Protein 3GUE (pdb70)

Organism: Trypanosoma brucei brucei (strain 927/4 GUTat10.1) (NCBI:txid185431)

Nearest PDB structures (foldseek):
  3gue-assembly1_A  TM=1.002E+00  e=0.000E+00  Trypanosoma brucei
  3gue-assembly2_B  TM=9.915E-01  e=2.528E-92  Trypanosoma brucei
  5nzg-assembly1_A  TM=9.532E-01  e=4.104E-73  Leishmania major
  5nzi-assembly1_A  TM=9.532E-01  e=2.853E-72  Leishmania major
  5nzj-assembly1_A  TM=9.425E-01  e=1.757E-71  Leishmania major

Secondary structur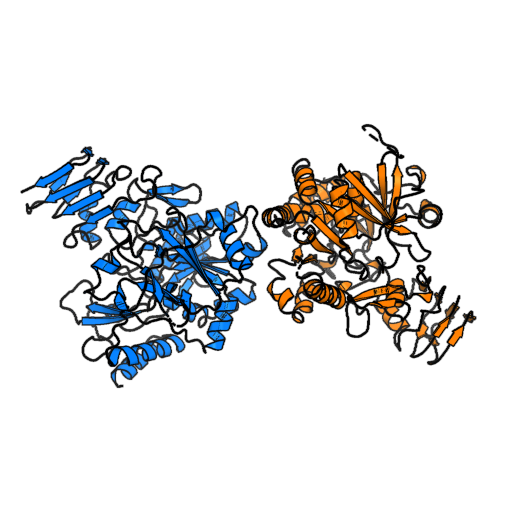e (DSSP, 8-state):
-HHHHHHHHHHHHTT--HHHHHHHHHHHHHHHTT------GGG-EE-----BHHHH--SS--HHHHTTEEEEEEE----GGGT-SS-GGGSEEETTEEHHHHHHHHHHHHHHHHT----EEEEE-TTTHHHHHHHGGG-HHHHTTIIIIIEEE---EE-EETTT-PBP--TT-GGGGEE---GGGHHHHHHHHSHHHHHHHTT--EEEEEETT-TT----HHHHHHHHHTT-SEEEEEEE--TT--SSEEEEEE----EEEEEEGGGS-GGGHHHHT-TTTS-EEEEEEEEEEHHHHHHHHHHTTT---PPPEEEEEESSTT-TTS-EEEEEE--GGGGGTTSSSEEEEE--GGG----SSHHHHHHHHSTTEEE-TTS-EEE-GGGTT---EEEE-TTTSSSHHHHHHHHTT-PPB-TTEEEEEEESSEEE-TT-EEEEEEEEEE-SSS-EEE-TT-EEES-EEEE-/-HHHHHHHHHHHHHT--HHHHHHHHHHHHHHHHT------GGG-EE-----B---GGGEEEEEE-----GGGT-SS-GGGSEEETTEEHHHHHHHHHHHHHHHT---EEEEE-TTTHHHHHHHGGGSHHHHTTIIIIIEEE---EE-EETTT-PBP--TT-GGGGEE---GGGHHHHHHHTSHHHHHHHTT--EEEEEETT-TT----HHHHHHHHHHT-SEEEEEEE--TT--SSEEEEEE------EEEEEEGGGS-GGGHHHHT-TTTS-EEEEEEEEEEHHHHHHHHHHTTT---PPPEEEEEESSTT-TTSPEEEEEE--GGGGGGTSSSEEEEE--GGG----SSHHHHHHHHTTTEEE-TTS-EEE-GGGTT---EEEE-HHHHSSHHHHHHHTTT---B-TTEEEEEEESSEEE-SS-EEEEEEEEE--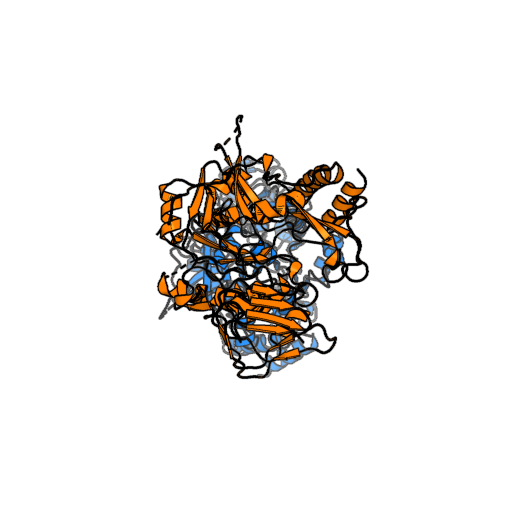SSS-EEE-TT-EEES-EEE-

CATH classification: 3.90.550.10 (+1 more: 2.160.10.10)

GO terms:
  GO:0031981 nuclear lumen (C, HTP)
  GO:0005737 cytoplasm (C, HTP)
  GO:0031981 nuclear lumen (C, IDA)
  GO:0097014 ciliary plasm (C, IDA)
  GO:0005737 cytoplasm (C, IDA)
  GO:0020015 glycosome (C, IDA)
  GO:0003983 UTP:glucose-1-phosphate uridylyltransferase activity (F, IDA)
  GO:0046872 metal ion binding (F, IDA)

Structure (mmCIF, N/CA/C/O backbone):
data_3GUE
#
_entry.id   3GUE
#
_cell.length_a   167.697
_cell.length_b   77.485
_cell.length_c   112.209
_cell.angle_alpha   90.00
_cell.angle_beta   117.88
_cell.angle_gamma   90.00
#
_symmetry.space_group_name_H-M   'C 1 2 1'
#
loop_
_entity.id
_entity.type
_entity.pdbx_description
1 polymer 'UTP-glucose-1-phosphate uridylyltransferase 2'
2 non-polymer "URIDINE-5'-DIPHOSPHATE-GLUCOSE"
3 non-polymer GLYCEROL
4 non-polymer 'SULFATE ION'
5 non-polymer (2R,3S)-1,4-DIMERCAPTOBUTANE-2,3-DIOL
6 non-polymer 'TETRAETHYLENE GLYCOL'
7 water water
#
loop_
_atom_site.group_PDB
_atom_site.id
_atom_site.type_symbol
_atom_site.label_atom_id
_atom_site.label_alt_id
_atom_site.label_comp_id
_atom_site.label_asym_id
_atom_site.label_entity_id
_atom_site.label_seq_id
_atom_site.pdbx_PDB_ins_code
_atom_site.Cartn_x
_atom_site.Cartn_y
_atom_site.Cartn_z
_atom_site.occupancy
_atom_site.B_iso_or_equiv
_atom_site.auth_seq_id
_atom_site.auth_comp_id
_atom_site.auth_asym_id
_atom_site.auth_atom_id
_atom_site.pdbx_PDB_model_num
ATOM 1 N N . SER A 1 9 ? 40.911 -30.107 0.407 1.00 29.67 8 SER A N 1
ATOM 2 C CA . SER A 1 9 ? 41.150 -28.975 -0.532 1.00 28.76 8 SER A CA 1
ATOM 3 C C . SER A 1 9 ? 42.400 -28.156 -0.159 1.00 27.71 8 SER A C 1
ATOM 4 O O . SER A 1 9 ? 42.500 -27.589 0.951 1.00 26.99 8 SER A O 1
ATOM 7 N N . GLY A 1 10 ? 43.359 -28.126 -1.092 1.00 27.34 9 GLY A N 1
ATOM 8 C CA . GLY A 1 10 ? 44.596 -27.347 -0.953 1.00 26.65 9 GLY A CA 1
ATOM 9 C C . GLY A 1 10 ? 44.301 -25.849 -1.006 1.00 26.92 9 GLY A C 1
ATOM 10 O O . GLY A 1 10 ? 44.946 -25.067 -0.286 1.00 27.10 9 GLY A O 1
ATOM 11 N N . ALA A 1 11 ? 43.328 -25.466 -1.850 1.00 25.47 10 ALA A N 1
ATOM 12 C CA . ALA A 1 11 ? 42.866 -24.062 -1.994 1.00 25.57 10 ALA A CA 1
ATOM 13 C C . ALA A 1 11 ? 42.254 -23.498 -0.704 1.00 25.12 10 ALA A C 1
ATOM 14 O O . ALA A 1 11 ? 42.446 -22.322 -0.382 1.00 26.01 10 ALA A O 1
ATOM 16 N N . ALA A 1 12 ? 41.516 -24.339 0.007 1.00 24.36 11 ALA A N 1
ATOM 17 C CA . ALA A 1 12 ? 40.856 -23.958 1.273 1.00 23.84 11 ALA A CA 1
ATOM 18 C C . ALA A 1 12 ? 41.865 -23.824 2.394 1.00 23.38 11 ALA A C 1
ATOM 19 O O . ALA A 1 12 ? 41.837 -22.867 3.180 1.00 23.47 11 ALA A O 1
ATOM 21 N N . LEU A 1 13 ? 42.803 -24.766 2.452 1.00 23.24 12 LEU A N 1
ATOM 22 C CA . LEU A 1 13 ? 43.897 -24.709 3.419 1.00 22.34 12 LEU A CA 1
ATOM 23 C C . LEU A 1 13 ? 44.779 -23.457 3.222 1.00 22.22 12 LEU A C 1
ATOM 24 O O . LEU A 1 13 ? 45.164 -22.771 4.195 1.00 21.29 12 LEU A O 1
ATOM 29 N N . ALA A 1 14 ? 45.080 -23.151 1.957 1.00 21.48 13 ALA A N 1
ATOM 30 C CA . ALA A 1 14 ? 45.755 -21.902 1.610 1.00 21.21 13 ALA A CA 1
ATOM 31 C C . ALA A 1 14 ? 44.984 -20.644 2.085 1.00 20.59 13 ALA A C 1
ATOM 32 O O . ALA A 1 14 ? 45.614 -19.719 2.631 1.00 21.52 13 ALA A O 1
ATOM 34 N N . CYS A 1 15 ? 43.655 -20.614 1.889 1.00 20.24 14 CYS A N 1
ATOM 35 C CA . CYS A 1 15 ? 42.811 -19.502 2.371 1.00 21.46 14 CYS A CA 1
ATOM 36 C C . CYS A 1 15 ? 42.852 -19.478 3.893 1.00 22.04 14 CYS A C 1
ATOM 37 O O . CYS A 1 15 ? 42.939 -18.412 4.495 1.00 22.79 14 CYS A O 1
ATOM 40 N N . LEU A 1 16 ? 42.818 -20.663 4.488 1.00 22.94 15 LEU A N 1
ATOM 41 C CA . LEU A 1 16 ? 42.748 -20.799 5.954 1.00 23.78 15 LEU A CA 1
ATOM 42 C C . LEU A 1 16 ? 43.965 -20.186 6.585 1.00 23.99 15 LEU A C 1
ATOM 43 O O . LEU A 1 16 ? 43.848 -19.371 7.511 1.00 24.09 15 LEU A O 1
ATOM 48 N N . GLU A 1 17 ? 45.138 -20.572 6.065 1.00 24.99 16 GLU A N 1
ATOM 49 C CA . GLU A 1 17 ? 46.413 -20.173 6.616 1.00 25.93 16 GLU A CA 1
ATOM 50 C C . GLU A 1 17 ? 46.658 -18.700 6.416 1.00 25.43 16 GLU A C 1
ATOM 51 O O . GLU A 1 17 ? 47.140 -18.039 7.322 1.00 26.09 16 GLU A O 1
ATOM 57 N N . LYS A 1 18 ? 46.310 -18.182 5.233 1.00 25.35 17 LYS A N 1
ATOM 58 C CA . LYS A 1 18 ? 46.438 -16.756 4.942 1.00 25.14 17 LYS A CA 1
ATOM 59 C C . LYS A 1 18 ? 45.527 -15.908 5.846 1.00 25.87 17 LYS A C 1
ATOM 60 O O . LYS A 1 18 ? 45.911 -14.803 6.246 1.00 26.51 17 LYS A O 1
ATOM 66 N N . MET A 1 19 ? 44.317 -16.404 6.134 1.00 25.98 18 MET A N 1
ATOM 67 C CA . MET A 1 19 ? 43.382 -15.696 7.028 1.00 26.04 18 MET A CA 1
ATOM 68 C C . MET A 1 19 ? 43.875 -15.676 8.474 1.00 26.04 18 MET A C 1
ATOM 69 O O . MET A 1 19 ? 43.898 -14.625 9.135 1.00 26.05 18 MET A O 1
ATOM 74 N N . GLN A 1 20 ? 44.276 -16.835 8.959 1.00 26.43 19 GLN A N 1
ATOM 75 C CA . GLN A 1 20 ? 44.866 -16.945 10.285 1.00 27.07 19 GLN A CA 1
ATOM 76 C C . GLN A 1 20 ? 46.145 -16.083 10.422 1.00 27.40 19 GLN A C 1
ATOM 77 O O . GLN A 1 20 ? 46.401 -15.511 11.485 1.00 26.41 19 GLN A O 1
ATOM 83 N N . ALA A 1 21 ? 46.937 -15.971 9.350 1.00 28.07 20 ALA A N 1
ATOM 84 C CA . ALA A 1 21 ? 48.165 -15.139 9.380 1.00 28.82 20 ALA A CA 1
ATOM 85 C C . ALA A 1 21 ? 47.863 -13.647 9.529 1.00 29.76 20 ALA A C 1
ATOM 86 O O . ALA A 1 21 ? 48.703 -12.883 9.996 1.00 30.92 20 ALA A O 1
ATOM 88 N N . SER A 1 22 ? 46.665 -13.233 9.122 1.00 30.64 21 SER A N 1
ATOM 89 C CA . SER A 1 22 ? 46.289 -11.825 9.183 1.00 31.28 21 SER A CA 1
ATOM 90 C C . SER A 1 22 ? 45.364 -11.487 10.345 1.00 31.77 21 SER A C 1
ATOM 91 O O . SER A 1 22 ? 44.916 -10.349 10.450 1.00 32.58 21 SER A O 1
ATOM 94 N N . GLY A 1 23 ? 45.072 -12.453 11.213 1.00 31.66 22 GLY A N 1
ATOM 95 C CA . GLY A 1 23 ? 44.279 -12.171 12.416 1.00 31.16 22 GLY A CA 1
ATOM 96 C C . GLY A 1 23 ? 42.760 -12.230 12.257 1.00 30.86 22 GLY A C 1
ATOM 97 O O . GLY A 1 23 ? 42.018 -11.741 13.119 1.00 30.97 22 GLY A O 1
ATOM 98 N N . VAL A 1 24 ? 42.308 -12.844 11.167 1.00 29.72 23 VAL A N 1
ATOM 99 C CA . VAL A 1 24 ? 40.878 -13.012 10.876 1.00 28.51 23 VAL A CA 1
ATOM 100 C C . VAL A 1 24 ? 40.139 -13.884 11.911 1.00 28.74 23 VAL A C 1
ATOM 101 O O . VAL A 1 24 ? 40.634 -14.933 12.367 1.00 28.01 23 VAL A O 1
ATOM 105 N N . GLU A 1 25 ? 38.943 -13.430 12.258 1.00 28.65 24 GLU A N 1
ATOM 106 C CA . GLU A 1 25 ? 38.125 -14.051 13.295 1.00 28.91 24 GLU A CA 1
ATOM 107 C C . GLU A 1 25 ? 37.836 -15.515 12.913 1.00 28.78 24 GLU A C 1
ATOM 108 O O . GLU A 1 25 ? 37.502 -15.810 11.767 1.00 27.68 24 GLU A O 1
ATOM 114 N N . GLU A 1 26 ? 38.031 -16.417 13.879 1.00 28.77 25 GLU A N 1
ATOM 115 C CA . GLU A 1 26 ? 37.799 -17.866 13.731 1.00 29.48 25 GLU A CA 1
ATOM 116 C C . GLU A 1 26 ? 36.470 -18.276 13.063 1.00 28.96 25 GLU A C 1
ATOM 117 O O . GLU A 1 26 ? 36.457 -19.087 12.123 1.00 29.00 25 GLU A O 1
ATOM 123 N N . LYS A 1 27 ? 35.350 -17.738 13.540 1.00 29.35 26 LYS A N 1
ATOM 124 C CA . LYS A 1 27 ? 34.052 -18.086 12.945 1.00 28.57 26 LYS A CA 1
ATOM 125 C C . LYS A 1 27 ? 33.917 -17.571 11.517 1.00 27.66 26 LYS A C 1
ATOM 126 O O . LYS A 1 27 ? 33.308 -18.227 10.697 1.00 27.17 26 LYS A O 1
ATOM 132 N N . CYS A 1 28 ? 34.498 -16.408 11.224 1.00 27.54 27 CYS A N 1
ATOM 133 C CA . CYS A 1 28 ? 34.504 -15.884 9.847 1.00 27.77 27 CYS A CA 1
ATOM 134 C C . CYS A 1 28 ? 35.265 -16.831 8.893 1.00 27.12 27 CYS A C 1
ATOM 135 O O . CYS A 1 28 ? 34.795 -17.115 7.781 1.00 27.43 27 CYS A O 1
ATOM 138 N N . ILE A 1 29 ? 36.426 -17.323 9.330 1.00 26.89 28 ILE A N 1
ATOM 139 C CA . ILE A 1 29 ? 37.209 -18.288 8.537 1.00 26.24 28 ILE A CA 1
ATOM 140 C C . ILE A 1 29 ? 36.332 -19.515 8.234 1.00 26.36 28 ILE A C 1
ATOM 141 O O . ILE A 1 29 ? 36.186 -19.904 7.086 1.00 25.15 28 ILE A O 1
ATOM 146 N N . HIS A 1 30 ? 35.721 -20.071 9.274 1.00 27.03 29 HIS A N 1
ATOM 147 C CA . HIS A 1 30 ? 34.808 -21.219 9.160 1.00 27.86 29 HIS A CA 1
ATOM 148 C C . HIS A 1 30 ? 33.635 -21.000 8.172 1.00 27.59 29 HIS A C 1
ATOM 149 O O . HIS A 1 30 ? 33.387 -21.843 7.314 1.00 27.59 29 HIS A O 1
ATOM 156 N N . ILE A 1 31 ? 32.910 -19.889 8.316 1.00 27.84 30 ILE A N 1
ATOM 157 C CA . ILE A 1 31 ? 31.829 -19.517 7.398 1.00 27.66 30 ILE A CA 1
ATOM 158 C C . ILE A 1 31 ? 32.368 -19.351 5.952 1.00 27.53 30 ILE A C 1
ATOM 159 O O . ILE A 1 31 ? 31.763 -19.850 5.000 1.00 27.79 30 ILE A O 1
ATOM 164 N N . PHE A 1 32 ? 33.497 -18.668 5.795 1.00 27.44 31 PHE A N 1
ATOM 165 C CA . PHE A 1 32 ? 34.133 -18.520 4.481 1.00 27.72 31 PHE A CA 1
ATOM 166 C C . PHE A 1 32 ? 34.473 -19.866 3.814 1.00 27.28 31 PHE A C 1
ATOM 167 O O . PHE A 1 32 ? 34.265 -20.030 2.614 1.00 27.26 31 PHE A O 1
ATOM 175 N N . LEU A 1 33 ? 35.002 -20.815 4.583 1.00 27.08 32 LEU A N 1
ATOM 176 C CA . LEU A 1 33 ? 35.458 -22.080 4.006 1.00 27.38 32 LEU A CA 1
ATOM 177 C C . LEU A 1 33 ? 34.275 -22.980 3.657 1.00 26.95 32 LEU A C 1
ATOM 178 O O . LEU A 1 33 ? 34.368 -23.783 2.735 1.00 25.18 32 LEU A O 1
ATOM 183 N N . ILE A 1 34 ? 33.163 -22.796 4.378 1.00 27.37 33 ILE A N 1
ATOM 184 C CA . ILE A 1 34 ? 31.859 -23.362 3.996 1.00 27.52 33 ILE A CA 1
ATOM 185 C C . ILE A 1 34 ? 31.488 -22.891 2.594 1.00 27.56 33 ILE A C 1
ATOM 186 O O . ILE A 1 34 ? 31.233 -23.722 1.713 1.00 27.75 33 ILE A O 1
ATOM 191 N N . GLN A 1 35 ? 31.468 -21.566 2.401 1.00 27.30 34 GLN A N 1
ATOM 192 C CA . GLN A 1 35 ? 31.154 -20.950 1.110 1.00 26.73 34 GLN A CA 1
ATOM 193 C C . GLN A 1 35 ? 32.134 -21.340 -0.009 1.00 26.06 34 GLN A C 1
ATOM 194 O O . GLN A 1 35 ? 31.716 -21.540 -1.154 1.00 25.63 34 GLN A O 1
ATOM 200 N N . HIS A 1 36 ? 33.426 -21.386 0.339 1.00 25.96 35 HIS A N 1
ATOM 201 C CA . HIS A 1 36 ? 34.536 -21.862 -0.509 1.00 25.58 35 HIS A CA 1
ATOM 202 C C . HIS A 1 36 ? 34.346 -23.277 -1.057 1.00 25.32 35 HIS A C 1
ATOM 203 O O . HIS A 1 36 ? 34.548 -23.517 -2.277 1.00 23.94 35 HIS A O 1
ATOM 210 N N . ALA A 1 37 ? 34.048 -24.216 -0.148 1.00 24.45 36 ALA A N 1
ATOM 211 C CA . ALA A 1 37 ? 33.536 -25.537 -0.537 1.00 24.41 36 ALA A CA 1
ATOM 212 C C . ALA A 1 37 ? 32.463 -25.435 -1.620 1.00 25.11 36 ALA A C 1
ATOM 213 O O . ALA A 1 37 ? 32.610 -26.078 -2.648 1.00 25.39 36 ALA A O 1
ATOM 215 N N . LEU A 1 38 ? 31.440 -24.582 -1.424 1.00 24.94 37 LEU A N 1
ATOM 216 C CA . LEU A 1 38 ? 30.305 -24.491 -2.359 1.00 25.46 37 LEU A CA 1
ATOM 217 C C . LEU A 1 38 ? 30.725 -24.016 -3.730 1.00 25.73 37 LEU A C 1
ATOM 218 O O . LEU A 1 38 ? 30.396 -24.646 -4.732 1.00 25.59 37 LEU A O 1
ATOM 223 N N . VAL A 1 39 ? 31.452 -22.898 -3.747 1.00 25.93 38 VAL A N 1
ATOM 224 C CA . VAL A 1 39 ? 31.902 -22.238 -4.961 1.00 26.52 38 VAL A CA 1
ATOM 225 C C . VAL A 1 39 ? 32.905 -23.091 -5.741 1.00 27.39 38 VAL A C 1
ATOM 226 O O . VAL A 1 39 ? 32.865 -23.124 -6.987 1.00 27.72 38 VAL A O 1
ATOM 230 N N . ARG A 1 40 ? 33.759 -23.828 -5.024 1.00 28.01 39 ARG A N 1
ATOM 231 C CA . ARG A 1 40 ? 34.705 -24.767 -5.665 1.00 29.03 39 ARG A CA 1
ATOM 232 C C . ARG A 1 40 ? 34.013 -25.812 -6.532 1.00 28.55 39 ARG A C 1
ATOM 233 O O . ARG A 1 40 ? 34.552 -26.195 -7.557 1.00 27.77 39 ARG A O 1
ATOM 241 N N . LYS A 1 41 ? 32.798 -26.214 -6.139 1.00 29.27 40 LYS A N 1
ATOM 242 C CA . LYS A 1 41 ? 31.943 -27.152 -6.917 1.00 29.47 40 LYS A CA 1
ATOM 243 C C . LYS A 1 41 ? 30.990 -26.446 -7.895 1.00 29.21 40 LYS A C 1
ATOM 244 O O . LYS A 1 41 ? 30.054 -27.061 -8.392 1.00 28.91 40 LYS A O 1
ATOM 250 N N . GLY A 1 42 ? 31.213 -25.160 -8.150 1.00 28.90 41 GLY A N 1
ATOM 251 C CA . GLY A 1 42 ? 30.444 -24.445 -9.164 1.00 28.69 41 GLY A CA 1
ATOM 252 C C . GLY A 1 42 ? 29.161 -23.756 -8.721 1.00 28.76 41 GLY A C 1
ATOM 253 O O . GLY A 1 42 ? 28.349 -23.380 -9.567 1.00 28.95 41 GLY A O 1
ATOM 254 N N . GLU A 1 43 ? 28.976 -23.580 -7.410 1.00 28.68 42 GLU A N 1
ATOM 255 C CA . GLU A 1 43 ? 27.900 -22.748 -6.888 1.00 28.74 42 GLU A CA 1
ATOM 256 C C . GLU A 1 43 ? 28.017 -21.325 -7.439 1.00 28.49 42 GLU A C 1
ATOM 257 O O . GLU A 1 43 ? 29.057 -20.686 -7.293 1.00 28.40 42 GLU A O 1
ATOM 263 N N . THR A 1 44 ? 26.952 -20.829 -8.064 1.00 28.08 43 THR A N 1
ATOM 264 C CA . THR A 1 44 ? 27.019 -19.511 -8.726 1.00 28.16 43 THR A CA 1
ATOM 265 C C . THR A 1 44 ? 26.536 -18.378 -7.831 1.00 27.20 43 THR A C 1
ATOM 266 O O . THR A 1 44 ? 26.876 -17.200 -8.035 1.00 27.52 43 THR A O 1
ATOM 270 N N . GLY A 1 45 ? 25.754 -18.751 -6.830 1.00 26.77 44 GLY A N 1
ATOM 271 C CA . GLY A 1 45 ? 25.041 -17.792 -5.993 1.00 26.93 44 GLY A CA 1
ATOM 272 C C . GLY A 1 45 ? 23.800 -17.198 -6.650 1.00 26.97 44 GLY A C 1
ATOM 273 O O . GLY A 1 45 ? 23.180 -16.277 -6.093 1.00 26.08 44 GLY A O 1
ATOM 274 N N . TYR A 1 46 ? 23.424 -17.715 -7.827 1.00 26.87 45 TYR A N 1
ATOM 275 C CA . TYR A 1 46 ? 22.357 -17.081 -8.602 1.00 26.51 45 TYR A CA 1
ATOM 276 C C . TYR A 1 46 ? 20.956 -17.437 -8.132 1.00 26.33 45 TYR A C 1
ATOM 277 O O . TYR A 1 46 ? 20.692 -18.566 -7.692 1.00 26.05 45 TYR A O 1
ATOM 286 N N . ILE A 1 47 ? 20.053 -16.480 -8.325 1.00 25.38 46 ILE A N 1
ATOM 287 C CA . ILE A 1 47 ? 18.621 -16.642 -8.085 1.00 25.58 46 ILE A CA 1
ATOM 288 C C . ILE A 1 47 ? 17.887 -16.444 -9.424 1.00 26.13 46 ILE A C 1
ATOM 289 O O . ILE A 1 47 ? 17.521 -15.317 -9.763 1.00 26.48 46 ILE A O 1
ATOM 294 N N . PRO A 1 48 ? 17.711 -17.530 -10.203 1.00 26.13 47 PRO A N 1
ATOM 295 C CA . PRO A 1 48 ? 17.120 -17.406 -11.539 1.00 26.66 47 PRO A CA 1
ATOM 296 C C . PRO A 1 48 ? 15.649 -17.025 -11.460 1.00 27.07 47 PRO A C 1
ATOM 297 O O . PRO A 1 48 ? 14.950 -17.483 -10.548 1.00 26.84 47 PRO A O 1
ATOM 301 N N . GLU A 1 49 ? 15.206 -16.183 -12.399 1.00 27.25 48 GLU A N 1
ATOM 302 C CA . GLU A 1 49 ? 13.827 -15.666 -12.430 1.00 28.03 48 GLU A CA 1
ATOM 303 C C . GLU A 1 49 ? 12.811 -16.761 -12.199 1.00 28.08 48 GLU A C 1
ATOM 304 O O . GLU A 1 49 ? 11.786 -16.539 -11.556 1.00 28.96 48 GLU A O 1
ATOM 310 N N . LYS A 1 50 ? 13.112 -17.948 -12.707 1.00 28.59 49 LYS A N 1
ATOM 311 C CA . LYS A 1 50 ? 12.172 -19.056 -12.664 1.00 28.67 49 LYS A CA 1
ATOM 312 C C . LYS A 1 50 ? 12.059 -19.735 -11.280 1.00 28.77 49 LYS A C 1
ATOM 313 O O . LYS A 1 50 ? 11.179 -20.611 -11.067 1.00 28.27 49 LYS A O 1
ATOM 319 N N . SER A 1 51 ? 12.896 -19.267 -10.343 1.00 28.00 50 SER A N 1
ATOM 320 C CA . SER A 1 51 ? 12.960 -19.792 -8.968 1.00 27.67 50 SER A CA 1
ATOM 321 C C . SER A 1 51 ? 12.141 -18.956 -7.990 1.00 27.55 50 SER A C 1
ATOM 322 O O . SER A 1 51 ? 11.974 -19.321 -6.813 1.00 27.69 50 SER A O 1
ATOM 325 N N . ILE A 1 52 ? 11.638 -17.828 -8.479 1.00 26.48 51 ILE A N 1
ATOM 326 C CA . ILE A 1 52 ? 10.949 -16.883 -7.628 1.00 26.08 51 ILE A CA 1
ATOM 327 C C . ILE A 1 52 ? 9.685 -16.341 -8.274 1.00 25.94 51 ILE A C 1
ATOM 328 O O . ILE A 1 52 ? 9.473 -16.457 -9.494 1.00 25.24 51 ILE A O 1
ATOM 333 N N . SER A 1 53 ? 8.862 -15.750 -7.423 1.00 25.38 52 SER A N 1
ATOM 334 C CA . SER A 1 53 ? 7.602 -15.134 -7.797 1.00 25.44 52 SER A CA 1
ATOM 335 C C . SER A 1 53 ? 7.665 -13.694 -7.310 1.00 25.36 52 SER A C 1
ATOM 336 O O . SER A 1 53 ? 8.318 -13.424 -6.301 1.00 25.35 52 SER A O 1
ATOM 339 N N . PRO A 1 54 ? 7.010 -12.760 -8.024 1.00 25.41 53 PRO A N 1
ATOM 340 C CA . PRO A 1 54 ? 6.998 -11.368 -7.559 1.00 25.44 53 PRO A CA 1
ATOM 341 C C . PRO A 1 54 ? 6.161 -11.117 -6.286 1.00 25.35 53 PRO A C 1
ATOM 342 O O . PRO A 1 54 ? 5.147 -11.766 -6.063 1.00 26.06 53 PRO A O 1
ATOM 346 N N . VAL A 1 55 ? 6.623 -10.188 -5.464 1.00 25.46 54 VAL A N 1
ATOM 347 C CA . VAL A 1 55 ? 5.842 -9.655 -4.349 1.00 25.65 54 VAL A CA 1
ATOM 348 C C . VAL A 1 55 ? 4.888 -8.564 -4.862 1.00 25.46 54 VAL A C 1
ATOM 349 O O . VAL A 1 55 ? 5.318 -7.456 -5.219 1.00 25.53 54 VAL A O 1
ATOM 353 N N . GLU A 1 56 ? 3.598 -8.878 -4.839 1.00 25.24 55 GLU A N 1
ATOM 354 C CA . GLU A 1 56 ? 2.555 -8.062 -5.458 1.00 25.61 55 GLU A CA 1
ATOM 355 C C . GLU A 1 56 ? 1.992 -6.987 -4.539 1.00 25.01 55 GLU A C 1
ATOM 356 O O . GLU A 1 56 ? 1.449 -5.965 -4.998 1.00 25.52 55 GLU A O 1
ATOM 362 N N . SER A 1 57 ? 2.113 -7.212 -3.236 1.00 23.59 56 SER A N 1
ATOM 363 C CA . SER A 1 57 ? 1.581 -6.274 -2.276 1.00 22.36 56 SER A CA 1
ATOM 364 C C . SER A 1 57 ? 2.395 -6.319 -0.994 1.00 21.64 56 SER A C 1
ATOM 365 O O . SER A 1 57 ? 3.037 -7.349 -0.713 1.00 20.72 56 SER A O 1
ATOM 368 N N . LEU A 1 58 ? 2.412 -5.179 -0.283 1.00 20.53 57 LEU A N 1
ATOM 369 C CA . LEU A 1 58 ? 3.020 -5.041 1.055 1.00 20.65 57 LEU A CA 1
ATOM 370 C C . LEU A 1 58 ? 2.341 -3.956 1.920 1.00 21.00 57 LEU A C 1
ATOM 371 O O . LEU A 1 58 ? 1.778 -3.008 1.387 1.00 20.93 57 LEU A O 1
ATOM 376 N N . PRO A 1 59 ? 2.437 -4.072 3.257 1.00 21.30 58 PRO A N 1
ATOM 377 C CA . PRO A 1 59 ? 1.887 -3.045 4.136 1.00 21.83 58 PRO A CA 1
ATOM 378 C C . PRO A 1 59 ? 2.660 -1.753 3.985 1.00 22.46 58 PRO A C 1
ATOM 379 O O . PRO A 1 59 ? 3.867 -1.781 3.788 1.00 22.16 58 PRO A O 1
ATOM 383 N N . PHE A 1 60 ? 1.939 -0.644 4.069 1.00 23.61 59 PHE A N 1
ATOM 384 C CA . PHE A 1 60 ? 2.500 0.681 3.973 1.00 25.13 59 PHE A CA 1
ATOM 385 C C . PHE A 1 60 ? 2.623 1.234 5.368 1.00 25.98 59 PHE A C 1
ATOM 386 O O . PHE A 1 60 ? 1.819 0.909 6.239 1.00 26.24 59 PHE A O 1
ATOM 394 N N . LEU A 1 61 ? 3.622 2.088 5.571 1.00 27.29 60 LEU A N 1
ATOM 395 C CA . LEU A 1 61 ? 3.907 2.714 6.867 1.00 28.28 60 LEU A CA 1
ATOM 396 C C . LEU A 1 61 ? 2.749 3.526 7.474 1.00 28.89 60 LEU A C 1
ATOM 397 O O . LEU A 1 61 ? 2.506 3.456 8.697 1.00 29.08 60 LEU A O 1
ATOM 402 N N . GLN A 1 62 ? 2.036 4.278 6.632 1.00 29.35 61 GLN A N 1
ATOM 403 C CA . GLN A 1 62 ? 0.883 5.082 7.075 1.00 29.98 61 GLN A CA 1
ATOM 404 C C . GLN A 1 62 ? -0.195 4.221 7.717 1.00 30.08 61 GLN A C 1
ATOM 405 O O . GLN A 1 62 ? -0.723 4.569 8.782 1.00 30.09 61 GLN A O 1
ATOM 409 N N . GLY A 1 63 ? -0.521 3.107 7.064 1.00 29.86 62 GLY A N 1
ATOM 410 C CA . GLY A 1 63 ? -1.384 2.101 7.649 1.00 30.28 62 GLY A CA 1
ATOM 411 C C . GLY A 1 63 ? -0.903 1.715 9.033 1.00 30.60 62 GLY A C 1
ATOM 412 O O . GLY A 1 63 ? -1.554 2.041 10.022 1.00 32.38 62 GLY A O 1
ATOM 413 N N . ILE A 1 64 ? 0.280 1.100 9.112 1.00 30.89 63 ILE A N 1
ATOM 414 C CA . ILE A 1 64 ? 0.696 0.320 10.288 1.00 30.07 63 ILE A CA 1
ATOM 415 C C . ILE A 1 64 ? 1.108 1.105 11.536 1.00 30.14 63 ILE A C 1
ATOM 416 O O . ILE A 1 64 ? 1.177 0.533 12.636 1.00 28.92 63 ILE A O 1
ATOM 421 N N . GLU A 1 65 ? 1.405 2.400 11.362 1.00 29.74 64 GLU A N 1
ATOM 422 C CA . GLU A 1 65 ? 1.841 3.264 12.474 1.00 29.77 64 GLU A CA 1
ATOM 423 C C . GLU A 1 65 ? 0.680 3.969 13.196 1.00 29.65 64 GLU A C 1
ATOM 424 O O . GLU A 1 65 ? -0.373 4.198 12.619 1.00 28.80 64 GLU A O 1
ATOM 430 N N . THR A 1 66 ? 0.888 4.308 14.466 1.00 30.01 65 THR A N 1
ATOM 431 C CA . THR A 1 66 ? -0.122 5.023 15.254 1.00 30.35 65 THR A CA 1
ATOM 432 C C . THR A 1 66 ? 0.461 6.316 15.841 1.00 30.49 65 THR A C 1
ATOM 433 O O . THR A 1 66 ? 1.677 6.524 15.804 1.00 31.56 65 THR A O 1
ATOM 437 N N . LYS A 1 67 ? -0.401 7.183 16.372 1.00 30.71 66 LYS A N 1
ATOM 438 C CA . LYS A 1 67 ? 0.054 8.335 17.153 1.00 30.80 66 LYS A CA 1
ATOM 439 C C . LYS A 1 67 ? 0.652 7.863 18.495 1.00 30.24 66 LYS A C 1
ATOM 440 O O . LYS A 1 67 ? 0.323 6.774 18.983 1.00 29.75 66 LYS A O 1
ATOM 446 N N . GLY A 1 68 ? 1.516 8.691 19.083 1.00 29.31 67 GLY A N 1
ATOM 447 C CA . GLY A 1 68 ? 2.127 8.383 20.376 1.00 28.52 67 GLY A CA 1
ATOM 448 C C . GLY A 1 68 ? 3.403 7.605 20.144 1.00 27.65 67 GLY A C 1
ATOM 449 O O . GLY A 1 68 ? 3.555 6.965 19.093 1.00 28.17 67 GLY A O 1
ATOM 450 N N . GLU A 1 69 ? 4.353 7.714 21.079 1.00 26.71 68 GLU A N 1
ATOM 451 C CA . GLU A 1 69 ? 5.583 6.910 21.024 1.00 25.88 68 GLU A CA 1
ATOM 452 C C . GLU A 1 69 ? 5.849 6.244 22.363 1.00 24.51 68 GLU A C 1
ATOM 453 O O . GLU A 1 69 ? 5.521 6.784 23.407 1.00 24.28 68 GLU A O 1
ATOM 459 N N . ASN A 1 70 ? 6.453 5.072 22.300 1.00 23.20 69 ASN A N 1
ATOM 460 C CA . ASN A 1 70 ? 6.894 4.374 23.474 1.00 23.80 69 ASN A CA 1
ATOM 461 C C . ASN A 1 70 ? 8.362 4.709 23.644 1.00 23.69 69 ASN A C 1
ATOM 462 O O . ASN A 1 70 ? 9.209 3.990 23.095 1.00 23.22 69 ASN A O 1
ATOM 467 N N . THR A 1 71 ? 8.651 5.787 24.397 1.00 24.05 70 THR A N 1
ATOM 468 C CA . THR A 1 71 ? 10.048 6.244 24.641 1.00 24.61 70 THR A CA 1
ATOM 469 C C . THR A 1 71 ? 10.904 5.159 25.315 1.00 24.22 70 THR A C 1
ATOM 470 O O . THR A 1 71 ? 12.100 5.097 25.092 1.00 24.02 70 THR A O 1
ATOM 474 N N . ALA A 1 72 ? 10.274 4.289 26.104 1.00 24.42 71 ALA A N 1
ATOM 475 C CA . ALA A 1 72 ? 10.946 3.111 26.666 1.00 24.32 71 ALA A CA 1
ATOM 476 C C . ALA A 1 72 ? 11.671 2.239 25.624 1.00 24.95 71 ALA A C 1
ATOM 477 O O . ALA A 1 72 ? 12.765 1.722 25.905 1.00 24.94 71 ALA A O 1
ATOM 479 N N . LEU A 1 73 ? 11.079 2.100 24.433 1.00 24.24 72 LEU A N 1
ATOM 480 C CA . LEU A 1 73 ? 11.743 1.450 23.284 1.00 25.23 72 LEU A CA 1
ATOM 481 C C . LEU A 1 73 ? 12.916 2.208 22.680 1.00 24.92 72 LEU A C 1
ATOM 482 O O . LEU A 1 73 ? 13.930 1.598 22.323 1.00 25.20 72 LEU A O 1
ATOM 487 N N . LEU A 1 74 ? 12.794 3.526 22.535 1.00 24.85 73 LEU A N 1
ATOM 488 C CA . LEU A 1 74 ? 13.914 4.335 22.046 1.00 25.08 73 LEU A CA 1
ATOM 489 C C . LEU A 1 74 ? 15.122 4.207 22.977 1.00 25.16 73 LEU A C 1
ATOM 490 O O . LEU A 1 74 ? 16.284 4.137 22.537 1.00 24.13 73 LEU A O 1
ATOM 495 N N . ARG A 1 75 ? 14.836 4.150 24.276 1.00 24.17 74 ARG A N 1
ATOM 496 C CA . ARG A 1 75 ? 15.876 3.910 25.257 1.00 25.90 74 ARG A CA 1
ATOM 497 C C . ARG A 1 75 ? 16.570 2.565 25.037 1.00 26.07 74 ARG A C 1
ATOM 498 O O . ARG A 1 75 ? 17.692 2.363 25.491 1.00 27.33 74 ARG A O 1
ATOM 506 N N . GLN A 1 76 ? 15.913 1.649 24.327 1.00 26.91 75 GLN A N 1
ATOM 507 C CA . GLN A 1 76 ? 16.528 0.344 23.984 1.00 26.70 75 GLN A CA 1
ATOM 508 C C . GLN A 1 76 ? 17.242 0.305 22.612 1.00 26.92 75 GLN A C 1
ATOM 509 O O . GLN A 1 76 ? 17.811 -0.735 22.221 1.00 26.49 75 GLN A O 1
ATOM 515 N N . ALA A 1 77 ? 17.202 1.427 21.896 1.00 27.35 76 ALA A N 1
ATOM 516 C CA . ALA A 1 77 ? 17.631 1.475 20.505 1.00 27.12 76 ALA A CA 1
ATOM 517 C C . ALA A 1 77 ? 19.094 1.961 20.319 1.00 27.76 76 ALA A C 1
ATOM 518 O O . ALA A 1 77 ? 19.627 2.695 21.138 1.00 27.76 76 ALA A O 1
ATOM 520 N N . VAL A 1 78 ? 19.732 1.497 19.249 1.00 28.32 77 VAL A N 1
ATOM 521 C CA . VAL A 1 78 ? 21.154 1.724 18.971 1.00 28.77 77 VAL A CA 1
ATOM 522 C C . VAL A 1 78 ? 21.231 1.924 17.453 1.00 28.19 77 VAL A C 1
ATOM 523 O O . VAL A 1 78 ? 20.486 1.318 16.702 1.00 28.25 77 VAL A O 1
ATOM 527 N N . VAL A 1 79 ? 22.113 2.802 17.017 1.00 28.52 78 VAL A N 1
ATOM 528 C CA . VAL A 1 79 ? 22.253 3.087 15.584 1.00 28.30 78 VAL A CA 1
ATOM 529 C C . VAL A 1 79 ? 23.580 2.551 15.095 1.00 27.64 78 VAL A C 1
ATOM 530 O O . VAL A 1 79 ? 24.605 2.690 15.762 1.00 27.23 78 VAL A O 1
ATOM 534 N N . LEU A 1 80 ? 23.526 1.893 13.940 1.00 28.13 79 LEU A N 1
ATOM 535 C CA . LEU A 1 80 ? 24.725 1.481 13.215 1.00 27.98 79 LEU A CA 1
ATOM 536 C C . LEU A 1 80 ? 24.633 1.998 11.791 1.00 27.68 79 LEU A C 1
ATOM 537 O O . LEU A 1 80 ? 23.609 1.812 11.107 1.00 27.79 79 LEU A O 1
ATOM 542 N N . LYS A 1 81 ? 25.696 2.663 11.352 1.00 27.42 80 LYS A N 1
ATOM 543 C CA . LYS A 1 81 ? 25.822 3.052 9.936 1.00 28.32 80 LYS A CA 1
ATOM 544 C C . LYS A 1 81 ? 26.900 2.176 9.308 1.00 28.79 80 LYS A C 1
ATOM 545 O O . LYS A 1 81 ? 28.015 2.094 9.842 1.00 28.93 80 LYS A O 1
ATOM 551 N N . LEU A 1 82 ? 26.560 1.480 8.220 1.00 27.91 81 LEU A N 1
ATOM 552 C CA . LEU A 1 82 ? 27.517 0.658 7.476 1.00 26.91 81 LEU A CA 1
ATOM 553 C C . LEU A 1 82 ? 28.569 1.587 6.813 1.00 26.48 81 LEU A C 1
ATOM 554 O O . LEU A 1 82 ? 28.227 2.618 6.229 1.00 25.54 81 LEU A O 1
ATOM 559 N N . ASN A 1 83 ? 29.836 1.196 6.878 1.00 24.99 82 ASN A N 1
ATOM 560 C CA . ASN A 1 83 ? 30.935 2.056 6.403 1.00 24.76 82 ASN A CA 1
ATOM 561 C C . ASN A 1 83 ? 32.157 1.246 5.929 1.00 23.88 82 ASN A C 1
ATOM 562 O O . ASN A 1 83 ? 33.281 1.746 5.930 1.00 23.74 82 ASN A O 1
ATOM 567 N N . GLY A 1 84 ? 31.915 -0.001 5.506 1.00 23.66 83 GLY A N 1
ATOM 568 C CA . GLY A 1 84 ? 32.981 -0.992 5.296 1.00 22.98 83 GLY A CA 1
ATOM 569 C C . GLY A 1 84 ? 33.302 -1.280 3.843 1.00 22.81 83 GLY A C 1
ATOM 570 O O . GLY A 1 84 ? 34.313 -1.901 3.552 1.00 23.43 83 GLY A O 1
ATOM 571 N N . GLY A 1 85 ? 32.477 -0.799 2.920 1.00 23.20 84 GLY A N 1
ATOM 572 C CA . GLY A 1 85 ? 32.689 -1.095 1.505 1.00 23.56 84 GLY A CA 1
ATOM 573 C C . GLY A 1 85 ? 33.830 -0.276 0.920 1.00 25.72 84 GLY A C 1
ATOM 574 O O . GLY A 1 85 ? 34.263 0.723 1.509 1.00 26.26 84 GLY A O 1
ATOM 575 N N . LEU A 1 86 ? 34.283 -0.683 -0.259 1.00 26.38 85 LEU A N 1
ATOM 576 C CA . LEU A 1 86 ? 35.506 -0.155 -0.833 1.00 28.04 85 LEU A CA 1
ATOM 577 C C . LEU A 1 86 ? 35.224 0.820 -1.952 1.00 28.44 85 LEU A C 1
ATOM 578 O O . LEU A 1 86 ? 36.133 1.547 -2.385 1.00 28.58 85 LEU A O 1
ATOM 583 N N . GLY A 1 87 ? 33.973 0.842 -2.404 1.00 27.13 86 GLY A N 1
ATOM 584 C CA . GLY A 1 87 ? 33.537 1.778 -3.426 1.00 28.44 86 GLY A CA 1
ATOM 585 C C . GLY A 1 87 ? 34.228 1.578 -4.757 1.00 28.81 86 GLY A C 1
ATOM 586 O O . GLY A 1 87 ? 34.489 2.546 -5.483 1.00 29.23 86 GLY A O 1
ATOM 587 N N . THR A 1 88 ? 34.504 0.322 -5.094 1.00 28.89 87 THR A N 1
ATOM 588 C CA . THR A 1 88 ? 35.305 0.025 -6.278 1.00 29.65 87 THR A CA 1
ATOM 589 C C . THR A 1 88 ? 34.523 0.336 -7.555 1.00 28.98 87 THR A C 1
ATOM 590 O O . THR A 1 88 ? 35.104 0.800 -8.534 1.00 29.50 87 THR A O 1
ATOM 594 N N . GLY A 1 89 ? 33.204 0.117 -7.504 1.00 29.10 88 GLY A N 1
ATOM 595 C CA . GLY A 1 89 ? 32.254 0.500 -8.555 1.00 28.19 88 GLY A CA 1
ATOM 596 C C . GLY A 1 89 ? 32.380 1.949 -9.021 1.00 27.95 88 GLY A C 1
ATOM 597 O O . GLY A 1 89 ? 32.227 2.235 -10.214 1.00 27.37 88 GLY A O 1
ATOM 598 N N . MET A 1 90 ? 32.650 2.862 -8.084 1.00 26.94 89 MET A N 1
ATOM 599 C CA . MET A 1 90 ? 32.935 4.267 -8.425 1.00 26.42 89 MET A CA 1
ATOM 600 C C . MET A 1 90 ? 34.433 4.603 -8.502 1.00 25.27 89 MET A C 1
ATOM 601 O O . MET A 1 90 ? 34.799 5.760 -8.590 1.00 24.27 89 MET A O 1
ATOM 606 N N . GLY A 1 91 ? 35.285 3.584 -8.471 1.00 25.76 90 GLY A N 1
ATOM 607 C CA . GLY A 1 91 ? 36.728 3.763 -8.649 1.00 27.36 90 GLY A CA 1
ATOM 608 C C . GLY A 1 91 ? 37.461 4.315 -7.437 1.00 28.35 90 GLY A C 1
ATOM 609 O O . GLY A 1 91 ? 38.469 5.028 -7.573 1.00 28.27 90 GLY A O 1
ATOM 610 N N . LEU A 1 92 ? 36.961 3.974 -6.253 1.00 29.37 91 LEU A N 1
ATOM 611 C CA . LEU A 1 92 ? 37.561 4.402 -4.986 1.00 30.82 91 LEU A CA 1
ATOM 612 C C . LEU A 1 92 ? 38.370 3.282 -4.357 1.00 31.69 91 LEU A C 1
ATOM 613 O O . LEU A 1 92 ? 38.104 2.098 -4.586 1.00 33.24 91 LEU A O 1
ATOM 618 N N . ASN A 1 93 ? 39.370 3.631 -3.569 1.00 32.14 92 ASN A N 1
ATOM 619 C CA . ASN A 1 93 ? 40.032 2.584 -2.785 1.00 33.05 92 ASN A CA 1
ATOM 620 C C . ASN A 1 93 ? 39.911 2.811 -1.280 1.00 31.95 92 ASN A C 1
ATOM 621 O O . ASN A 1 93 ? 40.893 2.794 -0.532 1.00 32.20 92 ASN A O 1
ATOM 626 N N . GLY A 1 94 ? 38.678 3.037 -0.847 1.00 31.70 93 GLY A N 1
ATOM 627 C CA . GLY A 1 94 ? 38.439 3.476 0.520 1.00 30.28 93 GLY A CA 1
ATOM 628 C C . GLY A 1 94 ? 37.027 3.986 0.688 1.00 28.80 93 GLY A C 1
ATOM 629 O O . GLY A 1 94 ? 36.190 3.742 -0.170 1.00 28.82 93 GLY A O 1
ATOM 630 N N . PRO A 1 95 ? 36.769 4.696 1.802 1.00 27.87 94 PRO A N 1
ATOM 631 C CA . PRO A 1 95 ? 35.407 5.029 2.206 1.00 26.60 94 PRO A CA 1
ATOM 632 C C . PRO A 1 95 ? 34.698 6.072 1.329 1.00 25.97 94 PRO A C 1
ATOM 633 O O . PRO A 1 95 ? 35.101 7.239 1.286 1.00 23.78 94 PRO A O 1
ATOM 637 N N . LYS A 1 96 ? 33.619 5.637 0.660 1.00 25.34 95 LYS A N 1
ATOM 638 C CA . LYS A 1 96 ? 32.734 6.546 -0.090 1.00 24.91 95 LYS A CA 1
ATOM 639 C C . LYS A 1 96 ? 32.097 7.614 0.809 1.00 24.07 95 LYS A C 1
ATOM 640 O O . LYS A 1 96 ? 31.737 8.656 0.335 1.00 23.57 95 LYS A O 1
ATOM 646 N N . SER A 1 97 ? 31.987 7.356 2.103 1.00 23.80 96 SER A N 1
ATOM 647 C CA . SER A 1 97 ? 31.415 8.336 3.035 1.00 23.75 96 SER A CA 1
ATOM 648 C C . SER A 1 97 ? 32.235 9.644 3.146 1.00 23.96 96 SER A C 1
ATOM 649 O O . SER A 1 97 ? 31.709 10.661 3.583 1.00 24.01 96 SER A O 1
ATOM 652 N N . LEU A 1 98 ? 33.521 9.594 2.777 1.00 23.23 97 LEU A N 1
ATOM 653 C CA . LEU A 1 98 ? 34.403 10.759 2.818 1.00 23.58 97 LEU A CA 1
ATOM 654 C C . LEU A 1 98 ? 34.269 11.578 1.532 1.00 23.63 97 LEU A C 1
ATOM 655 O O . LEU A 1 98 ? 34.954 12.593 1.334 1.00 23.82 97 LEU A O 1
ATOM 660 N N . LEU A 1 99 ? 33.371 11.132 0.656 1.00 24.85 98 LEU A N 1
ATOM 661 C CA . LEU A 1 99 ? 33.024 11.924 -0.535 1.00 25.99 98 LEU A CA 1
ATOM 662 C C . LEU A 1 99 ? 32.230 13.205 -0.188 1.00 25.99 98 LEU A C 1
ATOM 663 O O . LEU A 1 99 ? 31.333 13.166 0.647 1.00 24.71 98 LEU A O 1
ATOM 668 N N . GLN A 1 100 ? 32.570 14.320 -0.839 1.00 25.54 99 GLN A N 1
ATOM 669 C CA . GLN A 1 100 ? 31.842 15.577 -0.623 1.00 27.26 99 GLN A CA 1
ATOM 670 C C . GLN A 1 100 ? 30.449 15.445 -1.225 1.00 27.24 99 GLN A C 1
ATOM 671 O O . GLN A 1 100 ? 30.277 14.881 -2.324 1.00 27.26 99 GLN A O 1
ATOM 677 N N . VAL A 1 101 ? 29.462 15.986 -0.512 1.00 27.49 100 VAL A N 1
ATOM 678 C CA . VAL A 1 101 ? 28.047 15.866 -0.885 1.00 27.03 100 VAL A CA 1
ATOM 679 C C . VAL A 1 101 ? 27.418 17.249 -1.191 1.00 27.07 100 VAL A C 1
ATOM 680 O O . VAL A 1 101 ? 26.981 17.484 -2.309 1.00 24.99 100 VAL A O 1
ATOM 684 N N . LYS A 1 102 ? 27.439 18.154 -0.210 1.00 27.20 101 LYS A N 1
ATOM 685 C CA . LYS A 1 102 ? 26.963 19.535 -0.350 1.00 28.10 101 LYS A CA 1
ATOM 686 C C . LYS A 1 102 ? 27.791 20.411 0.582 1.00 28.48 101 LYS A C 1
ATOM 687 O O . LYS A 1 102 ? 28.177 19.964 1.650 1.00 28.74 101 LYS A O 1
ATOM 693 N N . ASN A 1 103 ? 28.058 21.652 0.193 1.00 29.74 102 ASN A N 1
ATOM 694 C CA . ASN A 1 103 ? 28.662 22.643 1.094 1.00 30.67 102 ASN A CA 1
ATOM 695 C C . ASN A 1 103 ? 30.047 22.301 1.690 1.00 30.45 102 ASN A C 1
ATOM 696 O O . ASN A 1 103 ? 30.415 22.809 2.770 1.00 30.94 102 ASN A O 1
ATOM 701 N N . GLY A 1 104 ? 30.811 21.443 1.021 1.00 29.51 103 GLY A N 1
ATOM 702 C CA . GLY A 1 104 ? 32.027 20.886 1.635 1.00 28.51 103 GLY A CA 1
ATOM 703 C C . GLY A 1 104 ? 31.745 19.887 2.753 1.00 27.59 103 GLY A C 1
ATOM 704 O O . GLY A 1 104 ? 32.646 19.485 3.486 1.00 27.29 103 GLY A O 1
ATOM 705 N N . GLN A 1 105 ? 30.489 19.481 2.883 1.00 26.62 104 GLN A N 1
ATOM 706 C CA . GLN A 1 105 ? 30.098 18.415 3.822 1.00 26.58 104 GLN A CA 1
ATOM 707 C C . GLN A 1 105 ? 30.099 17.054 3.118 1.00 24.85 104 GLN A C 1
ATOM 708 O O . GLN A 1 105 ? 29.553 16.909 2.026 1.00 25.41 104 GLN A O 1
ATOM 714 N N . THR A 1 106 ? 30.768 16.086 3.724 1.00 23.42 105 THR A N 1
ATOM 715 C CA . THR A 1 106 ? 30.820 14.706 3.206 1.00 22.47 105 THR A CA 1
ATOM 716 C C . THR A 1 106 ? 29.582 13.954 3.700 1.00 22.79 105 THR A C 1
ATOM 717 O O . THR A 1 106 ? 28.773 14.523 4.451 1.00 22.09 105 THR A O 1
ATOM 721 N N . PHE A 1 107 ? 29.474 12.675 3.326 1.00 23.25 106 PHE A N 1
ATOM 722 C CA . PHE A 1 107 ? 28.372 11.804 3.773 1.00 24.38 106 PHE A CA 1
ATOM 723 C C . PHE A 1 107 ? 28.527 11.700 5.304 1.00 25.14 106 PHE A C 1
ATOM 724 O O . PHE A 1 107 ? 27.542 11.692 6.035 1.00 24.61 106 PHE A O 1
ATOM 732 N N . LEU A 1 108 ? 29.781 11.675 5.780 1.00 25.61 107 LEU A N 1
ATOM 733 C CA . LEU A 1 108 ? 30.059 11.421 7.193 1.00 26.05 107 LEU A CA 1
ATOM 734 C C . LEU A 1 108 ? 29.773 12.636 8.071 1.00 24.88 107 LEU A C 1
ATOM 735 O O . LEU A 1 108 ? 29.362 12.485 9.224 1.00 26.18 107 LEU A O 1
ATOM 740 N N . ASP A 1 109 ? 30.011 13.833 7.528 1.00 25.96 108 ASP A N 1
ATOM 741 C CA . ASP A 1 109 ? 29.519 15.095 8.098 1.00 25.75 108 ASP A CA 1
ATOM 742 C C . ASP A 1 109 ? 28.030 15.013 8.361 1.00 26.57 108 ASP A C 1
ATOM 743 O O . ASP A 1 109 ? 27.600 15.181 9.503 1.00 26.27 108 ASP A O 1
ATOM 748 N N . PHE A 1 110 ? 27.248 14.758 7.305 1.00 26.50 109 PHE A N 1
ATOM 749 C CA . PHE A 1 110 ? 25.782 14.583 7.432 1.00 26.99 109 PHE A CA 1
ATOM 750 C C . PHE A 1 110 ? 25.323 13.525 8.452 1.00 26.44 109 PHE A C 1
ATOM 751 O O . PHE A 1 110 ? 24.417 13.800 9.232 1.00 24.94 109 PHE A O 1
ATOM 759 N N . THR A 1 111 ? 26.023 12.384 8.512 1.00 26.07 110 THR A N 1
ATOM 760 C CA . THR A 1 111 ? 25.774 11.333 9.520 1.00 26.48 110 THR A CA 1
ATOM 761 C C . THR A 1 111 ? 26.063 11.815 10.955 1.00 26.03 110 THR A C 1
ATOM 762 O O . THR A 1 111 ? 25.243 11.602 11.841 1.00 26.59 110 THR A O 1
ATOM 766 N N . ALA A 1 112 ? 27.218 12.456 11.160 1.00 25.44 111 ALA A N 1
ATOM 767 C CA . ALA A 1 112 ? 27.589 13.025 12.465 1.00 24.79 111 ALA A CA 1
ATOM 768 C C . ALA A 1 112 ? 26.639 14.136 12.935 1.00 24.50 111 ALA A C 1
ATOM 769 O O . ALA A 1 112 ? 26.335 14.240 14.129 1.00 23.55 111 ALA A O 1
ATOM 771 N N . LEU A 1 113 ? 26.193 14.962 11.993 1.00 23.52 112 LEU A N 1
ATOM 772 C CA . LEU A 1 113 ? 25.291 16.074 12.276 1.00 23.10 112 LEU A CA 1
ATOM 773 C C . LEU A 1 113 ? 23.863 15.616 12.538 1.00 23.46 112 LEU A C 1
ATOM 774 O O . LEU A 1 113 ? 23.174 16.198 13.371 1.00 22.49 112 LEU A O 1
ATOM 779 N N . GLN A 1 114 ? 23.419 14.592 11.799 1.00 24.29 113 GLN A N 1
ATOM 780 C CA . GLN A 1 114 ? 22.109 13.944 12.009 1.00 25.40 113 GLN A CA 1
ATOM 781 C C . GLN A 1 114 ? 22.024 13.372 13.427 1.00 25.24 113 GLN A C 1
ATOM 782 O O . GLN A 1 114 ? 21.028 13.558 14.110 1.00 24.76 113 GLN A O 1
ATOM 788 N N . LEU A 1 115 ? 23.100 12.710 13.858 1.00 25.53 114 LEU A N 1
ATOM 789 C CA . LEU A 1 115 ? 23.128 12.002 15.143 1.00 25.74 114 LEU A CA 1
ATOM 790 C C . LEU A 1 115 ? 23.063 13.013 16.264 1.00 26.00 114 LEU A C 1
ATOM 791 O O . LEU A 1 115 ? 22.325 12.842 17.241 1.00 26.31 114 LEU A O 1
ATOM 796 N N . GLU A 1 116 ? 23.866 14.065 16.109 1.00 26.05 115 GLU A N 1
ATOM 797 C CA . GLU A 1 116 ? 23.945 15.154 17.055 1.00 27.10 115 GLU A CA 1
ATOM 798 C C . GLU A 1 116 ? 22.585 15.836 17.156 1.00 26.59 115 GLU A C 1
ATOM 799 O O . GLU A 1 116 ? 22.159 16.136 18.265 1.00 27.12 115 GLU A O 1
ATOM 805 N N . HIS A 1 117 ? 21.889 16.047 16.026 1.00 26.26 116 HIS A N 1
ATOM 806 C CA . HIS A 1 117 ? 20.530 16.644 16.060 1.00 26.18 116 HIS A CA 1
ATOM 807 C C . HIS A 1 117 ? 19.549 15.745 16.813 1.00 26.62 116 HIS A C 1
ATOM 808 O O . HIS A 1 117 ? 18.740 16.230 17.599 1.00 25.98 116 HIS A O 1
ATOM 815 N N . PHE A 1 118 ? 19.618 14.443 16.526 1.00 27.98 117 PHE A N 1
ATOM 816 C CA . PHE A 1 118 ? 18.760 13.428 17.156 1.00 28.86 117 PHE A CA 1
ATOM 817 C C . PHE A 1 118 ? 18.947 13.441 18.677 1.00 29.03 117 PHE A C 1
ATOM 818 O O . PHE A 1 118 ? 17.984 13.598 19.425 1.00 29.17 117 PHE A O 1
ATOM 826 N N . ARG A 1 119 ? 20.190 13.278 19.118 1.00 29.28 118 ARG A N 1
ATOM 827 C CA . ARG A 1 119 ? 20.540 13.327 20.541 1.00 29.75 118 ARG A CA 1
ATOM 828 C C . ARG A 1 119 ? 20.134 14.620 21.272 1.00 29.77 118 ARG A C 1
ATOM 829 O O . ARG A 1 119 ? 19.623 14.564 22.407 1.00 29.64 118 ARG A O 1
ATOM 837 N N . GLN A 1 120 ? 20.350 15.773 20.635 1.00 29.74 119 GLN A N 1
ATOM 838 C CA . GLN A 1 120 ? 19.936 17.071 21.210 1.00 29.70 119 GLN A CA 1
ATOM 839 C C . GLN A 1 120 ? 18.411 17.137 21.377 1.00 29.55 119 GLN A C 1
ATOM 840 O O . GLN A 1 120 ? 17.901 17.194 22.501 1.00 30.10 119 GLN A O 1
ATOM 846 N N . VAL A 1 121 ? 17.699 17.115 20.250 1.00 29.54 120 VAL A N 1
ATOM 847 C CA . VAL A 1 121 ? 16.239 17.281 20.203 1.00 29.40 120 VAL A CA 1
ATOM 848 C C . VAL A 1 121 ? 15.479 16.366 21.165 1.00 29.22 120 VAL A C 1
ATOM 849 O O . VAL A 1 121 ? 14.540 16.799 21.841 1.00 28.75 120 VAL A O 1
ATOM 853 N N . ARG A 1 122 ? 15.887 15.102 21.210 1.00 29.05 121 ARG A N 1
ATOM 854 C CA . ARG A 1 122 ? 15.214 14.109 22.029 1.00 29.56 121 ARG A CA 1
ATOM 855 C C . ARG A 1 122 ? 15.790 13.981 23.444 1.00 29.17 121 ARG A C 1
ATOM 856 O O . ARG A 1 122 ? 15.275 13.215 24.246 1.00 29.00 121 ARG A O 1
ATOM 864 N N . ASN A 1 123 ? 16.843 14.752 23.732 1.00 29.25 122 ASN A N 1
ATOM 865 C CA . ASN A 1 123 ? 17.615 14.642 24.976 1.00 29.19 122 ASN A CA 1
ATOM 866 C C . ASN A 1 123 ? 17.854 13.176 25.339 1.00 29.50 122 ASN A C 1
ATOM 867 O O . ASN A 1 123 ? 17.471 12.716 26.411 1.00 29.22 122 ASN A O 1
ATOM 872 N N . CYS A 1 124 ? 18.472 12.443 24.416 1.00 30.46 123 CYS A N 1
ATOM 873 C CA . CYS A 1 124 ? 18.689 11.009 24.587 1.00 30.47 123 CYS A CA 1
ATOM 874 C C . CYS A 1 124 ? 19.978 10.620 23.881 1.00 29.64 123 CYS A C 1
ATOM 875 O O . CYS A 1 124 ? 20.074 10.737 22.665 1.00 30.10 123 CYS A O 1
ATOM 878 N N . ASN A 1 125 ? 20.963 10.172 24.658 1.00 28.98 124 ASN A N 1
ATOM 879 C CA . ASN A 1 125 ? 22.315 9.836 24.157 1.00 28.57 124 ASN A CA 1
ATOM 880 C C . ASN A 1 125 ? 22.365 8.461 23.447 1.00 27.66 124 ASN A C 1
ATOM 881 O O . ASN A 1 125 ? 23.057 7.542 23.888 1.00 28.22 124 ASN A O 1
ATOM 886 N N . VAL A 1 126 ? 21.628 8.334 22.346 1.00 26.94 125 VAL A N 1
ATOM 887 C CA . VAL A 1 126 ? 21.482 7.057 21.618 1.00 26.05 125 VAL A CA 1
ATOM 888 C C . VAL A 1 126 ? 22.848 6.551 21.144 1.00 25.74 125 VAL A C 1
ATOM 889 O O . VAL A 1 126 ? 23.603 7.312 20.517 1.00 25.83 125 VAL A O 1
ATOM 893 N N . PRO A 1 127 ? 23.186 5.283 21.461 1.00 25.20 126 PRO A N 1
ATOM 894 C CA . PRO A 1 127 ? 24.446 4.718 21.008 1.00 25.58 126 PRO A CA 1
ATOM 895 C C . PRO A 1 127 ? 24.578 4.711 19.488 1.00 26.47 126 PRO A C 1
ATOM 896 O O . PRO A 1 127 ? 23.582 4.587 18.752 1.00 26.76 126 PRO A O 1
ATOM 900 N N . PHE A 1 128 ? 25.808 4.919 19.018 1.00 27.12 127 PHE A N 1
ATOM 901 C CA . PHE A 1 128 ? 26.097 5.029 17.594 1.00 27.23 127 PHE A CA 1
ATOM 902 C C . PHE A 1 128 ? 27.384 4.308 17.249 1.00 27.36 127 PHE A C 1
ATOM 903 O O . PHE A 1 128 ? 28.377 4.446 17.964 1.00 27.44 127 PHE A O 1
ATOM 911 N N . MET A 1 129 ? 27.365 3.601 16.118 1.00 27.16 128 MET A N 1
ATOM 912 C CA . MET A 1 129 ? 28.480 2.768 15.678 1.00 27.46 128 MET A CA 1
ATOM 913 C C . MET A 1 129 ? 28.612 2.893 14.165 1.00 27.20 128 MET A C 1
ATOM 914 O O . MET A 1 129 ? 27.653 3.213 13.472 1.00 26.94 128 MET A O 1
ATOM 919 N N . LEU A 1 130 ? 29.813 2.652 13.680 1.00 26.20 129 LEU A N 1
ATOM 920 C CA . LEU A 1 130 ? 30.110 2.658 12.263 1.00 26.14 129 LEU A CA 1
ATOM 921 C C . LEU A 1 130 ? 30.847 1.336 12.040 1.00 26.20 129 LEU A C 1
ATOM 922 O O . LEU A 1 130 ? 31.826 1.012 12.730 1.00 26.67 129 LEU A O 1
ATOM 927 N N . MET A 1 131 ? 30.328 0.534 11.124 1.00 26.90 130 MET A N 1
ATOM 928 C CA . MET A 1 131 ? 31.007 -0.684 10.762 1.00 26.65 130 MET A CA 1
ATOM 929 C C . MET A 1 131 ? 32.040 -0.367 9.696 1.00 26.31 130 MET A C 1
ATOM 930 O O . MET A 1 131 ? 31.702 -0.067 8.531 1.00 24.77 130 MET A O 1
ATOM 935 N N . ASN A 1 132 ? 33.301 -0.484 10.103 1.00 26.55 131 ASN A N 1
ATOM 936 C CA . ASN A 1 132 ? 34.434 -0.193 9.233 1.00 26.91 131 ASN A CA 1
ATOM 937 C C . ASN A 1 132 ? 35.131 -1.473 8.799 1.00 26.73 131 ASN A C 1
ATOM 938 O O . ASN A 1 132 ? 34.943 -2.495 9.412 1.00 28.39 131 ASN A O 1
ATOM 943 N N . SER A 1 133 ? 35.854 -1.424 7.684 1.00 26.89 132 SER A N 1
ATOM 944 C CA . SER A 1 133 ? 36.716 -2.515 7.234 1.00 25.60 132 SER A CA 1
ATOM 945 C C . SER A 1 133 ? 38.184 -2.058 7.301 1.00 25.97 132 SER A C 1
ATOM 946 O O . SER A 1 133 ? 38.462 -0.896 7.643 1.00 25.48 132 SER A O 1
ATOM 949 N N . PHE A 1 134 ? 39.111 -2.960 6.951 1.00 26.10 133 PHE A N 1
ATOM 950 C CA . PHE A 1 134 ? 40.537 -2.632 6.891 1.00 26.75 133 PHE A CA 1
ATOM 951 C C . PHE A 1 134 ? 40.801 -1.404 5.987 1.00 27.05 133 PHE A C 1
ATOM 952 O O . PHE A 1 134 ? 41.731 -0.634 6.244 1.00 27.38 133 PHE A O 1
ATOM 960 N N . SER A 1 135 ? 39.960 -1.227 4.965 1.00 26.50 134 SER A N 1
ATOM 961 C CA . SER A 1 135 ? 40.115 -0.190 3.932 1.00 27.79 134 SER A CA 1
ATOM 962 C C . SER A 1 135 ? 39.549 1.190 4.321 1.00 25.96 134 SER A C 1
ATOM 963 O O . SER A 1 135 ? 39.907 2.214 3.730 1.00 25.64 134 SER A O 1
ATOM 966 N N . THR A 1 136 ? 38.669 1.207 5.314 1.00 24.38 135 THR A N 1
ATOM 967 C CA . THR A 1 136 ? 37.963 2.426 5.666 1.00 23.73 135 THR A CA 1
ATOM 968 C C . THR A 1 136 ? 38.252 2.945 7.077 1.00 23.95 135 THR A C 1
ATOM 969 O O . THR A 1 136 ? 38.032 4.127 7.347 1.00 25.11 135 THR A O 1
ATOM 973 N N . SER A 1 137 ? 38.748 2.086 7.964 1.00 24.27 136 SER A N 1
ATOM 974 C CA . SER A 1 137 ? 38.898 2.426 9.380 1.00 24.90 136 SER A CA 1
ATOM 975 C C . SER A 1 137 ? 39.773 3.650 9.690 1.00 25.80 136 SER A C 1
ATOM 976 O O . SER A 1 137 ? 39.332 4.567 10.402 1.00 25.94 136 SER A O 1
ATOM 979 N N . GLY A 1 138 ? 41.015 3.638 9.183 1.00 25.95 137 GLY A N 1
ATOM 980 C CA . GLY A 1 138 ? 42.003 4.708 9.423 1.00 25.76 137 GLY A CA 1
ATOM 981 C C . GLY A 1 138 ? 41.612 6.096 8.920 1.00 26.00 137 GLY A C 1
ATOM 982 O O . GLY A 1 138 ? 41.753 7.101 9.642 1.00 25.51 137 GLY A O 1
ATOM 983 N N . GLU A 1 139 ? 41.190 6.165 7.657 1.00 26.20 138 GLU A N 1
ATOM 984 C CA . GLU A 1 139 ? 40.676 7.403 7.061 1.00 26.36 138 GLU A CA 1
ATOM 985 C C . GLU A 1 139 ? 39.446 7.966 7.768 1.00 25.54 138 GLU A C 1
ATOM 986 O O . GLU A 1 139 ? 39.314 9.191 7.911 1.00 24.44 138 GLU A O 1
ATOM 992 N N . THR A 1 140 ? 38.530 7.072 8.148 1.00 25.52 139 THR A N 1
ATOM 993 C CA . THR A 1 140 ? 37.337 7.425 8.903 1.00 24.86 139 THR A CA 1
ATOM 994 C C . THR A 1 140 ? 37.702 7.969 10.280 1.00 24.99 139 THR A C 1
ATOM 995 O O . THR A 1 140 ? 37.198 9.030 10.697 1.00 23.89 139 THR A O 1
ATOM 999 N N . LYS A 1 141 ? 38.591 7.257 10.984 1.00 24.67 140 LYS A N 1
ATOM 1000 C CA . LYS A 1 141 ? 39.036 7.711 12.295 1.00 24.23 140 LYS A CA 1
ATOM 1001 C C . LYS A 1 141 ? 39.643 9.108 12.199 1.00 25.32 140 LYS A C 1
ATOM 1002 O O . LYS A 1 141 ? 39.266 9.993 12.973 1.00 24.84 140 LYS A O 1
ATOM 1008 N N . ASN A 1 142 ? 40.537 9.325 11.225 1.00 25.58 141 ASN A N 1
ATOM 1009 C CA . ASN A 1 142 ? 41.217 10.619 11.141 1.00 26.41 141 ASN A CA 1
ATOM 1010 C C . ASN A 1 142 ? 40.260 11.739 10.752 1.00 26.46 141 ASN A C 1
ATOM 1011 O O . ASN A 1 142 ? 40.361 12.846 11.303 1.00 26.13 141 ASN A O 1
ATOM 1016 N N . PHE A 1 143 ? 39.325 11.442 9.834 1.00 25.65 142 PHE A N 1
ATOM 1017 C CA . PHE A 1 143 ? 38.249 12.385 9.509 1.00 25.75 142 PHE A CA 1
ATOM 1018 C C . PHE A 1 143 ? 37.458 12.840 10.740 1.00 25.69 142 PHE A C 1
ATOM 1019 O O . PHE A 1 143 ? 37.136 14.033 10.896 1.00 25.69 142 PHE A O 1
ATOM 1027 N N . LEU A 1 144 ? 37.109 11.895 11.593 1.00 25.26 143 LEU A N 1
ATOM 1028 C CA . LEU A 1 144 ? 36.296 12.225 12.773 1.00 25.53 143 LEU A CA 1
ATOM 1029 C C . LEU A 1 144 ? 36.990 13.068 13.856 1.00 25.12 143 LEU A C 1
ATOM 1030 O O . LEU A 1 144 ? 36.360 13.383 14.854 1.00 25.01 143 LEU A O 1
ATOM 1035 N N . ARG A 1 145 ? 38.267 13.439 13.659 1.00 25.11 144 ARG A N 1
ATOM 1036 C CA . ARG A 1 145 ? 38.941 14.410 14.516 1.00 25.58 144 ARG A CA 1
ATOM 1037 C C . ARG A 1 145 ? 38.140 15.701 14.616 1.00 25.75 144 ARG A C 1
ATOM 1038 O O . ARG A 1 145 ? 38.100 16.317 15.675 1.00 25.54 144 ARG A O 1
ATOM 1046 N N . LYS A 1 146 ? 37.520 16.078 13.491 1.00 25.08 145 LYS A N 1
ATOM 1047 C CA . LYS A 1 146 ? 36.551 17.165 13.388 1.00 24.92 145 LYS A CA 1
ATOM 1048 C C . LYS A 1 146 ? 35.366 17.046 14.355 1.00 24.70 145 LYS A C 1
ATOM 1049 O O . LYS A 1 146 ? 34.793 18.048 14.713 1.00 23.05 145 LYS A O 1
ATOM 1055 N N . TYR A 1 147 ? 34.988 15.822 14.737 1.00 25.00 146 TYR A N 1
ATOM 1056 C CA . TYR A 1 147 ? 33.900 15.610 15.719 1.00 25.80 146 TYR A CA 1
ATOM 1057 C C . TYR A 1 147 ? 34.411 14.981 17.024 1.00 26.94 146 TYR A C 1
ATOM 1058 O O . TYR A 1 147 ? 34.300 13.770 17.223 1.00 27.18 146 TYR A O 1
ATOM 1067 N N . PRO A 1 148 ? 34.980 15.807 17.921 1.00 27.82 147 PRO A N 1
ATOM 1068 C CA . PRO A 1 148 ? 35.517 15.281 19.191 1.00 28.67 147 PRO A CA 1
ATOM 1069 C C . PRO A 1 148 ? 34.561 14.391 19.985 1.00 29.49 147 PRO A C 1
ATOM 1070 O O . PRO A 1 148 ? 35.031 13.450 20.647 1.00 30.02 147 PRO A O 1
ATOM 1074 N N . THR A 1 149 ? 33.248 14.671 19.927 1.00 30.10 148 THR A N 1
ATOM 1075 C CA . THR A 1 149 ? 32.221 13.850 20.614 1.00 30.40 148 THR A CA 1
ATOM 1076 C C . THR A 1 149 ? 32.360 12.388 20.192 1.00 30.19 148 THR A C 1
ATOM 1077 O O . THR A 1 149 ? 32.280 11.471 21.023 1.00 30.36 148 THR A O 1
ATOM 1081 N N . LEU A 1 150 ? 32.598 12.196 18.896 1.00 28.89 149 LEU A N 1
ATOM 1082 C CA . LEU A 1 150 ? 32.778 10.873 18.302 1.00 29.15 149 LEU A CA 1
ATOM 1083 C C . LEU A 1 150 ? 34.223 10.370 18.425 1.00 28.30 149 LEU A C 1
ATOM 1084 O O . LEU A 1 150 ? 34.442 9.222 18.835 1.00 28.37 149 LEU A O 1
ATOM 1089 N N . TYR A 1 151 ? 35.189 11.226 18.088 1.00 28.03 150 TYR A N 1
ATOM 1090 C CA . TYR A 1 151 ? 36.628 10.858 18.096 1.00 27.34 150 TYR A CA 1
ATOM 1091 C C . TYR A 1 151 ? 37.135 10.305 19.436 1.00 27.41 150 TYR A C 1
ATOM 1092 O O . TYR A 1 151 ? 37.825 9.275 19.457 1.00 25.76 150 TYR A O 1
ATOM 1101 N N . GLU A 1 152 ? 36.785 10.978 20.536 1.00 26.95 151 GLU A N 1
ATOM 1102 C CA . GLU A 1 152 ? 37.279 10.603 21.864 1.00 28.42 151 GLU A CA 1
ATOM 1103 C C . GLU A 1 152 ? 36.766 9.238 22.351 1.00 27.96 151 GLU A C 1
ATOM 1104 O O . GLU A 1 152 ? 37.291 8.675 23.330 1.00 28.39 151 GLU A O 1
ATOM 1110 N N . VAL A 1 153 ? 35.750 8.704 21.668 1.00 27.89 152 VAL A N 1
ATOM 1111 C CA . VAL A 1 153 ? 35.200 7.364 21.978 1.00 27.67 152 VAL A CA 1
ATOM 1112 C C . VAL A 1 153 ? 35.126 6.453 20.735 1.00 27.35 152 VAL A C 1
ATOM 1113 O O . VAL A 1 153 ? 34.452 5.412 20.742 1.00 28.22 152 VAL A O 1
ATOM 1117 N N . PHE A 1 154 ? 35.852 6.831 19.683 1.00 27.15 153 PHE A N 1
ATOM 1118 C CA . PHE A 1 154 ? 35.892 6.061 18.443 1.00 26.27 153 PHE A CA 1
ATOM 1119 C C . PHE A 1 154 ? 36.317 4.577 18.632 1.00 26.71 153 PHE A C 1
ATOM 1120 O O . PHE A 1 154 ? 35.562 3.672 18.261 1.00 25.96 153 PHE A O 1
ATOM 1128 N N . ASP A 1 155 ? 37.493 4.325 19.198 1.00 26.52 154 ASP A N 1
ATOM 1129 C CA . ASP A 1 155 ? 37.924 2.948 19.428 1.00 27.37 154 ASP A CA 1
ATOM 1130 C C . ASP A 1 155 ? 36.985 2.175 20.386 1.00 27.60 154 ASP A C 1
ATOM 1131 O O . ASP A 1 155 ? 36.543 1.071 20.068 1.00 27.70 154 ASP A O 1
ATOM 1136 N N . SER A 1 156 ? 36.659 2.762 21.538 1.00 27.59 155 SER A N 1
ATOM 1137 C CA . SER A 1 156 ? 35.916 2.030 22.583 1.00 28.08 155 SER A CA 1
ATOM 1138 C C . SER A 1 156 ? 34.412 1.859 22.309 1.00 28.44 155 SER A C 1
ATOM 1139 O O . SER A 1 156 ? 33.827 0.839 22.684 1.00 28.22 155 SER A O 1
ATOM 1142 N N . ASP A 1 157 ? 33.788 2.849 21.659 1.00 28.41 156 ASP A N 1
ATOM 1143 C CA . ASP A 1 157 ? 32.327 2.828 21.468 1.00 28.28 156 ASP A CA 1
ATOM 1144 C C . ASP A 1 157 ? 31.847 2.796 19.994 1.00 27.73 156 ASP A C 1
ATOM 1145 O O . ASP A 1 157 ? 30.959 2.013 19.647 1.00 28.16 156 ASP A O 1
ATOM 1150 N N . ILE A 1 158 ? 32.477 3.591 19.134 1.00 26.40 157 ILE A N 1
ATOM 1151 C CA . ILE A 1 158 ? 31.961 3.848 17.797 1.00 26.05 157 ILE A CA 1
ATOM 1152 C C . ILE A 1 158 ? 32.302 2.737 16.794 1.00 25.28 157 ILE A C 1
ATOM 1153 O O . ILE A 1 158 ? 31.423 2.244 16.089 1.00 25.03 157 ILE A O 1
ATOM 1158 N N . GLU A 1 159 ? 33.564 2.313 16.748 1.00 24.09 158 GLU A N 1
ATOM 1159 C CA . GLU A 1 159 ? 33.959 1.402 15.696 1.00 23.81 158 GLU A CA 1
ATOM 1160 C C . GLU A 1 159 ? 33.468 -0.014 15.920 1.00 23.76 158 GLU A C 1
ATOM 1161 O O . GLU A 1 159 ? 33.564 -0.541 17.037 1.00 23.91 158 GLU A O 1
ATOM 1167 N N . LEU A 1 160 ? 32.974 -0.608 14.836 1.00 23.52 159 LEU A N 1
ATOM 1168 C CA . LEU A 1 160 ? 32.735 -2.049 14.747 1.00 24.98 159 LEU A CA 1
ATOM 1169 C C . LEU A 1 160 ? 33.559 -2.517 13.563 1.00 25.33 159 LEU A C 1
ATOM 1170 O O . LEU A 1 160 ? 33.205 -2.263 12.410 1.00 27.13 159 LEU A O 1
ATOM 1175 N N . MET A 1 161 ? 34.680 -3.171 13.841 1.00 26.64 160 MET A N 1
ATOM 1176 C CA . MET A 1 161 ? 35.563 -3.625 12.783 1.00 26.38 160 MET A CA 1
ATOM 1177 C C . MET A 1 161 ? 35.067 -4.962 12.249 1.00 26.16 160 MET A C 1
ATOM 1178 O O . MET A 1 161 ? 34.937 -5.931 12.982 1.00 25.45 160 MET A O 1
ATOM 1183 N N . GLN A 1 162 ? 34.763 -4.990 10.964 1.00 26.36 161 GLN A N 1
ATOM 1184 C CA . GLN A 1 162 ? 34.323 -6.210 10.352 1.00 26.58 161 GLN A CA 1
ATOM 1185 C C . GLN A 1 162 ? 35.539 -7.046 9.943 1.00 26.87 161 GLN A C 1
ATOM 1186 O O . GLN A 1 162 ? 36.695 -6.676 10.184 1.00 26.92 161 GLN A O 1
ATOM 1192 N N . ASN A 1 163 ? 35.259 -8.200 9.374 1.00 27.49 162 ASN A N 1
ATOM 1193 C CA . ASN A 1 163 ? 36.267 -9.118 8.916 1.00 27.40 162 ASN A CA 1
ATOM 1194 C C . ASN A 1 163 ? 36.741 -8.764 7.510 1.00 27.43 162 ASN A C 1
ATOM 1195 O O . ASN A 1 163 ? 36.234 -7.830 6.878 1.00 28.09 162 ASN A O 1
ATOM 1200 N N . ARG A 1 164 ? 37.776 -9.474 7.085 1.00 27.81 163 ARG A N 1
ATOM 1201 C CA . ARG A 1 164 ? 38.237 -9.498 5.693 1.00 28.10 163 ARG A CA 1
ATOM 1202 C C . ARG A 1 164 ? 38.520 -10.918 5.241 1.00 27.63 163 ARG A C 1
ATOM 1203 O O . ARG A 1 164 ? 38.867 -11.798 6.053 1.00 28.35 163 ARG A O 1
ATOM 1211 N N . VAL A 1 165 ? 38.367 -11.115 3.934 1.00 27.75 164 VAL A N 1
ATOM 1212 C CA . VAL A 1 165 ? 38.466 -12.423 3.326 1.00 27.27 164 VAL A CA 1
ATOM 1213 C C . VAL A 1 165 ? 39.343 -12.303 2.065 1.00 26.51 164 VAL A C 1
ATOM 1214 O O . VAL A 1 165 ? 39.361 -11.265 1.412 1.00 26.98 164 VAL A O 1
ATOM 1218 N N . PRO A 1 166 ? 40.104 -13.353 1.726 1.00 26.28 165 PRO A N 1
ATOM 1219 C CA . PRO A 1 166 ? 40.860 -13.144 0.486 1.00 25.87 165 PRO A CA 1
ATOM 1220 C C . PRO A 1 166 ? 39.986 -13.273 -0.761 1.00 25.33 165 PRO A C 1
ATOM 1221 O O . PRO A 1 166 ? 38.990 -14.011 -0.753 1.00 25.20 165 PRO A O 1
ATOM 1225 N N . LYS A 1 167 ? 40.312 -12.493 -1.788 1.00 25.61 166 LYS A N 1
ATOM 1226 C CA . LYS A 1 167 ? 39.803 -12.701 -3.141 1.00 25.27 166 LYS A CA 1
ATOM 1227 C C . LYS A 1 167 ? 40.439 -14.011 -3.576 1.00 25.34 166 LYS A C 1
ATOM 1228 O O . LYS A 1 167 ? 41.582 -14.291 -3.201 1.00 24.61 166 LYS A O 1
ATOM 1234 N N . ILE A 1 168 ? 39.702 -14.841 -4.304 1.00 24.80 167 ILE A N 1
ATOM 1235 C CA . ILE A 1 168 ? 40.227 -16.167 -4.652 1.00 25.14 167 ILE A CA 1
ATOM 1236 C C . ILE A 1 168 ? 40.234 -16.291 -6.188 1.00 25.33 167 ILE A C 1
ATOM 1237 O O . ILE A 1 168 ? 39.362 -15.742 -6.829 1.00 25.62 167 ILE A O 1
ATOM 1242 N N . ARG A 1 169 ? 41.228 -16.967 -6.759 1.00 24.77 168 ARG A N 1
ATOM 1243 C CA . ARG A 1 169 ? 41.349 -17.065 -8.224 1.00 24.94 168 ARG A CA 1
ATOM 1244 C C . ARG A 1 169 ? 40.150 -17.821 -8.801 1.00 25.52 168 ARG A C 1
ATOM 1245 O O . ARG A 1 169 ? 39.729 -18.853 -8.256 1.00 26.58 168 ARG A O 1
ATOM 1253 N N . GLN A 1 170 ? 39.622 -17.344 -9.921 1.00 26.05 169 GLN A N 1
ATOM 1254 C CA . GLN A 1 170 ? 38.484 -18.024 -10.559 1.00 26.01 169 GLN A CA 1
ATOM 1255 C C . GLN A 1 170 ? 38.815 -19.439 -11.063 1.00 26.08 169 GLN A C 1
ATOM 1256 O O . GLN A 1 170 ? 37.930 -20.318 -11.113 1.00 26.04 169 GLN A O 1
ATOM 1262 N N . ASP A 1 171 ? 40.078 -19.660 -11.426 1.00 26.76 170 ASP A N 1
ATOM 1263 C CA . ASP A 1 171 ? 40.533 -20.978 -11.962 1.00 26.78 170 ASP A CA 1
ATOM 1264 C C . ASP A 1 171 ? 40.782 -22.065 -10.920 1.00 27.00 170 ASP A C 1
ATOM 1265 O O . ASP A 1 171 ? 40.212 -23.164 -11.013 1.00 27.84 170 ASP A O 1
ATOM 1270 N N . ASN A 1 172 ? 41.585 -21.774 -9.903 1.00 26.95 171 ASN A N 1
ATOM 1271 C CA . ASN A 1 172 ? 41.937 -22.816 -8.922 1.00 26.47 171 ASN A CA 1
ATOM 1272 C C . ASN A 1 172 ? 41.486 -22.559 -7.473 1.00 26.25 171 ASN A C 1
ATOM 1273 O O . ASN A 1 172 ? 41.802 -23.351 -6.569 1.00 26.85 171 ASN A O 1
ATOM 1278 N N . PHE A 1 173 ? 40.807 -21.436 -7.258 1.00 25.39 172 PHE A N 1
ATOM 1279 C CA . PHE A 1 173 ? 40.228 -21.032 -5.946 1.00 26.26 172 PHE A CA 1
ATOM 1280 C C . PHE A 1 173 ? 41.226 -20.762 -4.800 1.00 25.53 172 PHE A C 1
ATOM 1281 O O . PHE A 1 173 ? 40.835 -20.621 -3.639 1.00 25.08 172 PHE A O 1
ATOM 1289 N N . PHE A 1 174 ? 42.503 -20.679 -5.142 1.00 25.33 173 PHE A N 1
ATOM 1290 C CA . PHE A 1 174 ? 43.535 -20.276 -4.172 1.00 25.95 173 PHE A CA 1
ATOM 1291 C C . PHE A 1 174 ? 43.419 -18.793 -3.866 1.00 25.80 173 PHE A C 1
ATOM 1292 O O . PHE A 1 174 ? 42.958 -18.055 -4.707 1.00 26.42 173 PHE A O 1
ATOM 1300 N N . PRO A 1 175 ? 43.847 -18.339 -2.673 1.00 26.50 174 PRO A N 1
ATOM 1301 C CA . PRO A 1 175 ? 43.845 -16.871 -2.549 1.00 26.69 174 PRO A CA 1
ATOM 1302 C C . PRO A 1 175 ? 44.813 -16.262 -3.568 1.00 26.73 174 PRO A C 1
ATOM 1303 O O . PRO A 1 175 ? 45.916 -16.789 -3.807 1.00 26.52 174 PRO A O 1
ATOM 1307 N N . VAL A 1 176 ? 44.386 -15.148 -4.147 1.00 27.13 175 VAL A N 1
ATOM 1308 C CA . VAL A 1 176 ? 45.145 -14.440 -5.152 1.00 27.03 175 VAL A CA 1
ATOM 1309 C C . VAL A 1 176 ? 46.363 -13.800 -4.497 1.00 26.85 175 VAL A C 1
ATOM 1310 O O . VAL A 1 176 ? 46.350 -13.459 -3.312 1.00 26.74 175 VAL A O 1
ATOM 1314 N N . THR A 1 177 ? 47.426 -13.690 -5.268 1.00 26.80 176 THR A N 1
ATOM 1315 C CA . THR A 1 177 ? 48.577 -12.855 -4.913 1.00 27.19 176 THR A CA 1
ATOM 1316 C C . THR A 1 177 ? 48.641 -11.653 -5.855 1.00 26.55 176 THR A C 1
ATOM 1317 O O . THR A 1 177 ? 48.423 -11.795 -7.060 1.00 25.65 176 THR A O 1
ATOM 1321 N N . TYR A 1 178 ? 48.883 -10.470 -5.284 1.00 26.23 177 TYR A N 1
ATOM 1322 C CA . TYR A 1 178 ? 49.052 -9.227 -6.045 1.00 26.43 177 TYR A CA 1
ATOM 1323 C C . TYR A 1 178 ? 50.206 -8.382 -5.441 1.00 26.66 177 TYR A C 1
ATOM 1324 O O . TYR A 1 178 ? 49.981 -7.439 -4.665 1.00 25.99 177 TYR A O 1
ATOM 1333 N N . GLU A 1 179 ? 51.431 -8.764 -5.795 1.00 27.05 178 GLU A N 1
ATOM 1334 C CA . GLU A 1 179 ? 52.686 -8.169 -5.273 1.00 28.11 178 GLU A CA 1
ATOM 1335 C C . GLU A 1 179 ? 52.776 -6.642 -5.361 1.00 28.54 178 GLU A C 1
ATOM 1336 O O . GLU A 1 179 ? 53.216 -5.994 -4.419 1.00 28.49 178 GLU A O 1
ATOM 1338 N N . ALA A 1 180 ? 52.351 -6.086 -6.491 1.00 29.49 179 ALA A N 1
ATOM 1339 C CA . ALA A 1 180 ? 52.266 -4.629 -6.687 1.00 30.49 179 ALA A CA 1
ATOM 1340 C C . ALA A 1 180 ? 51.483 -3.886 -5.598 1.00 31.23 179 ALA A C 1
ATOM 1341 O O . ALA A 1 180 ? 51.855 -2.771 -5.226 1.00 31.21 179 ALA A O 1
ATOM 1343 N N . ASP A 1 181 ? 50.408 -4.503 -5.099 1.00 31.32 180 ASP A N 1
ATOM 1344 C CA . ASP A 1 181 ? 49.582 -3.934 -4.023 1.00 32.22 180 ASP A CA 1
ATOM 1345 C C . ASP A 1 181 ? 48.832 -5.075 -3.316 1.00 31.81 180 ASP A C 1
ATOM 1346 O O . ASP A 1 181 ? 47.729 -5.441 -3.715 1.00 31.33 180 ASP A O 1
ATOM 1351 N N . PRO A 1 182 ? 49.471 -5.673 -2.299 1.00 31.70 181 PRO A N 1
ATOM 1352 C CA . PRO A 1 182 ? 48.947 -6.811 -1.547 1.00 31.66 181 PRO A CA 1
ATOM 1353 C C . PRO A 1 182 ? 47.611 -6.527 -0.886 1.00 31.24 181 PRO A C 1
ATOM 1354 O O . PRO A 1 182 ? 46.893 -7.454 -0.527 1.00 30.08 181 PRO A O 1
ATOM 1358 N N . THR A 1 183 ? 47.304 -5.235 -0.740 1.00 30.99 182 THR A N 1
ATOM 1359 C CA . THR A 1 183 ? 46.019 -4.727 -0.258 1.00 31.42 182 THR A CA 1
ATOM 1360 C C . THR A 1 183 ? 44.851 -5.187 -1.165 1.00 30.41 182 THR A C 1
ATOM 1361 O O . THR A 1 183 ? 43.782 -5.498 -0.675 1.00 30.28 182 THR A O 1
ATOM 1365 N N . CYS A 1 184 ? 45.089 -5.276 -2.476 1.00 29.65 183 CYS A N 1
ATOM 1366 C CA . CYS A 1 184 ? 44.115 -5.784 -3.443 1.00 29.11 183 CYS A CA 1
ATOM 1367 C C . CYS A 1 184 ? 43.792 -7.272 -3.299 1.00 28.80 183 CYS A C 1
ATOM 1368 O O . CYS A 1 184 ? 42.868 -7.740 -3.975 1.00 29.21 183 CYS A O 1
ATOM 1371 N N . GLU A 1 185 ? 44.540 -7.998 -2.446 1.00 27.24 184 GLU A N 1
ATOM 1372 C CA . GLU A 1 185 ? 44.364 -9.452 -2.220 1.00 26.51 184 GLU A CA 1
ATOM 1373 C C . GLU A 1 185 ? 43.163 -9.801 -1.301 1.00 26.16 184 GLU A C 1
ATOM 1374 O O . GLU A 1 185 ? 42.824 -10.982 -1.112 1.00 25.63 184 GLU A O 1
ATOM 1380 N N . TRP A 1 186 ? 42.544 -8.766 -0.734 1.00 25.16 185 TRP A N 1
ATOM 1381 C CA . TRP A 1 186 ? 41.546 -8.901 0.322 1.00 25.67 185 TRP A CA 1
ATOM 1382 C C . TRP A 1 186 ? 40.291 -8.099 0.007 1.00 26.16 185 TRP A C 1
ATOM 1383 O O . TRP A 1 186 ? 40.406 -7.042 -0.606 1.00 26.18 185 TRP A O 1
ATOM 1394 N N . VAL A 1 187 ? 39.131 -8.581 0.464 1.00 26.17 186 VAL A N 1
ATOM 1395 C CA . VAL A 1 187 ? 37.873 -7.769 0.510 1.00 27.39 186 VAL A CA 1
ATOM 1396 C C . VAL A 1 187 ? 37.062 -8.018 1.774 1.00 27.02 186 VAL A C 1
ATOM 1397 O O . VAL A 1 187 ? 37.015 -9.150 2.227 1.00 26.40 186 VAL A O 1
ATOM 1401 N N . PRO A 1 188 ? 36.373 -6.968 2.299 1.00 26.98 187 PRO A N 1
ATOM 1402 C CA . PRO A 1 188 ? 35.378 -7.172 3.367 1.00 26.90 187 PRO A CA 1
ATOM 1403 C C . PRO A 1 188 ? 34.292 -8.092 2.791 1.00 26.57 187 PRO A C 1
ATOM 1404 O O . PRO A 1 188 ? 33.944 -7.933 1.615 1.00 26.69 187 PRO A O 1
ATOM 1408 N N . PRO A 1 189 ? 33.773 -9.045 3.591 1.00 26.12 188 PRO A N 1
ATOM 1409 C CA . PRO A 1 189 ? 32.883 -10.070 3.011 1.00 25.57 188 PRO A CA 1
ATOM 1410 C C . PRO A 1 189 ? 31.388 -9.687 2.818 1.00 25.79 188 PRO A C 1
ATOM 1411 O O . PRO A 1 189 ? 30.526 -10.574 2.813 1.00 25.90 188 PRO A O 1
ATOM 1415 N N . GLY A 1 190 ? 31.093 -8.393 2.698 1.00 26.63 189 GLY A N 1
ATOM 1416 C CA . GLY A 1 190 ? 29.713 -7.889 2.522 1.00 26.65 189 GLY A CA 1
ATOM 1417 C C . GLY A 1 190 ? 29.220 -7.340 3.844 1.00 26.48 189 GLY A C 1
ATOM 1418 O O . GLY A 1 190 ? 29.775 -7.681 4.875 1.00 26.84 189 GLY A O 1
ATOM 1419 N N . HIS A 1 191 ? 28.216 -6.457 3.805 1.00 26.67 190 HIS A N 1
ATOM 1420 C CA . HIS A 1 191 ? 27.502 -6.005 4.993 1.00 26.61 190 HIS A CA 1
ATOM 1421 C C . HIS A 1 191 ? 26.701 -7.124 5.722 1.00 26.95 190 HIS A C 1
ATOM 1422 O O . HIS A 1 191 ? 26.379 -6.988 6.894 1.00 28.63 190 HIS A O 1
ATOM 1429 N N . GLY A 1 192 ? 26.430 -8.246 5.056 1.00 27.16 191 GLY A N 1
ATOM 1430 C CA . GLY A 1 192 ? 25.879 -9.422 5.735 1.00 26.78 191 GLY A CA 1
ATOM 1431 C C . GLY A 1 192 ? 26.743 -9.873 6.899 1.00 27.54 191 GLY A C 1
ATOM 1432 O O . GLY A 1 192 ? 26.246 -10.566 7.804 1.00 28.25 191 GLY A O 1
ATOM 1433 N N . ASP A 1 193 ? 28.020 -9.439 6.871 1.00 27.06 192 ASP A N 1
ATOM 1434 C CA . ASP A 1 193 ? 29.069 -9.743 7.852 1.00 26.70 192 ASP A CA 1
ATOM 1435 C C . ASP A 1 193 ? 28.709 -9.179 9.225 1.00 26.60 192 ASP A C 1
ATOM 1436 O O . ASP A 1 193 ? 29.181 -9.659 10.241 1.00 25.79 192 ASP A O 1
ATOM 1441 N N . VAL A 1 194 ? 27.851 -8.161 9.247 1.00 26.48 193 VAL A N 1
ATOM 1442 C CA . VAL A 1 194 ? 27.468 -7.499 10.498 1.00 26.04 193 VAL A CA 1
ATOM 1443 C C . VAL A 1 194 ? 27.031 -8.408 11.665 1.00 26.26 193 VAL A C 1
ATOM 1444 O O . VAL A 1 194 ? 27.366 -8.151 12.819 1.00 25.99 193 VAL A O 1
ATOM 1448 N N . TYR A 1 195 ? 26.305 -9.482 11.361 1.00 27.89 194 TYR A N 1
ATOM 1449 C CA . TYR A 1 195 ? 25.706 -10.302 12.409 1.00 26.95 194 TYR A CA 1
ATOM 1450 C C . TYR A 1 195 ? 26.792 -11.078 13.171 1.00 27.04 194 TYR A C 1
ATOM 1451 O O . TYR A 1 195 ? 26.867 -11.001 14.408 1.00 26.74 194 TYR A O 1
ATOM 1460 N N . THR A 1 196 ? 27.644 -11.773 12.430 1.00 26.26 195 THR A N 1
ATOM 1461 C CA . THR A 1 196 ? 28.822 -12.478 12.999 1.00 26.50 195 THR A CA 1
ATOM 1462 C C . THR A 1 196 ? 29.833 -11.549 13.679 1.00 26.49 195 THR A C 1
ATOM 1463 O O . THR A 1 196 ? 30.353 -11.866 14.748 1.00 27.06 195 THR A O 1
ATOM 1467 N N . VAL A 1 197 ? 30.050 -10.379 13.103 1.00 26.39 196 VAL A N 1
ATOM 1468 C CA . VAL A 1 197 ? 30.923 -9.377 13.721 1.00 26.83 196 VAL A CA 1
ATOM 1469 C C . VAL A 1 197 ? 30.374 -8.900 15.069 1.00 26.87 196 VAL A C 1
ATOM 1470 O O . VAL A 1 197 ? 31.126 -8.853 16.066 1.00 27.06 196 VAL A O 1
ATOM 1474 N N . LEU A 1 198 ? 29.086 -8.551 15.098 1.00 27.20 197 LEU A N 1
ATOM 1475 C CA . LEU A 1 198 ? 28.398 -8.188 16.348 1.00 27.49 197 LEU A CA 1
ATOM 1476 C C . LEU A 1 198 ? 28.513 -9.298 17.408 1.00 27.43 197 LEU A C 1
ATOM 1477 O O . LEU A 1 198 ? 28.764 -9.023 18.586 1.00 26.92 197 LEU A O 1
ATOM 1482 N N . TYR A 1 199 ? 28.313 -10.545 16.976 1.00 27.89 198 TYR A N 1
ATOM 1483 C CA . TYR A 1 199 ? 28.315 -11.721 17.860 1.00 27.66 198 TYR A CA 1
ATOM 1484 C C . TYR A 1 199 ? 29.720 -12.035 18.352 1.00 27.28 198 TYR A C 1
ATOM 1485 O O . TYR A 1 199 ? 29.954 -12.104 19.551 1.00 26.11 198 TYR A O 1
ATOM 1494 N N . SER A 1 200 ? 30.641 -12.203 17.404 1.00 27.08 199 SER A N 1
ATOM 1495 C CA A SER A 1 200 ? 31.993 -12.625 17.758 0.50 27.04 199 SER A CA 1
ATOM 1496 C CA B SER A 1 200 ? 32.031 -12.599 17.677 0.50 26.59 199 SER A CA 1
ATOM 1497 C C . SER A 1 200 ? 32.858 -11.537 18.402 1.00 26.80 199 SER A C 1
ATOM 1498 O O . SER A 1 200 ? 33.829 -11.861 19.112 1.00 26.94 199 SER A O 1
ATOM 1503 N N . SER A 1 201 ? 32.520 -10.262 18.195 1.00 26.66 200 SER A N 1
ATOM 1504 C CA . SER A 1 201 ? 33.301 -9.173 18.834 1.00 27.69 200 SER A CA 1
ATOM 1505 C C . SER A 1 201 ? 33.000 -8.978 20.319 1.00 27.32 200 SER A C 1
ATOM 1506 O O . SER A 1 201 ? 33.801 -8.380 21.049 1.00 27.13 200 SER A O 1
ATOM 1509 N N . GLY A 1 202 ? 31.812 -9.412 20.744 1.00 27.35 201 GLY A N 1
ATOM 1510 C CA . GLY A 1 202 ? 31.363 -9.187 22.119 1.00 26.86 201 GLY A CA 1
ATOM 1511 C C . GLY A 1 202 ? 30.583 -7.886 22.226 1.00 26.23 201 GLY A C 1
ATOM 1512 O O . GLY A 1 202 ? 30.147 -7.517 23.305 1.00 25.62 201 GLY A O 1
ATOM 1513 N N . LYS A 1 203 ? 30.414 -7.187 21.103 1.00 25.49 202 LYS A N 1
ATOM 1514 C CA . LYS A 1 203 ? 29.593 -5.969 21.085 1.00 25.92 202 LYS A CA 1
ATOM 1515 C C . LYS A 1 203 ? 28.117 -6.324 21.354 1.00 25.00 202 LYS A C 1
ATOM 1516 O O . LYS A 1 203 ? 27.470 -5.634 22.116 1.00 23.62 202 LYS A O 1
ATOM 1522 N N . LEU A 1 204 ? 27.626 -7.410 20.756 1.00 24.24 203 LEU A N 1
ATOM 1523 C CA . LEU A 1 204 ? 26.234 -7.830 20.957 1.00 24.34 203 LEU A CA 1
ATOM 1524 C C . LEU A 1 204 ? 25.924 -8.111 22.444 1.00 25.21 203 LEU A C 1
ATOM 1525 O O . LEU A 1 204 ? 24.979 -7.552 22.984 1.00 25.72 203 LEU A O 1
ATOM 1530 N N . ASP A 1 205 ? 26.707 -8.971 23.078 1.00 25.35 204 ASP A N 1
ATOM 1531 C CA . ASP A 1 205 ? 26.618 -9.200 24.530 1.00 26.88 204 ASP A CA 1
ATOM 1532 C C . ASP A 1 205 ? 26.768 -7.943 25.374 1.00 27.03 204 ASP A C 1
ATOM 1533 O O . ASP A 1 205 ? 26.081 -7.792 26.393 1.00 27.53 204 ASP A O 1
ATOM 1538 N N . TYR A 1 206 ? 27.692 -7.069 24.977 1.00 27.78 205 TYR A N 1
ATOM 1539 C CA . TYR A 1 206 ? 27.869 -5.790 25.652 1.00 28.56 205 TYR A CA 1
ATOM 1540 C C . TYR A 1 206 ? 26.606 -4.910 25.593 1.00 27.89 205 TYR A C 1
ATOM 1541 O O . TYR A 1 206 ? 26.125 -4.461 26.635 1.00 27.16 205 TYR A O 1
ATOM 1550 N N . LEU A 1 207 ? 26.086 -4.659 24.387 1.00 27.39 206 LEU A N 1
ATOM 1551 C CA . LEU A 1 207 ? 24.819 -3.891 24.205 1.00 27.46 206 LEU A CA 1
ATOM 1552 C C . LEU A 1 207 ? 23.600 -4.474 24.954 1.00 27.05 206 LEU A C 1
ATOM 1553 O O . LEU A 1 207 ? 22.879 -3.750 25.637 1.00 26.39 206 LEU A O 1
ATOM 1558 N N . LEU A 1 208 ? 23.389 -5.783 24.836 1.00 26.81 207 LEU A N 1
ATOM 1559 C CA . LEU A 1 208 ? 22.329 -6.472 25.586 1.00 25.93 207 LEU A CA 1
ATOM 1560 C C . LEU A 1 208 ? 22.479 -6.361 27.099 1.00 26.20 207 LEU A C 1
ATOM 1561 O O . LEU A 1 208 ? 21.488 -6.279 27.827 1.00 26.66 207 LEU A O 1
ATOM 1566 N N . GLY A 1 209 ? 23.716 -6.374 27.579 1.00 26.97 208 GLY A N 1
ATOM 1567 C CA . GLY A 1 209 ? 23.992 -6.209 29.013 1.00 27.30 208 GLY A CA 1
ATOM 1568 C C . GLY A 1 209 ? 23.652 -4.825 29.543 1.00 27.39 208 GLY A C 1
ATOM 1569 O O . GLY A 1 209 ? 23.376 -4.650 30.738 1.00 26.97 208 GLY A O 1
ATOM 1570 N N . LYS A 1 210 ? 23.690 -3.823 28.670 1.00 27.38 209 LYS A N 1
ATOM 1571 C CA . LYS A 1 210 ? 23.289 -2.472 29.079 1.00 27.88 209 LYS A CA 1
ATOM 1572 C C . LYS A 1 210 ? 21.784 -2.242 28.805 1.00 27.69 209 LYS A C 1
ATOM 1573 O O . LYS A 1 210 ? 21.245 -1.166 29.061 1.00 27.39 209 LYS A O 1
ATOM 1579 N N . GLY A 1 211 ? 21.104 -3.274 28.301 1.00 26.90 210 GLY A N 1
ATOM 1580 C CA . GLY A 1 211 ? 19.650 -3.245 28.227 1.00 26.31 210 GLY A CA 1
ATOM 1581 C C . GLY A 1 211 ? 19.139 -2.882 26.843 1.00 26.03 210 GLY A C 1
ATOM 1582 O O . GLY A 1 211 ? 17.926 -2.792 26.637 1.00 25.33 210 GLY A O 1
ATOM 1583 N N . TYR A 1 212 ? 20.060 -2.661 25.901 1.00 26.34 211 TYR A N 1
ATOM 1584 C CA . TYR A 1 212 ? 19.667 -2.409 24.508 1.00 26.48 211 TYR A CA 1
ATOM 1585 C C . TYR A 1 212 ? 19.123 -3.697 23.859 1.00 26.13 211 TYR A C 1
ATOM 1586 O O . TYR A 1 212 ? 19.656 -4.781 24.105 1.00 27.42 211 TYR A O 1
ATOM 1595 N N . ARG A 1 213 ? 18.051 -3.568 23.065 1.00 25.32 212 ARG A N 1
ATOM 1596 C CA . ARG A 1 213 ? 17.370 -4.700 22.448 1.00 25.87 212 ARG A CA 1
ATOM 1597 C C . ARG A 1 213 ? 17.128 -4.501 20.951 1.00 26.03 212 ARG A C 1
ATOM 1598 O O . ARG A 1 213 ? 16.731 -5.437 20.273 1.00 26.59 212 ARG A O 1
ATOM 1606 N N . TYR A 1 214 ? 17.306 -3.279 20.452 1.00 26.76 213 TYR A N 1
ATOM 1607 C CA . TYR A 1 214 ? 17.008 -2.964 19.053 1.00 27.34 213 TYR A CA 1
ATOM 1608 C C . TYR A 1 214 ? 18.117 -2.172 18.385 1.00 28.13 213 TYR A C 1
ATOM 1609 O O . TYR A 1 214 ? 18.738 -1.280 19.002 1.00 27.71 213 TYR A O 1
ATOM 1618 N N . MET A 1 215 ? 18.350 -2.492 17.118 1.00 27.35 214 MET A N 1
ATOM 1619 C CA . MET A 1 215 ? 19.354 -1.819 16.342 1.00 28.60 214 MET A CA 1
ATOM 1620 C C . MET A 1 215 ? 18.794 -1.383 15.001 1.00 27.97 214 MET A C 1
ATOM 1621 O O . MET A 1 215 ? 18.259 -2.189 14.262 1.00 28.39 214 MET A O 1
ATOM 1626 N N . PHE A 1 216 ? 18.953 -0.097 14.711 1.00 28.01 215 PHE A N 1
ATOM 1627 C CA . PHE A 1 216 ? 18.676 0.445 13.395 1.00 27.32 215 PHE A CA 1
ATOM 1628 C C . PHE A 1 216 ? 19.961 0.561 12.555 1.00 27.94 215 PHE A C 1
ATOM 1629 O O . PHE A 1 216 ? 20.925 1.263 12.934 1.00 27.86 215 PHE A O 1
ATOM 1637 N N . ILE A 1 217 ? 19.953 -0.132 11.416 1.00 28.02 216 ILE A N 1
ATOM 1638 C CA . ILE A 1 217 ? 21.085 -0.193 10.485 1.00 27.81 216 ILE A CA 1
ATOM 1639 C C . ILE A 1 217 ? 20.677 0.380 9.136 1.00 27.46 216 ILE A C 1
ATOM 1640 O O . ILE A 1 217 ? 19.587 0.096 8.636 1.00 27.18 216 ILE A O 1
ATOM 1645 N N . SER A 1 218 ? 21.565 1.183 8.557 1.00 27.19 217 SER A N 1
ATOM 1646 C CA . SER A 1 218 ? 21.412 1.752 7.215 1.00 26.73 217 SER A CA 1
ATOM 1647 C C . SER A 1 218 ? 22.766 1.968 6.518 1.00 26.18 217 SER A C 1
ATOM 1648 O O . SER A 1 218 ? 23.820 1.998 7.169 1.00 26.19 217 SER A O 1
ATOM 1651 N N . ASN A 1 219 ? 22.707 2.108 5.196 1.00 25.65 218 ASN A N 1
ATOM 1652 C CA . ASN A 1 219 ? 23.834 2.350 4.343 1.00 24.83 218 ASN A CA 1
ATOM 1653 C C . ASN A 1 219 ? 24.528 3.659 4.660 1.00 24.69 218 ASN A C 1
ATOM 1654 O O . ASN A 1 219 ? 23.872 4.678 4.877 1.00 24.31 218 ASN A O 1
ATOM 1659 N N . GLY A 1 220 ? 25.859 3.653 4.707 1.00 24.32 219 GLY A N 1
ATOM 1660 C CA . GLY A 1 220 ? 26.587 4.935 4.853 1.00 24.47 219 GLY A CA 1
ATOM 1661 C C . GLY A 1 220 ? 26.321 6.004 3.794 1.00 23.76 219 GLY A C 1
ATOM 1662 O O . GLY A 1 220 ? 26.487 7.196 4.053 1.00 24.80 219 GLY A O 1
ATOM 1663 N N . ASP A 1 221 ? 25.943 5.571 2.595 1.00 24.12 220 ASP A N 1
ATOM 1664 C CA . ASP A 1 221 ? 25.612 6.462 1.455 1.00 24.79 220 ASP A CA 1
ATOM 1665 C C . ASP A 1 221 ? 24.169 7.022 1.470 1.00 24.40 220 ASP A C 1
ATOM 1666 O O . ASP A 1 221 ? 23.852 7.957 0.733 1.00 24.66 220 ASP A O 1
ATOM 1671 N N . ASN A 1 222 ? 23.326 6.500 2.359 1.00 23.84 221 ASN A N 1
ATOM 1672 C CA . ASN A 1 222 ? 21.910 6.883 2.413 1.00 23.72 221 ASN A CA 1
ATOM 1673 C C . ASN A 1 222 ? 21.648 7.867 3.527 1.00 24.43 221 ASN A C 1
ATOM 1674 O O . ASN A 1 222 ? 21.465 7.484 4.676 1.00 23.99 221 ASN A O 1
ATOM 1679 N N . LEU A 1 223 ? 21.609 9.145 3.174 1.00 25.55 222 LEU A N 1
ATOM 1680 C CA . LEU A 1 223 ? 21.492 10.211 4.156 1.00 25.74 222 LEU A CA 1
ATOM 1681 C C . LEU A 1 223 ? 20.008 10.522 4.394 1.00 25.96 222 LEU A C 1
ATOM 1682 O O . LEU A 1 223 ? 19.656 11.496 5.056 1.00 26.00 222 LEU A O 1
ATOM 1687 N N . GLY A 1 224 ? 19.136 9.669 3.866 1.00 26.36 223 GLY A N 1
ATOM 1688 C CA . GLY A 1 224 ? 17.691 9.800 4.136 1.00 26.17 223 GLY A CA 1
ATOM 1689 C C . GLY A 1 224 ? 17.203 8.958 5.313 1.00 27.13 223 GLY A C 1
ATOM 1690 O O . GLY A 1 224 ? 16.103 9.187 5.841 1.00 26.34 223 GLY A O 1
ATOM 1691 N N . ALA A 1 225 ? 18.008 7.960 5.686 1.00 27.45 224 ALA A N 1
ATOM 1692 C CA . ALA A 1 225 ? 17.672 6.985 6.730 1.00 29.08 224 ALA A CA 1
ATOM 1693 C C . ALA A 1 225 ? 17.313 7.697 8.038 1.00 30.00 224 ALA A C 1
ATOM 1694 O O . ALA A 1 225 ? 17.953 8.678 8.415 1.00 30.04 224 ALA A O 1
ATOM 1696 N N . THR A 1 226 ? 16.227 7.260 8.660 1.00 29.88 225 THR A N 1
ATOM 1697 C CA . THR A 1 226 ? 15.744 7.867 9.892 1.00 30.88 225 THR A CA 1
ATOM 1698 C C . THR A 1 226 ? 15.355 6.787 10.908 1.00 29.74 225 THR A C 1
ATOM 1699 O O . THR A 1 226 ? 14.715 5.781 10.575 1.00 30.17 225 THR A O 1
ATOM 1703 N N . LEU A 1 227 ? 15.768 6.987 12.147 1.00 29.37 226 LEU A N 1
ATOM 1704 C CA . LEU A 1 227 ? 15.211 6.202 13.230 1.00 28.62 226 LEU A CA 1
ATOM 1705 C C . LEU A 1 227 ? 13.750 6.675 13.472 1.00 27.79 226 LEU A C 1
ATOM 1706 O O . LEU A 1 227 ? 13.516 7.787 13.950 1.00 28.06 226 LEU A O 1
ATOM 1711 N N . ASP A 1 228 ? 12.775 5.846 13.105 1.00 27.39 227 ASP A N 1
ATOM 1712 C CA . ASP A 1 228 ? 11.345 6.181 13.294 1.00 26.50 227 ASP A CA 1
ATOM 1713 C C . ASP A 1 228 ? 10.876 5.455 14.532 1.00 25.97 227 ASP A C 1
ATOM 1714 O O . ASP A 1 228 ? 10.726 4.231 14.507 1.00 25.52 227 ASP A O 1
ATOM 1719 N N . VAL A 1 229 ? 10.678 6.176 15.631 1.00 25.77 228 VAL A N 1
ATOM 1720 C CA . VAL A 1 229 ? 10.191 5.509 16.844 1.00 26.54 228 VAL A CA 1
ATOM 1721 C C . VAL A 1 229 ? 8.793 4.836 16.644 1.00 27.33 228 VAL A C 1
ATOM 1722 O O . VAL A 1 229 ? 8.528 3.791 17.239 1.00 26.85 228 VAL A O 1
ATOM 1726 N N . ARG A 1 230 ? 7.946 5.387 15.767 1.00 27.98 229 ARG A N 1
ATOM 1727 C CA . ARG A 1 230 ? 6.613 4.783 15.481 1.00 29.88 229 ARG A CA 1
ATOM 1728 C C . ARG A 1 230 ? 6.700 3.436 14.703 1.00 29.62 229 ARG A C 1
ATOM 1729 O O . ARG A 1 230 ? 5.821 2.581 14.825 1.00 30.17 229 ARG A O 1
ATOM 1737 N N . LEU A 1 231 ? 7.769 3.258 13.937 1.00 30.01 230 LEU A N 1
ATOM 1738 C CA . LEU A 1 231 ? 8.047 1.995 13.259 1.00 29.82 230 LEU A CA 1
ATOM 1739 C C . LEU A 1 231 ? 8.710 1.034 14.226 1.00 29.48 230 LEU A C 1
ATOM 1740 O O . LEU A 1 231 ? 8.447 -0.178 14.233 1.00 30.05 230 LEU A O 1
ATOM 1745 N N . LEU A 1 232 ? 9.590 1.570 15.036 1.00 28.70 231 LEU A N 1
ATOM 1746 C CA . LEU A 1 232 ? 10.081 0.792 16.153 1.00 28.77 231 LEU A CA 1
ATOM 1747 C C . LEU A 1 232 ? 8.929 0.233 16.979 1.00 27.62 231 LEU A C 1
ATOM 1748 O O . LEU A 1 232 ? 8.925 -0.957 17.304 1.00 26.54 231 LEU A O 1
ATOM 1753 N N . ASP A 1 233 ? 7.966 1.093 17.317 1.00 27.44 232 ASP A N 1
ATOM 1754 C CA . ASP A 1 233 ? 6.788 0.727 18.128 1.00 26.95 232 ASP A CA 1
ATOM 1755 C C . ASP A 1 233 ? 6.062 -0.450 17.473 1.00 26.38 232 ASP A C 1
ATOM 1756 O O . ASP A 1 233 ? 5.734 -1.422 18.134 1.00 26.47 232 ASP A O 1
ATOM 1761 N N . TYR A 1 234 ? 5.844 -0.340 16.161 1.00 26.31 233 TYR A N 1
ATOM 1762 C CA . TYR A 1 234 ? 5.192 -1.366 15.352 1.00 26.26 233 TYR A CA 1
ATOM 1763 C C . TYR A 1 234 ? 5.895 -2.714 15.371 1.00 26.40 233 TYR A C 1
ATOM 1764 O O . TYR A 1 234 ? 5.252 -3.756 15.555 1.00 26.99 233 TYR A O 1
ATOM 1773 N N . MET A 1 235 ? 7.204 -2.671 15.158 1.00 25.65 234 MET A N 1
ATOM 1774 C CA . MET A 1 235 ? 8.045 -3.863 15.126 1.00 25.76 234 MET A CA 1
ATOM 1775 C C . MET A 1 235 ? 7.946 -4.640 16.442 1.00 23.52 234 MET A C 1
ATOM 1776 O O . MET A 1 235 ? 7.768 -5.874 16.468 1.00 22.94 234 MET A O 1
ATOM 1781 N N . HIS A 1 236 ? 8.077 -3.898 17.531 1.00 22.44 235 HIS A N 1
ATOM 1782 C CA . HIS A 1 236 ? 7.898 -4.431 18.882 1.00 22.76 235 HIS A CA 1
ATOM 1783 C C . HIS A 1 236 ? 6.487 -5.033 19.180 1.00 22.91 235 HIS A C 1
ATOM 1784 O O . HIS A 1 236 ? 6.367 -6.112 19.779 1.00 22.69 235 HIS A O 1
ATOM 1791 N N . GLU A 1 237 ? 5.438 -4.334 18.759 1.00 23.27 236 GLU A N 1
ATOM 1792 C CA . GLU A 1 237 ? 4.048 -4.765 18.973 1.00 24.53 236 GLU A CA 1
ATOM 1793 C C . GLU A 1 237 ? 3.735 -6.061 18.246 1.00 24.49 236 GLU A C 1
ATOM 1794 O O . GLU A 1 237 ? 2.994 -6.886 18.758 1.00 24.61 236 GLU A O 1
ATOM 1800 N N . LYS A 1 238 ? 4.273 -6.205 17.034 1.00 25.96 237 LYS A N 1
ATOM 1801 C CA . LYS A 1 238 ? 4.178 -7.452 16.256 1.00 25.76 237 LYS A CA 1
ATOM 1802 C C . LYS A 1 238 ? 5.260 -8.482 16.634 1.00 25.88 237 LYS A C 1
ATOM 1803 O O . LYS A 1 238 ? 5.366 -9.545 15.987 1.00 25.28 237 LYS A O 1
ATOM 1809 N N . GLN A 1 239 ? 6.067 -8.155 17.656 1.00 25.15 238 GLN A N 1
ATOM 1810 C CA . GLN A 1 239 ? 7.162 -9.016 18.161 1.00 25.48 238 GLN A CA 1
ATOM 1811 C C . GLN A 1 239 ? 8.054 -9.543 17.022 1.00 25.88 238 GLN A C 1
ATOM 1812 O O . GLN A 1 239 ? 8.348 -10.755 16.941 1.00 25.93 238 GLN A O 1
ATOM 1818 N N . LEU A 1 240 ? 8.482 -8.630 16.149 1.00 26.87 239 LEU A N 1
ATOM 1819 C CA . LEU A 1 240 ? 9.315 -8.964 14.986 1.00 26.60 239 LEU A CA 1
ATOM 1820 C C . LEU A 1 240 ? 10.779 -9.015 15.373 1.00 26.25 239 LEU A C 1
ATOM 1821 O O . LEU A 1 240 ? 11.211 -8.208 16.208 1.00 26.35 239 LEU A O 1
ATOM 1826 N N . GLY A 1 241 ? 11.526 -9.952 14.772 1.00 25.07 240 GLY A N 1
ATOM 1827 C CA . GLY A 1 241 ? 12.974 -10.005 14.918 1.00 25.52 240 GLY A CA 1
ATOM 1828 C C . GLY A 1 241 ? 13.698 -9.119 13.916 1.00 25.90 240 GLY A C 1
ATOM 1829 O O . GLY A 1 241 ? 14.835 -8.690 14.134 1.00 25.70 240 GLY A O 1
ATOM 1830 N N . PHE A 1 242 ? 13.018 -8.844 12.813 1.00 26.08 241 PHE A N 1
ATOM 1831 C CA . PHE A 1 242 ? 13.628 -8.195 11.672 1.00 26.03 241 PHE A CA 1
ATOM 1832 C C . PHE A 1 242 ? 12.525 -7.465 10.900 1.00 26.74 241 PHE A C 1
ATOM 1833 O O . PHE A 1 242 ? 11.466 -8.040 10.599 1.00 26.30 241 PHE A O 1
ATOM 1841 N N . LEU A 1 243 ? 12.764 -6.176 10.652 1.00 27.24 242 LEU A N 1
ATOM 1842 C CA . LEU A 1 243 ? 11.939 -5.368 9.803 1.00 27.60 242 LEU A CA 1
ATOM 1843 C C . LEU A 1 243 ? 12.809 -4.707 8.732 1.00 27.43 242 LEU A C 1
ATOM 1844 O O . LEU A 1 243 ? 13.766 -4.015 9.050 1.00 28.09 242 LEU A O 1
ATOM 1849 N N . MET A 1 244 ? 12.462 -4.928 7.467 1.00 27.85 243 MET A N 1
ATOM 1850 C CA . MET A 1 244 ? 13.103 -4.255 6.322 1.00 28.07 243 MET A CA 1
ATOM 1851 C C . MET A 1 244 ? 12.247 -3.117 5.752 1.00 28.17 243 MET A C 1
ATOM 1852 O O . MET A 1 244 ? 11.091 -3.340 5.407 1.00 27.84 243 MET A O 1
ATOM 1857 N N . GLU A 1 245 ? 12.802 -1.907 5.624 1.00 27.36 244 GLU A N 1
ATOM 1858 C CA . GLU A 1 245 ? 12.099 -0.838 4.926 1.00 27.81 244 GLU A CA 1
ATOM 1859 C C . GLU A 1 245 ? 12.351 -1.014 3.426 1.00 26.52 244 GLU A C 1
ATOM 1860 O O . GLU A 1 245 ? 13.485 -1.258 3.038 1.00 27.19 244 GLU A O 1
ATOM 1866 N N . VAL A 1 246 ? 11.290 -0.981 2.617 1.00 26.29 245 VAL A N 1
ATOM 1867 C CA . VAL A 1 246 ? 11.388 -0.973 1.145 1.00 25.80 245 VAL A CA 1
ATOM 1868 C C . VAL A 1 246 ? 10.703 0.268 0.560 1.00 27.15 245 VAL A C 1
ATOM 1869 O O . VAL A 1 246 ? 9.832 0.866 1.200 1.00 27.33 245 VAL A O 1
ATOM 1873 N N . CYS A 1 247 ? 11.084 0.637 -0.670 1.00 27.27 246 CYS A N 1
ATOM 1874 C CA . CYS A 1 247 ? 10.389 1.679 -1.412 1.00 26.79 246 CYS A CA 1
ATOM 1875 C C . CYS A 1 247 ? 9.750 1.096 -2.676 1.00 26.97 246 CYS A C 1
ATOM 1876 O O . CYS A 1 247 ? 10.246 0.108 -3.255 1.00 27.03 246 CYS A O 1
ATOM 1879 N N . ARG A 1 248 ? 8.651 1.708 -3.105 1.00 27.13 247 ARG A N 1
ATOM 1880 C CA . ARG A 1 248 ? 8.173 1.548 -4.467 1.00 27.91 247 ARG A CA 1
ATOM 1881 C C . ARG A 1 248 ? 9.359 1.886 -5.386 1.00 28.17 247 ARG A C 1
ATOM 1882 O O . ARG A 1 248 ? 9.871 3.019 -5.407 1.00 28.32 247 ARG A O 1
ATOM 1890 N N . ARG A 1 249 ? 9.836 0.861 -6.081 1.00 27.95 248 ARG A N 1
ATOM 1891 C CA . ARG A 1 249 ? 10.935 0.994 -7.003 1.00 27.10 248 ARG A CA 1
ATOM 1892 C C . ARG A 1 249 ? 10.653 2.050 -8.082 1.00 26.00 248 ARG A C 1
ATOM 1893 O O . ARG A 1 249 ? 9.535 2.148 -8.572 1.00 25.96 248 ARG A O 1
ATOM 1901 N N . THR A 1 250 ? 11.692 2.821 -8.422 1.00 25.42 249 THR A N 1
ATOM 1902 C CA . THR A 1 250 ? 11.668 3.831 -9.485 1.00 25.47 249 THR A CA 1
ATOM 1903 C C . THR A 1 250 ? 12.642 3.430 -10.592 1.00 24.82 249 THR A C 1
ATOM 1904 O O . THR A 1 250 ? 13.411 2.473 -10.447 1.00 24.32 249 THR A O 1
ATOM 1908 N N . GLU A 1 251 ? 12.624 4.168 -11.696 1.00 25.87 250 GLU A N 1
ATOM 1909 C CA . GLU A 1 251 ? 13.542 3.924 -12.803 1.00 26.07 250 GLU A CA 1
ATOM 1910 C C . GLU A 1 251 ? 15.028 4.076 -12.397 1.00 26.29 250 GLU A C 1
ATOM 1911 O O . GLU A 1 251 ? 15.901 3.415 -12.971 1.00 25.70 250 GLU A O 1
ATOM 1917 N N . SER A 1 252 ? 15.306 4.917 -11.395 1.00 25.79 251 SER A N 1
ATOM 1918 C CA . SER A 1 252 ? 16.666 5.063 -10.856 1.00 26.57 251 SER A CA 1
ATOM 1919 C C . SER A 1 252 ? 17.176 3.866 -10.007 1.00 26.07 251 SER A C 1
ATOM 1920 O O . SER A 1 252 ? 18.364 3.778 -9.703 1.00 26.07 251 SER A O 1
ATOM 1923 N N . ASP A 1 253 ? 16.304 2.939 -9.612 1.00 27.24 252 ASP A N 1
ATOM 1924 C CA . ASP A 1 253 ? 16.763 1.831 -8.734 1.00 26.37 252 ASP A CA 1
ATOM 1925 C C . ASP A 1 253 ? 17.219 0.670 -9.614 1.00 26.79 252 ASP A C 1
ATOM 1926 O O . ASP A 1 253 ? 16.409 -0.187 -9.991 1.00 26.64 252 ASP A O 1
ATOM 1931 N N . LYS A 1 254 ? 18.516 0.639 -9.925 1.00 26.65 253 LYS A N 1
ATOM 1932 C CA . LYS A 1 254 ? 19.063 -0.329 -10.900 1.00 27.62 253 LYS A CA 1
ATOM 1933 C C . LYS A 1 254 ? 20.052 -1.313 -10.270 1.00 27.24 253 LYS A C 1
ATOM 1934 O O . LYS A 1 254 ? 20.230 -2.462 -10.751 1.00 26.56 253 LYS A O 1
ATOM 1940 N N . LYS A 1 255 ? 20.709 -0.826 -9.220 1.00 26.07 254 LYS A N 1
ATOM 1941 C CA . LYS A 1 255 ? 21.708 -1.588 -8.472 1.00 26.53 254 LYS A CA 1
ATOM 1942 C C . LYS A 1 255 ? 21.326 -1.684 -6.983 1.00 25.78 254 LYS A C 1
ATOM 1943 O O . LYS A 1 255 ? 21.091 -0.681 -6.314 1.00 25.57 254 LYS A O 1
ATOM 1949 N N . GLY A 1 256 ? 21.255 -2.916 -6.496 1.00 25.77 255 GLY A N 1
ATOM 1950 C CA . GLY A 1 256 ? 20.907 -3.219 -5.120 1.00 24.77 255 GLY A CA 1
ATOM 1951 C C . GLY A 1 256 ? 20.084 -4.490 -5.156 1.00 24.54 255 GLY A C 1
ATOM 1952 O O . GLY A 1 256 ? 20.357 -5.382 -5.951 1.00 24.07 255 GLY A O 1
ATOM 1953 N N . GLY A 1 257 ? 19.075 -4.586 -4.294 1.00 23.43 256 GLY A N 1
ATOM 1954 C CA . GLY A 1 257 ? 18.217 -5.763 -4.261 1.00 23.41 256 GLY A CA 1
ATOM 1955 C C . GLY A 1 257 ? 16.720 -5.508 -4.219 1.00 23.72 256 GLY A C 1
ATOM 1956 O O . GLY A 1 257 ? 16.272 -4.551 -3.612 1.00 22.91 256 GLY A O 1
ATOM 1957 N N . HIS A 1 258 ? 15.967 -6.365 -4.890 1.00 24.55 257 HIS A N 1
ATOM 1958 C CA . HIS A 1 258 ? 14.503 -6.384 -4.772 1.00 25.73 257 HIS A CA 1
ATOM 1959 C C . HIS A 1 258 ? 14.050 -7.630 -4.030 1.00 26.23 257 HIS A C 1
ATOM 1960 O O . HIS A 1 258 ? 14.749 -8.658 -4.008 1.00 24.95 257 HIS A O 1
ATOM 1967 N N . LEU A 1 259 ? 12.867 -7.513 -3.432 1.00 26.72 258 LEU A N 1
ATOM 1968 C CA . LEU A 1 259 ? 12.224 -8.614 -2.755 1.00 27.34 258 LEU A CA 1
ATOM 1969 C C . LEU A 1 259 ? 11.502 -9.486 -3.748 1.00 27.44 258 LEU A C 1
ATOM 1970 O O . LEU A 1 259 ? 11.063 -9.028 -4.815 1.00 27.14 258 LEU A O 1
ATOM 1975 N N . ALA A 1 260 ? 11.397 -10.759 -3.390 1.00 27.28 259 ALA A N 1
ATOM 1976 C CA . ALA A 1 260 ? 10.617 -11.715 -4.161 1.00 26.78 259 ALA A CA 1
ATOM 1977 C C . ALA A 1 260 ? 10.166 -12.760 -3.172 1.00 26.58 259 ALA A C 1
ATOM 1978 O O . ALA A 1 260 ? 10.403 -12.628 -1.983 1.00 26.32 259 ALA A O 1
ATOM 1980 N N . TYR A 1 261 ? 9.504 -13.784 -3.676 1.00 26.76 260 TYR A N 1
ATOM 1981 C CA . TYR A 1 261 ? 8.936 -14.848 -2.878 1.00 26.45 260 TYR A CA 1
ATOM 1982 C C . TYR A 1 261 ? 9.464 -16.176 -3.405 1.00 27.04 260 TYR A C 1
ATOM 1983 O O . TYR A 1 261 ? 9.700 -16.325 -4.611 1.00 26.11 260 TYR A O 1
ATOM 1992 N N . LYS A 1 262 ? 9.618 -17.144 -2.508 1.00 27.85 261 LYS A N 1
ATOM 1993 C CA . LYS A 1 262 ? 9.961 -18.526 -2.904 1.00 29.83 261 LYS A CA 1
ATOM 1994 C C . LYS A 1 262 ? 9.098 -19.524 -2.132 1.00 29.82 261 LYS A C 1
ATOM 1995 O O . LYS A 1 262 ? 8.780 -19.300 -0.957 1.00 29.12 261 LYS A O 1
ATOM 2001 N N . ASP A 1 263 ? 8.744 -20.630 -2.773 1.00 31.22 262 ASP A N 1
ATOM 2002 C CA . ASP A 1 263 ? 7.979 -21.684 -2.086 1.00 32.25 262 ASP A CA 1
ATOM 2003 C C . ASP A 1 263 ? 8.889 -22.736 -1.410 1.00 32.53 262 ASP A C 1
ATOM 2004 O O . ASP A 1 263 ? 8.928 -22.860 -0.173 1.00 32.31 262 ASP A O 1
ATOM 2009 N N . THR A 1 272 ? 4.500 -26.050 1.885 1.00 37.67 271 THR A N 1
ATOM 2010 C CA . THR A 1 272 ? 5.232 -25.473 0.761 1.00 37.64 271 THR A CA 1
ATOM 2011 C C . THR A 1 272 ? 5.280 -23.940 0.885 1.00 37.73 271 THR A C 1
ATOM 2012 O O . THR A 1 272 ? 5.519 -23.230 -0.094 1.00 37.90 271 THR A O 1
ATOM 2016 N N . ARG A 1 273 ? 5.090 -23.452 2.112 1.00 37.72 272 ARG A N 1
ATOM 2017 C CA . ARG A 1 273 ? 4.823 -22.030 2.406 1.00 37.38 272 ARG A CA 1
ATOM 2018 C C . ARG A 1 273 ? 5.743 -20.977 1.776 1.00 37.10 272 ARG A C 1
ATOM 2019 O O . ARG A 1 273 ? 6.927 -21.232 1.525 1.00 37.16 272 ARG A O 1
ATOM 2027 N N . ARG A 1 274 ? 5.166 -19.795 1.545 1.00 36.55 273 ARG A N 1
ATOM 2028 C CA . ARG A 1 274 ? 5.862 -18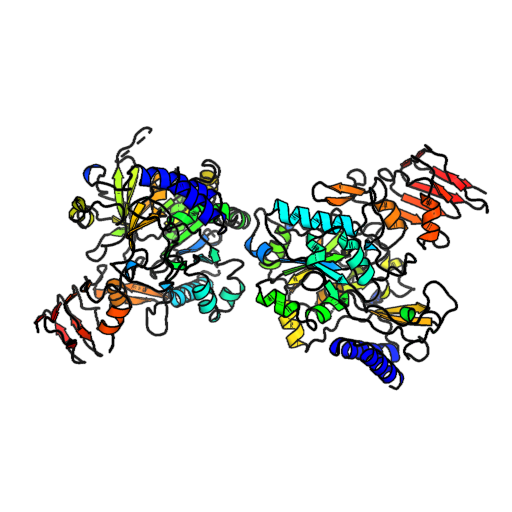.616 1.029 1.00 36.10 273 ARG A CA 1
ATOM 2029 C C . ARG A 1 274 ? 6.894 -18.072 2.005 1.00 35.26 273 ARG A C 1
ATOM 2030 O O . ARG A 1 274 ? 6.599 -17.875 3.183 1.00 34.83 273 ARG A O 1
ATOM 2038 N N . ARG A 1 275 ? 8.098 -17.802 1.504 1.00 34.16 274 ARG A N 1
ATOM 2039 C CA . ARG A 1 275 ? 9.106 -17.102 2.289 1.00 33.12 274 ARG A CA 1
ATOM 2040 C C . ARG A 1 275 ? 9.667 -15.985 1.417 1.00 31.70 274 ARG A C 1
ATOM 2041 O O . ARG A 1 275 ? 9.687 -16.096 0.186 1.00 30.70 274 ARG A O 1
ATOM 2049 N N . PHE A 1 276 ? 10.068 -14.892 2.058 1.00 30.64 275 PHE A N 1
ATOM 2050 C CA . PHE A 1 276 ? 10.733 -13.790 1.389 1.00 29.87 275 PHE A CA 1
ATOM 2051 C C . PHE A 1 276 ? 12.100 -14.226 0.873 1.00 29.46 275 PHE A C 1
ATOM 2052 O O . PHE A 1 276 ? 12.763 -15.063 1.488 1.00 29.43 275 PHE A O 1
ATOM 2060 N N . VAL A 1 277 ? 12.497 -13.674 -0.271 1.00 28.56 276 VAL A N 1
ATOM 2061 C CA . VAL A 1 277 ? 13.873 -13.757 -0.742 1.00 28.05 276 VAL A CA 1
ATOM 2062 C C . VAL A 1 277 ? 14.340 -12.373 -1.194 1.00 27.59 276 VAL A C 1
ATOM 2063 O O . VAL A 1 277 ? 13.557 -11.564 -1.701 1.00 27.85 276 VAL A O 1
ATOM 2067 N N . LEU A 1 278 ? 15.619 -12.106 -0.995 1.00 27.12 277 LEU A N 1
ATOM 2068 C CA . LEU A 1 278 ? 16.227 -10.878 -1.474 1.00 25.75 277 LEU A CA 1
ATOM 2069 C C . LEU A 1 278 ? 17.093 -11.275 -2.660 1.00 25.56 277 LEU A C 1
ATOM 2070 O O . LEU A 1 278 ? 17.938 -12.180 -2.556 1.00 25.86 277 LEU A O 1
ATOM 2075 N N . ARG A 1 279 ? 16.823 -10.707 -3.826 1.00 24.90 278 ARG A N 1
ATOM 2076 C CA . ARG A 1 279 ? 17.733 -10.935 -4.951 1.00 24.83 278 ARG A CA 1
ATOM 2077 C C . ARG A 1 279 ? 18.572 -9.682 -5.227 1.00 24.74 278 ARG A C 1
ATOM 2078 O O . ARG A 1 279 ? 18.042 -8.670 -5.711 1.00 24.83 278 ARG A O 1
ATOM 2086 N N . GLU A 1 280 ? 19.864 -9.765 -4.886 1.00 24.39 279 GLU A N 1
ATOM 2087 C CA . GLU A 1 280 ? 20.841 -8.686 -5.132 1.00 23.64 279 GLU A CA 1
ATOM 2088 C C . GLU A 1 280 ? 21.292 -8.664 -6.588 1.00 24.01 279 GLU A C 1
ATOM 2089 O O . GLU A 1 280 ? 21.117 -9.643 -7.307 1.00 23.16 279 GLU A O 1
ATOM 2095 N N . SER A 1 281 ? 21.891 -7.554 -7.010 1.00 23.61 280 SER A N 1
ATOM 2096 C CA . SER A 1 281 ? 22.524 -7.466 -8.335 1.00 24.02 280 SER A CA 1
ATOM 2097 C C . SER A 1 281 ? 23.472 -8.639 -8.636 1.00 23.36 280 SER A C 1
ATOM 2098 O O . SER A 1 281 ? 23.424 -9.227 -9.726 1.00 22.77 280 SER A O 1
ATOM 2101 N N . ALA A 1 282 ? 24.327 -8.959 -7.669 1.00 23.14 281 ALA A N 1
ATOM 2102 C CA . ALA A 1 282 ? 25.308 -10.033 -7.791 1.00 23.74 281 ALA A CA 1
ATOM 2103 C C . ALA A 1 282 ? 24.701 -11.448 -7.846 1.00 24.17 281 ALA A C 1
ATOM 2104 O O . ALA A 1 282 ? 25.401 -12.418 -8.155 1.00 24.59 281 ALA A O 1
ATOM 2106 N N . GLN A 1 283 ? 23.408 -11.556 -7.560 1.00 24.21 282 GLN A N 1
ATOM 2107 C CA . GLN A 1 283 ? 22.703 -12.849 -7.554 1.00 25.33 282 GLN A CA 1
ATOM 2108 C C . GLN A 1 283 ? 21.875 -13.016 -8.818 1.00 25.87 282 GLN A C 1
ATOM 2109 O O . GLN A 1 283 ? 21.198 -14.024 -9.006 1.00 26.19 282 GLN A O 1
ATOM 2115 N N . CYS A 1 284 ? 21.923 -12.017 -9.691 1.00 26.75 283 CYS A N 1
ATOM 2116 C CA . CYS A 1 284 ? 21.106 -12.044 -10.886 1.00 26.73 283 CYS A CA 1
ATOM 2117 C C . CYS A 1 284 ? 21.925 -12.495 -12.086 1.00 26.80 283 CYS A C 1
ATOM 2118 O O . CYS A 1 284 ? 22.876 -11.816 -12.482 1.00 25.65 283 CYS A O 1
ATOM 2121 N N . PRO A 1 285 ? 21.563 -13.661 -12.661 1.00 27.29 284 PRO A N 1
ATOM 2122 C CA . PRO A 1 285 ? 22.247 -14.199 -13.831 1.00 27.22 284 PRO A CA 1
ATOM 2123 C C . PRO A 1 285 ? 22.079 -13.279 -15.017 1.00 27.30 284 PRO A C 1
ATOM 2124 O O . PRO A 1 285 ? 21.021 -12.669 -15.186 1.00 26.68 284 PRO A O 1
ATOM 2128 N N . LYS A 1 286 ? 23.125 -13.192 -15.833 1.00 27.82 285 LYS A N 1
ATOM 2129 C CA . LYS A 1 286 ? 23.142 -12.330 -17.014 1.00 28.51 285 LYS A CA 1
ATOM 2130 C C . LYS A 1 286 ? 21.828 -12.381 -17.844 1.00 28.41 285 LYS A C 1
ATOM 2131 O O . LYS A 1 286 ? 21.248 -11.340 -18.146 1.00 28.48 285 LYS A O 1
ATOM 2137 N N . GLU A 1 287 ? 21.351 -13.587 -18.164 1.00 28.66 286 GLU A N 1
ATOM 2138 C CA . GLU A 1 287 ? 20.107 -13.793 -18.963 1.00 29.37 286 GLU A CA 1
ATOM 2139 C C . GLU A 1 287 ? 18.838 -13.161 -18.347 1.00 29.22 286 GLU A C 1
ATOM 2140 O O . GLU A 1 287 ? 17.831 -12.960 -19.042 1.00 28.69 286 GLU A O 1
ATOM 2146 N N . ASP A 1 288 ? 18.905 -12.841 -17.053 1.00 29.39 287 ASP A N 1
ATOM 2147 C CA . ASP A 1 288 ? 17.761 -12.327 -16.298 1.00 29.64 287 ASP A CA 1
ATOM 2148 C C . ASP A 1 288 ? 17.789 -10.828 -16.001 1.00 29.86 287 ASP A C 1
ATOM 2149 O O . ASP A 1 288 ? 16.948 -10.341 -15.250 1.00 30.30 287 ASP A O 1
ATOM 2154 N N . GLU A 1 289 ? 18.739 -10.100 -16.582 1.00 30.34 288 GLU A N 1
ATOM 2155 C CA . GLU A 1 289 ? 18.883 -8.660 -16.295 1.00 29.82 288 GLU A CA 1
ATOM 2156 C C . GLU A 1 289 ? 17.594 -7.881 -16.607 1.00 29.09 288 GLU A C 1
ATOM 2157 O O . GLU A 1 289 ? 17.209 -7.004 -15.841 1.00 28.07 288 GLU A O 1
ATOM 2163 N N . ASP A 1 290 ? 16.952 -8.213 -17.734 1.00 28.40 289 ASP A N 1
ATOM 2164 C CA . ASP A 1 290 ? 15.711 -7.570 -18.156 1.00 28.23 289 ASP A CA 1
ATOM 2165 C C . ASP A 1 290 ? 14.596 -7.711 -17.112 1.00 28.32 289 ASP A C 1
ATOM 2166 O O . ASP A 1 290 ? 13.999 -6.712 -16.699 1.00 29.06 289 ASP A O 1
ATOM 2171 N N . SER A 1 291 ? 14.349 -8.937 -16.656 1.00 28.03 290 SER A N 1
ATOM 2172 C CA . SER A 1 291 ? 13.475 -9.190 -15.502 1.00 27.15 290 SER A CA 1
ATOM 2173 C C . SER A 1 291 ? 13.943 -8.451 -14.230 1.00 27.05 290 SER A C 1
ATOM 2174 O O . SER A 1 291 ? 13.170 -7.706 -13.616 1.00 26.45 290 SER A O 1
ATOM 2177 N N . PHE A 1 292 ? 15.208 -8.631 -13.834 1.00 26.85 291 PHE A N 1
ATOM 2178 C CA . PHE A 1 292 ? 15.699 -7.962 -12.622 1.00 26.11 291 PHE A CA 1
ATOM 2179 C C . PHE A 1 292 ? 15.377 -6.467 -12.671 1.00 25.96 291 PHE A C 1
ATOM 2180 O O . PHE A 1 292 ? 15.127 -5.862 -11.621 1.00 24.61 291 PHE A O 1
ATOM 2188 N N . GLN A 1 293 ? 15.363 -5.907 -13.890 1.00 25.82 292 GLN A N 1
ATOM 2189 C CA . GLN A 1 293 ? 15.191 -4.447 -14.135 1.00 26.42 292 GLN A CA 1
ATOM 2190 C C . GLN A 1 293 ? 13.773 -4.032 -14.544 1.00 26.15 292 GLN A C 1
ATOM 2191 O O . GLN A 1 293 ? 13.514 -2.868 -14.845 1.00 25.76 292 GLN A O 1
ATOM 2197 N N . ASN A 1 294 ? 12.854 -4.986 -14.529 1.00 26.69 293 ASN A N 1
ATOM 2198 C CA . ASN A 1 294 ? 11.433 -4.695 -14.673 1.00 26.35 293 ASN A CA 1
ATOM 2199 C C . ASN A 1 294 ? 10.905 -4.125 -13.340 1.00 27.07 293 ASN A C 1
ATOM 2200 O O . ASN A 1 294 ? 10.614 -4.882 -12.428 1.00 26.76 293 ASN A O 1
ATOM 2205 N N . ILE A 1 295 ? 10.798 -2.796 -13.225 1.00 27.52 294 ILE A N 1
ATOM 2206 C CA . ILE A 1 295 ? 10.451 -2.168 -11.938 1.00 2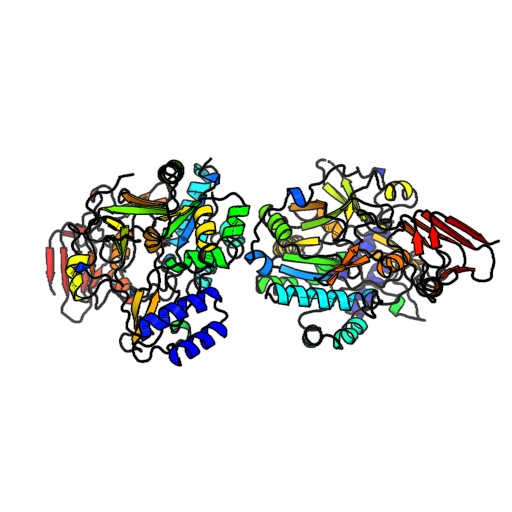8.54 294 ILE A CA 1
ATOM 2207 C C . ILE A 1 295 ? 8.969 -2.351 -11.581 1.00 28.58 294 ILE A C 1
ATOM 2208 O O . ILE A 1 295 ? 8.575 -2.155 -10.418 1.00 29.12 294 ILE A O 1
ATOM 2213 N N . ALA A 1 296 ? 8.176 -2.748 -12.578 1.00 27.91 295 ALA A N 1
ATOM 2214 C CA . ALA A 1 296 ? 6.741 -2.938 -12.406 1.00 27.60 295 ALA A CA 1
ATOM 2215 C C . ALA A 1 296 ? 6.458 -4.331 -11.841 1.00 27.39 295 ALA A C 1
ATOM 2216 O O . ALA A 1 296 ? 5.559 -4.491 -11.030 1.00 27.40 295 ALA A O 1
ATOM 2218 N N . LYS A 1 297 ? 7.245 -5.323 -12.282 1.00 26.84 296 LYS A N 1
ATOM 2219 C CA . LYS A 1 297 ? 7.163 -6.693 -11.765 1.00 26.04 296 LYS A CA 1
ATOM 2220 C C . LYS A 1 297 ? 7.797 -6.836 -10.375 1.00 25.95 296 LYS A C 1
ATOM 2221 O O . LYS A 1 297 ? 7.188 -7.384 -9.441 1.00 24.59 296 LYS A O 1
ATOM 2227 N N . HIS A 1 298 ? 9.038 -6.353 -10.256 1.00 25.11 297 HIS A N 1
ATOM 2228 C CA . HIS A 1 298 ? 9.782 -6.393 -9.020 1.00 25.16 297 HIS A CA 1
ATOM 2229 C C . HIS A 1 298 ? 9.889 -4.958 -8.497 1.00 25.34 297 HIS A C 1
ATOM 2230 O O . HIS A 1 298 ? 10.913 -4.298 -8.656 1.00 23.94 297 HIS A O 1
ATOM 2237 N N . CYS A 1 299 ? 8.786 -4.517 -7.885 1.00 25.94 298 CYS A N 1
ATOM 2238 C CA . CYS A 1 299 ? 8.495 -3.128 -7.512 1.00 26.58 298 CYS A CA 1
ATOM 2239 C C . CYS A 1 299 ? 8.824 -2.733 -6.083 1.00 27.31 298 CYS A C 1
ATOM 2240 O O . CYS A 1 299 ? 8.674 -1.558 -5.707 1.00 27.06 298 CYS A O 1
ATOM 2243 N N . PHE A 1 300 ? 9.246 -3.705 -5.279 1.00 26.79 299 PHE A N 1
ATOM 2244 C CA . PHE A 1 300 ? 9.629 -3.429 -3.895 1.00 26.95 299 PHE A CA 1
ATOM 2245 C C . PHE A 1 300 ? 11.144 -3.542 -3.686 1.00 27.16 299 PHE A C 1
ATOM 2246 O O . PHE A 1 300 ? 11.720 -4.632 -3.677 1.00 27.40 299 PHE A O 1
ATOM 2254 N N . PHE A 1 301 ? 11.779 -2.381 -3.536 1.00 26.59 300 PHE A N 1
ATOM 2255 C CA . PHE A 1 301 ? 13.243 -2.276 -3.545 1.00 27.24 300 PHE A CA 1
ATOM 2256 C C . PHE A 1 301 ? 13.745 -2.047 -2.125 1.00 26.46 300 PHE A C 1
ATOM 2257 O O . PHE A 1 301 ? 13.327 -1.113 -1.465 1.00 23.77 300 PHE A O 1
ATOM 2265 N N . ASN A 1 302 ? 14.654 -2.915 -1.679 1.00 26.19 301 ASN A N 1
ATOM 2266 C CA . ASN A 1 302 ? 15.289 -2.787 -0.376 1.00 26.48 301 ASN A CA 1
ATOM 2267 C C . ASN A 1 302 ? 16.102 -1.476 -0.221 1.00 26.39 301 ASN A C 1
ATOM 2268 O O . ASN A 1 302 ? 16.986 -1.180 -1.037 1.00 27.30 301 ASN A O 1
ATOM 2273 N N . THR A 1 303 ? 15.767 -0.704 0.815 1.00 26.78 302 THR A N 1
ATOM 2274 C CA . THR A 1 303 ? 16.472 0.528 1.155 1.00 26.08 302 THR A CA 1
ATOM 2275 C C . THR A 1 303 ? 17.745 0.200 1.946 1.00 26.80 302 THR A C 1
ATOM 2276 O O . THR A 1 303 ? 18.633 1.033 2.048 1.00 27.53 302 THR A O 1
ATOM 2280 N N . ASN A 1 304 ? 17.794 -1.009 2.516 1.00 27.70 303 ASN A N 1
ATOM 2281 C CA . ASN A 1 304 ? 18.840 -1.459 3.478 1.00 26.98 303 ASN A CA 1
ATOM 2282 C C . ASN A 1 304 ? 18.750 -0.711 4.843 1.00 27.19 303 ASN A C 1
ATOM 2283 O O . ASN A 1 304 ? 19.640 -0.816 5.678 1.00 27.02 303 ASN A O 1
ATOM 2288 N N . ASN A 1 305 ? 17.675 0.064 5.028 1.00 26.69 304 ASN A N 1
ATOM 2289 C CA . ASN A 1 305 ? 17.259 0.543 6.345 1.00 26.79 304 ASN A CA 1
ATOM 2290 C C . ASN A 1 305 ? 16.614 -0.681 7.021 1.00 27.15 304 ASN A C 1
ATOM 2291 O O . ASN A 1 305 ? 15.444 -1.017 6.727 1.00 26.79 304 ASN A O 1
ATOM 2296 N N . ILE A 1 306 ? 17.357 -1.330 7.913 1.00 27.33 305 ILE A N 1
ATOM 2297 C CA . ILE A 1 306 ? 16.895 -2.566 8.577 1.00 27.95 305 ILE A CA 1
ATOM 2298 C C . ILE A 1 306 ? 16.939 -2.458 10.103 1.00 27.57 305 ILE A C 1
ATOM 2299 O O . ILE A 1 306 ? 17.963 -2.111 10.673 1.00 27.34 305 ILE A O 1
ATOM 2304 N N . TRP A 1 307 ? 15.826 -2.820 10.736 1.00 27.20 306 TRP A N 1
ATOM 2305 C CA . TRP A 1 307 ? 15.713 -2.949 12.196 1.00 26.62 306 TRP A CA 1
ATOM 2306 C C . TRP A 1 307 ? 15.888 -4.393 12.628 1.00 26.84 306 TRP A C 1
ATOM 2307 O O . TRP A 1 307 ? 15.185 -5.302 12.151 1.00 26.96 306 TRP A O 1
ATOM 2318 N N . ILE A 1 308 ? 16.767 -4.590 13.595 1.00 24.67 307 ILE A N 1
ATOM 2319 C CA . ILE A 1 308 ? 16.896 -5.904 14.184 1.00 24.09 307 ILE A CA 1
ATOM 2320 C C . ILE A 1 308 ? 16.646 -5.869 15.695 1.00 22.88 307 ILE A C 1
ATOM 2321 O O . ILE A 1 308 ? 16.944 -4.881 16.379 1.00 21.72 307 ILE A O 1
ATOM 2326 N N . ASN A 1 309 ? 16.022 -6.930 16.176 1.00 22.36 308 ASN A N 1
ATOM 2327 C CA . ASN A 1 309 ? 15.930 -7.204 17.594 1.00 22.93 308 ASN A CA 1
ATOM 2328 C C . ASN A 1 309 ? 17.192 -7.990 17.975 1.00 23.48 308 ASN A C 1
ATOM 2329 O O . ASN A 1 309 ? 17.480 -9.077 17.422 1.00 23.88 308 ASN A O 1
ATOM 2334 N N . LEU A 1 310 ? 17.935 -7.415 18.915 1.00 23.49 309 LEU A N 1
ATOM 2335 C CA . LEU A 1 310 ? 19.263 -7.869 19.272 1.00 23.81 309 LEU A CA 1
ATOM 2336 C C . LEU A 1 310 ? 19.239 -9.183 20.079 1.00 24.04 309 LEU A C 1
ATOM 2337 O O . LEU A 1 310 ? 20.097 -10.033 19.893 1.00 23.62 309 LEU A O 1
ATOM 2342 N N . MET A 1 311 ? 18.239 -9.333 20.941 1.00 24.40 310 MET A N 1
ATOM 2343 C CA . MET A 1 311 ? 18.025 -10.556 21.708 1.00 26.07 310 MET A CA 1
ATOM 2344 C C . MET A 1 311 ? 17.618 -11.715 20.790 1.00 25.74 310 MET A C 1
ATOM 2345 O O . MET A 1 311 ? 18.099 -12.833 20.970 1.00 25.63 310 MET A O 1
ATOM 2350 N N . GLU A 1 312 ? 16.724 -11.457 19.832 1.00 25.83 311 GLU A N 1
ATOM 2351 C CA . GLU A 1 312 ? 16.421 -12.473 18.809 1.00 25.83 311 GLU A CA 1
ATOM 2352 C C . GLU A 1 312 ? 17.687 -12.871 18.028 1.00 25.54 311 GLU A C 1
ATOM 2353 O O . GLU A 1 312 ? 17.941 -14.057 17.807 1.00 25.28 311 GLU A O 1
ATOM 2359 N N . LEU A 1 313 ? 18.478 -11.885 17.611 1.00 25.28 312 LEU A N 1
ATOM 2360 C CA . LEU A 1 313 ? 19.771 -12.202 16.991 1.00 25.01 312 LEU A CA 1
ATOM 2361 C C . LEU A 1 313 ? 20.634 -13.056 17.897 1.00 25.51 312 LEU A C 1
ATOM 2362 O O . LEU A 1 313 ? 21.228 -14.042 17.448 1.00 25.23 312 LEU A O 1
ATOM 2367 N N . LYS A 1 314 ? 20.691 -12.698 19.175 1.00 26.04 313 LYS A N 1
ATOM 2368 C CA . LYS A 1 314 ? 21.518 -13.424 20.117 1.00 27.70 313 LYS A CA 1
ATOM 2369 C C . LYS A 1 314 ? 21.087 -14.885 20.184 1.00 28.27 313 LYS A C 1
ATOM 2370 O O . LYS A 1 314 ? 21.923 -15.791 20.094 1.00 28.32 313 LYS A O 1
ATOM 2376 N N . LYS A 1 315 ? 19.776 -15.092 20.333 1.00 28.54 314 LYS A N 1
ATOM 2377 C CA . LYS A 1 315 ? 19.165 -16.428 20.384 1.00 29.17 314 LYS A CA 1
ATOM 2378 C C . LYS A 1 315 ? 19.406 -17.245 19.111 1.00 29.25 314 LYS A C 1
ATOM 2379 O O . LYS A 1 315 ? 19.650 -18.447 19.186 1.00 29.69 314 LYS A O 1
ATOM 2385 N N . MET A 1 316 ? 19.350 -16.596 17.950 1.00 29.70 315 MET A N 1
ATOM 2386 C CA . MET A 1 316 ? 19.650 -17.281 16.689 1.00 30.58 315 MET A CA 1
ATOM 2387 C C . MET A 1 316 ? 21.123 -17.690 16.616 1.00 29.38 315 MET A C 1
ATOM 2388 O O . MET A 1 316 ? 21.431 -18.857 16.348 1.00 29.02 315 MET A O 1
ATOM 2393 N N . MET A 1 317 ? 22.020 -16.744 16.898 1.00 28.79 316 MET A N 1
ATOM 2394 C CA . MET A 1 317 ? 23.461 -16.979 16.802 1.00 28.46 316 MET A CA 1
ATOM 2395 C C . MET A 1 317 ? 23.900 -18.125 17.719 1.00 28.19 316 MET A C 1
ATOM 2396 O O . MET A 1 317 ? 24.665 -18.990 17.294 1.00 27.67 316 MET A O 1
ATOM 2401 N N . ASP A 1 318 ? 23.405 -18.122 18.962 1.00 27.97 317 ASP A N 1
ATOM 2402 C CA . ASP A 1 318 ? 23.657 -19.201 19.920 1.00 28.45 317 ASP A CA 1
ATOM 2403 C C . ASP A 1 318 ? 23.167 -20.527 19.364 1.00 28.31 317 ASP A C 1
ATOM 2404 O O . ASP A 1 318 ? 23.905 -21.507 19.346 1.00 29.18 317 ASP A O 1
ATOM 2409 N N . GLU A 1 319 ? 21.915 -20.535 18.919 1.00 28.43 318 GLU A N 1
ATOM 2410 C CA . GLU A 1 319 ? 21.252 -21.713 18.366 1.00 29.11 318 GLU A CA 1
ATOM 2411 C C . GLU A 1 319 ? 22.061 -22.313 17.209 1.00 28.37 318 GLU A C 1
ATOM 2412 O O . GLU A 1 319 ? 22.331 -23.509 17.183 1.00 28.34 318 GLU A O 1
ATOM 2418 N N . GLN A 1 320 ? 22.486 -21.461 16.285 1.00 28.09 319 GLN A N 1
ATOM 2419 C CA . GLN A 1 320 ? 23.171 -21.902 15.074 1.00 27.96 319 GLN A CA 1
ATOM 2420 C C . GLN A 1 320 ? 24.702 -21.930 15.209 1.00 27.31 319 GLN A C 1
ATOM 2421 O O . GLN A 1 320 ? 25.420 -22.096 14.216 1.00 27.24 319 GLN A O 1
ATOM 2427 N N . LEU A 1 321 ? 25.181 -21.780 16.445 1.00 26.67 320 LEU A N 1
ATOM 2428 C CA . LEU A 1 321 ? 26.608 -21.879 16.799 1.00 26.69 320 LEU A CA 1
ATOM 2429 C C . LEU A 1 321 ? 27.465 -20.849 16.053 1.00 26.85 320 LEU A C 1
ATOM 2430 O O . LEU A 1 321 ? 28.507 -21.173 15.472 1.00 27.30 320 LEU A O 1
ATOM 2435 N N . GLY A 1 322 ? 27.000 -19.602 16.073 1.00 26.92 321 GLY A N 1
ATOM 2436 C CA . GLY A 1 322 ? 27.658 -18.477 15.405 1.00 26.75 321 GLY A CA 1
ATOM 2437 C C . GLY A 1 322 ? 27.648 -18.470 13.880 1.00 26.79 321 GLY A C 1
ATOM 2438 O O . GLY A 1 322 ? 28.305 -17.624 13.271 1.00 26.86 321 GLY A O 1
ATOM 2439 N N . VAL A 1 323 ? 26.900 -19.390 13.258 1.00 26.71 322 VAL A N 1
ATOM 2440 C CA . VAL A 1 323 ? 26.917 -19.559 11.790 1.00 26.92 322 VAL A CA 1
ATOM 2441 C C . VAL A 1 323 ? 25.530 -19.376 11.128 1.00 27.33 322 VAL A C 1
ATOM 2442 O O . VAL A 1 323 ? 24.764 -20.342 10.991 1.00 26.44 322 VAL A O 1
ATOM 2446 N N . LEU A 1 324 ? 25.208 -18.133 10.735 1.00 27.44 323 LEU A N 1
ATOM 2447 C CA . LEU A 1 324 ? 23.989 -17.864 9.956 1.00 28.80 323 LEU A CA 1
ATOM 2448 C C . LEU A 1 324 ? 24.116 -18.398 8.522 1.00 28.93 323 LEU A C 1
ATOM 2449 O O . LEU A 1 324 ? 25.170 -18.267 7.898 1.00 28.42 323 LEU A O 1
ATOM 2454 N N . ARG A 1 325 ? 23.023 -18.969 8.014 1.00 29.10 324 ARG A N 1
ATOM 2455 C CA . ARG A 1 325 ? 22.991 -19.543 6.670 1.00 29.80 324 ARG A CA 1
ATOM 2456 C C . ARG A 1 325 ? 22.634 -18.482 5.636 1.00 29.55 324 ARG A C 1
ATOM 2457 O O . ARG A 1 325 ? 21.713 -18.695 4.851 1.00 30.28 324 ARG A O 1
ATOM 2465 N N . LEU A 1 326 ? 23.321 -17.335 5.642 1.00 28.74 325 LEU A N 1
ATOM 2466 C CA . LEU A 1 326 ? 23.087 -16.323 4.615 1.00 27.84 325 LEU A CA 1
ATOM 2467 C C . LEU A 1 326 ? 23.557 -16.849 3.257 1.00 27.32 325 LEU A C 1
ATOM 2468 O O . LEU A 1 326 ? 24.584 -17.517 3.179 1.00 27.70 325 LEU A O 1
ATOM 2473 N N . PRO A 1 327 ? 22.806 -16.561 2.183 1.00 26.69 326 PRO A N 1
ATOM 2474 C CA . PRO A 1 327 ? 23.246 -17.031 0.854 1.00 26.97 326 PRO A CA 1
ATOM 2475 C C . PRO A 1 327 ? 24.510 -16.333 0.349 1.00 26.84 326 PRO A C 1
ATOM 2476 O O . PRO A 1 327 ? 24.617 -15.082 0.383 1.00 25.09 326 PRO A O 1
ATOM 2480 N N . VAL A 1 328 ? 25.474 -17.143 -0.099 1.00 27.02 327 VAL A N 1
ATOM 2481 C CA . VAL A 1 328 ? 26.748 -16.601 -0.538 1.00 27.89 327 VAL A CA 1
ATOM 2482 C C . VAL A 1 328 ? 26.568 -16.083 -1.958 1.00 27.47 327 VAL A C 1
ATOM 2483 O O . VAL A 1 328 ? 25.907 -16.719 -2.773 1.00 25.38 327 VAL A O 1
ATOM 2487 N N . MET A 1 329 ? 27.135 -14.903 -2.224 1.00 27.43 328 MET A N 1
ATOM 2488 C CA . MET A 1 329 ? 27.085 -14.318 -3.551 1.00 27.52 328 MET A CA 1
ATOM 2489 C C . MET A 1 329 ? 28.510 -14.409 -4.081 1.00 28.02 328 MET A C 1
ATOM 2490 O O . MET A 1 329 ? 29.458 -14.065 -3.382 1.00 28.17 328 MET A O 1
ATOM 2495 N N . ARG A 1 330 ? 28.648 -14.882 -5.313 1.00 28.27 329 ARG A N 1
ATOM 2496 C CA . ARG A 1 330 ? 29.956 -15.197 -5.876 1.00 29.68 329 ARG A CA 1
ATOM 2497 C C . ARG A 1 330 ? 30.224 -14.151 -6.929 1.00 29.76 329 ARG A C 1
ATOM 2498 O O . ARG A 1 330 ? 29.770 -14.270 -8.064 1.00 29.41 329 ARG A O 1
ATOM 2506 N N . ASN A 1 331 ? 30.930 -13.109 -6.514 1.00 29.95 330 ASN A N 1
ATOM 2507 C CA . ASN A 1 331 ? 31.116 -11.885 -7.288 1.00 31.20 330 ASN A CA 1
ATOM 2508 C C . ASN A 1 331 ? 32.422 -11.885 -8.098 1.00 30.76 330 ASN A C 1
ATOM 2509 O O . ASN A 1 331 ? 33.500 -11.746 -7.523 1.00 31.38 330 ASN A O 1
ATOM 2514 N N . PRO A 1 332 ? 32.328 -12.011 -9.438 1.00 30.28 331 PRO A N 1
ATOM 2515 C CA . PRO A 1 332 ? 33.530 -12.106 -10.273 1.00 29.17 331 PRO A CA 1
ATOM 2516 C C . PRO A 1 332 ? 34.107 -10.710 -10.507 1.00 28.66 331 PRO A C 1
ATOM 2517 O O . PRO A 1 332 ? 33.349 -9.771 -10.758 1.00 28.64 331 PRO A O 1
ATOM 2521 N N . LYS A 1 333 ? 35.427 -10.575 -10.403 1.00 28.02 332 LYS A N 1
ATOM 2522 C CA . LYS A 1 333 ? 36.144 -9.304 -10.555 1.00 27.78 332 LYS A CA 1
ATOM 2523 C C . LYS A 1 333 ? 37.541 -9.612 -11.085 1.00 27.78 332 LYS A C 1
ATOM 2524 O O . LYS A 1 333 ? 37.908 -10.764 -11.261 1.00 27.78 332 LYS A O 1
ATOM 2530 N N . THR A 1 334 ? 38.333 -8.573 -11.315 1.00 28.17 333 THR A N 1
ATOM 2531 C CA . THR A 1 334 ? 39.776 -8.744 -11.446 1.00 27.30 333 THR A CA 1
ATOM 2532 C C . THR A 1 334 ? 40.387 -8.271 -10.135 1.00 27.05 333 THR A C 1
ATOM 2533 O O . THR A 1 334 ? 39.831 -7.365 -9.498 1.00 27.29 333 THR A O 1
ATOM 2537 N N . VAL A 1 335 ? 41.486 -8.908 -9.717 1.00 26.97 334 VAL A N 1
ATOM 2538 C CA . VAL A 1 335 ? 42.184 -8.565 -8.458 1.00 26.71 334 VAL A CA 1
ATOM 2539 C C . VAL A 1 335 ? 42.479 -7.061 -8.282 1.00 27.49 334 VAL A C 1
ATOM 2540 O O . VAL A 1 335 ? 42.282 -6.507 -7.202 1.00 26.16 334 VAL A O 1
ATOM 2544 N N . ASN A 1 336 ? 42.984 -6.421 -9.334 1.00 28.08 335 ASN A N 1
ATOM 2545 C CA . ASN A 1 336 ? 42.994 -4.980 -9.376 1.00 29.17 335 ASN A CA 1
ATOM 2546 C C . ASN A 1 336 ? 41.791 -4.564 -10.205 1.00 29.66 335 ASN A C 1
ATOM 2547 O O . ASN A 1 336 ? 41.762 -4.775 -11.426 1.00 29.14 335 ASN A O 1
ATOM 2552 N N . PRO A 1 337 ? 40.776 -4.000 -9.529 1.00 30.66 336 PRO A N 1
ATOM 2553 C CA . PRO A 1 337 ? 39.514 -3.614 -10.137 1.00 31.78 336 PRO A CA 1
ATOM 2554 C C . PRO A 1 337 ? 39.717 -2.660 -11.315 1.00 32.94 336 PRO A C 1
ATOM 2555 O O . PRO A 1 337 ? 38.994 -2.755 -12.315 1.00 33.63 336 PRO A O 1
ATOM 2559 N N . GLN A 1 338 ? 40.699 -1.767 -11.200 1.00 33.41 337 GLN A N 1
ATOM 2560 C CA . GLN A 1 338 ? 41.033 -0.825 -12.278 1.00 33.66 337 GLN A CA 1
ATOM 2561 C C . GLN A 1 338 ? 41.717 -1.436 -13.521 1.00 33.25 337 GLN A C 1
ATOM 2562 O O . GLN A 1 338 ? 41.596 -0.872 -14.613 1.00 33.63 337 GLN A O 1
ATOM 2564 N N . ASP A 1 339 ? 42.427 -2.564 -13.357 1.00 32.36 338 ASP A N 1
ATOM 2565 C CA . ASP A 1 339 ? 43.139 -3.252 -14.458 1.00 30.98 338 ASP A CA 1
ATOM 2566 C C . ASP A 1 339 ? 42.409 -4.527 -14.948 1.00 30.68 338 ASP A C 1
ATOM 2567 O O . ASP A 1 339 ? 42.490 -5.603 -14.328 1.00 28.98 338 ASP A O 1
ATOM 2572 N N . SER A 1 340 ? 41.728 -4.396 -16.087 1.00 29.85 339 SER A N 1
ATOM 2573 C CA . SER A 1 340 ? 40.912 -5.478 -16.654 1.00 29.71 339 SER A CA 1
ATOM 2574 C C . SER A 1 340 ? 41.726 -6.715 -17.086 1.00 29.03 339 SER A C 1
ATOM 2575 O O . SER A 1 340 ? 41.159 -7.756 -17.439 1.00 29.88 339 SER A O 1
ATOM 2578 N N . GLN A 1 341 ? 43.050 -6.597 -17.077 1.00 28.09 340 GLN A N 1
ATOM 2579 C CA . GLN A 1 341 ? 43.908 -7.678 -17.521 1.00 27.48 340 GLN A CA 1
ATOM 2580 C C . GLN A 1 341 ? 44.559 -8.369 -16.341 1.00 26.74 340 GLN A C 1
ATOM 2581 O O . GLN A 1 341 ? 45.317 -9.314 -16.533 1.00 26.95 340 GLN A O 1
ATOM 2587 N N . SER A 1 342 ? 44.278 -7.890 -15.131 1.00 25.61 341 SER A N 1
ATOM 2588 C CA . SER A 1 342 ? 44.796 -8.543 -13.921 1.00 25.13 341 SER A CA 1
ATOM 2589 C C . SER A 1 342 ? 43.979 -9.777 -13.628 1.00 24.64 341 SER A C 1
ATOM 2590 O O . SER A 1 342 ? 42.829 -9.897 -14.101 1.00 24.61 341 SER A O 1
ATOM 2593 N N . THR A 1 343 ? 44.589 -10.688 -12.860 1.00 23.93 342 THR A N 1
ATOM 2594 C CA . THR A 1 343 ? 44.011 -11.983 -12.495 1.00 23.32 342 THR A CA 1
ATOM 2595 C C . THR A 1 343 ? 42.524 -11.915 -12.134 1.00 22.85 342 THR A C 1
ATOM 2596 O O . THR A 1 343 ? 42.127 -11.149 -11.247 1.00 23.18 342 THR A O 1
ATOM 2600 N N . LYS A 1 344 ? 41.728 -12.744 -12.813 1.00 22.10 343 LYS A N 1
ATOM 2601 C CA . LYS A 1 344 ? 40.294 -12.879 -12.561 1.00 22.65 343 LYS A CA 1
ATOM 2602 C C . LYS A 1 344 ? 40.025 -13.638 -11.258 1.00 21.83 343 LYS A C 1
ATOM 2603 O O . LYS A 1 344 ? 40.586 -14.713 -11.037 1.00 22.04 343 LYS A O 1
ATOM 2609 N N . VAL A 1 345 ? 39.164 -13.065 -10.419 1.00 22.54 344 VAL A N 1
ATOM 2610 C CA . VAL A 1 345 ? 38.899 -13.581 -9.078 1.00 22.01 344 VAL A CA 1
ATOM 2611 C C . VAL A 1 345 ? 37.409 -13.639 -8.774 1.00 23.21 344 VAL A C 1
ATOM 2612 O O . VAL A 1 345 ? 36.571 -13.177 -9.557 1.00 24.03 344 VAL A O 1
ATOM 2616 N N . TYR A 1 346 ? 37.099 -14.203 -7.616 1.00 23.65 345 TYR A N 1
ATOM 2617 C CA . TYR A 1 346 ? 35.748 -14.254 -7.108 1.00 24.73 345 TYR A CA 1
ATOM 2618 C C . TYR A 1 346 ? 35.772 -13.679 -5.692 1.00 25.36 345 TYR A C 1
ATOM 2619 O O . TYR A 1 346 ? 36.596 -14.081 -4.871 1.00 25.28 345 TYR A O 1
ATOM 2628 N N . GLN A 1 347 ? 34.880 -12.716 -5.430 1.00 26.13 346 GLN A N 1
ATOM 2629 C CA . GLN A 1 347 ? 34.646 -12.219 -4.084 1.00 26.76 346 GLN A CA 1
ATOM 2630 C C . GLN A 1 347 ? 33.386 -12.861 -3.497 1.00 26.68 346 GLN A C 1
ATOM 2631 O O . GLN A 1 347 ? 32.285 -12.748 -4.044 1.00 26.15 346 GLN A O 1
ATOM 2637 N N . LEU A 1 348 ? 33.582 -13.593 -2.401 1.00 26.76 347 LEU A N 1
ATOM 2638 C CA . LEU A 1 348 ? 32.491 -14.251 -1.702 1.00 27.13 347 LEU A CA 1
ATOM 2639 C C . LEU A 1 348 ? 31.958 -13.247 -0.662 1.00 27.38 347 LEU A C 1
ATOM 2640 O O . LEU A 1 348 ? 32.720 -12.706 0.127 1.00 27.92 347 LEU A O 1
ATOM 2645 N N . GLU A 1 349 ? 30.654 -12.979 -0.711 1.00 28.04 348 GLU A N 1
ATOM 2646 C CA . GLU A 1 349 ? 30.043 -11.892 0.054 1.00 28.87 348 GLU A CA 1
ATOM 2647 C C . GLU A 1 349 ? 28.626 -12.279 0.429 1.00 27.83 348 GLU A C 1
ATOM 2648 O O . GLU A 1 349 ? 27.965 -13.001 -0.329 1.00 29.56 348 GLU A O 1
ATOM 2654 N N . VAL A 1 350 ? 28.162 -11.773 1.575 1.00 27.10 349 VAL A N 1
ATOM 2655 C CA . VAL A 1 350 ? 26.748 -11.842 1.971 1.00 26.52 349 VAL A CA 1
ATOM 2656 C C . VAL A 1 350 ? 26.115 -10.462 2.204 1.00 25.64 349 VAL A C 1
ATOM 2657 O O . VAL A 1 350 ? 26.823 -9.480 2.473 1.00 26.02 349 VAL A O 1
ATOM 2661 N N . ALA A 1 351 ? 24.779 -10.398 2.108 1.00 25.55 350 ALA A N 1
ATOM 2662 C CA . ALA A 1 351 ? 24.011 -9.140 2.284 1.00 25.06 350 ALA A CA 1
ATOM 2663 C C . ALA A 1 351 ? 23.159 -9.219 3.572 1.00 24.67 350 ALA A C 1
ATOM 2664 O O . ALA A 1 351 ? 22.483 -10.235 3.837 1.00 24.63 350 ALA A O 1
ATOM 2666 N N . MET A 1 352 ? 23.174 -8.150 4.357 1.00 24.95 351 MET A N 1
ATOM 2667 C CA . MET A 1 352 ? 22.482 -8.186 5.649 1.00 26.27 351 MET A CA 1
ATOM 2668 C C . MET A 1 352 ? 20.967 -8.374 5.451 1.00 25.97 351 MET A C 1
ATOM 2669 O O . MET A 1 352 ? 20.272 -8.882 6.337 1.00 27.12 351 MET A O 1
ATOM 2674 N N . GLY A 1 353 ? 20.466 -8.019 4.270 1.00 25.31 352 GLY A N 1
ATOM 2675 C CA . GLY A 1 353 ? 19.026 -8.074 4.015 1.00 23.98 352 GLY A CA 1
ATOM 2676 C C . GLY A 1 353 ? 18.557 -9.514 3.880 1.00 23.45 352 GLY A C 1
ATOM 2677 O O . GLY A 1 353 ? 17.390 -9.798 4.066 1.00 22.48 352 GLY A O 1
ATOM 2678 N N . ALA A 1 354 ? 19.480 -10.424 3.565 1.00 23.30 353 ALA A N 1
ATOM 2679 C CA . ALA A 1 354 ? 19.154 -11.832 3.338 1.00 23.62 353 ALA A CA 1
ATOM 2680 C C . ALA A 1 354 ? 18.715 -12.558 4.634 1.00 23.39 353 ALA A C 1
ATOM 2681 O O . ALA A 1 354 ? 18.166 -13.668 4.585 1.00 24.56 353 ALA A O 1
ATOM 2683 N N . ALA A 1 355 ? 18.954 -11.925 5.782 1.00 23.35 354 ALA A N 1
ATOM 2684 C CA . ALA A 1 355 ? 18.459 -12.434 7.080 1.00 23.41 354 ALA A CA 1
ATOM 2685 C C . ALA A 1 355 ? 16.934 -12.319 7.200 1.00 22.93 354 ALA A C 1
ATOM 2686 O O . ALA A 1 355 ? 16.339 -12.709 8.216 1.00 22.75 354 ALA A O 1
ATOM 2688 N N . ILE A 1 356 ? 16.300 -11.739 6.192 1.00 22.68 355 ILE A N 1
ATOM 2689 C CA . ILE A 1 356 ? 14.840 -11.602 6.233 1.00 23.66 355 ILE A CA 1
ATOM 2690 C C . ILE A 1 356 ? 14.119 -12.957 6.308 1.00 24.62 355 ILE A C 1
ATOM 2691 O O . ILE A 1 356 ? 13.088 -13.051 6.963 1.00 25.15 355 ILE A O 1
ATOM 2696 N N . SER A 1 357 ? 14.666 -14.011 5.699 1.00 25.16 356 SER A N 1
ATOM 2697 C CA . SER A 1 357 ? 14.058 -15.357 5.883 1.00 26.97 356 SER A CA 1
ATOM 2698 C C . SER A 1 357 ? 14.562 -16.142 7.106 1.00 27.55 356 SER A C 1
ATOM 2699 O O . SER A 1 357 ? 13.973 -17.157 7.492 1.00 28.89 356 SER A O 1
ATOM 2702 N N . LEU A 1 358 ? 15.646 -15.680 7.712 1.00 27.22 357 LEU A N 1
ATOM 2703 C CA . LEU A 1 358 ? 16.316 -16.442 8.782 1.00 26.81 357 LEU A CA 1
ATOM 2704 C C . LEU A 1 358 ? 15.730 -16.193 10.172 1.00 26.40 357 LEU A C 1
ATOM 2705 O O . LEU A 1 358 ? 15.707 -17.086 11.019 1.00 26.10 357 LEU A O 1
ATOM 2710 N N . PHE A 1 359 ? 15.254 -14.969 10.395 1.00 26.92 358 PHE A N 1
ATOM 2711 C CA . PHE A 1 359 ? 14.574 -14.597 11.642 1.00 27.12 358 PHE A CA 1
ATOM 2712 C C . PHE A 1 359 ? 13.199 -15.260 11.712 1.00 27.14 358 PHE A C 1
ATOM 2713 O O . PHE A 1 359 ? 12.516 -15.401 10.678 1.00 27.46 358 PHE A O 1
ATOM 2721 N N . ASP A 1 360 ? 12.792 -15.665 12.917 1.00 26.86 359 ASP A N 1
ATOM 2722 C CA . ASP A 1 360 ? 11.496 -16.308 13.101 1.00 27.43 359 ASP A CA 1
ATOM 2723 C C . ASP A 1 360 ? 10.344 -15.418 12.651 1.00 27.09 359 ASP A C 1
ATOM 2724 O O . ASP A 1 360 ? 9.455 -15.871 11.939 1.00 27.48 359 ASP A O 1
ATOM 2729 N N . ARG A 1 361 ? 10.356 -14.157 13.060 1.00 26.74 360 ARG A N 1
ATOM 2730 C CA . ARG A 1 361 ? 9.281 -13.239 12.692 1.00 26.00 360 ARG A CA 1
ATOM 2731 C C . ARG A 1 361 ? 9.884 -12.022 11.995 1.00 26.83 360 ARG A C 1
ATOM 2732 O O . ARG A 1 361 ? 10.564 -11.196 12.628 1.00 25.84 360 ARG A O 1
ATOM 2740 N N . SER A 1 362 ? 9.650 -11.926 10.688 1.00 26.43 361 SER A N 1
ATOM 2741 C CA . SER A 1 362 ? 10.239 -10.875 9.901 1.00 27.50 361 SER A CA 1
ATOM 2742 C C . SER A 1 362 ? 9.184 -10.241 8.997 1.00 27.69 361 SER A C 1
ATOM 2743 O O . SER A 1 362 ? 8.191 -10.875 8.651 1.00 28.75 361 SER A O 1
ATOM 2746 N N . GLU A 1 363 ? 9.383 -8.982 8.636 1.00 28.09 362 GLU A N 1
ATOM 2747 C CA . GLU A 1 363 ? 8.438 -8.273 7.791 1.00 27.96 362 GLU A CA 1
ATOM 2748 C C . GLU A 1 363 ? 9.166 -7.244 6.938 1.00 27.79 362 GLU A C 1
ATOM 2749 O O . GLU A 1 363 ? 10.254 -6.767 7.303 1.00 28.02 362 GLU A O 1
ATOM 2755 N N . ALA A 1 364 ? 8.561 -6.911 5.800 1.00 26.99 363 ALA A N 1
ATOM 2756 C CA . ALA A 1 364 ? 8.978 -5.773 5.011 1.00 26.64 363 ALA A CA 1
ATOM 2757 C C . ALA A 1 364 ? 7.797 -4.789 4.933 1.00 26.71 363 ALA A C 1
ATOM 2758 O O . ALA A 1 364 ? 6.638 -5.204 4.782 1.00 27.26 363 ALA A O 1
ATOM 2760 N N . VAL A 1 365 ? 8.089 -3.493 5.031 1.00 26.33 364 VAL A N 1
ATOM 2761 C CA . VAL A 1 365 ? 7.058 -2.434 4.960 1.00 25.52 364 VAL A CA 1
ATOM 2762 C C . VAL A 1 365 ? 7.439 -1.372 3.941 1.00 26.29 364 VAL A C 1
ATOM 2763 O O . VAL A 1 365 ? 8.610 -0.961 3.883 1.00 26.43 364 VAL A O 1
ATOM 2767 N N . VAL A 1 366 ? 6.474 -0.884 3.157 1.00 26.00 365 VAL A N 1
ATOM 2768 C CA . VAL A 1 366 ? 6.787 0.192 2.200 1.00 25.67 365 VAL A CA 1
ATOM 2769 C C . VAL A 1 366 ? 6.866 1.569 2.865 1.00 25.87 365 VAL A C 1
ATOM 2770 O O . VAL A 1 366 ? 5.919 1.997 3.526 1.00 26.47 365 VAL A O 1
ATOM 2774 N N . VAL A 1 367 ? 8.002 2.250 2.704 1.00 25.89 366 VAL A N 1
ATOM 2775 C CA . VAL A 1 367 ? 8.217 3.542 3.351 1.00 25.48 366 VAL A CA 1
ATOM 2776 C C . VAL A 1 367 ? 8.289 4.617 2.261 1.00 25.91 366 VAL A C 1
ATOM 2777 O O . VAL A 1 367 ? 8.528 4.297 1.076 1.00 24.58 366 VAL A O 1
ATOM 2781 N N . PRO A 1 368 ? 8.000 5.883 2.627 1.00 25.98 367 PRO A N 1
ATOM 2782 C CA . PRO A 1 368 ? 8.126 6.942 1.639 1.00 26.52 367 PRO A CA 1
ATOM 2783 C C . PRO A 1 368 ? 9.575 7.081 1.097 1.00 27.16 367 PRO A C 1
ATOM 2784 O O . PRO A 1 368 ? 10.545 6.826 1.809 1.00 25.98 367 PRO A O 1
ATOM 2788 N N . ARG A 1 369 ? 9.693 7.467 -0.169 1.00 27.53 368 ARG A N 1
ATOM 2789 C CA . ARG A 1 369 ? 10.996 7.700 -0.772 1.00 27.69 368 ARG A CA 1
ATOM 2790 C C . ARG A 1 369 ? 11.872 8.657 0.027 1.00 26.62 368 ARG A C 1
ATOM 2791 O O . ARG A 1 369 ? 13.069 8.630 -0.140 1.00 26.08 368 ARG A O 1
ATOM 2799 N N . GLU A 1 370 ? 11.323 9.498 0.910 1.00 27.06 369 GLU A N 1
ATOM 2800 C CA A GLU A 1 370 ? 12.213 10.465 1.562 0.50 26.51 369 GLU A CA 1
ATOM 2801 C CA B GLU A 1 370 ? 12.155 10.472 1.650 0.50 26.67 369 GLU A CA 1
ATOM 2802 C C . GLU A 1 370 ? 13.169 9.806 2.584 1.00 26.42 369 GLU A C 1
ATOM 2803 O O . GLU A 1 370 ? 14.083 10.449 3.098 1.00 26.42 369 GLU A O 1
ATOM 2814 N N . ARG A 1 371 ? 12.999 8.506 2.813 1.00 25.76 370 ARG A N 1
ATOM 2815 C CA . ARG A 1 371 ? 13.935 7.749 3.660 1.00 25.67 370 ARG A CA 1
ATOM 2816 C C . ARG A 1 371 ? 15.072 7.039 2.925 1.00 25.65 370 ARG A C 1
ATOM 2817 O O . ARG A 1 371 ? 15.813 6.258 3.535 1.00 26.01 370 ARG A O 1
ATOM 2825 N N . PHE A 1 372 ? 15.196 7.289 1.625 1.00 25.52 371 PHE A N 1
ATOM 2826 C CA . PHE A 1 372 ? 16.098 6.534 0.762 1.00 25.83 371 PHE A CA 1
ATOM 2827 C C . PHE A 1 372 ? 16.632 7.469 -0.356 1.00 25.56 371 PHE A C 1
ATOM 2828 O O . PHE A 1 372 ? 15.907 7.790 -1.276 1.00 24.80 371 PHE A O 1
ATOM 2836 N N . ALA A 1 373 ? 17.882 7.931 -0.186 1.00 26.35 372 ALA A N 1
ATOM 2837 C CA . ALA A 1 373 ? 18.659 8.711 -1.148 1.00 27.32 372 ALA A CA 1
ATOM 2838 C C . ALA A 1 373 ? 19.980 7.961 -1.394 1.00 27.34 372 ALA A C 1
ATOM 2839 O O . ALA A 1 373 ? 21.032 8.369 -0.883 1.00 27.75 372 ALA A O 1
ATOM 2841 N N . PRO A 1 374 ? 19.926 6.860 -2.166 1.00 26.95 373 PRO A N 1
ATOM 2842 C CA . PRO A 1 374 ? 21.108 6.004 -2.301 1.00 26.40 373 PRO A CA 1
ATOM 2843 C C . PRO A 1 374 ? 22.157 6.624 -3.223 1.00 25.78 373 PRO A C 1
ATOM 2844 O O . PRO A 1 374 ? 21.810 7.337 -4.190 1.00 24.97 373 PRO A O 1
ATOM 2848 N N . VAL A 1 375 ? 23.418 6.326 -2.935 1.00 24.33 374 VAL A N 1
ATOM 2849 C CA . VAL A 1 375 ? 24.530 6.619 -3.862 1.00 23.48 374 VAL A CA 1
ATOM 2850 C C . VAL A 1 375 ? 25.363 5.355 -4.029 1.00 24.33 374 VAL A C 1
ATOM 2851 O O . VAL A 1 375 ? 26.218 5.057 -3.176 1.00 23.51 374 VAL A O 1
ATOM 2855 N N . LYS A 1 376 ? 25.067 4.612 -5.110 1.00 23.86 375 LYS A N 1
ATOM 2856 C CA . LYS A 1 376 ? 25.802 3.415 -5.512 1.00 23.82 375 LYS A CA 1
ATOM 2857 C C . LYS A 1 376 ? 26.761 3.758 -6.648 1.00 24.51 375 LYS A C 1
ATOM 2858 O O . LYS A 1 376 ? 27.824 3.126 -6.802 1.00 24.68 375 LYS A O 1
ATOM 2864 N N . THR A 1 377 ? 26.393 4.786 -7.409 1.00 24.55 376 THR A N 1
ATOM 2865 C CA . THR A 1 377 ? 27.135 5.178 -8.607 1.00 24.84 376 THR A CA 1
ATOM 2866 C C . THR A 1 377 ? 27.390 6.694 -8.668 1.00 24.81 376 THR A C 1
ATOM 2867 O O . THR A 1 377 ? 26.854 7.470 -7.863 1.00 24.86 376 THR A O 1
ATOM 2871 N N . CYS A 1 378 ? 28.203 7.094 -9.643 1.00 24.65 377 CYS A N 1
ATOM 2872 C CA . CYS A 1 378 ? 28.514 8.498 -9.877 1.00 25.35 377 CYS A CA 1
ATOM 2873 C C . CYS A 1 378 ? 27.277 9.227 -10.420 1.00 25.63 377 CYS A C 1
ATOM 2874 O O . CYS A 1 378 ? 27.110 10.403 -10.130 1.00 25.28 377 CYS A O 1
ATOM 2877 N N . SER A 1 379 ? 26.413 8.515 -11.169 1.00 26.69 378 SER A N 1
ATOM 2878 C CA . SER A 1 379 ? 25.078 9.018 -11.552 1.00 27.28 378 SER A CA 1
ATOM 2879 C C . SER A 1 379 ? 24.171 9.392 -10.389 1.00 26.56 378 SER A C 1
ATOM 2880 O O . SER A 1 379 ? 23.501 10.425 -10.445 1.00 26.86 378 SER A O 1
ATOM 2883 N N . ASP A 1 380 ? 24.188 8.566 -9.347 1.00 26.56 379 ASP A N 1
ATOM 2884 C CA . ASP A 1 380 ? 23.497 8.822 -8.088 1.00 25.90 379 ASP A CA 1
ATOM 2885 C C . ASP A 1 380 ? 24.085 10.015 -7.374 1.00 25.70 379 ASP A C 1
ATOM 2886 O O . ASP A 1 380 ? 23.340 10.856 -6.805 1.00 25.64 379 ASP A O 1
ATOM 2891 N N . LEU A 1 381 ? 25.418 10.071 -7.393 1.00 25.05 380 LEU A N 1
ATOM 2892 C CA . LEU A 1 381 ? 26.202 11.148 -6.758 1.00 25.02 380 LEU A CA 1
ATOM 2893 C C . LEU A 1 381 ? 25.912 12.499 -7.366 1.00 24.66 380 LEU A C 1
ATOM 2894 O O . LEU A 1 381 ? 25.808 13.485 -6.640 1.00 23.19 380 LEU A O 1
ATOM 2899 N N . LEU A 1 382 ? 25.850 12.534 -8.703 1.00 24.63 381 LEU A N 1
ATOM 2900 C CA . LEU A 1 382 ? 25.398 13.696 -9.446 1.00 25.38 381 LEU A CA 1
ATOM 2901 C C . LEU A 1 382 ? 24.037 14.204 -8.956 1.00 26.58 381 LEU A C 1
ATOM 2902 O O . LEU A 1 382 ? 23.861 15.435 -8.769 1.00 27.37 381 LEU A O 1
ATOM 2907 N N . ALA A 1 383 ? 23.086 13.276 -8.771 1.00 26.39 382 ALA A N 1
ATOM 2908 C CA . ALA A 1 383 ? 21.723 13.655 -8.364 1.00 27.16 382 ALA A CA 1
ATOM 2909 C C . ALA A 1 383 ? 21.745 14.210 -6.935 1.00 27.23 382 ALA A C 1
ATOM 2910 O O . ALA A 1 383 ? 21.130 15.250 -6.669 1.00 26.42 382 ALA A O 1
ATOM 2912 N N . LEU A 1 384 ? 22.532 13.572 -6.065 1.00 26.61 383 LEU A N 1
ATOM 2913 C CA . LEU A 1 384 ? 22.616 13.999 -4.672 1.00 27.43 383 LEU A CA 1
ATOM 2914 C C . LEU A 1 384 ? 23.226 15.384 -4.515 1.00 28.09 383 LEU A C 1
ATOM 2915 O O . LEU A 1 384 ? 22.716 16.230 -3.731 1.00 27.84 383 LEU A O 1
ATOM 2920 N N . ARG A 1 385 ? 24.286 15.620 -5.288 1.00 28.00 384 ARG A N 1
ATOM 2921 C CA . ARG A 1 385 ? 25.049 16.862 -5.235 1.00 28.36 384 ARG A CA 1
ATOM 2922 C C . ARG A 1 385 ? 24.219 17.998 -5.822 1.00 28.12 384 ARG A C 1
ATOM 2923 O O . ARG A 1 385 ? 24.374 19.147 -5.422 1.00 28.43 384 ARG A O 1
ATOM 2931 N N . SER A 1 386 ? 23.299 17.655 -6.732 1.00 27.35 385 SER A N 1
ATOM 2932 C CA . SER A 1 386 ? 22.418 18.643 -7.348 1.00 26.57 385 SER A CA 1
ATOM 2933 C C . SER A 1 386 ? 21.226 19.060 -6.457 1.00 25.97 385 SER A C 1
ATOM 2934 O O . SER A 1 386 ? 20.880 18.377 -5.490 1.00 25.39 385 SER A O 1
ATOM 2937 N N . ASP A 1 387 ? 20.564 20.141 -6.883 1.00 26.21 386 ASP A N 1
ATOM 2938 C CA . ASP A 1 387 ? 19.403 20.737 -6.199 1.00 26.50 386 ASP A CA 1
ATOM 2939 C C . ASP A 1 387 ? 18.142 19.812 -6.248 1.00 27.13 386 ASP A C 1
ATOM 2940 O O . ASP A 1 387 ? 17.066 20.162 -5.744 1.00 27.67 386 ASP A O 1
ATOM 2945 N N . ALA A 1 388 ? 18.283 18.649 -6.867 1.00 26.26 387 ALA A N 1
ATOM 2946 C CA . ALA A 1 388 ? 17.245 17.621 -6.793 1.00 27.44 387 ALA A CA 1
ATOM 2947 C C . ALA A 1 388 ? 17.066 17.123 -5.360 1.00 26.74 387 ALA A C 1
ATOM 2948 O O . ALA A 1 388 ? 15.983 16.651 -4.997 1.00 26.79 387 ALA A O 1
ATOM 2950 N N . TYR A 1 389 ? 18.143 17.202 -4.578 1.00 25.63 388 TYR A N 1
ATOM 2951 C CA . TYR A 1 389 ? 18.137 16.761 -3.184 1.00 26.14 388 TYR A CA 1
ATOM 2952 C C . TYR A 1 389 ? 18.375 17.937 -2.273 1.00 25.63 388 TYR A C 1
ATOM 2953 O O . TYR A 1 389 ? 19.102 18.833 -2.628 1.00 24.81 388 TYR A O 1
ATOM 2962 N N . GLN A 1 390 ? 17.734 17.927 -1.109 1.00 26.20 389 GLN A N 1
ATOM 2963 C CA . GLN A 1 390 ? 17.719 19.083 -0.242 1.00 26.54 389 GLN A CA 1
ATOM 2964 C C . GLN A 1 390 ? 18.030 18.641 1.162 1.00 25.80 389 GLN A C 1
ATOM 2965 O O . GLN A 1 390 ? 17.671 17.548 1.551 1.00 25.49 389 GLN A O 1
ATOM 2971 N N . VAL A 1 391 ? 18.645 19.529 1.932 1.00 25.29 390 VAL A N 1
ATOM 2972 C CA . VAL A 1 391 ? 18.899 19.307 3.348 1.00 25.63 390 VAL A CA 1
ATOM 2973 C C . VAL A 1 391 ? 17.692 19.718 4.211 1.00 25.45 390 VAL A C 1
ATOM 2974 O O . VAL A 1 391 ? 17.165 20.808 4.085 1.00 25.41 390 VAL A O 1
ATOM 2978 N N . THR A 1 392 ? 17.264 18.812 5.076 1.00 25.21 391 THR A N 1
ATOM 2979 C CA . THR A 1 392 ? 16.166 19.057 5.999 1.00 25.35 391 THR A CA 1
ATOM 2980 C C . THR A 1 392 ? 16.665 19.578 7.370 1.00 25.73 391 THR A C 1
ATOM 2981 O O . THR A 1 392 ? 17.851 19.500 7.697 1.00 25.70 391 THR A O 1
ATOM 2985 N N . GLU A 1 393 ? 15.751 20.099 8.177 1.00 26.08 392 GLU A N 1
ATOM 2986 C CA . GLU A 1 393 ? 16.121 20.658 9.472 1.00 27.38 392 GLU A CA 1
ATOM 2987 C C . GLU A 1 393 ? 16.891 19.609 10.287 1.00 26.96 392 GLU A C 1
ATOM 2988 O O . GLU A 1 393 ? 17.912 19.923 10.924 1.00 27.04 392 GLU A O 1
ATOM 2994 N N . ASP A 1 394 ? 16.430 18.362 10.215 1.00 26.54 393 ASP A N 1
ATOM 2995 C CA . ASP A 1 394 ? 17.058 17.266 10.955 1.00 27.08 393 ASP A CA 1
ATOM 2996 C C . ASP A 1 394 ? 18.302 16.684 10.253 1.00 27.00 393 ASP A C 1
ATOM 2997 O O . ASP A 1 394 ? 18.787 15.605 10.619 1.00 27.04 393 ASP A O 1
ATOM 3002 N N . GLN A 1 395 ? 18.815 17.436 9.273 1.00 26.54 394 GLN A N 1
ATOM 3003 C CA . GLN A 1 395 ? 20.078 17.155 8.565 1.00 27.15 394 GLN A CA 1
ATOM 3004 C C . GLN A 1 395 ? 20.071 15.945 7.626 1.00 26.95 394 GLN A C 1
ATOM 3005 O O . GLN A 1 395 ? 21.114 15.380 7.321 1.00 27.43 394 GLN A O 1
ATOM 3011 N N . ARG A 1 396 ? 18.892 15.542 7.169 1.00 27.32 395 ARG A N 1
ATOM 3012 C CA . ARG A 1 396 ? 18.796 14.443 6.220 1.00 27.03 395 ARG A CA 1
ATOM 3013 C C . ARG A 1 396 ? 18.867 15.038 4.820 1.00 26.85 395 ARG A C 1
ATOM 3014 O O . ARG A 1 396 ? 18.709 16.250 4.643 1.00 27.75 395 ARG A O 1
ATOM 3022 N N . LEU A 1 397 ? 19.173 14.205 3.844 1.00 26.79 396 LEU A N 1
ATOM 3023 C CA . LEU A 1 397 ? 19.054 14.589 2.438 1.00 26.96 396 LEU A CA 1
ATOM 3024 C C . LEU A 1 397 ? 17.860 13.887 1.843 1.00 27.12 396 LEU A C 1
ATOM 3025 O O . LEU A 1 397 ? 17.699 12.672 1.996 1.00 27.08 396 LEU A O 1
ATOM 3030 N N . VAL A 1 398 ? 17.009 14.657 1.176 1.00 26.42 397 VAL A N 1
ATOM 3031 C CA . VAL A 1 398 ? 15.725 14.129 0.677 1.00 26.87 397 VAL A CA 1
ATOM 3032 C C . VAL A 1 398 ? 15.407 14.717 -0.707 1.00 27.44 397 VAL A C 1
ATOM 3033 O O . VAL A 1 398 ? 15.748 15.860 -1.008 1.00 26.20 397 VAL A O 1
ATOM 3037 N N . LEU A 1 399 ? 14.748 13.910 -1.531 1.00 28.26 398 LEU A N 1
ATOM 3038 C CA . LEU A 1 399 ? 14.365 14.316 -2.869 1.00 28.32 398 LEU A CA 1
ATOM 3039 C C . LEU A 1 399 ? 13.417 15.507 -2.735 1.00 28.06 398 LEU A C 1
ATOM 3040 O O . LEU A 1 399 ? 12.589 15.552 -1.819 1.00 29.09 398 LEU A O 1
ATOM 3045 N N . CYS A 1 400 ? 13.588 16.480 -3.616 1.00 27.92 399 CYS A N 1
ATOM 3046 C CA . CYS A 1 400 ? 12.735 17.647 -3.705 1.00 27.50 399 CYS A CA 1
ATOM 3047 C C . CYS A 1 400 ? 11.276 17.297 -4.012 1.00 27.89 399 CYS A C 1
ATOM 3048 O O . CYS A 1 400 ? 10.967 16.266 -4.653 1.00 27.63 399 CYS A O 1
ATOM 3051 N N . GLU A 1 401 ? 10.388 18.186 -3.571 1.00 27.99 400 GLU A N 1
ATOM 3052 C CA . GLU A 1 401 ? 8.949 17.983 -3.654 1.00 28.32 400 GLU A CA 1
ATOM 3053 C C . GLU A 1 401 ? 8.445 17.882 -5.092 1.00 28.14 400 GLU A C 1
ATOM 3054 O O . GLU A 1 401 ? 7.556 17.087 -5.409 1.00 27.59 400 GLU A O 1
ATOM 3060 N N . GLU A 1 402 ? 9.017 18.687 -5.967 1.00 28.19 401 GLU A N 1
ATOM 3061 C CA . GLU A 1 402 ? 8.547 18.754 -7.345 1.00 28.30 401 GLU A CA 1
ATOM 3062 C C . GLU A 1 402 ? 8.891 17.517 -8.185 1.00 27.88 401 GLU A C 1
ATOM 3063 O O . GLU A 1 402 ? 8.351 17.356 -9.279 1.00 27.10 401 GLU A O 1
ATOM 3069 N N . ARG A 1 403 ? 9.806 16.671 -7.689 1.00 27.69 402 ARG A N 1
ATOM 3070 C CA . ARG A 1 403 ? 10.080 15.381 -8.349 1.00 27.82 402 ARG A CA 1
ATOM 3071 C C . ARG A 1 403 ? 9.073 14.272 -7.978 1.00 27.44 402 ARG A C 1
ATOM 3072 O O . ARG A 1 403 ? 9.246 13.114 -8.375 1.00 27.56 402 ARG A O 1
ATOM 3080 N N . ASN A 1 404 ? 8.016 14.661 -7.253 1.00 27.80 403 ASN A N 1
ATOM 3081 C CA A ASN A 1 404 ? 6.890 13.770 -6.906 0.50 27.57 403 ASN A CA 1
ATOM 3082 C CA B ASN A 1 404 ? 6.890 13.777 -6.884 0.50 27.30 403 ASN A CA 1
ATOM 3083 C C . ASN A 1 404 ? 7.273 12.342 -6.491 1.00 27.38 403 ASN A C 1
ATOM 3084 O O . ASN A 1 404 ? 6.598 11.372 -6.861 1.00 27.61 403 ASN A O 1
ATOM 3093 N N . GLY A 1 405 ? 8.354 12.217 -5.719 1.00 27.97 404 GLY A N 1
ATOM 3094 C CA . GLY A 1 405 ? 8.852 10.913 -5.244 1.00 27.73 404 GLY A CA 1
ATOM 3095 C C . GLY A 1 405 ? 9.751 10.141 -6.205 1.00 27.57 404 GLY A C 1
ATOM 3096 O O . GLY A 1 405 ? 10.253 9.074 -5.847 1.00 27.15 404 GLY A O 1
ATOM 3097 N N . LYS A 1 406 ? 9.940 10.665 -7.422 1.00 27.32 405 LYS A N 1
ATOM 3098 C CA . LYS A 1 406 ? 10.693 9.977 -8.469 1.00 28.00 405 LYS A CA 1
ATOM 3099 C C . LYS A 1 406 ? 12.002 10.710 -8.759 1.00 28.04 405 LYS A C 1
ATOM 3100 O O . LYS A 1 406 ? 11.981 11.808 -9.320 1.00 28.31 405 LYS A O 1
ATOM 3106 N N . PRO A 1 407 ? 13.154 10.109 -8.375 1.00 28.10 406 PRO A N 1
ATOM 3107 C CA . PRO A 1 407 ? 14.406 10.801 -8.660 1.00 28.26 406 PRO A CA 1
ATOM 3108 C C . PRO A 1 407 ? 14.597 10.948 -10.173 1.00 28.56 406 PRO A C 1
ATOM 3109 O O . PRO A 1 407 ? 14.051 10.133 -10.942 1.00 28.89 406 PRO A O 1
ATOM 3113 N N . PRO A 1 408 ? 15.364 11.976 -10.603 1.00 29.09 407 PRO A N 1
ATOM 3114 C CA . PRO A 1 408 ? 15.714 12.057 -12.027 1.00 29.10 407 PRO A CA 1
ATOM 3115 C C . PRO A 1 408 ? 16.357 10.726 -12.423 1.00 28.83 407 PRO A C 1
ATOM 3116 O O . PRO A 1 408 ? 17.138 10.173 -11.633 1.00 28.93 407 PRO A O 1
ATOM 3120 N N . ALA A 1 409 ? 16.027 10.202 -13.603 1.00 28.94 408 ALA A N 1
ATOM 3121 C CA . ALA A 1 409 ? 16.666 8.968 -14.055 1.00 28.58 408 ALA A CA 1
ATOM 3122 C C . ALA A 1 409 ? 17.937 9.322 -14.855 1.00 28.20 408 ALA A C 1
ATOM 3123 O O . ALA A 1 409 ? 17.869 9.702 -16.033 1.00 27.79 408 ALA A O 1
ATOM 3125 N N . ILE A 1 410 ? 19.087 9.198 -14.210 1.00 28.30 409 ILE A N 1
ATOM 3126 C CA . ILE A 1 410 ? 20.379 9.649 -14.790 1.00 28.67 409 ILE A CA 1
ATOM 3127 C C . ILE A 1 410 ? 21.202 8.461 -15.347 1.00 29.24 409 ILE A C 1
ATOM 3128 O O . ILE A 1 410 ? 21.631 7.570 -14.586 1.00 28.06 409 ILE A O 1
ATOM 3133 N N . ASP A 1 411 ? 21.401 8.465 -16.672 1.00 28.85 410 ASP A N 1
ATOM 3134 C CA . ASP A 1 411 ? 22.236 7.470 -17.363 1.00 29.12 410 ASP A CA 1
ATOM 3135 C C . ASP A 1 411 ? 23.507 8.153 -17.884 1.00 28.90 410 ASP A C 1
ATOM 3136 O O . ASP A 1 411 ? 23.495 8.936 -18.868 1.00 28.35 410 ASP A O 1
ATOM 3141 N N . LEU A 1 412 ? 24.600 7.869 -17.188 1.00 28.03 411 LEU A N 1
ATOM 3142 C CA . LEU A 1 412 ? 25.898 8.438 -17.543 1.00 27.69 411 LEU A CA 1
ATOM 3143 C C . LEU A 1 412 ? 26.736 7.339 -18.243 1.00 27.35 411 LEU A C 1
ATOM 3144 O O . LEU A 1 412 ? 26.899 6.243 -17.700 1.00 25.59 411 LEU A O 1
ATOM 3149 N N . ASP A 1 413 ? 27.213 7.654 -19.455 1.00 27.03 412 ASP A N 1
ATOM 3150 C CA . ASP A 1 413 ? 28.070 6.806 -20.280 1.00 26.49 412 ASP A CA 1
ATOM 3151 C C . ASP A 1 413 ? 29.087 6.033 -19.417 1.00 26.96 412 ASP A C 1
ATOM 3152 O O . ASP A 1 413 ? 29.966 6.637 -18.766 1.00 26.18 412 ASP A O 1
ATOM 3157 N N . GLY A 1 414 ? 28.945 4.706 -19.392 1.00 26.41 413 GLY A N 1
ATOM 3158 C CA . GLY A 1 414 ? 29.845 3.838 -18.619 1.00 26.35 413 GLY A CA 1
ATOM 3159 C C . GLY A 1 414 ? 31.314 3.854 -19.002 1.00 26.37 413 GLY A C 1
ATOM 3160 O O . GLY A 1 414 ? 32.167 3.457 -18.199 1.00 26.43 413 GLY A O 1
ATOM 3161 N N . GLU A 1 415 ? 31.614 4.315 -20.219 1.00 25.90 414 GLU A N 1
ATOM 3162 C CA . GLU A 1 415 ? 32.998 4.434 -20.716 1.00 26.58 414 GLU A CA 1
ATOM 3163 C C . GLU A 1 415 ? 33.701 5.709 -20.218 1.00 25.72 414 GLU A C 1
ATOM 3164 O O . GLU A 1 415 ? 34.917 5.847 -20.331 1.00 24.73 414 GLU A O 1
ATOM 3170 N N . HIS A 1 416 ? 32.921 6.644 -19.675 1.00 25.24 415 HIS A N 1
ATOM 3171 C CA . HIS A 1 416 ? 33.451 7.956 -19.301 1.00 24.93 415 HIS A CA 1
ATOM 3172 C C . HIS A 1 416 ? 33.207 8.399 -17.855 1.00 25.36 415 HIS A C 1
ATOM 3173 O O . HIS A 1 416 ? 33.997 9.187 -17.309 1.00 24.13 415 HIS A O 1
ATOM 3180 N N . TYR A 1 417 ? 32.122 7.925 -17.257 1.00 25.10 416 TYR A N 1
ATOM 3181 C CA . TYR A 1 417 ? 31.609 8.554 -16.017 1.00 25.60 416 TYR A CA 1
ATOM 3182 C C . TYR A 1 417 ? 31.491 7.622 -14.833 1.00 26.11 416 TYR A C 1
ATOM 3183 O O . TYR A 1 417 ? 30.970 8.001 -13.775 1.00 26.76 416 TYR A O 1
ATOM 3192 N N . LYS A 1 418 ? 31.954 6.395 -15.024 1.00 26.84 417 LYS A N 1
ATOM 3193 C CA . LYS A 1 418 ? 31.709 5.346 -14.056 1.00 26.49 417 LYS A CA 1
ATOM 3194 C C . LYS A 1 418 ? 32.709 5.537 -12.922 1.00 26.32 417 LYS A C 1
ATOM 3195 O O . LYS A 1 418 ? 32.339 5.468 -11.740 1.00 26.99 417 LYS A O 1
ATOM 3201 N N . MET A 1 419 ? 33.953 5.828 -13.296 1.00 26.12 418 MET A N 1
ATOM 3202 C CA . MET A 1 419 ? 35.014 6.123 -12.346 1.00 26.48 418 MET A CA 1
ATOM 3203 C C . MET A 1 419 ? 34.941 7.583 -11.930 1.00 26.37 418 MET A C 1
ATOM 3204 O O . MET A 1 419 ? 34.603 8.447 -12.754 1.00 25.70 418 MET A O 1
ATOM 3209 N N . ILE A 1 420 ? 35.245 7.864 -10.656 1.00 26.66 419 ILE A N 1
ATOM 3210 C CA . ILE A 1 420 ? 35.014 9.223 -10.127 1.00 26.85 419 ILE A CA 1
ATOM 3211 C C . ILE A 1 420 ? 35.859 10.265 -10.855 1.00 27.57 419 ILE A C 1
ATOM 3212 O O . ILE A 1 420 ? 35.435 11.412 -11.013 1.00 26.93 419 ILE A O 1
ATOM 3217 N N . ASP A 1 421 ? 37.041 9.841 -11.302 1.00 28.64 420 ASP A N 1
ATOM 3218 C CA . ASP A 1 421 ? 37.917 10.640 -12.145 1.00 30.17 420 ASP A CA 1
ATOM 3219 C C . ASP A 1 421 ? 37.269 11.100 -13.446 1.00 30.03 420 ASP A C 1
ATOM 3220 O O . ASP A 1 421 ? 37.519 12.214 -13.908 1.00 31.22 420 ASP A O 1
ATOM 3225 N N . GLY A 1 422 ? 36.473 10.227 -14.061 1.00 29.29 421 GLY A N 1
ATOM 3226 C CA . GLY A 1 422 ? 35.768 10.569 -15.288 1.00 28.35 421 GLY A CA 1
ATOM 3227 C C . GLY A 1 422 ? 34.595 11.483 -14.988 1.00 27.55 421 GLY A C 1
ATOM 3228 O O . GLY A 1 422 ? 34.345 12.445 -15.738 1.00 27.53 421 GLY A O 1
ATOM 3229 N N . PHE A 1 423 ? 33.893 11.173 -13.882 1.00 27.10 422 PHE A N 1
ATOM 3230 C CA . PHE A 1 423 ? 32.741 11.930 -13.388 1.00 26.38 422 PHE A CA 1
ATOM 3231 C C . PHE A 1 423 ? 33.171 13.340 -13.048 1.00 26.87 422 PHE A C 1
ATOM 3232 O O . PHE A 1 423 ? 32.386 14.262 -13.169 1.00 27.45 422 PHE A O 1
ATOM 3240 N N . GLU A 1 424 ? 34.411 13.469 -12.584 1.00 26.99 423 GLU A N 1
ATOM 3241 C CA . GLU A 1 424 ? 35.048 14.749 -12.249 1.00 27.76 423 GLU A CA 1
ATOM 3242 C C . GLU A 1 424 ? 35.105 15.776 -13.391 1.00 27.46 423 GLU A C 1
ATOM 3243 O O . GLU A 1 424 ? 34.913 16.970 -13.154 1.00 27.52 423 GLU A O 1
ATOM 3249 N N . LYS A 1 425 ? 35.343 15.328 -14.618 1.00 26.67 424 LYS A N 1
ATOM 3250 C CA . LYS A 1 425 ? 35.271 16.237 -15.764 1.00 27.42 424 LYS A CA 1
ATOM 3251 C C . LYS A 1 425 ? 33.866 16.774 -16.074 1.00 26.94 424 LYS A C 1
ATOM 3252 O O . LYS A 1 425 ? 33.709 17.933 -16.518 1.00 26.61 424 LYS A O 1
ATOM 3258 N N . LEU A 1 426 ? 32.852 15.937 -15.830 1.00 26.38 425 LEU A N 1
ATOM 3259 C CA . LEU A 1 426 ? 31.457 16.287 -16.104 1.00 25.93 425 LEU A CA 1
ATOM 3260 C C . LEU A 1 426 ? 30.946 17.489 -15.278 1.00 26.21 425 LEU A C 1
ATOM 3261 O O . LEU A 1 426 ? 30.262 18.379 -15.813 1.00 25.73 425 LEU A O 1
ATOM 3266 N N . VAL A 1 427 ? 31.270 17.485 -13.979 1.00 25.43 426 VAL A N 1
ATOM 3267 C CA . VAL A 1 427 ? 30.814 18.479 -13.016 1.00 25.37 426 VAL A CA 1
ATOM 3268 C C . VAL A 1 427 ? 31.900 19.508 -12.622 1.00 26.16 426 VAL A C 1
ATOM 3269 O O . VAL A 1 427 ? 31.645 20.400 -11.803 1.00 26.92 426 VAL A O 1
ATOM 3273 N N . LYS A 1 428 ? 33.096 19.357 -13.187 1.00 26.44 427 LYS A N 1
ATOM 3274 C CA . LYS A 1 428 ? 34.236 20.235 -12.945 1.00 27.02 427 LYS A CA 1
ATOM 3275 C C . LYS A 1 428 ? 33.839 21.713 -12.960 1.00 26.99 427 LYS A C 1
ATOM 3276 O O . LYS A 1 428 ? 34.134 22.459 -12.031 1.00 26.49 427 LYS A O 1
ATOM 3282 N N . GLY A 1 429 ? 33.179 22.129 -14.038 1.00 26.76 428 GLY A N 1
ATOM 3283 C CA . GLY A 1 429 ? 32.788 23.531 -14.196 1.00 27.44 428 GLY A CA 1
ATOM 3284 C C . GLY A 1 429 ? 31.410 23.842 -13.655 1.00 27.70 428 GLY A C 1
ATOM 3285 O O . GLY A 1 429 ? 30.907 24.956 -13.832 1.00 27.64 428 GLY A O 1
ATOM 3286 N N . GLY A 1 430 ? 30.793 22.851 -13.006 1.00 27.79 429 GLY A N 1
ATOM 3287 C CA . GLY A 1 430 ? 29.471 23.026 -12.422 1.00 27.85 429 GLY A CA 1
ATOM 3288 C C . GLY A 1 430 ? 28.567 21.811 -12.335 1.00 27.68 429 GLY A C 1
ATOM 3289 O O . GLY A 1 430 ? 28.422 21.037 -13.286 1.00 27.61 429 GLY A O 1
ATOM 3290 N N . VAL A 1 431 ? 27.924 21.665 -11.179 1.00 27.59 430 VAL A N 1
ATOM 3291 C CA . VAL A 1 431 ? 26.841 20.683 -11.031 1.00 26.51 430 VAL A CA 1
ATOM 3292 C C . VAL A 1 431 ? 25.587 21.371 -11.572 1.00 25.86 430 VAL A C 1
ATOM 3293 O O . VAL A 1 431 ? 25.247 22.455 -11.095 1.00 26.27 430 VAL A O 1
ATOM 3297 N N . PRO A 1 432 ? 24.907 20.763 -12.575 1.00 25.88 431 PRO A N 1
ATOM 3298 C CA . PRO A 1 432 ? 23.697 21.370 -13.139 1.00 25.39 431 PRO A CA 1
ATOM 3299 C C . PRO A 1 432 ? 22.513 21.283 -12.175 1.00 25.08 431 PRO A C 1
ATOM 3300 O O . PRO A 1 432 ? 22.521 20.454 -11.262 1.00 24.87 431 PRO A O 1
ATOM 3304 N N . SER A 1 433 ? 21.527 22.164 -12.369 1.00 24.41 432 SER A N 1
ATOM 3305 C CA . SER A 1 433 ? 20.246 22.100 -11.659 1.00 23.89 432 SER A CA 1
ATOM 3306 C C . SER A 1 433 ? 19.529 20.878 -12.254 1.00 23.78 432 SER A C 1
ATOM 3307 O O . SER A 1 433 ? 19.470 20.726 -13.472 1.00 23.93 432 SER A O 1
ATOM 3310 N N . LEU A 1 434 ? 19.026 20.011 -11.388 1.00 23.13 433 LEU A N 1
ATOM 3311 C CA . LEU A 1 434 ? 18.287 18.793 -11.800 1.00 23.24 433 LEU A CA 1
ATOM 3312 C C . LEU A 1 434 ? 16.938 18.617 -11.091 1.00 22.79 433 LEU A C 1
ATOM 3313 O O . LEU A 1 434 ? 16.285 17.593 -11.241 1.00 22.52 433 LEU A O 1
ATOM 3318 N N . ARG A 1 435 ? 16.526 19.606 -10.315 1.00 23.72 434 ARG A N 1
ATOM 3319 C CA . ARG A 1 435 ? 15.238 19.533 -9.626 1.00 25.20 434 ARG A CA 1
ATOM 3320 C C . ARG A 1 435 ? 14.025 19.422 -10.574 1.00 25.52 434 ARG A C 1
ATOM 3321 O O . ARG A 1 435 ? 13.034 18.810 -10.224 1.00 25.91 434 ARG A O 1
ATOM 3329 N N . GLN A 1 436 ? 14.127 19.966 -11.783 1.00 27.10 435 GLN A N 1
ATOM 3330 C CA . GLN A 1 436 ? 13.055 19.846 -12.775 1.00 27.97 435 GLN A CA 1
ATOM 3331 C C . GLN A 1 436 ? 13.312 18.724 -13.790 1.00 27.57 435 GLN A C 1
ATOM 3332 O O . GLN A 1 436 ? 12.619 18.636 -14.805 1.00 27.06 435 GLN A O 1
ATOM 3338 N N . CYS A 1 437 ? 14.329 17.893 -13.537 1.00 28.00 436 CYS A N 1
ATOM 3339 C CA . CYS A 1 437 ? 14.743 16.888 -14.501 1.00 27.00 436 CYS A CA 1
ATOM 3340 C C . CYS A 1 437 ? 14.056 15.549 -14.247 1.00 27.24 436 CYS A C 1
ATOM 3341 O O . CYS A 1 437 ? 14.108 15.010 -13.143 1.00 25.78 436 CYS A O 1
ATOM 3344 N N . THR A 1 438 ? 13.377 15.017 -15.255 1.00 27.07 437 THR A N 1
ATOM 3345 C CA . THR A 1 438 ? 12.801 13.667 -15.113 1.00 27.72 437 THR A CA 1
ATOM 3346 C C . THR A 1 438 ? 13.811 12.608 -15.592 1.00 27.96 437 THR A C 1
ATOM 3347 O O . THR A 1 438 ? 13.771 11.457 -15.167 1.00 28.23 437 THR A O 1
ATOM 3351 N N . SER A 1 439 ? 14.727 13.023 -16.460 1.00 28.16 438 SER A N 1
ATOM 3352 C CA . SER A 1 439 ? 15.625 12.087 -17.137 1.00 28.79 438 SER A CA 1
ATOM 3353 C C . SER A 1 439 ? 16.812 12.834 -17.741 1.00 28.19 438 SER A C 1
ATOM 3354 O O . SER A 1 439 ? 16.637 13.846 -18.396 1.00 27.55 438 SER A O 1
ATOM 3357 N N . LEU A 1 440 ? 18.024 12.346 -17.508 1.00 28.94 439 LEU A N 1
ATOM 3358 C CA . LEU A 1 440 ? 19.213 12.903 -18.174 1.00 29.33 439 LEU A CA 1
ATOM 3359 C C . LEU A 1 440 ? 20.158 11.793 -18.635 1.00 28.88 439 LEU A C 1
ATOM 3360 O O . LEU A 1 440 ? 20.644 11.008 -17.824 1.00 28.32 439 LEU A O 1
ATOM 3365 N N . THR A 1 441 ? 20.390 11.740 -19.949 1.00 28.67 440 THR A N 1
ATOM 3366 C CA . THR A 1 441 ? 21.277 10.769 -20.548 1.00 28.31 440 THR A CA 1
ATOM 3367 C C . THR A 1 441 ? 22.480 11.499 -21.179 1.00 28.31 440 THR A C 1
ATOM 3368 O O . THR A 1 441 ? 22.315 12.456 -21.955 1.00 27.96 440 THR A O 1
ATOM 3372 N N . VAL A 1 442 ? 23.682 11.044 -20.827 1.00 27.32 441 VAL A N 1
ATOM 3373 C CA . VAL A 1 442 ? 24.910 11.642 -21.312 1.00 27.41 441 VAL A CA 1
ATOM 3374 C C . VAL A 1 442 ? 25.811 10.591 -21.907 1.00 27.10 441 VAL A C 1
ATOM 3375 O O . VAL A 1 442 ? 26.031 9.535 -21.306 1.00 26.77 441 VAL A O 1
ATOM 3379 N N . ARG A 1 443 ? 26.312 10.899 -23.104 1.00 26.15 442 ARG A N 1
ATOM 3380 C CA . ARG A 1 443 ? 27.066 9.972 -23.939 1.00 26.19 442 ARG A CA 1
ATOM 3381 C C . ARG A 1 443 ? 28.247 10.718 -24.551 1.00 25.85 442 ARG A C 1
ATOM 3382 O O . ARG A 1 443 ? 28.086 11.849 -25.027 1.00 25.61 442 ARG A O 1
ATOM 3390 N N . GLY A 1 444 ? 29.417 10.080 -24.547 1.00 25.18 443 GLY A N 1
ATOM 3391 C CA . GLY A 1 444 ? 30.653 10.723 -24.992 1.00 24.59 443 GLY A CA 1
ATOM 3392 C C . GLY A 1 444 ? 31.208 11.674 -23.939 1.00 24.20 443 GLY A C 1
ATOM 3393 O O . GLY A 1 444 ? 30.703 11.727 -22.786 1.00 23.26 443 GLY A O 1
ATOM 3394 N N . LEU A 1 445 ? 32.259 12.410 -24.310 1.00 24.10 444 LEU A N 1
ATOM 3395 C CA . LEU A 1 445 ? 32.855 13.418 -23.399 1.00 24.13 444 LEU A CA 1
ATOM 3396 C C . LEU A 1 445 ? 32.064 14.740 -23.344 1.00 24.00 444 LEU A C 1
ATOM 3397 O O . LEU A 1 445 ? 31.857 15.388 -24.361 1.00 23.44 444 LEU A O 1
ATOM 3402 N N . VAL A 1 446 ? 31.658 15.131 -22.133 1.00 24.04 445 VAL A N 1
ATOM 3403 C CA . VAL A 1 446 ? 30.743 16.256 -21.911 1.00 24.44 445 VAL A CA 1
ATOM 3404 C C . VAL A 1 446 ? 31.135 16.932 -20.613 1.00 25.43 445 VAL A C 1
ATOM 3405 O O . VAL A 1 446 ? 31.517 16.272 -19.635 1.00 24.91 445 VAL A O 1
ATOM 3409 N N . GLU A 1 447 ? 31.051 18.261 -20.620 1.00 26.60 446 GLU A N 1
ATOM 3410 C CA . GLU A 1 447 ? 31.473 19.090 -19.490 1.00 27.42 446 GLU A CA 1
ATOM 3411 C C . GLU A 1 447 ? 30.476 20.235 -19.228 1.00 27.36 446 GLU A C 1
ATOM 3412 O O . GLU A 1 447 ? 30.385 21.175 -20.023 1.00 27.49 446 GLU A O 1
ATOM 3418 N N . PHE A 1 448 ? 29.726 20.130 -18.129 1.00 27.02 447 PHE A N 1
ATOM 3419 C CA . PHE A 1 448 ? 28.861 21.220 -17.653 1.00 27.20 447 PHE A CA 1
ATOM 3420 C C . PHE A 1 448 ? 29.693 22.376 -17.153 1.00 27.30 447 PHE A C 1
ATOM 3421 O O . PHE A 1 448 ? 30.722 22.168 -16.515 1.00 27.35 447 PHE A O 1
ATOM 3429 N N . GLY A 1 449 ? 29.239 23.587 -17.471 1.00 27.05 448 GLY A N 1
ATOM 3430 C CA . GLY A 1 449 ? 29.725 24.801 -16.849 1.00 27.21 448 GLY A CA 1
ATOM 3431 C C . GLY A 1 449 ? 28.733 25.186 -15.763 1.00 27.37 448 GLY A C 1
ATOM 3432 O O . GLY A 1 449 ? 28.050 24.321 -15.198 1.00 27.21 448 GLY A O 1
ATOM 3433 N N . ALA A 1 450 ? 28.634 26.487 -15.503 1.00 27.01 449 ALA A N 1
ATOM 3434 C CA . ALA A 1 450 ? 27.911 27.010 -14.347 1.00 27.58 449 ALA A CA 1
ATOM 3435 C C . ALA A 1 450 ? 26.438 27.355 -14.619 1.00 27.83 449 ALA A C 1
ATOM 3436 O O . ALA A 1 450 ? 26.049 27.722 -15.741 1.00 26.96 449 ALA A O 1
ATOM 3438 N N . ASP A 1 451 ? 25.634 27.183 -13.571 1.00 28.64 450 ASP A N 1
ATOM 3439 C CA . ASP A 1 451 ? 24.190 27.481 -13.549 1.00 29.11 450 ASP A CA 1
ATOM 3440 C C . ASP A 1 451 ? 23.403 26.949 -14.759 1.00 28.73 450 ASP A C 1
ATOM 3441 O O . ASP A 1 451 ? 22.477 27.587 -15.252 1.00 29.00 450 ASP A O 1
ATOM 3446 N N . VAL A 1 452 ? 23.791 25.772 -15.231 1.00 28.86 451 VAL A N 1
ATOM 3447 C CA . VAL A 1 452 ? 23.022 25.027 -16.228 1.00 28.39 451 VAL A CA 1
ATOM 3448 C C . VAL A 1 452 ? 21.758 24.430 -15.606 1.00 28.52 451 VAL A C 1
ATOM 3449 O O . VAL A 1 452 ? 21.801 23.820 -14.555 1.00 28.51 451 VAL A O 1
ATOM 3453 N N . SER A 1 453 ? 20.621 24.636 -16.263 1.00 28.62 452 SER A N 1
ATOM 3454 C CA . SER A 1 453 ? 19.343 24.145 -15.767 1.00 27.71 452 SER A CA 1
ATOM 3455 C C . SER A 1 453 ? 18.886 22.987 -16.648 1.00 27.23 452 SER A C 1
ATOM 3456 O O . SER A 1 453 ? 18.713 23.157 -17.855 1.00 27.44 452 SER A O 1
ATOM 3459 N N . VAL A 1 454 ? 18.744 21.797 -16.067 1.00 26.59 453 VAL A N 1
ATOM 3460 C CA . VAL A 1 454 ? 18.259 20.638 -16.860 1.00 25.60 453 VAL A CA 1
ATOM 3461 C C . VAL A 1 454 ? 16.769 20.373 -16.539 1.00 25.29 453 VAL A C 1
ATOM 3462 O O . VAL A 1 454 ? 16.390 20.223 -15.365 1.00 24.18 453 VAL A O 1
ATOM 3466 N N . ARG A 1 455 ? 15.936 20.339 -17.585 1.00 24.20 454 ARG A N 1
ATOM 3467 C CA . ARG A 1 455 ? 14.491 20.265 -17.416 1.00 23.51 454 ARG A CA 1
ATOM 3468 C C . ARG A 1 455 ? 13.854 19.187 -18.303 1.00 23.41 454 ARG A C 1
ATOM 3469 O O . ARG A 1 455 ? 14.164 19.077 -19.508 1.00 22.46 454 ARG A O 1
ATOM 3477 N N . GLY A 1 456 ? 12.936 18.430 -17.715 1.00 23.06 455 GLY A N 1
ATOM 3478 C CA . GLY A 1 456 ? 12.195 17.403 -18.458 1.00 23.79 455 GLY A CA 1
ATOM 3479 C C . GLY A 1 456 ? 13.078 16.208 -18.767 1.00 23.78 455 GLY A C 1
ATOM 3480 O O . GLY A 1 456 ? 13.774 15.729 -17.874 1.00 23.64 455 GLY A O 1
ATOM 3481 N N . ASN A 1 457 ? 13.004 15.720 -20.012 1.00 24.08 456 ASN A N 1
ATOM 3482 C CA . ASN A 1 457 ? 13.856 14.644 -20.527 1.00 24.70 456 ASN A CA 1
ATOM 3483 C C . ASN A 1 457 ? 14.991 15.129 -21.446 1.00 25.36 456 ASN A C 1
ATOM 3484 O O . ASN A 1 457 ? 14.760 15.425 -22.632 1.00 26.26 456 ASN A O 1
ATOM 3489 N N . VAL A 1 458 ? 16.213 15.184 -20.911 1.00 26.22 457 VAL A N 1
ATOM 3490 C CA . VAL A 1 458 ? 17.373 15.715 -21.639 1.00 26.34 457 VAL A CA 1
ATOM 3491 C C . VAL A 1 458 ? 18.366 14.637 -22.087 1.00 26.64 457 VAL A C 1
ATOM 3492 O O . VAL A 1 458 ? 18.782 13.795 -21.291 1.00 27.33 457 VAL A O 1
ATOM 3496 N N . VAL A 1 459 ? 18.745 14.678 -23.368 1.00 25.53 458 VAL A N 1
ATOM 3497 C CA . VAL A 1 459 ? 19.823 13.837 -23.883 1.00 25.89 458 VAL A CA 1
ATOM 3498 C C . VAL A 1 459 ? 21.020 14.713 -24.354 1.00 26.13 458 VAL A C 1
ATOM 3499 O O . VAL A 1 459 ? 20.835 15.741 -25.039 1.00 26.13 458 VAL A O 1
ATOM 3503 N N . ILE A 1 460 ? 22.238 14.315 -23.980 1.00 25.99 459 ILE A N 1
ATOM 3504 C CA . ILE A 1 460 ? 23.454 14.994 -24.453 1.00 27.00 459 ILE A CA 1
ATOM 3505 C C . ILE A 1 460 ? 24.449 13.958 -24.992 1.00 27.93 459 ILE A C 1
ATOM 3506 O O . ILE A 1 460 ? 25.064 13.240 -24.207 1.00 29.47 459 ILE A O 1
ATOM 3511 N N . LYS A 1 461 ? 24.613 13.912 -26.321 1.00 28.50 460 LYS A N 1
ATOM 3512 C CA . LYS A 1 461 ? 25.530 12.998 -27.005 1.00 28.48 460 LYS A CA 1
ATOM 3513 C C . LYS A 1 461 ? 26.669 13.718 -27.722 1.00 27.68 460 LYS A C 1
ATOM 3514 O O . LYS A 1 461 ? 26.436 14.496 -28.654 1.00 27.51 460 LYS A O 1
ATOM 3520 N N . ASN A 1 462 ? 27.897 13.443 -27.312 1.00 27.19 461 ASN A N 1
ATOM 3521 C CA . ASN A 1 462 ? 29.054 13.954 -28.045 1.00 27.14 461 ASN A CA 1
ATOM 3522 C C . ASN A 1 462 ? 29.804 12.844 -28.792 1.00 27.44 461 ASN A C 1
ATOM 3523 O O . ASN A 1 462 ? 30.217 11.838 -28.212 1.00 27.92 461 ASN A O 1
ATOM 3528 N N . LEU A 1 463 ? 29.935 13.036 -30.098 1.00 27.64 462 LEU A N 1
ATOM 3529 C CA . LEU A 1 463 ? 30.564 12.075 -30.992 1.00 28.23 462 LEU A CA 1
ATOM 3530 C C . LEU A 1 463 ? 31.909 12.619 -31.471 1.00 28.08 462 LEU A C 1
ATOM 3531 O O . LEU A 1 463 ? 32.646 11.945 -32.198 1.00 28.76 462 LEU A O 1
ATOM 3536 N N . LYS A 1 464 ? 32.212 13.849 -31.062 1.00 28.27 463 LYS A N 1
ATOM 3537 C CA . LYS A 1 464 ? 33.509 14.454 -31.330 1.00 28.58 463 LYS A CA 1
ATOM 3538 C C . LYS A 1 464 ? 34.503 13.978 -30.276 1.00 28.88 463 LYS A C 1
ATOM 3539 O O . LYS A 1 464 ? 34.110 13.500 -29.193 1.00 28.53 463 LYS A O 1
ATOM 3545 N N . GLU A 1 465 ? 35.786 14.128 -30.576 1.00 28.79 464 GLU A N 1
ATOM 3546 C CA . GLU A 1 465 ? 36.816 13.787 -29.600 1.00 29.07 464 GLU A CA 1
ATOM 3547 C C . GLU A 1 465 ? 36.973 14.883 -28.557 1.00 28.73 464 GLU A C 1
ATOM 3548 O O . GLU A 1 465 ? 37.144 14.584 -27.377 1.00 28.89 464 GLU A O 1
ATOM 3554 N N . GLU A 1 466 ? 36.896 16.145 -28.994 1.00 28.79 465 GLU A N 1
ATOM 3555 C CA . GLU A 1 466 ? 36.961 17.294 -28.079 1.00 28.86 465 GLU A CA 1
ATOM 3556 C C . GLU A 1 466 ? 35.777 17.281 -27.092 1.00 28.99 465 GLU A C 1
ATOM 3557 O O . GLU A 1 466 ? 34.626 17.033 -27.492 1.00 29.32 465 GLU A O 1
ATOM 3563 N N . PRO A 1 467 ? 36.042 17.492 -25.783 1.00 29.13 466 PRO A N 1
ATOM 3564 C CA . PRO A 1 467 ? 34.880 17.596 -24.903 1.00 28.97 466 PRO A CA 1
ATOM 3565 C C . PRO A 1 467 ? 33.846 18.620 -25.366 1.00 29.06 466 PRO A C 1
ATOM 3566 O O . PRO A 1 467 ? 34.195 19.704 -25.824 1.00 29.32 466 PRO A O 1
ATOM 3570 N N . LEU A 1 468 ? 32.582 18.237 -25.262 1.00 29.35 467 LEU A N 1
ATOM 3571 C CA . LEU A 1 468 ? 31.452 19.136 -25.446 1.00 29.13 467 LEU A CA 1
ATOM 3572 C C . LEU A 1 468 ? 31.214 19.965 -24.176 1.00 29.30 467 LEU A C 1
ATOM 3573 O O . LEU A 1 468 ? 30.835 19.431 -23.114 1.00 28.36 467 LEU A O 1
ATOM 3578 N N . ILE A 1 469 ? 31.443 21.269 -24.277 1.00 29.45 468 ILE A N 1
ATOM 3579 C CA . ILE A 1 469 ? 31.208 22.132 -23.123 1.00 30.05 468 ILE A CA 1
ATOM 3580 C C . ILE A 1 469 ? 29.783 22.636 -23.195 1.00 29.81 468 ILE A C 1
ATOM 3581 O O . ILE A 1 469 ? 29.325 23.089 -24.249 1.00 29.49 468 ILE A O 1
ATOM 3586 N N . ILE A 1 470 ? 29.069 22.513 -22.084 1.00 29.11 469 ILE A N 1
ATOM 3587 C CA . ILE A 1 470 ? 27.740 23.099 -21.997 1.00 29.12 469 ILE A CA 1
ATOM 3588 C C . ILE A 1 470 ? 27.867 24.483 -21.342 1.00 28.70 469 ILE A C 1
ATOM 3589 O O . ILE A 1 470 ? 28.118 24.598 -20.139 1.00 28.74 469 ILE A O 1
ATOM 3594 N N . GLY A 1 471 ? 27.709 25.520 -22.153 1.00 28.65 470 GLY A N 1
ATOM 3595 C CA . GLY A 1 471 ? 27.875 26.912 -21.710 1.00 28.75 470 GLY A CA 1
ATOM 3596 C C . GLY A 1 471 ? 27.174 27.234 -20.399 1.00 28.98 470 GLY A C 1
ATOM 3597 O O . GLY A 1 471 ? 26.102 26.697 -20.097 1.00 29.54 470 GLY A O 1
ATOM 3598 N N . SER A 1 472 ? 27.781 28.109 -19.612 1.00 29.02 471 SER A N 1
ATOM 3599 C CA . SER A 1 472 ? 27.180 28.567 -18.358 1.00 29.39 471 SER A CA 1
ATOM 3600 C C . SER A 1 472 ? 25.819 29.264 -18.589 1.00 29.32 471 SER A C 1
ATOM 3601 O O . SER A 1 472 ? 25.667 30.063 -19.502 1.00 29.40 471 SER A O 1
ATOM 3604 N N . GLY A 1 473 ? 24.815 28.902 -17.797 1.00 29.55 472 GLY A N 1
ATOM 3605 C CA . GLY A 1 473 ? 23.481 29.493 -17.921 1.00 29.26 472 GLY A CA 1
ATOM 3606 C C . GLY A 1 473 ? 22.593 28.830 -18.965 1.00 29.08 472 GLY A C 1
ATOM 3607 O O . GLY A 1 473 ? 21.436 29.213 -19.122 1.00 29.22 472 GLY A O 1
ATOM 3608 N N . ARG A 1 474 ? 23.133 27.849 -19.691 1.00 29.18 473 ARG A N 1
ATOM 3609 C CA . ARG A 1 474 ? 22.350 27.059 -20.668 1.00 28.88 473 ARG A CA 1
ATOM 3610 C C . ARG A 1 474 ? 21.141 26.379 -20.019 1.00 28.17 473 ARG A C 1
ATOM 3611 O O . ARG A 1 474 ? 21.270 25.686 -19.012 1.00 28.61 473 ARG A O 1
ATOM 3619 N N . VAL A 1 475 ? 19.968 26.608 -20.591 1.00 28.11 474 VAL A N 1
ATOM 3620 C CA . VAL A 1 475 ? 18.751 25.878 -20.207 1.00 27.35 474 VAL A CA 1
ATOM 3621 C C . VAL A 1 475 ? 18.524 24.735 -21.208 1.00 27.00 474 VAL A C 1
ATOM 3622 O O . VAL A 1 475 ? 18.346 24.961 -22.411 1.00 27.26 474 VAL A O 1
ATOM 3626 N N . LEU A 1 476 ? 18.544 23.510 -20.706 1.00 26.77 475 LEU A N 1
ATOM 3627 C CA . LEU A 1 476 ? 18.187 22.357 -21.504 1.00 26.49 475 LEU A CA 1
ATOM 3628 C C . LEU A 1 476 ? 16.820 21.871 -21.063 1.00 26.79 475 LEU A C 1
ATOM 3629 O O . LEU A 1 476 ? 16.669 21.239 -20.003 1.00 26.68 475 LEU A O 1
ATOM 3634 N N . ASP A 1 477 ? 15.833 22.185 -21.893 1.00 26.32 476 ASP A N 1
ATOM 3635 C CA . ASP A 1 477 ? 14.429 21.968 -21.568 1.00 26.84 476 ASP A CA 1
ATOM 3636 C C . ASP A 1 477 ? 13.836 20.915 -22.508 1.00 26.63 476 ASP A C 1
ATOM 3637 O O . ASP A 1 477 ? 13.500 21.231 -23.662 1.00 26.72 476 ASP A O 1
ATOM 3642 N N . ASN A 1 478 ? 13.725 19.674 -22.028 1.00 26.26 477 ASN A N 1
ATOM 3643 C CA . ASN A 1 478 ? 13.236 18.569 -22.857 1.00 26.69 477 ASN A CA 1
ATOM 3644 C C . ASN A 1 478 ? 13.942 18.461 -24.227 1.00 26.72 477 ASN A C 1
ATOM 3645 O O . ASN A 1 478 ? 13.315 18.165 -25.264 1.00 26.72 477 ASN A O 1
ATOM 3650 N N . GLU A 1 479 ? 15.251 18.701 -24.211 1.00 26.44 478 GLU A N 1
ATOM 3651 C CA . GLU A 1 479 ? 16.050 18.845 -25.425 1.00 26.54 478 GLU A CA 1
ATOM 3652 C C . GLU A 1 479 ? 16.983 17.655 -25.615 1.00 25.99 478 GLU A C 1
ATOM 3653 O O . GLU A 1 479 ? 17.454 17.061 -24.649 1.00 26.38 478 GLU A O 1
ATOM 3659 N N . VAL A 1 480 ? 17.238 17.326 -26.875 1.00 25.28 479 VAL A N 1
ATOM 3660 C CA . VAL A 1 480 ? 18.208 16.324 -27.253 1.00 24.86 479 VAL A CA 1
ATOM 3661 C C . VAL A 1 480 ? 19.337 17.080 -27.948 1.00 24.68 479 VAL A C 1
ATOM 3662 O O . VAL A 1 480 ? 19.102 17.762 -28.959 1.00 24.82 479 VAL A O 1
ATOM 3666 N N . VAL A 1 481 ? 20.546 16.947 -27.403 1.00 23.75 480 VAL A N 1
ATOM 3667 C CA . VAL A 1 481 ? 21.753 17.597 -27.928 1.00 24.30 480 VAL A CA 1
ATOM 3668 C C . VAL A 1 481 ? 22.678 16.537 -28.525 1.00 23.73 480 VAL A C 1
ATOM 3669 O O . VAL A 1 481 ? 23.083 15.597 -27.853 1.00 23.23 480 VAL A O 1
ATOM 3673 N N . VAL A 1 482 ? 22.956 16.670 -29.819 1.00 23.82 481 VAL A N 1
ATOM 3674 C CA . VAL A 1 482 ? 23.889 15.770 -30.480 1.00 23.23 481 VAL A CA 1
ATOM 3675 C C . VAL A 1 482 ? 24.972 16.545 -31.231 1.00 24.23 481 VAL A C 1
ATOM 3676 O O . VAL A 1 482 ? 24.698 17.277 -32.183 1.00 23.25 481 VAL A O 1
ATOM 3680 N N . VAL A 1 483 ? 26.212 16.373 -30.788 1.00 25.36 482 VAL A N 1
ATOM 3681 C CA . VAL A 1 483 ? 27.340 16.998 -31.466 1.00 26.93 482 VAL A CA 1
ATOM 3682 C C . VAL A 1 483 ? 28.203 15.972 -32.199 1.00 27.32 482 VAL A C 1
ATOM 3683 O O . VAL A 1 483 ? 28.680 14.994 -31.624 1.00 26.99 482 VAL A O 1
ATOM 3687 N N . GLU A 1 484 ? 28.383 16.224 -33.489 1.00 28.36 483 GLU A N 1
ATOM 3688 C CA . GLU A 1 484 ? 29.089 15.322 -34.377 1.00 28.77 483 GLU A CA 1
ATOM 3689 C C . GLU A 1 484 ? 30.039 16.109 -35.262 1.00 28.57 483 GLU A C 1
ATOM 3690 O O . GLU A 1 484 ? 30.965 15.548 -35.830 1.00 28.49 483 GLU A O 1
ATOM 3696 N N . SER B 1 9 ? 15.585 32.222 49.326 1.00 32.96 8 SER B N 1
ATOM 3697 C CA . SER B 1 9 ? 15.414 31.138 48.283 1.00 32.54 8 SER B CA 1
ATOM 3698 C C . SER B 1 9 ? 16.430 29.946 48.379 1.00 31.64 8 SER B C 1
ATOM 3699 O O . SER B 1 9 ? 16.406 29.032 47.533 1.00 31.23 8 SER B O 1
ATOM 3702 N N . GLY B 1 10 ? 17.289 29.958 49.407 1.00 30.38 9 GLY B N 1
ATOM 3703 C CA . GLY B 1 10 ? 18.416 29.011 49.566 1.00 28.95 9 GLY B CA 1
ATOM 3704 C C . GLY B 1 10 ? 18.106 27.507 49.639 1.00 28.42 9 GLY B C 1
ATOM 3705 O O . GLY B 1 10 ? 18.725 26.704 48.923 1.00 28.08 9 GLY B O 1
ATOM 3706 N N . ALA B 1 11 ? 17.181 27.118 50.528 1.00 27.36 10 ALA B N 1
ATOM 3707 C CA . ALA B 1 11 ? 16.688 25.725 50.628 1.00 26.54 10 ALA B CA 1
ATOM 3708 C C . ALA B 1 11 ? 16.148 25.187 49.297 1.00 25.71 10 ALA B C 1
ATOM 3709 O O . ALA B 1 11 ? 16.459 24.064 48.922 1.00 26.29 10 ALA B O 1
ATOM 3711 N N . ALA B 1 12 ? 15.331 25.985 48.614 1.00 25.63 11 ALA B N 1
ATOM 3712 C CA . ALA B 1 12 ? 14.744 25.650 47.283 1.00 25.48 11 ALA B CA 1
ATOM 3713 C C . ALA B 1 12 ? 15.785 25.490 46.187 1.00 25.57 11 ALA B C 1
ATOM 3714 O O . ALA B 1 12 ? 15.653 24.588 45.347 1.00 26.04 11 ALA B O 1
ATOM 3716 N N . LEU B 1 13 ? 16.820 26.347 46.194 1.00 25.17 12 LEU B N 1
ATOM 3717 C CA . LEU B 1 13 ? 17.949 26.229 45.228 1.00 24.69 12 LEU B CA 1
ATOM 3718 C C . LEU B 1 13 ? 18.791 24.972 45.429 1.00 23.94 12 LEU B C 1
ATOM 3719 O O . LEU B 1 13 ? 19.360 24.411 44.471 1.00 23.16 12 LEU B O 1
ATOM 3724 N N . ALA B 1 14 ? 18.944 24.595 46.692 1.00 21.49 13 ALA B N 1
ATOM 3725 C CA . ALA B 1 14 ? 19.636 23.377 47.020 1.00 21.76 13 ALA B CA 1
ATOM 3726 C C . ALA B 1 14 ? 18.857 22.153 46.457 1.00 20.45 13 ALA B C 1
ATOM 3727 O O . ALA B 1 14 ? 19.475 21.193 45.972 1.00 20.28 13 ALA B O 1
ATOM 3729 N N . CYS B 1 15 ? 17.521 22.191 46.557 1.00 20.65 14 CYS B N 1
ATOM 3730 C CA . CYS B 1 15 ? 16.635 21.135 46.007 1.00 20.83 14 CYS B CA 1
ATOM 3731 C C . CYS B 1 15 ? 16.713 21.155 44.483 1.00 21.61 14 CYS B C 1
ATOM 3732 O O . CYS B 1 15 ? 16.849 20.103 43.850 1.00 21.05 14 CYS B O 1
ATOM 3735 N N . LEU B 1 16 ? 16.619 22.346 43.886 1.00 21.87 15 LEU B N 1
ATOM 3736 C CA . LEU B 1 16 ? 16.734 22.486 42.419 1.00 23.47 15 LEU B CA 1
ATOM 3737 C C . LEU B 1 16 ? 17.983 21.760 41.880 1.00 23.75 15 LEU B C 1
ATOM 3738 O O . LEU B 1 16 ? 17.893 20.878 40.991 1.00 24.76 15 LEU B O 1
ATOM 3743 N N . GLU B 1 17 ? 19.128 22.095 42.479 1.00 24.53 16 GLU B N 1
ATOM 3744 C CA . GLU B 1 17 ? 20.465 21.598 42.104 1.00 24.98 16 GLU B CA 1
ATOM 3745 C C . GLU B 1 17 ? 20.597 20.088 42.244 1.00 24.55 16 GLU B C 1
ATOM 3746 O O . GLU B 1 17 ? 21.000 19.410 41.297 1.00 23.77 16 GLU B O 1
ATOM 3752 N N . LYS B 1 18 ? 20.205 19.562 43.404 1.00 24.70 17 LYS B N 1
ATOM 3753 C CA . LYS B 1 18 ? 20.265 18.135 43.673 1.00 23.96 17 LYS B CA 1
ATOM 3754 C C . LYS B 1 18 ? 19.414 17.272 42.724 1.00 24.42 17 LYS B C 1
ATOM 3755 O O . LYS B 1 18 ? 19.861 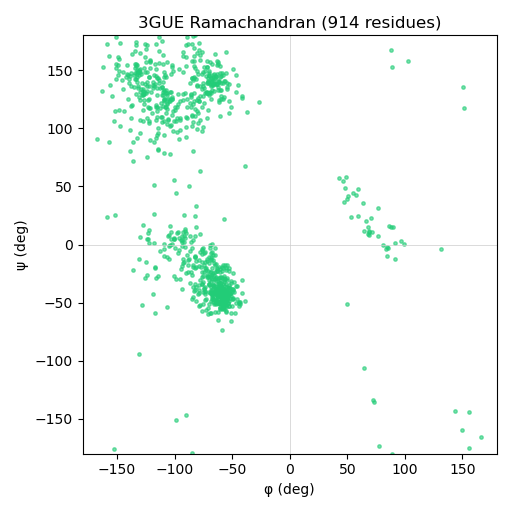16.172 42.327 1.00 23.42 17 LYS B O 1
ATOM 3761 N N . MET B 1 19 ? 18.189 17.753 42.433 1.00 24.16 18 MET B N 1
ATOM 3762 C CA . MET B 1 19 ? 17.218 17.095 41.553 1.00 25.44 18 MET B CA 1
ATOM 3763 C C . MET B 1 19 ? 17.682 17.226 40.103 1.00 25.61 18 MET B C 1
ATOM 3764 O O . MET B 1 19 ? 17.687 16.242 39.343 1.00 24.73 18 MET B O 1
ATOM 3769 N N . GLN B 1 20 ? 18.079 18.442 39.741 1.00 25.82 19 GLN B N 1
ATOM 3770 C CA . GLN B 1 20 ? 18.634 18.717 38.399 1.00 26.85 19 GLN B CA 1
ATOM 3771 C C . GLN B 1 20 ? 19.861 17.855 38.138 1.00 27.10 19 GLN B C 1
ATOM 3772 O O . GLN B 1 20 ? 19.912 17.125 37.139 1.00 27.88 19 GLN B O 1
ATOM 3778 N N . ALA B 1 21 ? 20.825 17.893 39.052 1.00 27.48 20 ALA B N 1
ATOM 3779 C CA . ALA B 1 21 ? 21.977 17.003 38.966 1.00 27.92 20 ALA B CA 1
ATOM 3780 C C . ALA B 1 21 ? 21.642 15.504 38.829 1.00 28.78 20 ALA B C 1
ATOM 3781 O O . ALA B 1 21 ? 22.362 14.787 38.132 1.00 28.77 20 ALA B O 1
ATOM 3783 N N . SER B 1 22 ? 20.555 15.055 39.476 1.00 29.44 21 SER B N 1
ATOM 3784 C CA A SER B 1 22 ? 20.206 13.626 39.511 0.50 29.87 21 SER B CA 1
ATOM 3785 C CA B SER B 1 22 ? 20.163 13.635 39.534 0.50 29.70 21 SER B CA 1
ATOM 3786 C C . SER B 1 22 ? 19.327 13.170 38.338 1.00 29.98 21 SER B C 1
ATOM 3787 O O . SER B 1 22 ? 19.056 11.965 38.180 1.00 31.09 21 SER B O 1
ATOM 3792 N N . GLY B 1 23 ? 18.885 14.112 37.516 1.00 30.03 22 GLY B N 1
ATOM 3793 C CA . GLY B 1 23 ? 18.049 13.779 36.361 1.00 29.23 22 GLY B CA 1
ATOM 3794 C C . GLY B 1 23 ? 16.538 13.705 36.577 1.00 28.15 22 GLY B C 1
ATOM 3795 O O . GLY B 1 23 ? 15.819 13.209 35.711 1.00 28.29 22 GLY B O 1
ATOM 3796 N N . VAL B 1 24 ? 16.046 14.229 37.696 1.00 26.95 23 VAL B N 1
ATOM 3797 C CA . VAL B 1 24 ? 14.596 14.289 37.966 1.00 26.62 23 VAL B CA 1
ATOM 3798 C C . VAL B 1 24 ? 13.857 15.061 36.872 1.00 26.72 23 VAL B C 1
ATOM 3799 O O . VAL B 1 24 ? 14.321 16.099 36.384 1.00 26.94 23 VAL B O 1
ATOM 3803 N N . GLU B 1 25 ? 12.693 14.552 36.489 1.00 26.59 24 GLU B N 1
ATOM 3804 C CA . GLU B 1 25 ? 11.914 15.128 35.394 1.00 27.00 24 GLU B CA 1
ATOM 3805 C C . GLU B 1 25 ? 11.564 16.616 35.673 1.00 27.20 24 GLU B C 1
ATOM 3806 O O . GLU B 1 25 ? 11.350 16.992 36.825 1.00 26.27 24 GLU B O 1
ATOM 3812 N N . GLU B 1 26 ? 11.504 17.457 34.627 1.00 27.50 25 GLU B N 1
ATOM 3813 C CA . GLU B 1 26 ? 11.416 18.919 34.824 1.00 28.41 25 GLU B CA 1
ATOM 3814 C C . GLU B 1 26 ? 10.104 19.493 35.415 1.00 28.28 25 GLU B C 1
ATOM 3815 O O . GLU B 1 26 ? 10.145 20.394 36.264 1.00 28.25 25 GLU B O 1
ATOM 3821 N N . LYS B 1 27 ? 8.953 18.988 34.978 1.00 27.36 26 LYS B N 1
ATOM 3822 C CA . LYS B 1 27 ? 7.687 19.373 35.593 1.00 27.01 26 LYS B CA 1
ATOM 3823 C C . LYS B 1 27 ? 7.589 18.930 37.059 1.00 26.61 26 LYS B C 1
ATOM 3824 O O . LYS B 1 27 ? 6.928 19.597 37.848 1.00 24.93 26 LYS B O 1
ATOM 3830 N N . CYS B 1 28 ? 8.237 17.801 37.404 1.00 25.80 27 CYS B N 1
ATOM 3831 C CA . CYS B 1 28 ? 8.270 17.307 38.777 1.00 25.58 27 CYS B CA 1
ATOM 3832 C C . CYS B 1 28 ? 9.011 18.267 39.703 1.00 25.47 27 CYS B C 1
ATOM 3833 O O . CYS B 1 28 ? 8.503 18.601 40.789 1.00 25.75 27 CYS B O 1
ATOM 3836 N N . ILE B 1 29 ? 10.220 18.661 39.288 1.00 25.13 28 ILE B N 1
ATOM 3837 C CA . ILE B 1 29 ? 11.021 19.701 39.968 1.00 24.72 28 ILE B CA 1
ATOM 3838 C C . ILE B 1 29 ? 10.165 20.992 40.112 1.00 24.98 28 ILE B C 1
ATOM 3839 O O . ILE B 1 29 ? 10.037 21.541 41.214 1.00 24.06 28 ILE B O 1
ATOM 3844 N N . HIS B 1 30 ? 9.565 21.443 39.012 1.00 24.36 29 HIS B N 1
ATOM 3845 C CA . HIS B 1 30 ? 8.626 22.590 39.055 1.00 26.44 29 HIS B CA 1
ATOM 3846 C C . HIS B 1 30 ? 7.566 22.502 40.171 1.00 26.76 29 HIS B C 1
ATOM 3847 O O . HIS B 1 30 ? 7.473 23.408 41.007 1.00 26.27 29 HIS B O 1
ATOM 3854 N N . ILE B 1 31 ? 6.761 21.428 40.150 1.00 27.20 30 ILE B N 1
ATOM 3855 C CA . ILE B 1 31 ? 5.724 21.190 41.150 1.00 27.57 30 ILE B CA 1
ATOM 3856 C C . ILE B 1 31 ? 6.256 20.999 42.571 1.00 26.76 30 ILE B C 1
ATOM 3857 O O . ILE B 1 31 ? 5.668 21.491 43.535 1.00 26.43 30 ILE B O 1
ATOM 3862 N N . PHE B 1 32 ? 7.326 20.224 42.719 1.00 26.97 31 PHE B N 1
ATOM 3863 C CA . PHE B 1 32 ? 7.917 20.083 44.033 1.00 26.23 31 PHE B CA 1
ATOM 3864 C C . PHE B 1 32 ? 8.338 21.461 44.581 1.00 25.99 31 PHE B C 1
ATOM 3865 O O . PHE B 1 32 ? 8.116 21.759 45.755 1.00 24.33 31 PHE B O 1
ATOM 3873 N N . LEU B 1 33 ? 8.956 22.286 43.729 1.00 25.98 32 LEU B N 1
ATOM 3874 C CA . LEU B 1 33 ? 9.362 23.639 44.134 1.00 26.58 32 LEU B CA 1
ATOM 3875 C C . LEU B 1 33 ? 8.193 24.504 44.606 1.00 26.17 32 LEU B C 1
ATOM 3876 O O . LEU B 1 33 ? 8.280 25.168 45.637 1.00 25.99 32 LEU B O 1
ATOM 3881 N N . ILE B 1 34 ? 7.091 24.452 43.874 1.00 27.07 33 ILE B N 1
ATOM 3882 C CA . ILE B 1 34 ? 5.836 25.111 44.290 1.00 26.79 33 ILE B CA 1
ATOM 3883 C C . ILE B 1 34 ? 5.447 24.675 45.707 1.00 26.73 33 ILE B C 1
ATOM 3884 O O . ILE B 1 34 ? 5.234 25.519 46.581 1.00 26.04 33 ILE B O 1
ATOM 3889 N N . GLN B 1 35 ? 5.384 23.352 45.908 1.00 26.04 34 GLN B N 1
ATOM 3890 C CA . GLN B 1 35 ? 5.081 22.727 47.202 1.00 25.85 34 GLN B CA 1
ATOM 3891 C C . GLN B 1 35 ? 6.094 23.077 48.294 1.00 24.70 34 GLN B C 1
ATOM 3892 O O . GLN B 1 35 ? 5.691 23.352 49.419 1.00 24.46 34 GLN B O 1
ATOM 3898 N N . HIS B 1 36 ? 7.387 23.047 47.957 1.00 23.75 35 HIS B N 1
ATOM 3899 C CA . HIS B 1 36 ? 8.453 23.406 48.877 1.00 24.08 35 HIS B CA 1
ATOM 3900 C C . HIS B 1 36 ? 8.219 24.806 49.417 1.00 24.22 35 HIS B C 1
ATOM 3901 O O . HIS B 1 36 ? 8.349 25.045 50.622 1.00 24.33 35 HIS B O 1
ATOM 3908 N N . ALA B 1 37 ? 7.834 25.722 48.529 1.00 25.30 36 ALA B N 1
ATOM 3909 C CA . ALA B 1 37 ? 7.539 27.094 48.932 1.00 25.57 36 ALA B CA 1
ATOM 3910 C C . ALA B 1 37 ? 6.477 27.157 50.018 1.00 25.75 36 ALA B C 1
ATOM 3911 O O . ALA B 1 37 ? 6.688 27.828 51.040 1.00 25.00 36 ALA B O 1
ATOM 3913 N N . LEU B 1 38 ? 5.347 26.473 49.780 1.00 25.17 37 LEU B N 1
ATOM 3914 C CA . LEU B 1 38 ? 4.237 26.373 50.735 1.00 25.63 37 LEU B CA 1
ATOM 3915 C C . LEU B 1 38 ? 4.675 25.843 52.108 1.00 25.72 37 LEU B C 1
ATOM 3916 O O . LEU B 1 38 ? 4.413 26.452 53.162 1.00 25.14 37 LEU B O 1
ATOM 3921 N N . VAL B 1 39 ? 5.366 24.707 52.076 1.00 25.98 38 VAL B N 1
ATOM 3922 C CA . VAL B 1 39 ? 5.817 24.017 53.282 1.00 26.26 38 VAL B CA 1
ATOM 3923 C C . VAL B 1 39 ? 6.797 24.853 54.108 1.00 26.50 38 VAL B C 1
ATOM 3924 O O . VAL B 1 39 ? 6.604 25.030 55.314 1.00 27.08 38 VAL B O 1
ATOM 3928 N N . ARG B 1 40 ? 7.833 25.382 53.462 1.00 26.54 39 ARG B N 1
ATOM 3929 C CA . ARG B 1 40 ? 8.775 26.278 54.133 1.00 26.47 39 ARG B CA 1
ATOM 3930 C C . ARG B 1 40 ? 8.070 27.485 54.796 1.00 26.24 39 ARG B C 1
ATOM 3931 O O . ARG B 1 40 ? 8.372 27.840 55.922 1.00 24.85 39 ARG B O 1
ATOM 3939 N N . LYS B 1 41 ? 7.102 28.068 54.089 1.00 26.68 40 LYS B N 1
ATOM 3940 C CA . LYS B 1 41 ? 6.290 29.196 54.580 1.00 27.13 40 LYS B CA 1
ATOM 3941 C C . LYS B 1 41 ? 5.196 28.845 55.604 1.00 27.07 40 LYS B C 1
ATOM 3942 O O . LYS B 1 41 ? 4.574 29.736 56.189 1.00 27.31 40 LYS B O 1
ATOM 3948 N N . GLY B 1 42 ? 4.964 27.552 55.821 1.00 26.79 41 GLY B N 1
ATOM 3949 C CA . GLY B 1 42 ? 4.236 27.106 57.006 1.00 26.62 41 GLY B CA 1
ATOM 3950 C C . GLY B 1 42 ? 3.096 26.124 56.812 1.00 26.50 41 GLY B C 1
ATOM 3951 O O . GLY B 1 42 ? 2.499 25.671 57.806 1.00 26.11 41 GLY B O 1
ATOM 3952 N N . GLU B 1 43 ? 2.791 25.799 55.547 1.00 25.80 42 GLU B N 1
ATOM 3953 C CA . GLU B 1 43 ? 1.721 24.859 55.197 1.00 25.41 42 GLU B CA 1
ATOM 3954 C C . GLU B 1 43 ? 2.008 23.487 55.782 1.00 25.52 42 GLU B C 1
ATOM 3955 O O . GLU B 1 43 ? 3.073 22.886 55.524 1.00 24.60 42 GLU B O 1
ATOM 3961 N N . THR B 1 44 ? 1.048 23.018 56.576 1.00 25.79 43 THR B N 1
ATOM 3962 C CA . THR B 1 44 ? 1.059 21.683 57.169 1.00 26.45 43 THR B CA 1
ATOM 3963 C C . THR B 1 44 ? 0.415 20.613 56.273 1.00 26.78 43 THR B C 1
ATOM 3964 O O . THR B 1 44 ? 0.605 19.429 56.502 1.00 27.74 43 THR B O 1
ATOM 3968 N N . GLY B 1 45 ? -0.368 21.036 55.280 1.00 27.51 44 GLY B N 1
ATOM 3969 C CA . GLY B 1 45 ? -1.230 20.134 54.485 1.00 27.46 44 GLY B CA 1
ATOM 3970 C C . GLY B 1 45 ? -2.401 19.537 55.248 1.00 27.82 44 GLY B C 1
ATOM 3971 O O . GLY B 1 45 ? -3.052 18.621 54.757 1.00 28.04 44 GLY B O 1
ATOM 3972 N N . TYR B 1 46 ? -2.676 20.045 56.453 1.00 27.86 45 TYR B N 1
ATOM 3973 C CA . TYR B 1 46 ? -3.702 19.445 57.311 1.00 28.10 45 TYR B CA 1
ATOM 3974 C C . TYR B 1 46 ? -5.121 19.655 56.802 1.00 27.73 45 TYR B C 1
ATOM 3975 O O . TYR B 1 46 ? -5.423 20.664 56.171 1.00 28.12 45 TYR B O 1
ATOM 3984 N N . ILE B 1 47 ? -5.986 18.676 57.065 1.00 27.53 46 ILE B N 1
ATOM 3985 C CA . ILE B 1 47 ? -7.424 18.823 56.794 1.00 26.92 46 ILE B CA 1
ATOM 3986 C C . ILE B 1 47 ? -8.161 18.748 58.137 1.00 26.85 46 ILE B C 1
ATOM 3987 O O . ILE B 1 47 ? -8.490 17.661 58.613 1.00 26.80 46 ILE B O 1
ATOM 3992 N N . PRO B 1 48 ? -8.376 19.912 58.774 1.00 26.53 47 PRO B N 1
ATOM 3993 C CA . PRO B 1 48 ? -9.004 19.885 60.102 1.00 26.70 47 PRO B CA 1
ATOM 3994 C C . PRO B 1 48 ? -10.455 19.388 60.078 1.00 27.20 47 PRO B C 1
ATOM 3995 O O . PRO B 1 48 ? -11.187 19.605 59.105 1.00 26.77 47 PRO B O 1
ATOM 3999 N N . GLU B 1 49 ? -10.856 18.701 61.141 1.00 27.09 48 GLU B N 1
ATOM 4000 C CA . GLU B 1 49 ? -12.252 18.288 61.293 1.00 27.17 48 GLU B CA 1
ATOM 4001 C C . GLU B 1 49 ? -13.265 19.422 61.009 1.00 26.90 48 GLU B C 1
ATOM 4002 O O . GLU B 1 49 ? -14.329 19.170 60.447 1.00 26.96 48 GLU B O 1
ATOM 4008 N N . LYS B 1 50 ? -12.923 20.665 61.368 1.00 27.19 49 LYS B N 1
ATOM 4009 C CA . LYS B 1 50 ? -13.850 21.788 61.231 1.00 27.23 49 LYS B CA 1
ATOM 4010 C C . LYS B 1 50 ? -14.044 22.261 59.788 1.00 26.75 49 LYS B C 1
ATOM 4011 O O . LYS B 1 50 ? -14.908 23.105 59.518 1.00 27.46 49 LYS B O 1
ATOM 4017 N N . SER B 1 51 ? -13.251 21.718 58.874 1.00 26.21 50 SER B N 1
ATOM 4018 C CA . SER B 1 51 ? -13.323 22.080 57.458 1.00 25.58 50 SER B CA 1
ATOM 4019 C C . SER B 1 51 ? -14.113 21.083 56.586 1.00 25.53 50 SER B C 1
ATOM 4020 O O . SER B 1 51 ? -14.285 21.285 55.367 1.00 25.67 50 SER B O 1
ATOM 4023 N N . ILE B 1 52 ? -14.582 20.001 57.188 1.00 24.74 51 ILE B N 1
ATOM 4024 C CA . ILE B 1 52 ? -15.207 18.935 56.398 1.00 24.18 51 ILE B CA 1
ATOM 4025 C C . ILE B 1 52 ? -16.516 18.431 57.004 1.00 24.76 51 ILE B C 1
ATOM 4026 O O . ILE B 1 52 ? -16.748 18.564 58.205 1.00 24.38 51 ILE B O 1
ATOM 4031 N N . SER B 1 53 ? -17.366 17.872 56.151 1.00 25.63 52 SER B N 1
ATOM 4032 C CA . SER B 1 53 ? -18.606 17.196 56.563 1.00 26.06 52 SER B CA 1
ATOM 4033 C C . SER B 1 53 ? -18.492 15.704 56.207 1.00 25.82 52 SER B C 1
ATOM 4034 O O . SER B 1 53 ? -17.888 15.367 55.197 1.00 25.95 52 SER B O 1
ATOM 4037 N N . PRO B 1 54 ? -19.025 14.802 57.057 1.00 25.57 53 PRO B N 1
ATOM 4038 C CA . PRO B 1 54 ? -19.089 13.386 56.674 1.00 25.39 53 PRO B CA 1
ATOM 4039 C C . PRO B 1 54 ? -19.977 13.102 55.459 1.00 25.65 53 PRO B C 1
ATOM 4040 O O . PRO B 1 54 ? -20.989 13.799 55.228 1.00 25.03 53 PRO B O 1
ATOM 4044 N N . VAL B 1 55 ? -19.582 12.097 54.680 1.00 25.42 54 VAL B N 1
ATOM 4045 C CA . VAL B 1 55 ? -20.432 11.526 53.640 1.00 26.00 54 VAL B CA 1
ATOM 4046 C C . VAL B 1 55 ? -21.319 10.451 54.275 1.00 26.47 54 VAL B C 1
ATOM 4047 O O . VAL B 1 55 ? -20.822 9.462 54.822 1.00 27.27 54 VAL B O 1
ATOM 4051 N N . GLU B 1 56 ? -22.628 10.670 54.208 1.00 26.37 55 GLU B N 1
ATOM 4052 C CA . GLU B 1 56 ? -23.640 9.806 54.833 1.00 25.98 55 GLU B CA 1
ATOM 4053 C C . GLU B 1 56 ? -24.219 8.685 53.947 1.00 24.33 55 GLU B C 1
ATOM 4054 O O . GLU B 1 56 ? -24.897 7.785 54.448 1.00 23.84 55 GLU B O 1
ATOM 4060 N N . SER B 1 57 ? -24.008 8.782 52.638 1.00 22.57 56 SER B N 1
ATOM 4061 C CA . SER B 1 57 ? -24.529 7.806 51.687 1.00 21.57 56 SER B CA 1
ATOM 4062 C C . SER B 1 57 ? -23.776 7.916 50.372 1.00 21.53 56 SER B C 1
ATOM 4063 O O . SER B 1 57 ? -23.233 8.974 50.048 1.00 21.71 56 SER B O 1
ATOM 4066 N N . LEU B 1 58 ? -23.720 6.804 49.657 1.00 21.52 57 LEU B N 1
ATOM 4067 C CA . LEU B 1 58 ? -23.125 6.710 48.336 1.00 21.86 57 LEU B CA 1
ATOM 4068 C C . LEU B 1 58 ? -23.898 5.649 47.549 1.00 22.78 57 LEU B C 1
ATOM 4069 O O . LEU B 1 58 ? -24.625 4.838 48.135 1.00 23.10 57 LEU B O 1
ATOM 4074 N N . PRO B 1 59 ? -23.812 5.673 46.209 1.00 23.26 58 PRO B N 1
ATOM 4075 C CA . PRO B 1 59 ? -24.361 4.508 45.529 1.00 24.39 58 PRO B CA 1
ATOM 4076 C C . PRO B 1 59 ? -23.526 3.237 45.816 1.00 25.54 58 PRO B C 1
ATOM 4077 O O . PRO B 1 59 ? -22.328 3.341 46.154 1.00 23.45 58 PRO B O 1
ATOM 4081 N N . PHE B 1 60 ? -24.164 2.063 45.692 1.00 27.23 59 PHE B N 1
ATOM 4082 C CA . PHE B 1 60 ? -23.486 0.770 45.883 1.00 29.28 59 PHE B CA 1
ATOM 4083 C C . PHE B 1 60 ? -23.294 0.018 44.575 1.00 30.27 59 PHE B C 1
ATOM 4084 O O . PHE B 1 60 ? -24.142 0.089 43.680 1.00 30.81 59 PHE B O 1
ATOM 4092 N N . LEU B 1 61 ? -22.188 -0.720 44.475 1.00 30.12 60 LEU B N 1
ATOM 4093 C CA . LEU B 1 61 ? -21.891 -1.532 43.298 1.00 30.52 60 LEU B CA 1
ATOM 4094 C C . LEU B 1 61 ? -23.025 -2.522 42.950 1.00 30.34 60 LEU B C 1
ATOM 4095 O O . LEU B 1 61 ? -23.638 -3.108 43.839 1.00 30.27 60 LEU B O 1
ATOM 4100 N N . ALA B 1 72 ? -15.748 -6.020 25.129 1.00 25.62 71 ALA B N 1
ATOM 4101 C CA . ALA B 1 72 ? -15.708 -4.990 24.106 1.00 26.41 71 ALA B CA 1
ATOM 4102 C C . ALA B 1 72 ? -15.097 -3.736 24.702 1.00 26.89 71 ALA B C 1
ATOM 4103 O O . ALA B 1 72 ? -14.151 -3.181 24.159 1.00 26.96 71 ALA B O 1
ATOM 4105 N N . LEU B 1 73 ? -15.637 -3.327 25.846 1.00 27.60 72 LEU B N 1
ATOM 4106 C CA . LEU B 1 73 ? -15.157 -2.188 26.613 1.00 28.56 72 LEU B CA 1
ATOM 4107 C C . LEU B 1 73 ? -13.859 -2.540 27.330 1.00 28.57 72 LEU B C 1
ATOM 4108 O O . LEU B 1 73 ? -12.952 -1.705 27.462 1.00 28.42 72 LEU B O 1
ATOM 4113 N N . LEU B 1 74 ? -13.808 -3.783 27.818 1.00 28.82 73 LEU B N 1
ATOM 4114 C CA . LEU B 1 74 ? -12.623 -4.404 28.425 1.00 29.43 73 LEU B CA 1
ATOM 4115 C C . LEU B 1 74 ? -11.399 -4.411 27.499 1.00 29.15 73 LEU B C 1
ATOM 4116 O O . LEU B 1 74 ? -10.264 -4.353 27.969 1.00 29.61 73 LEU B O 1
ATOM 4121 N N . ARG B 1 75 ? -11.635 -4.457 26.188 1.00 29.14 74 ARG B N 1
ATOM 4122 C CA . ARG B 1 75 ? -10.562 -4.374 25.202 1.00 28.92 74 ARG B CA 1
ATOM 4123 C C . ARG B 1 75 ? -9.886 -2.972 25.176 1.00 29.08 74 ARG B C 1
ATOM 4124 O O . ARG B 1 75 ? -8.856 -2.765 24.500 1.00 29.18 74 ARG B O 1
ATOM 4132 N N . GLN B 1 76 ? -10.459 -2.030 25.930 1.00 28.13 75 GLN B N 1
ATOM 4133 C CA . GLN B 1 76 ? -9.913 -0.669 26.073 1.00 27.04 75 GLN B CA 1
ATOM 4134 C C . GLN B 1 76 ? -9.326 -0.390 27.447 1.00 26.17 75 GLN B C 1
ATOM 4135 O O . GLN B 1 76 ? -8.834 0.728 27.701 1.00 26.16 75 GLN B O 1
ATOM 4141 N N . ALA B 1 77 ? -9.372 -1.389 28.329 1.00 25.42 76 ALA B N 1
ATOM 4142 C CA . ALA B 1 77 ? -8.881 -1.250 29.687 1.00 25.19 76 ALA B CA 1
ATOM 4143 C C . ALA B 1 77 ? -7.369 -1.550 29.795 1.00 25.64 76 ALA B C 1
ATOM 4144 O O . ALA B 1 77 ? -6.861 -2.490 29.156 1.00 25.91 76 ALA B O 1
ATOM 4146 N N . VAL B 1 78 ? -6.655 -0.741 30.582 1.00 24.69 77 VAL B N 1
ATOM 4147 C CA . VAL B 1 78 ? -5.275 -1.076 30.990 1.00 24.58 77 VAL B CA 1
ATOM 4148 C C . VAL B 1 78 ? -5.283 -1.287 32.515 1.00 24.50 77 VAL B C 1
ATOM 4149 O O . VAL B 1 78 ? -6.012 -0.588 33.224 1.00 25.03 77 VAL B O 1
ATOM 4153 N N . VAL B 1 79 ? -4.493 -2.233 33.010 1.00 23.87 78 VAL B N 1
ATOM 4154 C CA . VAL B 1 79 ? -4.368 -2.454 34.464 1.00 24.52 78 VAL B CA 1
ATOM 4155 C C . VAL B 1 79 ? -3.025 -1.881 34.939 1.00 24.30 78 VAL B C 1
ATOM 4156 O O . VAL B 1 79 ? -1.989 -2.142 34.324 1.00 24.51 78 VAL B O 1
ATOM 4160 N N . LEU B 1 80 ? -3.023 -1.090 36.012 1.00 25.29 79 LEU B N 1
ATOM 4161 C CA . LEU B 1 80 ? -1.735 -0.629 36.595 1.00 25.32 79 LEU B CA 1
ATOM 4162 C C . LEU B 1 80 ? -1.740 -0.885 38.096 1.00 25.06 79 LEU B C 1
ATOM 4163 O O . LEU B 1 80 ? -2.720 -0.572 38.777 1.00 26.27 79 LEU B O 1
ATOM 4168 N N . LYS B 1 81 ? -0.663 -1.489 38.594 1.00 23.94 80 LYS B N 1
ATOM 4169 C CA . LYS B 1 81 ? -0.505 -1.736 40.037 1.00 24.08 80 LYS B CA 1
ATOM 4170 C C . LYS B 1 81 ? 0.528 -0.769 40.592 1.00 24.74 80 LYS B C 1
ATOM 4171 O O . LYS B 1 81 ? 1.633 -0.708 40.080 1.00 24.29 80 LYS B O 1
ATOM 4177 N N . LEU B 1 82 ? 0.191 -0.060 41.658 1.00 25.97 81 LEU B N 1
ATOM 4178 C CA . LEU B 1 82 ? 1.166 0.778 42.353 1.00 26.25 81 LEU B CA 1
ATOM 4179 C C . LEU B 1 82 ? 2.215 -0.127 42.979 1.00 25.98 81 LEU B C 1
ATOM 4180 O O . LEU B 1 82 ? 1.872 -1.171 43.503 1.00 26.89 81 LEU B O 1
ATOM 4185 N N . ASN B 1 83 ? 3.487 0.275 42.908 1.00 24.59 82 ASN B N 1
ATOM 4186 C CA . ASN B 1 83 ? 4.616 -0.579 43.338 1.00 23.85 82 ASN B CA 1
ATOM 4187 C C . ASN B 1 83 ? 5.916 0.196 43.680 1.00 23.12 82 ASN B C 1
ATOM 4188 O O . ASN B 1 83 ? 7.019 -0.356 43.617 1.00 22.89 82 ASN B O 1
ATOM 4193 N N . GLY B 1 84 ? 5.783 1.475 44.032 1.00 22.73 83 GLY B N 1
ATOM 4194 C CA . GLY B 1 84 ? 6.944 2.361 44.184 1.00 22.71 83 GLY B CA 1
ATOM 4195 C C . GLY B 1 84 ? 7.238 2.834 45.588 1.00 23.60 83 GLY B C 1
ATOM 4196 O O . GLY B 1 84 ? 8.266 3.482 45.820 1.00 24.00 83 GLY B O 1
ATOM 4197 N N . GLY B 1 85 ? 6.346 2.500 46.527 1.00 24.48 84 GLY B N 1
ATOM 4198 C CA . GLY B 1 85 ? 6.506 2.880 47.938 1.00 25.10 84 GLY B CA 1
ATOM 4199 C C . GLY B 1 85 ? 7.746 2.349 48.652 1.00 26.64 84 GLY B C 1
ATOM 4200 O O . GLY B 1 85 ? 8.170 1.187 48.424 1.00 25.10 84 GLY B O 1
ATOM 4201 N N . LEU B 1 86 ? 8.296 3.186 49.544 1.00 27.01 85 LEU B N 1
ATOM 4202 C CA . LEU B 1 86 ? 9.434 2.818 50.391 1.00 29.09 85 LEU B CA 1
ATOM 4203 C C . LEU B 1 86 ? 9.043 1.894 51.571 1.00 30.13 85 LEU B C 1
ATOM 4204 O O . LEU B 1 86 ? 9.914 1.301 52.203 1.00 30.77 85 LEU B O 1
ATOM 4209 N N . GLY B 1 87 ? 7.749 1.797 51.871 1.00 31.43 86 GLY B N 1
ATOM 4210 C CA . GLY B 1 87 ? 7.237 0.895 52.912 1.00 32.48 86 GLY B CA 1
ATOM 4211 C C . GLY B 1 87 ? 7.850 1.162 54.275 1.00 32.99 86 GLY B C 1
ATOM 4212 O O . GLY B 1 87 ? 8.200 0.229 55.008 1.00 34.66 86 GLY B O 1
ATOM 4213 N N . THR B 1 88 ? 7.982 2.434 54.615 1.00 33.58 87 THR B N 1
ATOM 4214 C CA . THR B 1 88 ? 8.811 2.845 55.744 1.00 34.68 87 THR B CA 1
ATOM 4215 C C . THR B 1 88 ? 8.155 2.657 57.110 1.00 34.56 87 THR B C 1
ATOM 4216 O O . THR B 1 88 ? 8.849 2.674 58.137 1.00 34.62 87 THR B O 1
ATOM 4220 N N . GLY B 1 89 ? 6.829 2.518 57.128 1.00 34.27 88 GLY B N 1
ATOM 4221 C CA . GLY B 1 89 ? 6.106 2.266 58.377 1.00 33.42 88 GLY B CA 1
ATOM 4222 C C . GLY B 1 89 ? 6.422 0.876 58.888 1.00 32.51 88 GLY B C 1
ATOM 4223 O O . GLY B 1 89 ? 6.301 0.589 60.092 1.00 33.09 88 GLY B O 1
ATOM 4224 N N . MET B 1 90 ? 6.825 0.008 57.958 1.00 31.11 89 MET B N 1
ATOM 4225 C CA . MET B 1 90 ? 7.261 -1.344 58.282 1.00 29.75 89 MET B CA 1
ATOM 4226 C C . MET B 1 90 ? 8.801 -1.437 58.294 1.00 30.01 89 MET B C 1
ATOM 4227 O O . MET B 1 90 ? 9.374 -2.511 58.518 1.00 30.12 89 MET B O 1
ATOM 4232 N N . GLY B 1 91 ? 9.468 -0.297 58.109 1.00 30.07 90 GLY B N 1
ATOM 4233 C CA . GLY B 1 91 ? 10.928 -0.273 57.905 1.00 31.31 90 GLY B CA 1
ATOM 4234 C C . GLY B 1 91 ? 11.402 -1.312 56.900 1.00 31.48 90 GLY B C 1
ATOM 4235 O O . GLY B 1 91 ? 12.234 -2.159 57.223 1.00 32.38 90 GLY B O 1
ATOM 4236 N N . LEU B 1 92 ? 10.832 -1.283 55.697 1.00 32.12 91 LEU B N 1
ATOM 4237 C CA . LEU B 1 92 ? 11.206 -2.226 54.639 1.00 31.73 91 LEU B CA 1
ATOM 4238 C C . LEU B 1 92 ? 12.429 -1.754 53.886 1.00 31.81 91 LEU B C 1
ATOM 4239 O O . LEU B 1 92 ? 12.604 -0.565 53.633 1.00 30.55 91 LEU B O 1
ATOM 4244 N N . ASN B 1 93 ? 13.274 -2.712 53.539 1.00 32.09 92 ASN B N 1
ATOM 4245 C CA . ASN B 1 93 ? 14.472 -2.414 52.799 1.00 32.82 92 ASN B CA 1
ATOM 4246 C C . ASN B 1 93 ? 14.249 -2.708 51.315 1.00 33.07 92 ASN B C 1
ATOM 4247 O O . ASN B 1 93 ? 15.106 -3.314 50.678 1.00 33.79 92 ASN B O 1
ATOM 4249 N N . GLY B 1 94 ? 13.082 -2.285 50.800 1.00 32.82 93 GLY B N 1
ATOM 4250 C CA . GLY B 1 94 ? 12.643 -2.487 49.397 1.00 31.62 93 GLY B CA 1
ATOM 4251 C C . GLY B 1 94 ? 11.132 -2.606 49.143 1.00 30.71 93 GLY B C 1
ATOM 4252 O O . GLY B 1 94 ? 10.311 -2.157 49.958 1.00 30.58 93 GLY B O 1
ATOM 4253 N N . PRO B 1 95 ? 10.743 -3.189 47.987 1.00 29.92 94 PRO B N 1
ATOM 4254 C CA . PRO B 1 95 ? 9.288 -3.281 47.663 1.00 29.90 94 PRO B CA 1
ATOM 4255 C C . PRO B 1 95 ? 8.452 -4.272 48.525 1.00 29.94 94 PRO B C 1
ATOM 4256 O O . PRO B 1 95 ? 8.819 -5.437 48.673 1.00 29.53 94 PRO B O 1
ATOM 4260 N N . LYS B 1 96 ? 7.325 -3.796 49.060 1.00 29.89 95 LYS B N 1
ATOM 4261 C CA . LYS B 1 96 ? 6.421 -4.610 49.875 1.00 29.20 95 LYS B CA 1
ATOM 4262 C C . LYS B 1 96 ? 5.858 -5.796 49.093 1.00 29.72 95 LYS B C 1
ATOM 4263 O O . LYS B 1 96 ? 5.641 -6.865 49.672 1.00 28.30 95 LYS B O 1
ATOM 4269 N N . SER B 1 97 ? 5.601 -5.565 47.795 1.00 29.31 96 SER B N 1
ATOM 4270 C CA . SER B 1 97 ? 5.075 -6.581 46.891 1.00 28.86 96 SER B CA 1
ATOM 4271 C C . SER B 1 97 ? 5.912 -7.896 46.835 1.00 28.79 96 SER B C 1
ATOM 4272 O O . SER B 1 97 ? 5.411 -8.932 46.385 1.00 28.88 96 SER B O 1
ATOM 4275 N N . LEU B 1 98 ? 7.162 -7.835 47.299 1.00 28.31 97 LEU B N 1
ATOM 4276 C CA . LEU B 1 98 ? 8.058 -8.998 47.361 1.00 27.36 97 LEU B CA 1
ATOM 4277 C C . LEU B 1 98 ? 8.020 -9.714 48.710 1.00 26.91 97 LEU B C 1
ATOM 4278 O O . LEU B 1 98 ? 8.758 -10.693 48.926 1.00 24.79 97 LEU B O 1
ATOM 4283 N N . LEU B 1 99 ? 7.152 -9.221 49.613 1.00 26.14 98 LEU B N 1
ATOM 4284 C CA . LEU B 1 99 ? 6.858 -9.941 50.840 1.00 26.27 98 LEU B CA 1
ATOM 4285 C C . LEU B 1 99 ? 5.987 -11.165 50.570 1.00 26.09 98 LEU B C 1
ATOM 4286 O O . LEU B 1 99 ? 5.136 -11.164 49.668 1.00 25.32 98 LEU B O 1
ATOM 4291 N N . GLN B 1 100 ? 6.228 -12.218 51.337 1.00 26.03 99 GLN B N 1
ATOM 4292 C CA . GLN B 1 100 ? 5.453 -13.439 51.212 1.00 26.86 99 GLN B CA 1
ATOM 4293 C C . GLN B 1 100 ? 4.083 -13.271 51.844 1.00 26.98 99 GLN B C 1
ATOM 4294 O O . GLN B 1 100 ? 3.955 -12.768 52.972 1.00 27.39 99 GLN B O 1
ATOM 4300 N N . VAL B 1 101 ? 3.075 -13.724 51.100 1.00 27.79 100 VAL B N 1
ATOM 4301 C CA . VAL B 1 101 ? 1.641 -13.589 51.433 1.00 28.34 100 VAL B CA 1
ATOM 4302 C C . VAL B 1 101 ? 1.035 -14.928 51.877 1.00 28.47 100 VAL B C 1
ATOM 4303 O O . VAL B 1 101 ? 0.394 -15.023 52.931 1.00 29.00 100 VAL B O 1
ATOM 4307 N N . LYS B 1 102 ? 1.208 -15.947 51.036 1.00 28.70 101 LYS B N 1
ATOM 4308 C CA . LYS B 1 102 ? 1.010 -17.342 51.432 1.00 29.30 101 LYS B CA 1
ATOM 4309 C C . LYS B 1 102 ? 2.295 -18.020 51.017 1.00 29.94 101 LYS B C 1
ATOM 4310 O O . LYS B 1 102 ? 2.725 -17.856 49.863 1.00 30.76 101 LYS B O 1
ATOM 4316 N N . ASN B 1 103 ? 2.901 -18.769 51.937 1.00 30.69 102 ASN B N 1
ATOM 4317 C CA . ASN B 1 103 ? 4.196 -19.425 51.724 1.00 31.06 102 ASN B CA 1
ATOM 4318 C C . ASN B 1 103 ? 4.554 -19.761 50.271 1.00 30.54 102 ASN B C 1
ATOM 4319 O O . ASN B 1 103 ? 3.823 -20.467 49.567 1.00 31.03 102 ASN B O 1
ATOM 4324 N N . GLY B 1 104 ? 5.688 -19.241 49.836 1.00 29.83 103 GLY B N 1
ATOM 4325 C CA . GLY B 1 104 ? 6.151 -19.461 48.484 1.00 29.30 103 GLY B CA 1
ATOM 4326 C C . GLY B 1 104 ? 5.543 -18.478 47.516 1.00 28.59 103 GLY B C 1
ATOM 4327 O O . GLY B 1 104 ? 5.975 -18.404 46.385 1.00 29.55 103 GLY B O 1
ATOM 4328 N N . GLN B 1 105 ? 4.548 -17.708 47.959 1.00 28.27 104 GLN B N 1
ATOM 4329 C CA . GLN B 1 105 ? 3.861 -16.742 47.083 1.00 27.65 104 GLN B CA 1
ATOM 4330 C C . GLN B 1 105 ? 3.901 -15.311 47.615 1.00 26.92 104 GLN B C 1
ATOM 4331 O O . GLN B 1 105 ? 3.408 -15.024 48.718 1.00 26.98 104 GLN B O 1
ATOM 4337 N N . THR B 1 106 ? 4.523 -14.432 46.835 1.00 26.99 105 THR B N 1
ATOM 4338 C CA . THR B 1 106 ? 4.567 -13.005 47.135 1.00 26.71 105 THR B CA 1
ATOM 4339 C C . THR B 1 106 ? 3.292 -12.268 46.652 1.00 26.90 105 THR B C 1
ATOM 4340 O O . THR B 1 106 ? 2.481 -12.860 45.930 1.00 26.53 105 THR B O 1
ATOM 4344 N N . PHE B 1 107 ? 3.110 -11.006 47.064 1.00 26.00 106 PHE B N 1
ATOM 4345 C CA . PHE B 1 107 ? 2.023 -10.181 46.505 1.00 26.01 106 PHE B CA 1
ATOM 4346 C C . PHE B 1 107 ? 2.176 -10.154 44.983 1.00 26.26 106 PHE B C 1
ATOM 4347 O O . PHE B 1 107 ? 1.197 -10.252 44.240 1.00 24.96 106 PHE B O 1
ATOM 4355 N N . LEU B 1 108 ? 3.415 -10.012 44.531 1.00 26.66 107 LEU B N 1
ATOM 4356 C CA . LEU B 1 108 ? 3.683 -9.895 43.106 1.00 27.97 107 LEU B CA 1
ATOM 4357 C C . LEU B 1 108 ? 3.465 -11.220 42.362 1.00 26.87 107 LEU B C 1
ATOM 4358 O O . LEU B 1 108 ? 3.136 -11.230 41.175 1.00 27.21 107 LEU B O 1
ATOM 4363 N N . ASP B 1 109 ? 3.641 -12.343 43.067 1.00 27.20 108 ASP B N 1
ATOM 4364 C CA . ASP B 1 109 ? 3.251 -13.666 42.545 1.00 26.01 108 ASP B CA 1
ATOM 4365 C C . ASP B 1 109 ? 1.737 -13.766 42.292 1.00 26.18 108 ASP B C 1
ATOM 4366 O O . ASP B 1 109 ? 1.318 -14.222 41.213 1.00 25.11 108 ASP B O 1
ATOM 4371 N N . PHE B 1 110 ? 0.923 -13.375 43.280 1.00 24.94 109 PHE B N 1
ATOM 4372 C CA . PHE B 1 110 ? -0.545 -13.416 43.109 1.00 25.53 109 PHE B CA 1
ATOM 4373 C C . PHE B 1 110 ? -0.993 -12.442 42.028 1.00 24.89 109 PHE B C 1
ATOM 4374 O O . PHE B 1 110 ? -1.865 -12.751 41.232 1.00 24.79 109 PHE B O 1
ATOM 4382 N N . THR B 1 111 ? -0.370 -11.271 42.002 1.00 24.74 110 THR B N 1
ATOM 4383 C CA . THR B 1 111 ? -0.651 -10.300 40.963 1.00 25.96 110 THR B CA 1
ATOM 4384 C C . THR B 1 111 ? -0.451 -10.929 39.589 1.00 25.75 110 THR B C 1
ATOM 4385 O O . THR B 1 111 ? -1.371 -10.913 38.777 1.00 26.22 110 THR B O 1
ATOM 4389 N N . ALA B 1 112 ? 0.725 -11.518 39.353 1.00 26.61 111 ALA B N 1
ATOM 4390 C CA . ALA B 1 112 ? 1.014 -12.260 38.111 1.00 26.46 111 ALA B CA 1
ATOM 4391 C C . ALA B 1 112 ? 0.039 -13.411 37.820 1.00 26.66 111 ALA B C 1
ATOM 4392 O O . ALA B 1 112 ? -0.349 -13.624 36.670 1.00 26.63 111 ALA B O 1
ATOM 4394 N N . LEU B 1 113 ? -0.363 -14.135 38.860 1.00 26.51 112 LEU B N 1
ATOM 4395 C CA . LEU B 1 113 ? -1.274 -15.265 38.734 1.00 26.61 112 LEU B CA 1
ATOM 4396 C C . LEU B 1 113 ? -2.722 -14.856 38.372 1.00 27.00 112 LEU B C 1
ATOM 4397 O O . LEU B 1 113 ? -3.384 -15.527 37.572 1.00 26.24 112 LEU B O 1
ATOM 4402 N N . GLN B 1 114 ? -3.206 -13.769 38.979 1.00 27.94 113 GLN B N 1
ATOM 4403 C CA . GLN B 1 114 ? -4.478 -13.145 38.582 1.00 29.22 113 GLN B CA 1
ATOM 4404 C C . GLN B 1 114 ? -4.451 -12.765 37.103 1.00 29.85 113 GLN B C 1
ATOM 4405 O O . GLN B 1 114 ? -5.430 -12.927 36.392 1.00 29.55 113 GLN B O 1
ATOM 4411 N N . LEU B 1 115 ? -3.308 -12.245 36.666 1.00 31.53 114 LEU B N 1
ATOM 4412 C CA . LEU B 1 115 ? -3.077 -11.869 35.283 1.00 32.63 114 LEU B CA 1
ATOM 4413 C C . LEU B 1 115 ? -3.166 -13.086 34.344 1.00 32.79 114 LEU B C 1
ATOM 4414 O O . LEU B 1 115 ? -3.841 -13.020 33.323 1.00 32.91 114 LEU B O 1
ATOM 4419 N N . GLU B 1 116 ? -2.503 -14.190 34.707 1.00 33.46 115 GLU B N 1
ATOM 4420 C CA . GLU B 1 116 ? -2.558 -15.456 33.951 1.00 34.46 115 GLU B CA 1
ATOM 4421 C C . GLU B 1 116 ? -3.966 -16.100 33.963 1.00 34.19 115 GLU B C 1
ATOM 4422 O O . GLU B 1 116 ? -4.315 -16.843 33.038 1.00 34.05 115 GLU B O 1
ATOM 4428 N N . HIS B 1 117 ? -4.756 -15.816 35.004 1.00 33.79 116 HIS B N 1
ATOM 4429 C CA . HIS B 1 117 ? -6.134 -16.303 35.101 1.00 33.91 116 HIS B CA 1
ATOM 4430 C C . HIS B 1 117 ? -7.071 -15.471 34.230 1.00 33.88 116 HIS B C 1
ATOM 4431 O O . HIS B 1 117 ? -7.944 -16.026 33.564 1.00 33.92 116 HIS B O 1
ATOM 4438 N N . PHE B 1 118 ? -6.889 -14.150 34.244 1.00 34.15 117 PHE B N 1
ATOM 4439 C CA . PHE B 1 118 ? -7.675 -13.228 33.405 1.00 34.80 117 PHE B CA 1
ATOM 4440 C C . PHE B 1 118 ? -7.444 -13.504 31.921 1.00 35.19 117 PHE B C 1
ATOM 4441 O O . PHE B 1 118 ? -8.386 -13.769 31.169 1.00 35.09 117 PHE B O 1
ATOM 4449 N N . ARG B 1 119 ? -6.176 -13.422 31.520 1.00 35.92 118 ARG B N 1
ATOM 4450 C CA . ARG B 1 119 ? -5.740 -13.671 30.146 1.00 36.22 118 ARG B CA 1
ATOM 4451 C C . ARG B 1 119 ? -6.444 -14.877 29.528 1.00 36.12 118 ARG B C 1
ATOM 4452 O O . ARG B 1 119 ? -6.865 -14.820 28.375 1.00 36.46 118 ARG B O 1
ATOM 4454 N N . GLN B 1 120 ? -6.588 -15.948 30.312 1.00 35.90 119 GLN B N 1
ATOM 4455 C CA . GLN B 1 120 ? -7.221 -17.188 29.862 1.00 35.47 119 GLN B CA 1
ATOM 4456 C C . GLN B 1 120 ? -8.757 -17.110 29.835 1.00 35.06 119 GLN B C 1
ATOM 4457 O O . GLN B 1 120 ? -9.366 -17.409 28.812 1.00 35.23 119 GLN B O 1
ATOM 4459 N N . VAL B 1 121 ? -9.365 -16.696 30.950 1.00 34.70 120 VAL B N 1
ATOM 4460 C CA . VAL B 1 121 ? -10.835 -16.622 31.093 1.00 34.10 120 VAL B CA 1
ATOM 4461 C C . VAL B 1 121 ? -11.476 -15.509 30.215 1.00 33.97 120 VAL B C 1
ATOM 4462 O O . VAL B 1 121 ? -12.349 -15.806 29.334 1.00 33.60 120 VAL B O 1
ATOM 4466 N N . ARG B 1 122 ? -11.036 -14.242 30.440 1.00 33.67 121 ARG B N 1
ATOM 4467 C CA . ARG B 1 122 ? -11.590 -13.105 29.677 1.00 33.45 121 ARG B CA 1
ATOM 4468 C C . ARG B 1 122 ? -11.206 -13.140 28.186 1.00 33.52 121 ARG B C 1
ATOM 4469 O O . ARG B 1 122 ? -11.901 -12.509 27.336 1.00 33.79 121 ARG B O 1
ATOM 4471 N N . ASN B 1 123 ? -10.121 -13.888 27.868 1.00 33.35 122 ASN B N 1
ATOM 4472 C CA . ASN B 1 123 ? -9.820 -14.111 26.404 1.00 33.18 122 ASN B CA 1
ATOM 4473 C C . ASN B 1 123 ? -9.547 -15.604 26.045 1.00 33.10 122 ASN B C 1
ATOM 4474 O O . ASN B 1 123 ? -9.877 -15.933 24.826 1.00 32.92 122 ASN B O 1
ATOM 4479 N N . VAL B 1 126 ? -5.306 -8.025 28.275 1.00 26.06 125 VAL B N 1
ATOM 4480 C CA . VAL B 1 126 ? -5.241 -6.732 28.985 1.00 25.63 125 VAL B CA 1
ATOM 4481 C C . VAL B 1 126 ? -3.813 -6.281 29.382 1.00 25.09 125 VAL B C 1
ATOM 4482 O O . VAL B 1 126 ? -3.123 -6.973 30.150 1.00 25.68 125 VAL B O 1
ATOM 4486 N N . PRO B 1 127 ? -3.367 -5.134 28.830 1.00 24.24 126 PRO B N 1
ATOM 4487 C CA . PRO B 1 127 ? -2.151 -4.438 29.227 1.00 23.76 126 PRO B CA 1
ATOM 4488 C C . PRO B 1 127 ? -2.011 -4.329 30.751 1.00 23.58 126 PRO B C 1
ATOM 4489 O O . PRO B 1 127 ? -2.976 -4.061 31.477 1.00 23.01 126 PRO B O 1
ATOM 4493 N N . PHE B 1 128 ? -0.796 -4.564 31.204 1.00 23.39 127 PHE B N 1
ATOM 4494 C CA . PHE B 1 128 ? -0.464 -4.537 32.600 1.00 24.32 127 PHE B CA 1
ATOM 4495 C C . PHE B 1 128 ? 0.804 -3.685 32.802 1.00 24.75 127 PHE B C 1
ATOM 4496 O O . PHE B 1 128 ? 1.790 -3.827 32.059 1.00 24.97 127 PHE B O 1
ATOM 4504 N N . MET B 1 129 ? 0.763 -2.814 33.812 1.00 25.50 128 MET B N 1
ATOM 4505 C CA . MET B 1 129 ? 1.871 -1.911 34.162 1.00 25.76 128 MET B CA 1
ATOM 4506 C C . MET B 1 129 ? 2.125 -1.972 35.683 1.00 26.46 128 MET B C 1
ATOM 4507 O O . MET B 1 129 ? 1.226 -2.287 36.443 1.00 25.73 128 MET B O 1
ATOM 4512 N N . LEU B 1 130 ? 3.359 -1.670 36.085 1.00 25.96 129 LEU B N 1
ATOM 4513 C CA . LEU B 1 130 ? 3.790 -1.560 37.482 1.00 26.32 129 LEU B CA 1
ATOM 4514 C C . LEU B 1 130 ? 4.377 -0.145 37.619 1.00 27.07 129 LEU B C 1
ATOM 4515 O O . LEU B 1 130 ? 5.248 0.229 36.822 1.00 26.66 129 LEU B O 1
ATOM 4520 N N . MET B 1 131 ? 3.876 0.659 38.553 1.00 25.69 130 MET B N 1
ATOM 4521 C CA . MET B 1 131 ? 4.544 1.937 38.803 1.00 26.52 130 MET B CA 1
ATOM 4522 C C . MET B 1 131 ? 5.621 1.788 39.848 1.00 25.57 130 MET B C 1
ATOM 4523 O O . MET B 1 131 ? 5.340 1.599 41.037 1.00 26.63 130 MET B O 1
ATOM 4528 N N . ASN B 1 132 ? 6.859 1.871 39.389 1.00 26.54 131 ASN B N 1
ATOM 4529 C CA . ASN B 1 132 ? 8.013 1.556 40.232 1.00 26.65 131 ASN B CA 1
ATOM 4530 C C . ASN B 1 132 ? 8.733 2.854 40.511 1.00 26.28 131 ASN B C 1
ATOM 4531 O O . ASN B 1 132 ? 8.485 3.849 39.830 1.00 26.07 131 ASN B O 1
ATOM 4536 N N . SER B 1 133 ? 9.588 2.825 41.528 1.00 25.51 132 SER B N 1
ATOM 4537 C CA . SER B 1 133 ? 10.470 3.932 41.878 1.00 25.06 132 SER B CA 1
ATOM 4538 C C . SER B 1 133 ? 11.920 3.436 41.937 1.00 25.74 132 SER B C 1
ATOM 4539 O O . SER B 1 133 ? 12.186 2.220 41.844 1.00 25.28 132 SER B O 1
ATOM 4542 N N . PHE B 1 134 ? 12.852 4.374 42.094 1.00 25.55 133 PHE B N 1
ATOM 4543 C CA . PHE B 1 134 ? 14.269 4.066 42.249 1.00 26.15 133 PHE B CA 1
ATOM 4544 C C . PHE B 1 134 ? 14.507 2.989 43.321 1.00 26.41 133 PHE B C 1
ATOM 4545 O O . PHE B 1 134 ? 15.506 2.280 43.303 1.00 27.38 133 PHE B O 1
ATOM 4553 N N . SER B 1 135 ? 13.562 2.896 44.238 1.00 26.70 134 SER B N 1
ATOM 4554 C CA . SER B 1 135 ? 13.656 2.081 45.429 1.00 26.71 134 SER B CA 1
ATOM 4555 C C . SER B 1 135 ? 13.232 0.632 45.149 1.00 26.27 134 SER B C 1
ATOM 4556 O O . SER B 1 135 ? 13.694 -0.296 45.812 1.00 26.58 134 SER B O 1
ATOM 4559 N N . THR B 1 136 ? 12.378 0.460 44.144 1.00 24.90 135 THR B N 1
ATOM 4560 C CA . THR B 1 136 ? 11.700 -0.801 43.893 1.00 25.41 135 THR B CA 1
ATOM 4561 C C . THR B 1 136 ? 11.879 -1.381 42.496 1.00 25.33 135 THR B C 1
ATOM 4562 O O . THR B 1 136 ? 11.537 -2.520 42.281 1.00 27.38 135 THR B O 1
ATOM 4566 N N . SER B 1 137 ? 12.351 -0.593 41.533 1.00 26.02 136 SER B N 1
ATOM 4567 C CA . SER B 1 137 ? 12.458 -1.037 40.152 1.00 25.97 136 SER B CA 1
ATOM 4568 C C . SER B 1 137 ? 13.402 -2.260 39.993 1.00 26.57 136 SER B C 1
ATOM 4569 O O . SER B 1 137 ? 13.000 -3.285 39.423 1.00 25.55 136 SER B O 1
ATOM 4572 N N . GLY B 1 138 ? 14.613 -2.167 40.543 1.00 25.88 137 GLY B N 1
ATOM 4573 C CA . GLY B 1 138 ? 15.628 -3.225 40.341 1.00 26.48 137 GLY B CA 1
ATOM 4574 C C . GLY B 1 138 ? 15.201 -4.589 40.871 1.00 25.93 137 GLY B C 1
ATOM 4575 O O . GLY B 1 138 ? 15.251 -5.589 40.153 1.00 25.03 137 GLY B O 1
ATOM 4576 N N . GLU B 1 139 ? 14.808 -4.599 42.146 1.00 25.93 138 GLU B N 1
ATOM 4577 C CA . GLU B 1 139 ? 14.324 -5.775 42.867 1.00 26.72 138 GLU B CA 1
ATOM 4578 C C . GLU B 1 139 ? 13.101 -6.380 42.176 1.00 26.52 138 GLU B C 1
ATOM 4579 O O . GLU B 1 139 ? 12.980 -7.601 42.059 1.00 24.89 138 GLU B O 1
ATOM 4585 N N . THR B 1 140 ? 12.206 -5.507 41.703 1.00 26.38 139 THR B N 1
ATOM 4586 C CA . THR B 1 140 ? 10.995 -5.931 40.996 1.00 26.72 139 THR B CA 1
ATOM 4587 C C . THR B 1 140 ? 11.332 -6.580 39.659 1.00 26.03 139 THR B C 1
ATOM 4588 O O . THR B 1 140 ? 10.812 -7.668 39.343 1.00 26.38 139 THR B O 1
ATOM 4592 N N . LYS B 1 141 ? 12.209 -5.935 38.888 1.00 25.53 140 LYS B N 1
ATOM 4593 C CA . LYS B 1 141 ? 12.711 -6.487 37.631 1.00 24.71 140 LYS B CA 1
ATOM 4594 C C . LYS B 1 141 ? 13.305 -7.893 37.863 1.00 25.06 140 LYS B C 1
ATOM 4595 O O . LYS B 1 141 ? 12.979 -8.845 37.164 1.00 23.47 140 LYS B O 1
ATOM 4601 N N . ASN B 1 142 ? 14.131 -8.027 38.890 1.00 25.44 141 ASN B N 1
ATOM 4602 C CA . ASN B 1 142 ? 14.823 -9.285 39.100 1.00 25.68 141 ASN B CA 1
ATOM 4603 C C . ASN B 1 142 ? 13.858 -10.388 39.552 1.00 25.29 141 ASN B C 1
ATOM 4604 O O . ASN B 1 142 ? 13.991 -11.539 39.154 1.00 24.61 141 ASN B O 1
ATOM 4609 N N . PHE B 1 143 ? 12.851 -10.012 40.335 1.00 25.42 142 PHE B N 1
ATOM 4610 C CA . PHE B 1 143 ? 11.855 -10.982 40.754 1.00 26.16 142 PHE B CA 1
ATOM 4611 C C . PHE B 1 143 ? 11.106 -11.589 39.574 1.00 26.63 142 PHE B C 1
ATOM 4612 O O . PHE B 1 143 ? 10.849 -12.805 39.534 1.00 26.85 142 PHE B O 1
ATOM 4620 N N . LEU B 1 144 ? 10.769 -10.739 38.613 1.00 27.62 143 LEU B N 1
ATOM 4621 C CA . LEU B 1 144 ? 9.929 -11.126 37.479 1.00 28.89 143 LEU B CA 1
ATOM 4622 C C . LEU B 1 144 ? 10.643 -11.962 36.427 1.00 28.86 143 LEU B C 1
ATOM 4623 O O . LEU B 1 144 ? 10.031 -12.391 35.448 1.00 29.47 143 LEU B O 1
ATOM 4628 N N . ARG B 1 145 ? 11.940 -12.192 36.632 1.00 28.64 144 ARG B N 1
ATOM 4629 C CA . ARG B 1 145 ? 12.699 -13.155 35.846 1.00 28.01 144 ARG B CA 1
ATOM 4630 C C . ARG B 1 145 ? 12.007 -14.523 35.848 1.00 27.06 144 ARG B C 1
ATOM 4631 O O . ARG B 1 145 ? 11.992 -15.200 34.847 1.00 26.29 144 ARG B O 1
ATOM 4639 N N . LYS B 1 146 ? 11.408 -14.881 36.981 1.00 26.63 145 LYS B N 1
ATOM 4640 C CA . LYS B 1 146 ? 10.633 -16.112 37.150 1.00 25.80 145 LYS B CA 1
ATOM 4641 C C . LYS B 1 146 ? 9.462 -16.191 36.162 1.00 26.27 145 LYS B C 1
ATOM 4642 O O . LYS B 1 146 ? 8.982 -17.279 35.859 1.00 26.11 145 LYS B O 1
ATOM 4648 N N . TYR B 1 147 ? 9.020 -15.029 35.668 1.00 26.40 146 TYR B N 1
ATOM 4649 C CA . TYR B 1 147 ? 7.892 -14.951 34.748 1.00 26.24 146 TYR B CA 1
ATOM 4650 C C . TYR B 1 147 ? 8.321 -14.449 33.343 1.00 26.13 146 TYR B C 1
ATOM 4651 O O . TYR B 1 147 ? 8.170 -13.273 33.047 1.00 25.06 146 TYR B O 1
ATOM 4660 N N . PRO B 1 148 ? 8.848 -15.349 32.470 1.00 27.12 147 PRO B N 1
ATOM 4661 C CA . PRO B 1 148 ? 9.441 -14.875 31.197 1.00 27.27 147 PRO B CA 1
ATOM 4662 C C . PRO B 1 148 ? 8.604 -13.904 30.369 1.00 27.68 147 PRO B C 1
ATOM 4663 O O . PRO B 1 148 ? 9.176 -12.988 29.762 1.00 28.11 147 PRO B O 1
ATOM 4667 N N . THR B 1 149 ? 7.288 -14.128 30.301 1.00 27.56 148 THR B N 1
ATOM 4668 C CA . THR B 1 149 ? 6.393 -13.332 29.420 1.00 28.67 148 THR B CA 1
ATOM 4669 C C . THR B 1 149 ? 6.286 -11.884 29.908 1.00 28.00 148 THR B C 1
ATOM 4670 O O . THR B 1 149 ? 6.094 -10.968 29.128 1.00 27.08 148 THR B O 1
ATOM 4674 N N . LEU B 1 150 ? 6.426 -11.703 31.216 1.00 27.28 149 LEU B N 1
ATOM 4675 C CA . LEU B 1 150 ? 6.437 -10.379 31.814 1.00 27.57 149 LEU B CA 1
ATOM 4676 C C . LEU B 1 150 ? 7.834 -9.758 31.747 1.00 27.75 149 LEU B C 1
ATOM 4677 O O . LEU B 1 150 ? 7.989 -8.584 31.359 1.00 28.19 149 LEU B O 1
ATOM 4682 N N . TYR B 1 151 ? 8.847 -10.555 32.096 1.00 27.17 150 TYR B N 1
ATOM 4683 C CA . TYR B 1 151 ? 10.234 -10.084 32.065 1.00 27.45 150 TYR B CA 1
ATOM 4684 C C . TYR B 1 151 ? 10.624 -9.573 30.680 1.00 27.12 150 TYR B C 1
ATOM 4685 O O . TYR B 1 151 ? 11.295 -8.563 30.580 1.00 27.40 150 TYR B O 1
ATOM 4694 N N . GLU B 1 152 ? 10.151 -10.249 29.632 1.00 26.73 151 GLU B N 1
ATOM 4695 C CA . GLU B 1 152 ? 10.454 -9.892 28.245 1.00 26.79 151 GLU B CA 1
ATOM 4696 C C . GLU B 1 152 ? 10.002 -8.479 27.886 1.00 26.16 151 GLU B C 1
ATOM 4697 O O . GLU B 1 152 ? 10.639 -7.813 27.061 1.00 26.18 151 GLU B O 1
ATOM 4703 N N . VAL B 1 153 ? 8.902 -8.031 28.489 1.00 25.30 152 VAL B N 1
ATOM 4704 C CA . VAL B 1 153 ? 8.359 -6.707 28.188 1.00 24.63 152 VAL B CA 1
ATOM 4705 C C . VAL B 1 153 ? 8.344 -5.769 29.400 1.00 24.28 152 VAL B C 1
ATOM 4706 O O . VAL B 1 153 ? 7.574 -4.807 29.465 1.00 23.16 152 VAL B O 1
ATOM 4710 N N . PHE B 1 154 ? 9.247 -6.025 30.337 1.00 24.66 153 PHE B N 1
ATOM 4711 C CA . PHE B 1 154 ? 9.241 -5.289 31.603 1.00 23.73 153 PHE B CA 1
ATOM 4712 C C . PHE B 1 154 ? 9.688 -3.862 31.350 1.00 22.95 153 PHE B C 1
ATOM 4713 O O . PHE B 1 154 ? 8.915 -2.928 31.610 1.00 21.42 153 PHE B O 1
ATOM 4721 N N . ASP B 1 155 ? 10.915 -3.712 30.834 1.00 23.39 154 ASP B N 1
ATOM 4722 C CA . ASP B 1 155 ? 11.485 -2.383 30.515 1.00 23.51 154 ASP B CA 1
ATOM 4723 C C . ASP B 1 155 ? 10.612 -1.610 29.525 1.00 23.94 154 ASP B C 1
ATOM 4724 O O . ASP B 1 155 ? 10.404 -0.411 29.683 1.00 24.76 154 ASP B O 1
ATOM 4729 N N . SER B 1 156 ? 10.105 -2.297 28.500 1.00 24.20 155 SER B N 1
ATOM 4730 C CA . SER B 1 156 ? 9.478 -1.616 27.365 1.00 24.02 155 SER B CA 1
ATOM 4731 C C . SER B 1 156 ? 8.029 -1.222 27.610 1.00 24.19 155 SER B C 1
ATOM 4732 O O . SER B 1 156 ? 7.577 -0.185 27.121 1.00 24.98 155 SER B O 1
ATOM 4735 N N . ASP B 1 157 ? 7.309 -2.042 28.381 1.00 24.72 156 ASP B N 1
ATOM 4736 C CA . ASP B 1 157 ? 5.836 -1.974 28.463 1.00 23.70 156 ASP B CA 1
ATOM 4737 C C . ASP B 1 157 ? 5.272 -1.883 29.878 1.00 24.09 156 ASP B C 1
ATOM 4738 O O . ASP B 1 157 ? 4.444 -1.018 30.152 1.00 24.19 156 ASP B O 1
ATOM 4743 N N . ILE B 1 158 ? 5.690 -2.811 30.739 1.00 23.90 157 ILE B N 1
ATOM 4744 C CA . ILE B 1 158 ? 5.175 -2.956 32.120 1.00 23.62 157 ILE B CA 1
ATOM 4745 C C . ILE B 1 158 ? 5.598 -1.779 33.023 1.00 24.66 157 ILE B C 1
ATOM 4746 O O . ILE B 1 158 ? 4.735 -1.040 33.540 1.00 25.02 157 ILE B O 1
ATOM 4751 N N . GLU B 1 159 ? 6.909 -1.571 33.159 1.00 24.31 158 GLU B N 1
ATOM 4752 C CA . GLU B 1 159 ? 7.443 -0.530 34.052 1.00 25.01 158 GLU B CA 1
ATOM 4753 C C . GLU B 1 159 ? 6.987 0.889 33.715 1.00 25.00 158 GLU B C 1
ATOM 4754 O O . GLU B 1 159 ? 7.161 1.362 32.575 1.00 24.39 158 GLU B O 1
ATOM 4760 N N . LEU B 1 160 ? 6.412 1.555 34.724 1.00 25.17 159 LEU B N 1
ATOM 4761 C CA . LEU B 1 160 ? 6.150 3.003 34.708 1.00 25.04 159 LEU B CA 1
ATOM 4762 C C . LEU B 1 160 ? 7.039 3.615 35.796 1.00 25.73 159 LEU B C 1
ATOM 4763 O O . LEU B 1 160 ? 6.694 3.541 36.995 1.00 25.30 159 LEU B O 1
ATOM 4768 N N . MET B 1 161 ? 8.222 4.125 35.412 1.00 25.50 160 MET B N 1
ATOM 4769 C CA . MET B 1 161 ? 9.130 4.729 36.403 1.00 27.04 160 MET B CA 1
ATOM 4770 C C . MET B 1 161 ? 8.611 6.099 36.833 1.00 26.36 160 MET B C 1
ATOM 4771 O O . MET B 1 161 ? 8.445 6.997 36.016 1.00 25.81 160 MET B O 1
ATOM 4776 N N . GLN B 1 162 ? 8.376 6.240 38.131 1.00 25.76 161 GLN B N 1
ATOM 4777 C CA . GLN B 1 162 ? 7.858 7.467 38.676 1.00 26.45 161 GLN B CA 1
ATOM 4778 C C . GLN B 1 162 ? 9.015 8.372 39.039 1.00 27.00 161 GLN B C 1
ATOM 4779 O O . GLN B 1 162 ? 10.182 8.023 38.817 1.00 27.19 161 GLN B O 1
ATOM 4785 N N . ASN B 1 163 ? 8.678 9.557 39.534 1.00 27.49 162 ASN B N 1
ATOM 4786 C CA . ASN B 1 163 ? 9.664 10.553 39.930 1.00 27.41 162 ASN B CA 1
ATOM 4787 C C . ASN B 1 163 ? 10.194 10.285 41.322 1.00 27.50 162 ASN B C 1
ATOM 4788 O O . ASN B 1 163 ? 9.763 9.359 42.003 1.00 27.11 162 ASN B O 1
ATOM 4793 N N . ARG B 1 164 ? 11.097 11.163 41.727 1.00 28.16 163 ARG B N 1
ATOM 4794 C CA . ARG B 1 164 ? 11.917 11.028 42.898 1.00 29.09 163 ARG B CA 1
ATOM 4795 C C . ARG B 1 164 ? 12.204 12.470 43.359 1.00 28.13 163 ARG B C 1
ATOM 4796 O O . ARG B 1 164 ? 12.420 13.368 42.537 1.00 27.89 163 ARG B O 1
ATOM 4804 N N . VAL B 1 165 ? 12.233 12.672 44.673 1.00 27.21 164 VAL B N 1
ATOM 4805 C CA . VAL B 1 165 ? 12.224 14.014 45.278 1.00 27.39 164 VAL B CA 1
ATOM 4806 C C . VAL B 1 165 ? 13.105 13.983 46.573 1.00 26.94 164 VAL B C 1
ATOM 4807 O O . VAL B 1 165 ? 13.198 12.939 47.224 1.00 26.30 164 VAL B O 1
ATOM 4811 N N . PRO B 1 166 ? 13.781 15.099 46.934 1.00 27.09 165 PRO B N 1
ATOM 4812 C CA . PRO B 1 166 ? 14.539 15.082 48.189 1.00 26.76 165 PRO B CA 1
ATOM 4813 C C . PRO B 1 166 ? 13.651 15.006 49.423 1.00 25.85 165 PRO B C 1
ATOM 4814 O O . PRO B 1 166 ? 12.629 15.674 49.480 1.00 27.07 165 PRO B O 1
ATOM 4818 N N . LYS B 1 167 ? 14.026 14.190 50.401 1.00 25.79 166 LYS B N 1
ATOM 4819 C CA . LYS B 1 167 ? 13.534 14.397 51.765 1.00 25.10 166 LYS B CA 1
ATOM 4820 C C . LYS B 1 167 ? 14.210 15.690 52.257 1.00 25.69 166 LYS B C 1
ATOM 4821 O O . LYS B 1 167 ? 15.422 15.862 52.094 1.00 24.84 166 LYS B O 1
ATOM 4827 N N . ILE B 1 168 ? 13.417 16.604 52.824 1.00 25.32 167 ILE B N 1
ATOM 4828 C CA . ILE B 1 168 ? 13.905 17.897 53.297 1.00 24.22 167 ILE B CA 1
ATOM 4829 C C . ILE B 1 168 ? 13.883 17.920 54.833 1.00 24.99 167 ILE B C 1
ATOM 4830 O O . ILE B 1 168 ? 12.996 17.315 55.457 1.00 25.67 167 ILE B O 1
ATOM 4835 N N . ARG B 1 169 ? 14.868 18.583 55.424 1.00 24.26 168 ARG B N 1
ATOM 4836 C CA . ARG B 1 169 ? 14.965 18.772 56.876 1.00 24.42 168 ARG B CA 1
ATOM 4837 C C . ARG B 1 169 ? 13.779 19.605 57.402 1.00 24.67 168 ARG B C 1
ATOM 4838 O O . ARG B 1 169 ? 13.374 20.558 56.767 1.00 23.35 168 ARG B O 1
ATOM 4846 N N . GLN B 1 170 ? 13.214 19.207 58.549 1.00 25.80 169 GLN B N 1
ATOM 4847 C CA . GLN B 1 170 ? 12.095 19.937 59.186 1.00 26.23 169 GLN B CA 1
ATOM 4848 C C . GLN B 1 170 ? 12.550 21.335 59.641 1.00 27.21 169 GLN B C 1
ATOM 4849 O O . GLN B 1 170 ? 11.766 22.304 59.670 1.00 27.27 169 GLN B O 1
ATOM 4855 N N . ASP B 1 171 ? 13.842 21.420 59.963 1.00 27.40 170 ASP B N 1
ATOM 4856 C CA . ASP B 1 171 ? 14.547 22.659 60.368 1.00 27.76 170 ASP B CA 1
ATOM 4857 C C . ASP B 1 171 ? 14.518 23.806 59.353 1.00 26.79 170 ASP B C 1
ATOM 4858 O O . ASP B 1 171 ? 13.866 24.857 59.537 1.00 26.26 170 ASP B O 1
ATOM 4863 N N . ASN B 1 172 ? 15.300 23.600 58.301 1.00 25.18 171 ASN B N 1
ATOM 4864 C CA . ASN B 1 172 ? 15.668 24.664 57.381 1.00 24.10 171 ASN B CA 1
ATOM 4865 C C . ASN B 1 172 ? 15.243 24.302 55.982 1.00 24.20 171 ASN B C 1
ATOM 4866 O O . ASN B 1 172 ? 15.505 25.049 55.039 1.00 24.69 171 ASN B O 1
ATOM 4871 N N . PHE B 1 173 ? 14.609 23.136 55.847 1.00 24.97 172 PHE B N 1
ATOM 4872 C CA . PHE B 1 173 ? 13.982 22.733 54.582 1.00 25.56 172 PHE B CA 1
ATOM 4873 C C . PHE B 1 173 ? 14.969 22.433 53.436 1.00 25.31 172 PHE B C 1
ATOM 4874 O O . PHE B 1 173 ? 14.567 22.297 52.283 1.00 25.75 172 PHE B O 1
ATOM 4882 N N . PHE B 1 174 ? 16.258 22.353 53.774 1.00 24.03 173 PHE B N 1
ATOM 4883 C CA . PHE B 1 174 ? 17.292 21.962 52.837 1.00 24.02 173 PHE B CA 1
ATOM 4884 C C . PHE B 1 174 ? 17.171 20.474 52.624 1.00 25.21 173 PHE B C 1
ATOM 4885 O O . PHE B 1 174 ? 16.701 19.770 53.522 1.00 24.94 173 PHE B O 1
ATOM 4893 N N . PRO B 1 175 ? 17.598 19.978 51.444 1.00 25.65 174 PRO B N 1
ATOM 4894 C CA . PRO B 1 175 ? 17.479 18.545 51.252 1.00 25.64 174 PRO B CA 1
ATOM 4895 C C . PRO B 1 175 ? 18.407 17.871 52.251 1.00 25.63 174 PRO B C 1
ATOM 4896 O O . PRO B 1 175 ? 19.503 18.384 52.539 1.00 24.14 174 PRO B O 1
ATOM 4900 N N . VAL B 1 176 ? 17.975 16.738 52.786 1.00 25.27 175 VAL B N 1
ATOM 4901 C CA . VAL B 1 176 ? 18.760 16.048 53.800 1.00 25.23 175 VAL B CA 1
ATOM 4902 C C . VAL B 1 176 ? 20.017 15.384 53.203 1.00 25.49 175 VAL B C 1
ATOM 4903 O O . VAL B 1 176 ? 20.073 15.049 52.005 1.00 25.39 175 VAL B O 1
ATOM 4907 N N . THR B 1 177 ? 21.034 15.242 54.038 1.00 25.78 176 THR B N 1
ATOM 4908 C CA . THR B 1 177 ? 22.241 14.513 53.695 1.00 26.12 176 THR B CA 1
ATOM 4909 C C . THR B 1 177 ? 22.359 13.375 54.717 1.00 26.55 176 THR B C 1
ATOM 4910 O O . THR B 1 177 ? 22.192 13.578 55.931 1.00 26.25 176 THR B O 1
ATOM 4914 N N . TYR B 1 178 ? 22.592 12.172 54.208 1.00 26.70 177 TYR B N 1
ATOM 4915 C CA . TYR B 1 178 ? 22.752 11.016 55.045 1.00 27.16 177 TYR B CA 1
ATOM 4916 C C . TYR B 1 178 ? 23.938 10.218 54.513 1.00 27.87 177 TYR B C 1
ATOM 4917 O O . TYR B 1 178 ? 23.773 9.318 53.687 1.00 28.51 177 TYR B O 1
ATOM 4926 N N . GLU B 1 179 ? 25.133 10.555 55.001 1.00 28.74 178 GLU B N 1
ATOM 4927 C CA . GLU B 1 179 ? 26.376 9.921 54.555 1.00 29.16 178 GLU B CA 1
ATOM 4928 C C . GLU B 1 179 ? 26.331 8.385 54.656 1.00 29.12 178 GLU B C 1
ATOM 4929 O O . GLU B 1 179 ? 26.715 7.692 53.709 1.00 28.39 178 GLU B O 1
ATOM 4931 N N . ALA B 1 180 ? 25.825 7.881 55.786 1.00 29.68 179 ALA B N 1
ATOM 4932 C CA . ALA B 1 180 ? 25.595 6.439 56.022 1.00 30.22 179 ALA B CA 1
ATOM 4933 C C . ALA B 1 180 ? 24.860 5.665 54.919 1.00 29.84 179 ALA B C 1
ATOM 4934 O O . ALA B 1 180 ? 25.093 4.466 54.732 1.00 30.34 179 ALA B O 1
ATOM 4936 N N . ASP B 1 181 ? 23.954 6.333 54.217 1.00 29.04 180 ASP B N 1
ATOM 4937 C CA . ASP B 1 181 ? 23.236 5.729 53.098 1.00 28.51 180 ASP B CA 1
ATOM 4938 C C . ASP B 1 181 ? 22.526 6.839 52.324 1.00 27.91 180 ASP B C 1
ATOM 4939 O O . ASP B 1 181 ? 21.424 7.206 52.671 1.00 25.78 180 ASP B O 1
ATOM 4944 N N . PRO B 1 182 ? 23.203 7.405 51.306 1.00 28.34 181 PRO B N 1
ATOM 4945 C CA . PRO B 1 182 ? 22.675 8.452 50.432 1.00 28.61 181 PRO B CA 1
ATOM 4946 C C . PRO B 1 182 ? 21.350 8.155 49.716 1.00 29.04 181 PRO B C 1
ATOM 4947 O O . PRO B 1 182 ? 20.658 9.092 49.327 1.00 27.83 181 PRO B O 1
ATOM 4951 N N . THR B 1 183 ? 20.996 6.874 49.561 1.00 28.76 182 THR B N 1
ATOM 4952 C CA . THR B 1 183 ? 19.705 6.499 48.968 1.00 29.30 182 THR B CA 1
ATOM 4953 C C . THR B 1 183 ? 18.544 6.864 49.875 1.00 29.32 182 THR B C 1
ATOM 4954 O O . THR B 1 183 ? 17.461 7.149 49.385 1.00 29.88 182 THR B O 1
ATOM 4958 N N . CYS B 1 184 ? 18.805 6.894 51.187 1.00 29.74 183 CYS B N 1
ATOM 4959 C CA . CYS B 1 184 ? 17.885 7.390 52.213 1.00 29.95 183 CYS B CA 1
ATOM 4960 C C . CYS B 1 184 ? 17.561 8.884 52.121 1.00 30.13 183 CYS B C 1
ATOM 4961 O O . CYS B 1 184 ? 16.799 9.392 52.939 1.00 30.04 183 CYS B O 1
ATOM 4964 N N . GLU B 1 185 ? 18.182 9.584 51.175 1.00 29.79 184 GLU B N 1
ATOM 4965 C CA . GLU B 1 185 ? 18.040 11.033 51.056 1.00 29.07 184 GLU B CA 1
ATOM 4966 C C . GLU B 1 185 ? 16.848 11.380 50.161 1.00 28.99 184 GLU B C 1
ATOM 4967 O O . GLU B 1 185 ? 16.451 12.538 50.083 1.00 29.47 184 GLU B O 1
ATOM 4973 N N . TRP B 1 186 ? 16.283 10.359 49.513 1.00 28.10 185 TRP B N 1
ATOM 4974 C CA . TRP B 1 186 ? 15.281 10.527 48.473 1.00 27.45 185 TRP B CA 1
ATOM 4975 C C . TRP B 1 186 ? 14.036 9.733 48.790 1.00 27.63 185 TRP B C 1
ATOM 4976 O O . TRP B 1 186 ? 14.052 8.809 49.633 1.00 26.12 185 TRP B O 1
ATOM 4987 N N . VAL B 1 187 ? 12.954 10.133 48.126 1.00 27.54 186 VAL B N 1
ATOM 4988 C CA . VAL B 1 187 ? 11.639 9.498 48.295 1.00 27.47 186 VAL B CA 1
ATOM 4989 C C . VAL B 1 187 ? 10.758 9.716 47.067 1.00 27.33 186 VAL B C 1
ATOM 4990 O O . VAL B 1 187 ? 10.672 10.852 46.554 1.00 26.95 186 VAL B O 1
ATOM 4994 N N . PRO B 1 188 ? 10.039 8.653 46.617 1.00 26.64 187 PRO B N 1
ATOM 4995 C CA . PRO B 1 188 ? 9.054 8.940 45.588 1.00 26.95 187 PRO B CA 1
ATOM 4996 C C . PRO B 1 188 ? 7.986 9.878 46.174 1.00 26.84 187 PRO B C 1
ATOM 4997 O O . PRO B 1 188 ? 7.670 9.788 47.383 1.00 27.93 187 PRO B O 1
ATOM 5001 N N . PRO B 1 189 ? 7.451 10.799 45.354 1.00 27.21 188 PRO B N 1
ATOM 5002 C CA . PRO B 1 189 ? 6.519 11.813 45.874 1.00 26.80 188 PRO B CA 1
ATOM 5003 C C . PRO B 1 189 ? 5.027 11.369 46.047 1.00 26.57 188 PRO B C 1
ATOM 5004 O O . PRO B 1 189 ? 4.125 12.200 45.892 1.00 26.01 188 PRO B O 1
ATOM 5008 N N . GLY B 1 190 ? 4.815 10.091 46.385 1.00 25.84 189 GLY B N 1
ATOM 5009 C CA . GLY B 1 190 ? 3.469 9.515 46.654 1.00 25.20 189 GLY B CA 1
ATOM 5010 C C . GLY B 1 190 ? 2.813 9.014 45.378 1.00 25.29 189 GLY B C 1
ATOM 5011 O O . GLY B 1 190 ? 3.296 9.297 44.282 1.00 25.53 189 GLY B O 1
ATOM 5012 N N . HIS B 1 191 ? 1.729 8.246 45.490 1.00 26.40 190 HIS B N 1
ATOM 5013 C CA . HIS B 1 191 ? 1.198 7.568 44.285 1.00 26.07 190 HIS B CA 1
ATOM 5014 C C . HIS B 1 191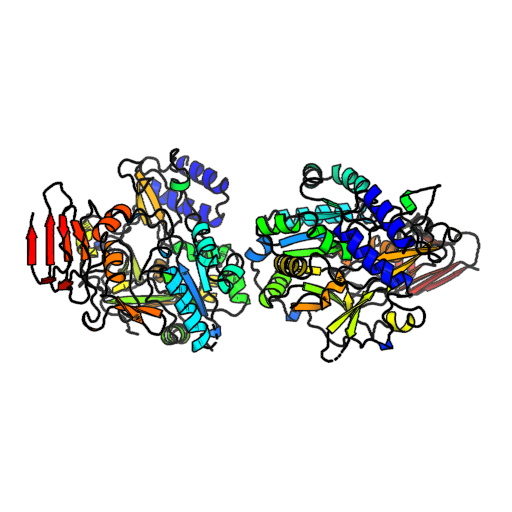 ? 0.392 8.539 43.425 1.00 26.61 190 HIS B C 1
ATOM 5015 O O . HIS B 1 191 ? 0.141 8.267 42.247 1.00 28.16 190 HIS B O 1
ATOM 5022 N N . GLY B 1 192 ? 0.060 9.700 43.994 1.00 26.26 191 GLY B N 1
ATOM 5023 C CA . GLY B 1 192 ? -0.493 10.819 43.233 1.00 26.81 191 GLY B CA 1
ATOM 5024 C C . GLY B 1 192 ? 0.408 11.245 42.078 1.00 27.74 191 GLY B C 1
ATOM 5025 O O . GLY B 1 192 ? -0.041 11.946 41.164 1.00 27.24 191 GLY B O 1
ATOM 5026 N N . ASP B 1 193 ? 1.690 10.830 42.141 1.00 27.26 192 ASP B N 1
ATOM 5027 C CA . ASP B 1 193 ? 2.690 11.109 41.089 1.00 26.96 192 ASP B CA 1
ATOM 5028 C C . ASP B 1 193 ? 2.315 10.395 39.783 1.00 26.84 192 ASP B C 1
ATOM 5029 O O . ASP B 1 193 ? 2.833 10.730 38.726 1.00 27.12 192 ASP B O 1
ATOM 5034 N N . VAL B 1 194 ? 1.397 9.420 39.850 1.00 26.86 193 VAL B N 1
ATOM 5035 C CA . VAL B 1 194 ? 1.004 8.653 38.658 1.00 26.88 193 VAL B CA 1
ATOM 5036 C C . VAL B 1 194 ? 0.577 9.509 37.458 1.00 26.46 193 VAL B C 1
ATOM 5037 O O . VAL B 1 194 ? 0.918 9.206 36.311 1.00 27.29 193 VAL B O 1
ATOM 5041 N N . TYR B 1 195 ? -0.145 10.589 37.723 1.00 26.65 194 TYR B N 1
ATOM 5042 C CA . TYR B 1 195 ? -0.645 11.462 36.646 1.00 26.87 194 TYR B CA 1
ATOM 5043 C C . TYR B 1 195 ? 0.422 12.177 35.838 1.00 27.13 194 TYR B C 1
ATOM 5044 O O . TYR B 1 195 ? 0.458 12.019 34.614 1.00 27.96 194 TYR B O 1
ATOM 5053 N N . THR B 1 196 ? 1.276 12.968 36.493 1.00 28.46 195 THR B N 1
ATOM 5054 C CA . THR B 1 196 ? 2.407 13.628 35.787 1.00 28.40 195 THR B CA 1
ATOM 5055 C C . THR B 1 196 ? 3.301 12.623 35.030 1.00 28.44 195 THR B C 1
ATOM 5056 O O . THR B 1 196 ? 3.647 12.856 33.870 1.00 27.29 195 THR B O 1
ATOM 5060 N N . VAL B 1 197 ? 3.597 11.489 35.665 1.00 28.72 196 VAL B N 1
ATOM 5061 C CA . VAL B 1 197 ? 4.451 10.441 35.087 1.00 29.17 196 VAL B CA 1
ATOM 5062 C C . VAL B 1 197 ? 3.864 9.884 33.787 1.00 28.11 196 VAL B C 1
ATOM 5063 O O . VAL B 1 197 ? 4.529 9.887 32.748 1.00 27.63 196 VAL B O 1
ATOM 5067 N N . LEU B 1 198 ? 2.617 9.415 33.857 1.00 28.06 197 LEU B N 1
ATOM 5068 C CA . LEU B 1 198 ? 1.884 8.909 32.686 1.00 28.13 197 LEU B CA 1
ATOM 5069 C C . LEU B 1 198 ? 1.918 9.925 31.566 1.00 27.64 197 LEU B C 1
ATOM 5070 O O . LEU B 1 198 ? 2.146 9.587 30.406 1.00 28.49 197 LEU B O 1
ATOM 5075 N N . TYR B 1 199 ? 1.750 11.188 31.935 1.00 28.18 198 TYR B N 1
ATOM 5076 C CA . TYR B 1 199 ? 1.729 12.296 31.007 1.00 28.53 198 TYR B CA 1
ATOM 5077 C C . TYR B 1 199 ? 3.134 12.600 30.463 1.00 29.18 198 TYR B C 1
ATOM 5078 O O . TYR B 1 199 ? 3.343 12.588 29.232 1.00 28.33 198 TYR B O 1
ATOM 5087 N N . SER B 1 200 ? 4.086 12.860 31.363 1.00 29.12 199 SER B N 1
ATOM 5088 C CA . SER B 1 200 ? 5.440 13.291 30.948 1.00 30.52 199 SER B CA 1
ATOM 5089 C C . SER B 1 200 ? 6.262 12.218 30.235 1.00 29.72 199 SER B C 1
ATOM 5090 O O . SER B 1 200 ? 7.101 12.544 29.389 1.00 30.42 199 SER B O 1
ATOM 5093 N N . SER B 1 201 ? 6.043 10.952 30.593 1.00 29.87 200 SER B N 1
ATOM 5094 C CA . SER B 1 201 ? 6.733 9.834 29.923 1.00 29.05 200 SER B CA 1
ATOM 5095 C C . SER B 1 201 ? 6.334 9.710 28.455 1.00 28.82 200 SER B C 1
ATOM 5096 O O . SER B 1 201 ? 7.066 9.154 27.670 1.00 28.89 200 SER B O 1
ATOM 5099 N N . GLY B 1 202 ? 5.155 10.229 28.106 1.00 28.98 201 GLY B N 1
ATOM 5100 C CA . GLY B 1 202 ? 4.535 9.992 26.790 1.00 28.60 201 GLY B CA 1
ATOM 5101 C C . GLY B 1 202 ? 3.728 8.684 26.733 1.00 27.94 201 GLY B C 1
ATOM 5102 O O . GLY B 1 202 ? 3.130 8.372 25.697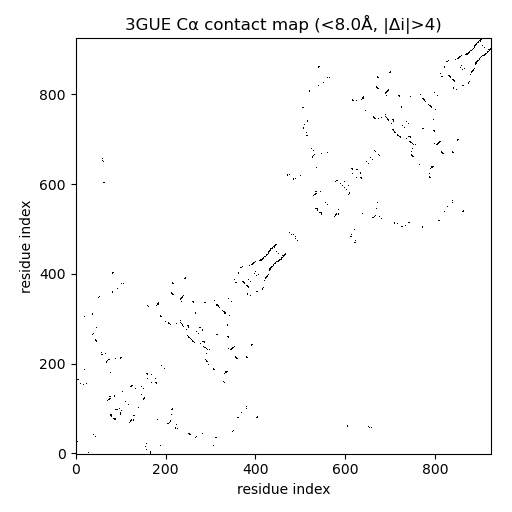 1.00 27.79 201 GLY B O 1
ATOM 5103 N N . LYS B 1 203 ? 3.727 7.921 27.830 1.00 26.86 202 LYS B N 1
ATOM 5104 C CA . LYS B 1 203 ? 2.965 6.659 27.922 1.00 26.66 202 LYS B CA 1
ATOM 5105 C C . LYS B 1 203 ? 1.448 6.884 27.742 1.00 26.82 202 LYS B C 1
ATOM 5106 O O . LYS B 1 203 ? 0.756 6.058 27.122 1.00 26.92 202 LYS B O 1
ATOM 5112 N N . LEU B 1 204 ? 0.933 7.979 28.301 1.00 26.96 203 LEU B N 1
ATOM 5113 C CA . LEU B 1 204 ? -0.483 8.341 28.128 1.00 26.45 203 LEU B CA 1
ATOM 5114 C C . LEU B 1 204 ? -0.879 8.404 26.649 1.00 27.19 203 LEU B C 1
ATOM 5115 O O . LEU B 1 204 ? -1.868 7.790 26.243 1.00 26.62 203 LEU B O 1
ATOM 5120 N N . ASP B 1 205 ? -0.090 9.133 25.851 1.00 27.62 204 ASP B N 1
ATOM 5121 C CA . ASP B 1 205 ? -0.367 9.312 24.435 1.00 27.81 204 ASP B CA 1
ATOM 5122 C C . ASP B 1 205 ? -0.135 8.022 23.667 1.00 27.54 204 ASP B C 1
ATOM 5123 O O . ASP B 1 205 ? -0.844 7.753 22.686 1.00 28.01 204 ASP B O 1
ATOM 5128 N N . TYR B 1 206 ? 0.853 7.245 24.110 1.00 26.56 205 TYR B N 1
ATOM 5129 C CA . TYR B 1 206 ? 1.151 5.949 23.508 1.00 25.48 205 TYR B CA 1
ATOM 5130 C C . TYR B 1 206 ? -0.025 4.997 23.671 1.00 24.81 205 TYR B C 1
ATOM 5131 O O . TYR B 1 206 ? -0.443 4.397 22.688 1.00 24.24 205 TYR B O 1
ATOM 5140 N N . LEU B 1 207 ? -0.542 4.872 24.906 1.00 23.56 206 LEU B N 1
ATOM 5141 C CA . LEU B 1 207 ? -1.744 4.064 25.234 1.00 22.55 206 LEU B CA 1
ATOM 5142 C C . LEU B 1 207 ? -2.986 4.504 24.478 1.00 22.57 206 LEU B C 1
ATOM 5143 O O . LEU B 1 207 ? -3.746 3.656 23.950 1.00 21.91 206 LEU B O 1
ATOM 5148 N N . LEU B 1 208 ? -3.221 5.813 24.465 1.00 22.43 207 LEU B N 1
ATOM 5149 C CA . LEU B 1 208 ? -4.334 6.393 23.720 1.00 23.16 207 LEU B CA 1
ATOM 5150 C C . LEU B 1 208 ? -4.237 6.128 22.226 1.00 23.95 207 LEU B C 1
ATOM 5151 O O . LEU B 1 208 ? -5.271 5.961 21.548 1.00 25.33 207 LEU B O 1
ATOM 5156 N N . GLY B 1 209 ? -3.013 6.134 21.714 1.00 23.89 208 GLY B N 1
ATOM 5157 C CA . GLY B 1 209 ? -2.756 5.903 20.280 1.00 24.63 208 GLY B CA 1
ATOM 5158 C C . GLY B 1 209 ? -2.970 4.445 19.914 1.00 24.64 208 GLY B C 1
ATOM 5159 O O . GLY B 1 209 ? -3.177 4.114 18.761 1.00 25.21 208 GLY B O 1
ATOM 5160 N N . LYS B 1 210 ? -2.924 3.587 20.922 1.00 25.06 209 LYS B N 1
ATOM 5161 C CA . LYS B 1 210 ? -3.190 2.167 20.787 1.00 26.11 209 LYS B CA 1
ATOM 5162 C C . LYS B 1 210 ? -4.654 1.766 21.081 1.00 25.95 209 LYS B C 1
ATOM 5163 O O . LYS B 1 210 ? -4.959 0.576 21.072 1.00 26.66 209 LYS B O 1
ATOM 5169 N N . GLY B 1 211 ? -5.535 2.735 21.353 1.00 25.70 210 GLY B N 1
ATOM 5170 C CA . GLY B 1 211 ? -6.994 2.488 21.451 1.00 25.30 210 GLY B CA 1
ATOM 5171 C C . GLY B 1 211 ? -7.522 2.269 22.869 1.00 26.17 210 GLY B C 1
ATOM 5172 O O . GLY B 1 211 ? -8.713 2.002 23.072 1.00 26.39 210 GLY B O 1
ATOM 5173 N N . TYR B 1 212 ? -6.632 2.381 23.848 1.00 25.87 211 TYR B N 1
ATOM 5174 C CA . TYR B 1 212 ? -7.004 2.282 25.260 1.00 26.62 211 TYR B CA 1
ATOM 5175 C C . TYR B 1 212 ? -7.523 3.609 25.777 1.00 26.42 211 TYR B C 1
ATOM 5176 O O . TYR B 1 212 ? -7.035 4.673 25.387 1.00 27.03 211 TYR B O 1
ATOM 5185 N N . ARG B 1 213 ? -8.509 3.520 26.664 1.00 25.55 212 ARG B N 1
ATOM 5186 C CA . ARG B 1 213 ? -9.349 4.642 27.087 1.00 25.11 212 ARG B CA 1
ATOM 5187 C C . ARG B 1 213 ? -9.540 4.630 28.602 1.00 25.69 212 ARG B C 1
ATOM 5188 O O . ARG B 1 213 ? -9.871 5.642 29.198 1.00 25.77 212 ARG B O 1
ATOM 5196 N N . TYR B 1 214 ? -9.348 3.471 29.217 1.00 26.20 213 TYR B N 1
ATOM 5197 C CA . TYR B 1 214 ? -9.571 3.358 30.658 1.00 27.31 213 TYR B CA 1
ATOM 5198 C C . TYR B 1 214 ? -8.384 2.725 31.332 1.00 26.93 213 TYR B C 1
ATOM 5199 O O . TYR B 1 214 ? -7.704 1.893 30.748 1.00 27.48 213 TYR B O 1
ATOM 5208 N N . MET B 1 215 ? -8.122 3.148 32.563 1.00 26.35 214 MET B N 1
ATOM 5209 C CA . MET B 1 215 ? -7.106 2.515 33.337 1.00 26.59 214 MET B CA 1
ATOM 5210 C C . MET B 1 215 ? -7.625 2.237 34.743 1.00 26.37 214 MET B C 1
ATOM 5211 O O . MET B 1 215 ? -8.182 3.115 35.423 1.00 25.83 214 MET B O 1
ATOM 5216 N N . PHE B 1 216 ? -7.446 0.986 35.161 1.00 25.86 215 PHE B N 1
ATOM 5217 C CA . PHE B 1 216 ? -7.804 0.568 36.501 1.00 25.38 215 PHE B CA 1
ATOM 5218 C C . PHE B 1 216 ? -6.556 0.465 37.370 1.00 25.11 215 PHE B C 1
ATOM 5219 O O . PHE B 1 216 ? -5.715 -0.416 37.174 1.00 25.65 215 PHE B O 1
ATOM 5227 N N . ILE B 1 217 ? -6.446 1.361 38.343 1.00 25.23 216 ILE B N 1
ATOM 5228 C CA . ILE B 1 217 ? -5.246 1.452 39.175 1.00 24.85 216 ILE B CA 1
ATOM 5229 C C . ILE B 1 217 ? -5.579 0.921 40.566 1.00 25.09 216 ILE B C 1
ATOM 5230 O O . ILE B 1 217 ? -6.685 1.152 41.060 1.00 25.15 216 ILE B O 1
ATOM 5235 N N . SER B 1 218 ? -4.623 0.248 41.205 1.00 23.77 217 SER B N 1
ATOM 5236 C CA . SER B 1 218 ? -4.823 -0.268 42.554 1.00 23.57 217 SER B CA 1
ATOM 5237 C C . SER B 1 218 ? -3.482 -0.470 43.271 1.00 23.44 217 SER B C 1
ATOM 5238 O O . SER B 1 218 ? -2.426 -0.513 42.625 1.00 24.74 217 SER B O 1
ATOM 5241 N N . ASN B 1 219 ? -3.545 -0.570 44.596 1.00 23.51 218 ASN B N 1
ATOM 5242 C CA . ASN B 1 219 ? -2.419 -0.761 45.458 1.00 23.59 218 ASN B CA 1
ATOM 5243 C C . ASN B 1 219 ? -1.787 -2.124 45.201 1.00 23.00 218 ASN B C 1
ATOM 5244 O O . ASN B 1 219 ? -2.505 -3.089 45.027 1.00 23.12 218 ASN B O 1
ATOM 5249 N N . GLY B 1 220 ? -0.455 -2.175 45.168 1.00 23.20 219 GLY B N 1
ATOM 5250 C CA . GLY B 1 220 ? 0.321 -3.442 45.094 1.00 22.60 219 GLY B CA 1
ATOM 5251 C C . GLY B 1 220 ? 0.021 -4.411 46.228 1.00 23.87 219 GLY B C 1
ATOM 5252 O O . GLY B 1 220 ? 0.136 -5.645 46.067 1.00 23.62 219 GLY B O 1
ATOM 5253 N N . ASP B 1 221 ? -0.366 -3.862 47.370 1.00 24.12 220 ASP B N 1
ATOM 5254 C CA . ASP B 1 221 ? -0.590 -4.654 48.592 1.00 25.94 220 ASP B CA 1
ATOM 5255 C C . ASP B 1 221 ? -1.994 -5.277 48.654 1.00 26.38 220 ASP B C 1
ATOM 5256 O O . ASP B 1 221 ? -2.197 -6.230 49.403 1.00 26.47 220 ASP B O 1
ATOM 5261 N N . ASN B 1 222 ? -2.933 -4.752 47.838 1.00 26.48 221 ASN B N 1
ATOM 5262 C CA . ASN B 1 222 ? -4.346 -5.204 47.806 1.00 26.43 221 ASN B CA 1
ATOM 5263 C C . ASN B 1 222 ? -4.614 -6.230 46.723 1.00 26.18 221 ASN B C 1
ATOM 5264 O O . ASN B 1 222 ? -4.820 -5.890 45.560 1.00 25.49 221 ASN B O 1
ATOM 5269 N N . LEU B 1 223 ? -4.633 -7.496 47.127 1.00 27.07 222 LEU B N 1
ATOM 5270 C CA . LEU B 1 223 ? -4.821 -8.610 46.218 1.00 27.73 222 LEU B CA 1
ATOM 5271 C C . LEU B 1 223 ? -6.299 -8.936 45.969 1.00 28.34 222 LEU B C 1
ATOM 5272 O O . LEU B 1 223 ? -6.616 -9.920 45.338 1.00 28.05 222 LEU B O 1
ATOM 5277 N N . GLY B 1 224 ? -7.195 -8.098 46.477 1.00 29.45 223 GLY B N 1
ATOM 5278 C CA . GLY B 1 224 ? -8.633 -8.259 46.206 1.00 29.48 223 GLY B CA 1
ATOM 5279 C C . GLY B 1 224 ? -9.069 -7.459 44.988 1.00 29.68 223 GLY B C 1
ATOM 5280 O O . GLY B 1 224 ? -10.135 -7.693 44.445 1.00 30.33 223 GLY B O 1
ATOM 5281 N N . ALA B 1 225 ? -8.227 -6.529 44.549 1.00 30.41 224 ALA B N 1
ATOM 5282 C CA . ALA B 1 225 ? -8.529 -5.612 43.442 1.00 31.08 224 ALA B CA 1
ATOM 5283 C C . ALA B 1 225 ? -8.336 -6.197 42.034 1.00 31.67 224 ALA B C 1
ATOM 5284 O O . ALA B 1 225 ? -7.222 -6.218 41.518 1.00 32.83 224 ALA B O 1
ATOM 5286 N N . THR B 1 226 ? -9.412 -6.628 41.386 1.00 32.36 225 THR B N 1
ATOM 5287 C CA . THR B 1 226 ? -9.296 -7.027 39.983 1.00 32.71 225 THR B CA 1
ATOM 5288 C C . THR B 1 226 ? -10.275 -6.243 39.129 1.00 32.41 225 THR B C 1
ATOM 5289 O O . THR B 1 226 ? -11.123 -5.516 39.647 1.00 33.01 225 THR B O 1
ATOM 5293 N N . LEU B 1 227 ? -10.155 -6.390 37.817 1.00 32.50 226 LEU B N 1
ATOM 5294 C CA . LEU B 1 227 ? -10.987 -5.640 36.913 1.00 31.77 226 LEU B CA 1
ATOM 5295 C C . LEU B 1 227 ? -12.416 -6.177 36.956 1.00 30.80 226 LEU B C 1
ATOM 5296 O O . LEU B 1 227 ? -12.648 -7.393 36.888 1.00 30.98 226 LEU B O 1
ATOM 5301 N N . ASP B 1 228 ? -13.361 -5.254 37.102 1.00 29.17 227 ASP B N 1
ATOM 5302 C CA . ASP B 1 228 ? -14.771 -5.581 37.186 1.00 27.65 227 ASP B CA 1
ATOM 5303 C C . ASP B 1 228 ? -15.457 -4.892 36.025 1.00 27.82 227 ASP B C 1
ATOM 5304 O O . ASP B 1 228 ? -15.512 -3.659 35.948 1.00 26.67 227 ASP B O 1
ATOM 5309 N N . VAL B 1 229 ? -15.955 -5.711 35.100 1.00 27.60 228 VAL B N 1
ATOM 5310 C CA . VAL B 1 229 ? -16.612 -5.227 33.888 1.00 28.09 228 VAL B CA 1
ATOM 5311 C C . VAL B 1 229 ? -17.909 -4.436 34.199 1.00 27.58 228 VAL B C 1
ATOM 5312 O O . VAL B 1 229 ? -18.397 -3.691 33.353 1.00 28.10 228 VAL B O 1
ATOM 5316 N N . ARG B 1 230 ? -18.425 -4.584 35.418 1.00 26.91 229 ARG B N 1
ATOM 5317 C CA . ARG B 1 230 ? -19.554 -3.776 35.903 1.00 27.37 229 ARG B CA 1
ATOM 5318 C C . ARG B 1 230 ? -19.192 -2.319 36.235 1.00 26.67 229 ARG B C 1
ATOM 5319 O O . ARG B 1 230 ? -19.981 -1.410 35.974 1.00 26.34 229 ARG B O 1
ATOM 5327 N N . LEU B 1 231 ? -18.026 -2.106 36.833 1.00 26.23 230 LEU B N 1
ATOM 5328 C CA . LEU B 1 231 ? -17.566 -0.743 37.173 1.00 27.18 230 LEU B CA 1
ATOM 5329 C C . LEU B 1 231 ? -17.076 0.019 35.935 1.00 27.80 230 LEU B C 1
ATOM 5330 O O . LEU B 1 231 ? -17.183 1.247 35.860 1.00 26.84 230 LEU B O 1
ATOM 5335 N N . LEU B 1 232 ? -16.507 -0.725 34.987 1.00 28.31 231 LEU B N 1
ATOM 5336 C CA . LEU B 1 232 ? -16.082 -0.182 33.716 1.00 29.48 231 LEU B CA 1
ATOM 5337 C C . LEU B 1 232 ? -17.298 0.322 32.930 1.00 30.01 231 LEU B C 1
ATOM 5338 O O . LEU B 1 232 ? -17.298 1.462 32.453 1.00 30.44 231 LEU B O 1
ATOM 5343 N N . ASP B 1 233 ? -18.330 -0.528 32.822 1.00 29.97 232 ASP B N 1
ATOM 5344 C CA . ASP B 1 233 ? -19.624 -0.175 32.218 1.00 30.60 232 ASP B CA 1
ATOM 5345 C C . ASP B 1 233 ? -20.233 1.040 32.935 1.00 30.21 232 ASP B C 1
ATOM 5346 O O . ASP B 1 233 ? -20.685 1.967 32.283 1.00 29.72 232 ASP B O 1
ATOM 5351 N N . TYR B 1 234 ? -20.211 1.046 34.266 1.00 29.72 233 TYR B N 1
ATOM 5352 C CA . TYR B 1 234 ? -20.717 2.191 35.011 1.00 29.96 233 TYR B CA 1
ATOM 5353 C C . TYR B 1 234 ? -20.037 3.509 34.605 1.00 30.17 233 TYR B C 1
ATOM 5354 O O . TYR B 1 234 ? -20.716 4.466 34.177 1.00 29.98 233 TYR B O 1
ATOM 5363 N N . MET B 1 235 ? -18.708 3.543 34.747 1.00 28.86 234 MET B N 1
ATOM 5364 C CA . MET B 1 235 ? -17.869 4.658 34.301 1.00 29.54 234 MET B CA 1
ATOM 5365 C C . MET B 1 235 ? -18.246 5.175 32.897 1.00 28.40 234 MET B C 1
ATOM 5366 O O . MET B 1 235 ? -18.402 6.375 32.681 1.00 27.34 234 MET B O 1
ATOM 5371 N N . HIS B 1 236 ? -18.368 4.245 31.952 1.00 28.40 235 HIS B N 1
ATOM 5372 C CA . HIS B 1 236 ? -18.681 4.570 30.567 1.00 28.36 235 HIS B CA 1
ATOM 5373 C C . HIS B 1 236 ? -20.073 5.155 30.472 1.00 28.51 235 HIS B C 1
ATOM 5374 O O . HIS B 1 236 ? -20.245 6.221 29.903 1.00 28.61 235 HIS B O 1
ATOM 5381 N N . GLU B 1 237 ? -21.051 4.473 31.054 1.00 29.04 236 GLU B N 1
ATOM 5382 C CA . GLU B 1 237 ? -22.464 4.895 30.972 1.00 29.80 236 GLU B CA 1
ATOM 5383 C C . GLU B 1 237 ? -22.673 6.266 31.636 1.00 29.16 236 GLU B C 1
ATOM 5384 O O . GLU B 1 237 ? -23.441 7.093 31.146 1.00 29.31 236 GLU B O 1
ATOM 5390 N N . LYS B 1 238 ? -21.975 6.510 32.740 1.00 28.79 237 LYS B N 1
ATOM 5391 C CA . LYS B 1 238 ? -22.125 7.767 33.475 1.00 28.63 237 LYS B CA 1
ATOM 5392 C C . LYS B 1 238 ? -21.246 8.938 32.951 1.00 28.43 237 LYS B C 1
ATOM 5393 O O . LYS B 1 238 ? -21.355 10.060 33.448 1.00 28.29 237 LYS B O 1
ATOM 5399 N N . GLN B 1 239 ? -20.405 8.672 31.945 1.00 28.01 238 GLN B N 1
ATOM 5400 C CA . GLN B 1 239 ? -19.421 9.644 31.436 1.00 27.98 238 GLN B CA 1
ATOM 5401 C C . GLN B 1 239 ? -18.501 10.182 32.526 1.00 27.03 238 GLN B C 1
ATOM 5402 O O . GLN B 1 239 ? -18.249 11.387 32.586 1.00 27.39 238 GLN B O 1
ATOM 5408 N N . LEU B 1 240 ? -17.993 9.311 33.384 1.00 25.52 239 LEU B N 1
ATOM 5409 C CA . LEU B 1 240 ? -17.071 9.765 34.404 1.00 25.32 239 LEU B CA 1
ATOM 5410 C C . LEU B 1 240 ? -15.643 9.824 33.875 1.00 25.60 239 LEU B C 1
ATOM 5411 O O . LEU B 1 240 ? -15.236 8.993 33.064 1.00 25.20 239 LEU B O 1
ATOM 5416 N N . GLY B 1 241 ? -14.907 10.833 34.334 1.00 25.36 240 GLY B N 1
ATOM 5417 C CA . GLY B 1 241 ? -13.447 10.821 34.267 1.00 25.15 240 GLY B CA 1
ATOM 5418 C C . GLY B 1 241 ? -12.768 9.962 35.330 1.00 25.16 240 GLY B C 1
ATOM 5419 O O . GLY B 1 241 ? -11.687 9.404 35.070 1.00 25.36 240 GLY B O 1
ATOM 5420 N N . PHE B 1 242 ? -13.401 9.849 36.512 1.00 24.93 241 PHE B N 1
ATOM 5421 C CA . PHE B 1 242 ? -12.806 9.277 37.713 1.00 25.07 241 PHE B CA 1
ATOM 5422 C C . PHE B 1 242 ? -13.881 8.521 38.492 1.00 24.82 241 PHE B C 1
ATOM 5423 O O . PHE B 1 242 ? -14.996 9.019 38.648 1.00 24.58 241 PHE B O 1
ATOM 5431 N N . LEU B 1 243 ? -13.539 7.301 38.925 1.00 24.17 242 LEU B N 1
ATOM 5432 C CA . LEU B 1 243 ? -14.343 6.513 39.842 1.00 24.74 242 LEU B CA 1
ATOM 5433 C C . LEU B 1 243 ? -13.473 5.865 40.898 1.00 24.89 242 LEU B C 1
ATOM 5434 O O . LEU B 1 243 ? -12.495 5.149 40.611 1.00 24.22 242 LEU B O 1
ATOM 5439 N N . MET B 1 244 ? -13.791 6.225 42.128 1.00 24.50 243 MET B N 1
ATOM 5440 C CA . MET B 1 244 ? -13.179 5.671 43.294 1.00 24.74 243 MET B CA 1
ATOM 5441 C C . MET B 1 244 ? -14.082 4.632 43.974 1.00 24.43 243 MET B C 1
ATOM 5442 O O . MET B 1 244 ? -15.238 4.920 44.330 1.00 24.73 243 MET B O 1
ATOM 5447 N N . GLU B 1 245 ? -13.543 3.436 44.177 1.00 24.13 244 GLU B N 1
ATOM 5448 C CA . GLU B 1 245 ? -14.209 2.414 44.960 1.00 24.72 244 GLU B CA 1
ATOM 5449 C C . GLU B 1 245 ? -13.871 2.627 46.432 1.00 24.34 244 GLU B C 1
ATOM 5450 O O . GLU B 1 245 ? -12.691 2.704 46.798 1.00 24.11 244 GLU B O 1
ATOM 5456 N N . VAL B 1 246 ? -14.895 2.712 47.269 1.00 25.16 245 VAL B N 1
ATOM 5457 C CA . VAL B 1 246 ? -14.701 2.775 48.727 1.00 24.94 245 VAL B CA 1
ATOM 5458 C C . VAL B 1 246 ? -15.267 1.493 49.372 1.00 25.88 245 VAL B C 1
ATOM 5459 O O . VAL B 1 246 ? -15.960 0.744 48.705 1.00 26.39 245 VAL B O 1
ATOM 5463 N N . CYS B 1 247 ? -14.953 1.232 50.640 1.00 25.65 246 CYS B N 1
ATOM 5464 C CA . CYS B 1 247 ? -15.630 0.171 51.390 1.00 27.19 246 CYS B CA 1
ATOM 5465 C C . CYS B 1 247 ? -16.179 0.753 52.676 1.00 27.46 246 CYS B C 1
ATOM 5466 O O . CYS B 1 247 ? -15.621 1.724 53.206 1.00 27.37 246 CYS B O 1
ATOM 5469 N N . ARG B 1 248 ? -17.263 0.147 53.172 1.00 27.49 247 ARG B N 1
ATOM 5470 C CA . ARG B 1 248 ? -17.722 0.420 54.505 1.00 28.79 247 ARG B CA 1
ATOM 5471 C C . ARG B 1 248 ? -16.565 0.217 55.487 1.00 28.83 247 ARG B C 1
ATOM 5472 O O . ARG B 1 248 ? -15.925 -0.847 55.520 1.00 28.69 247 ARG B O 1
ATOM 5480 N N . ARG B 1 249 ? -16.273 1.271 56.240 1.00 29.05 248 ARG B N 1
ATOM 5481 C CA . ARG B 1 249 ? -15.131 1.264 57.143 1.00 28.88 248 ARG B CA 1
ATOM 5482 C C . ARG B 1 249 ? -15.325 0.293 58.288 1.00 28.64 248 ARG B C 1
ATOM 5483 O O . ARG B 1 249 ? -16.382 0.253 58.929 1.00 28.36 248 ARG B O 1
ATOM 5491 N N . THR B 1 250 ? -14.286 -0.498 58.523 1.00 27.98 249 THR B N 1
ATOM 5492 C CA . THR B 1 250 ? -14.253 -1.420 59.638 1.00 27.47 249 THR B CA 1
ATOM 5493 C C . THR B 1 250 ? -13.223 -0.938 60.653 1.00 27.28 249 THR B C 1
ATOM 5494 O O . THR B 1 250 ? -12.488 0.031 60.409 1.00 26.14 249 THR B O 1
ATOM 5498 N N . GLU B 1 251 ? -13.174 -1.658 61.773 1.00 27.88 250 GLU B N 1
ATOM 5499 C CA . GLU B 1 251 ? -12.245 -1.438 62.891 1.00 28.25 250 GLU B CA 1
ATOM 5500 C C . GLU B 1 251 ? -10.773 -1.373 62.437 1.00 28.26 250 GLU B C 1
ATOM 5501 O O . GLU B 1 251 ? -10.007 -0.514 62.870 1.00 28.09 250 GLU B O 1
ATOM 5507 N N . SER B 1 252 ? -10.417 -2.266 61.518 1.00 28.32 251 SER B N 1
ATOM 5508 C CA A SER B 1 252 ? -9.042 -2.419 61.042 0.50 28.08 251 SER B CA 1
ATOM 5509 C CA B SER B 1 252 ? -9.037 -2.408 61.062 0.50 28.22 251 SER B CA 1
ATOM 5510 C C . SER B 1 252 ? -8.575 -1.293 60.097 1.00 28.34 251 SER B C 1
ATOM 5511 O O . SER B 1 252 ? -7.375 -1.168 59.811 1.00 28.49 251 SER B O 1
ATOM 5516 N N . ASP B 1 253 ? -9.512 -0.473 59.622 1.00 28.18 252 ASP B N 1
ATOM 5517 C CA . ASP B 1 253 ? -9.202 0.625 58.672 1.00 28.33 252 ASP B CA 1
ATOM 5518 C C . ASP B 1 253 ? -8.705 1.926 59.344 1.00 28.27 252 ASP B C 1
ATOM 5519 O O . ASP B 1 253 ? -9.471 2.907 59.510 1.00 27.50 252 ASP B O 1
ATOM 5524 N N . LYS B 1 254 ? -7.417 1.923 59.691 1.00 27.70 253 LYS B N 1
ATOM 5525 C CA . LYS B 1 254 ? -6.803 2.931 60.567 1.00 27.44 253 LYS B CA 1
ATOM 5526 C C . LYS B 1 254 ? -5.754 3.814 59.872 1.00 27.51 253 LYS B C 1
ATOM 5527 O O . LYS B 1 254 ? -5.534 4.955 60.314 1.00 27.56 253 LYS B O 1
ATOM 5533 N N . LYS B 1 255 ? -5.107 3.276 58.819 1.00 26.81 254 LYS B N 1
ATOM 5534 C CA . LYS B 1 255 ? -4.159 4.011 57.952 1.00 25.91 254 LYS B CA 1
ATOM 5535 C C . LYS B 1 255 ? -4.641 3.972 56.511 1.00 25.97 254 LYS B C 1
ATOM 5536 O O . LYS B 1 255 ? -4.784 2.900 55.895 1.00 25.95 254 LYS B O 1
ATOM 5542 N N . GLY B 1 256 ? -4.928 5.163 56.000 1.00 25.55 255 GLY B N 1
ATOM 5543 C CA . GLY B 1 256 ? -5.284 5.371 54.622 1.00 25.39 255 GLY B CA 1
ATOM 5544 C C . GLY B 1 256 ? -6.098 6.647 54.597 1.00 26.26 255 GLY B C 1
ATOM 5545 O O . GLY B 1 256 ? -5.824 7.580 55.357 1.00 26.47 255 GLY B O 1
ATOM 5546 N N . GLY B 1 257 ? -7.096 6.688 53.730 1.00 26.80 256 GLY B N 1
ATOM 5547 C CA . GLY B 1 257 ? -7.961 7.871 53.630 1.00 27.13 256 GLY B CA 1
ATOM 5548 C C . GLY B 1 257 ? -9.453 7.648 53.633 1.00 27.70 256 GLY B C 1
ATOM 5549 O O . GLY B 1 257 ? -9.943 6.617 53.171 1.00 28.20 256 GLY B O 1
ATOM 5550 N N . HIS B 1 258 ? -10.191 8.629 54.140 1.00 27.32 257 HIS B N 1
ATOM 5551 C CA . HIS B 1 258 ? -11.632 8.546 54.104 1.00 27.80 257 HIS B CA 1
ATOM 5552 C C . HIS B 1 258 ? -12.208 9.668 53.269 1.00 27.73 257 HIS B C 1
ATOM 5553 O O . HIS B 1 258 ? -11.571 10.710 53.136 1.00 27.43 257 HIS B O 1
ATOM 5560 N N . LEU B 1 259 ? -13.411 9.457 52.725 1.00 27.70 258 LEU B N 1
ATOM 5561 C CA . LEU B 1 259 ? -14.087 10.535 51.981 1.00 28.18 258 LEU B CA 1
ATOM 5562 C C . LEU B 1 259 ? -14.813 11.450 52.931 1.00 27.79 258 LEU B C 1
ATOM 5563 O O . LEU B 1 259 ? -15.185 11.053 54.049 1.00 27.90 258 LEU B O 1
ATOM 5568 N N . ALA B 1 260 ? -14.983 12.687 52.486 1.00 27.70 259 ALA B N 1
ATOM 5569 C CA . ALA B 1 260 ? -15.721 13.696 53.230 1.00 27.91 259 ALA B CA 1
ATOM 5570 C C . ALA B 1 260 ? -16.144 14.755 52.219 1.00 28.19 259 ALA B C 1
ATOM 5571 O O . ALA B 1 260 ? -15.746 14.693 51.050 1.00 27.65 259 ALA B O 1
ATOM 5573 N N . TYR B 1 261 ? -16.962 15.697 52.669 1.00 28.66 260 TYR B N 1
ATOM 5574 C CA . TYR B 1 261 ? -17.469 16.765 51.829 1.00 29.28 260 TYR B CA 1
ATOM 5575 C C . TYR B 1 261 ? -16.995 18.109 52.343 1.00 29.85 260 TYR B C 1
ATOM 5576 O O . TYR B 1 261 ? -16.875 18.320 53.557 1.00 28.70 260 TYR B O 1
ATOM 5585 N N . LYS B 1 262 ? -16.757 19.034 51.424 1.00 30.54 261 LYS B N 1
ATOM 5586 C CA . LYS B 1 262 ? -16.544 20.413 51.840 1.00 31.88 261 LYS B CA 1
ATOM 5587 C C . LYS B 1 262 ? -17.250 21.377 50.887 1.00 32.08 261 LYS B C 1
ATOM 5588 O O . LYS B 1 262 ? -17.360 21.111 49.689 1.00 31.69 261 LYS B O 1
ATOM 5594 N N . ASP B 1 263 ? -17.766 22.467 51.442 1.00 32.95 262 ASP B N 1
ATOM 5595 C CA . ASP B 1 263 ? -18.541 23.428 50.663 1.00 34.07 262 ASP B CA 1
ATOM 5596 C C . ASP B 1 263 ? -17.646 24.358 49.854 1.00 34.61 262 ASP B C 1
ATOM 5597 O O . ASP B 1 263 ? -16.757 25.022 50.404 1.00 34.89 262 ASP B O 1
ATOM 5602 N N . VAL B 1 264 ? -17.906 24.403 48.547 1.00 34.97 263 VAL B N 1
ATOM 5603 C CA . VAL B 1 264 ? -17.222 25.314 47.634 1.00 35.10 263 VAL B CA 1
ATOM 5604 C C . VAL B 1 264 ? -18.210 26.195 46.834 1.00 35.31 263 VAL B C 1
ATOM 5605 O O . VAL B 1 264 ? -19.396 25.866 46.689 1.00 34.97 263 VAL B O 1
ATOM 5609 N N . ILE B 1 265 ? -17.719 27.339 46.365 1.00 35.77 264 ILE B N 1
ATOM 5610 C CA . ILE B 1 265 ? -18.375 28.071 45.278 1.00 36.14 264 ILE B CA 1
ATOM 5611 C C . ILE B 1 265 ? -17.352 28.888 44.475 1.00 36.13 264 ILE B C 1
ATOM 5612 O O . ILE B 1 265 ? -16.710 29.793 45.013 1.00 36.41 264 ILE B O 1
ATOM 5617 N N . ASP B 1 266 ? -17.175 28.522 43.203 1.00 36.20 265 ASP B N 1
ATOM 5618 C CA . ASP B 1 266 ? -16.279 29.239 42.280 1.00 36.27 265 ASP B CA 1
ATOM 5619 C C . ASP B 1 266 ? -17.092 29.998 41.233 1.00 36.07 265 ASP B C 1
ATOM 5620 O O . ASP B 1 266 ? -16.964 31.219 41.085 1.00 35.89 265 ASP B O 1
ATOM 5625 N N . ARG B 1 273 ? -23.206 20.339 50.419 1.00 36.54 272 ARG B N 1
ATOM 5626 C CA . ARG B 1 273 ? -22.062 19.430 50.389 1.00 36.34 272 ARG B CA 1
ATOM 5627 C C . ARG B 1 273 ? -21.484 19.354 48.965 1.00 36.24 272 ARG B C 1
ATOM 5628 O O . ARG B 1 273 ? -21.551 18.314 48.297 1.00 36.19 272 ARG B O 1
ATOM 5630 N N . ARG B 1 274 ? -20.905 20.476 48.533 1.00 35.88 273 ARG B N 1
ATOM 5631 C CA . ARG B 1 274 ? -20.557 20.738 47.136 1.00 35.37 273 ARG B CA 1
ATOM 5632 C C . ARG B 1 274 ? -19.488 19.820 46.512 1.00 35.08 273 ARG B C 1
ATOM 5633 O O . ARG B 1 274 ? -19.643 19.390 45.361 1.00 34.70 273 ARG B O 1
ATOM 5635 N N . ARG B 1 275 ? -18.425 19.515 47.267 1.00 34.99 274 ARG B N 1
ATOM 5636 C CA . ARG B 1 275 ? -17.234 18.848 46.724 1.00 34.72 274 ARG B CA 1
ATOM 5637 C C . ARG B 1 275 ? -16.732 17.682 47.602 1.00 34.08 274 ARG B C 1
ATOM 5638 O O . ARG B 1 275 ? -16.775 17.775 48.825 1.00 34.02 274 ARG B O 1
ATOM 5646 N N . PHE B 1 276 ? -16.261 16.601 46.969 1.00 33.06 275 PHE B N 1
ATOM 5647 C CA . PHE B 1 276 ? -15.515 15.526 47.657 1.00 32.52 275 PHE B CA 1
ATOM 5648 C C . PHE B 1 276 ? -14.125 15.978 48.160 1.00 31.51 275 PHE B C 1
ATOM 5649 O O . PHE B 1 276 ? -13.401 16.672 47.472 1.00 31.94 275 PHE B O 1
ATOM 5657 N N . VAL B 1 277 ? -13.777 15.591 49.376 1.00 31.01 276 VAL B N 1
ATOM 5658 C CA . VAL B 1 277 ? -12.431 15.746 49.891 1.00 30.34 276 VAL B CA 1
ATOM 5659 C C . VAL B 1 277 ? -11.976 14.335 50.309 1.00 29.86 276 VAL B C 1
ATOM 5660 O O . VAL B 1 277 ? -12.766 13.528 50.821 1.00 30.06 276 VAL B O 1
ATOM 5664 N N . LEU B 1 278 ? -10.728 14.017 50.033 1.00 28.77 277 LEU B N 1
ATOM 5665 C CA . LEU B 1 278 ? -10.120 12.818 50.584 1.00 28.62 277 LEU B CA 1
ATOM 5666 C C . LEU B 1 278 ? -9.210 13.244 51.738 1.00 28.37 277 LEU B C 1
ATOM 5667 O O . LEU B 1 278 ? -8.408 14.192 51.590 1.00 29.22 277 LEU B O 1
ATOM 5672 N N . ARG B 1 279 ? -9.349 12.574 52.881 1.00 27.33 278 ARG B N 1
ATOM 5673 C CA . ARG B 1 279 ? -8.465 12.834 53.992 1.00 26.40 278 ARG B CA 1
ATOM 5674 C C . ARG B 1 279 ? -7.628 11.620 54.344 1.00 26.47 278 ARG B C 1
ATOM 5675 O O . ARG B 1 279 ? -8.125 10.619 54.906 1.00 26.33 278 ARG B O 1
ATOM 5683 N N . GLU B 1 280 ? -6.353 11.740 53.989 1.00 25.86 279 GLU B N 1
ATOM 5684 C CA . GLU B 1 280 ? -5.320 10.738 54.242 1.00 26.02 279 GLU B CA 1
ATOM 5685 C C . GLU B 1 280 ? -4.797 10.900 55.635 1.00 26.04 279 GLU B C 1
ATOM 5686 O O . GLU B 1 280 ? -4.868 12.004 56.169 1.00 25.75 279 GLU B O 1
ATOM 5692 N N . SER B 1 281 ? -4.211 9.828 56.191 1.00 26.01 280 SER B N 1
ATOM 5693 C CA . SER B 1 281 ? -3.556 9.850 57.529 1.00 26.12 280 SER B CA 1
ATOM 5694 C C . SER B 1 281 ? -2.587 11.021 57.708 1.00 26.21 280 SER B C 1
ATOM 5695 O O . SER B 1 281 ? -2.552 11.617 58.775 1.00 25.97 280 SER B O 1
ATOM 5698 N N . ALA B 1 282 ? -1.805 11.346 56.672 1.00 25.53 281 ALA B N 1
ATOM 5699 C CA . ALA B 1 282 ? -0.789 12.415 56.777 1.00 24.86 281 ALA B CA 1
ATOM 5700 C C . ALA B 1 282 ? -1.386 13.823 56.729 1.00 24.97 281 ALA B C 1
ATOM 5701 O O . ALA B 1 282 ? -0.665 14.819 56.888 1.00 25.32 281 ALA B O 1
ATOM 5703 N N . GLN B 1 283 ? -2.698 13.909 56.512 1.00 24.98 282 GLN B N 1
ATOM 5704 C CA . GLN B 1 283 ? -3.391 15.199 56.481 1.00 25.62 282 GLN B CA 1
ATOM 5705 C C . GLN B 1 283 ? -4.226 15.457 57.737 1.00 26.34 282 GLN B C 1
ATOM 5706 O O . GLN B 1 283 ? -4.949 16.448 57.814 1.00 26.69 282 GLN B O 1
ATOM 5712 N N . CYS B 1 284 ? -4.101 14.579 58.725 1.00 27.15 283 CYS B N 1
ATOM 5713 C CA . CYS B 1 284 ? -4.921 14.665 59.939 1.00 27.92 283 CYS B CA 1
ATOM 5714 C C . CYS B 1 284 ? -4.096 15.163 61.105 1.00 27.96 283 CYS B C 1
ATOM 5715 O O . CYS B 1 284 ? -3.125 14.504 61.487 1.00 28.68 283 CYS B O 1
ATOM 5718 N N . PRO B 1 285 ? -4.456 16.347 61.650 1.00 27.94 284 PRO B N 1
ATOM 5719 C CA . PRO B 1 285 ? -3.788 16.896 62.817 1.00 28.08 284 PRO B CA 1
ATOM 5720 C C . PRO B 1 285 ? -3.907 15.925 63.973 1.00 28.23 284 PRO B C 1
ATOM 5721 O O . PRO B 1 285 ? -4.894 15.208 64.061 1.00 27.47 284 PRO B O 1
ATOM 5725 N N . LYS B 1 286 ? -2.898 15.901 64.833 1.00 28.07 285 LYS B N 1
ATOM 5726 C CA . LYS B 1 286 ? -2.940 15.136 66.089 1.00 29.01 285 LYS B CA 1
ATOM 5727 C C . LYS B 1 286 ? -4.263 15.258 66.843 1.00 28.43 285 LYS B C 1
ATOM 5728 O O . LYS B 1 286 ? -4.861 14.245 67.205 1.00 27.94 285 LYS B O 1
ATOM 5734 N N . GLU B 1 287 ? -4.707 16.497 67.055 1.00 28.26 286 GLU B N 1
ATOM 5735 C CA . GLU B 1 287 ? -5.915 16.785 67.842 1.00 28.78 286 GLU B CA 1
ATOM 5736 C C . GLU B 1 287 ? -7.197 16.221 67.231 1.00 28.57 286 GLU B C 1
ATOM 5737 O O . GLU B 1 287 ? -8.203 16.068 67.928 1.00 28.23 286 GLU B O 1
ATOM 5743 N N . ASP B 1 288 ? -7.153 15.927 65.932 1.00 28.03 287 ASP B N 1
ATOM 5744 C CA . ASP B 1 288 ? -8.313 15.401 65.209 1.00 28.25 287 ASP B CA 1
ATOM 5745 C C . ASP B 1 288 ? -8.262 13.884 65.007 1.00 28.62 287 ASP B C 1
ATOM 5746 O O . ASP B 1 288 ? -9.128 13.329 64.326 1.00 28.18 287 ASP B O 1
ATOM 5751 N N . GLU B 1 289 ? -7.265 13.222 65.603 1.00 28.80 288 GLU B N 1
ATOM 5752 C CA . GLU B 1 289 ? -7.085 11.769 65.435 1.00 29.58 288 GLU B CA 1
ATOM 5753 C C . GLU B 1 289 ? -8.302 10.940 65.818 1.00 29.20 288 GLU B C 1
ATOM 5754 O O . GLU B 1 289 ? -8.657 10.006 65.104 1.00 28.97 288 GLU B O 1
ATOM 5760 N N . ASP B 1 290 ? -8.913 11.270 66.955 1.00 29.18 289 ASP B N 1
ATOM 5761 C CA . ASP B 1 290 ? -10.103 10.570 67.432 1.00 29.27 289 ASP B CA 1
ATOM 5762 C C . ASP B 1 290 ? -11.224 10.605 66.392 1.00 29.22 289 ASP B C 1
ATOM 5763 O O . ASP B 1 290 ? -11.876 9.584 66.150 1.00 29.38 289 ASP B O 1
ATOM 5768 N N . SER B 1 291 ? -11.427 11.780 65.781 1.00 28.60 290 SER B N 1
ATOM 5769 C CA . SER B 1 291 ? -12.434 11.992 64.736 1.00 28.41 290 SER B CA 1
ATOM 5770 C C . SER B 1 291 ? -12.120 11.214 63.456 1.00 28.06 290 SER B C 1
ATOM 5771 O O . SER B 1 291 ? -13.016 10.605 62.865 1.00 28.44 290 SER B O 1
ATOM 5774 N N . PHE B 1 292 ? -10.858 11.248 63.026 1.00 28.12 291 PHE B N 1
ATOM 5775 C CA . PHE B 1 292 ? -10.377 10.417 61.888 1.00 27.91 291 PHE B CA 1
ATOM 5776 C C . PHE B 1 292 ? -10.656 8.924 62.129 1.00 27.88 291 PHE B C 1
ATOM 5777 O O . PHE B 1 292 ? -10.890 8.187 61.175 1.00 28.20 291 PHE B O 1
ATOM 5785 N N . GLN B 1 293 ? -10.593 8.489 63.395 1.00 27.65 292 GLN B N 1
ATOM 5786 C CA . GLN B 1 293 ? -10.721 7.073 63.740 1.00 27.89 292 GLN B CA 1
ATOM 5787 C C . GLN B 1 293 ? -12.138 6.669 64.158 1.00 28.02 292 GLN B C 1
ATOM 5788 O O . GLN B 1 293 ? -12.354 5.525 64.557 1.00 28.84 292 GLN B O 1
ATOM 5794 N N . ASN B 1 294 ? -13.099 7.594 64.046 1.00 27.22 293 ASN B N 1
ATOM 5795 C CA . ASN B 1 294 ? -14.514 7.275 64.248 1.00 26.47 293 ASN B CA 1
ATOM 5796 C C . ASN B 1 294 ? -15.059 6.617 62.984 1.00 26.37 293 ASN B C 1
ATOM 5797 O O . ASN B 1 294 ? -15.295 7.289 61.984 1.00 25.17 293 ASN B O 1
ATOM 5802 N N . ILE B 1 295 ? -15.260 5.303 63.023 1.00 26.17 294 ILE B N 1
ATOM 5803 C CA . ILE B 1 295 ? -15.654 4.588 61.814 1.00 27.04 294 ILE B CA 1
ATOM 5804 C C . ILE B 1 295 ? -17.172 4.691 61.543 1.00 26.76 294 ILE B C 1
ATOM 5805 O O . ILE B 1 295 ? -17.644 4.317 60.457 1.00 26.30 294 ILE B O 1
ATOM 5810 N N . ALA B 1 296 ? -17.916 5.191 62.525 1.00 26.05 295 ALA B N 1
ATOM 5811 C CA . ALA B 1 296 ? -19.333 5.500 62.307 1.00 26.55 295 ALA B CA 1
ATOM 5812 C C . ALA B 1 296 ? -19.488 6.852 61.625 1.00 26.11 295 ALA B C 1
ATOM 5813 O O . ALA B 1 296 ? -20.368 7.024 60.812 1.00 25.59 295 ALA B O 1
ATOM 5815 N N . LYS B 1 297 ? -18.636 7.811 61.982 1.00 26.03 296 LYS B N 1
ATOM 5816 C CA . LYS B 1 297 ? -18.739 9.151 61.426 1.00 26.37 296 LYS B CA 1
ATOM 5817 C C . LYS B 1 297 ? -18.190 9.115 60.003 1.00 26.31 296 LYS B C 1
ATOM 5818 O O . LYS B 1 297 ? -18.904 9.416 59.045 1.00 26.65 296 LYS B O 1
ATOM 5824 N N . HIS B 1 298 ? -16.938 8.691 59.870 1.00 25.63 297 HIS B N 1
ATOM 5825 C CA . HIS B 1 298 ? -16.289 8.646 58.568 1.00 26.63 297 HIS B CA 1
ATOM 5826 C C . HIS B 1 298 ? -16.247 7.193 58.078 1.00 26.85 297 HIS B C 1
ATOM 5827 O O . HIS B 1 298 ? -15.217 6.516 58.188 1.00 28.03 297 HIS B O 1
ATOM 5834 N N . CYS B 1 299 ? -17.396 6.730 57.579 1.00 26.78 298 CYS B N 1
ATOM 5835 C CA . CYS B 1 299 ? -17.672 5.302 57.319 1.00 27.28 298 CYS B CA 1
ATOM 5836 C C . CYS B 1 299 ? -17.389 4.838 55.881 1.00 26.79 298 CYS B C 1
ATOM 5837 O O . CYS B 1 299 ? -17.688 3.688 55.499 1.00 25.97 298 CYS B O 1
ATOM 5840 N N . PHE B 1 300 ? -16.856 5.736 55.076 1.00 26.15 299 PHE B N 1
ATOM 5841 C CA . PHE B 1 300 ? -16.477 5.362 53.706 1.00 26.61 299 PHE B CA 1
ATOM 5842 C C . PHE B 1 300 ? -14.994 5.457 53.469 1.00 26.66 299 PHE B C 1
ATOM 5843 O O . PHE B 1 300 ? -14.431 6.549 53.437 1.00 28.06 299 PHE B O 1
ATOM 5851 N N . PHE B 1 301 ? -14.353 4.301 53.325 1.00 26.51 300 PHE B N 1
ATOM 5852 C CA . PHE B 1 301 ? -12.899 4.238 53.310 1.00 25.67 300 PHE B CA 1
ATOM 5853 C C . PHE B 1 301 ? -12.370 3.919 51.929 1.00 25.54 300 PHE B C 1
ATOM 5854 O O . PHE B 1 301 ? -12.822 2.963 51.298 1.00 23.49 300 PHE B O 1
ATOM 5862 N N . ASN B 1 302 ? -11.380 4.703 51.491 1.00 25.14 301 ASN B N 1
ATOM 5863 C CA . ASN B 1 302 ? -10.794 4.568 50.140 1.00 25.90 301 ASN B CA 1
ATOM 5864 C C . ASN B 1 302 ? -10.021 3.259 49.998 1.00 26.11 301 ASN B C 1
ATOM 5865 O O . ASN B 1 302 ? -9.108 2.984 50.790 1.00 27.97 301 ASN B O 1
ATOM 5870 N N . THR B 1 303 ? -10.362 2.457 48.984 1.00 26.09 302 THR B N 1
ATOM 5871 C CA . THR B 1 303 ? -9.648 1.188 48.753 1.00 25.89 302 THR B CA 1
ATOM 5872 C C . THR B 1 303 ? -8.364 1.449 47.984 1.00 25.77 302 THR B C 1
ATOM 5873 O O . THR B 1 303 ? -7.419 0.652 48.020 1.00 25.29 302 THR B O 1
ATOM 5877 N N . ASN B 1 304 ? -8.349 2.613 47.336 1.00 26.25 303 ASN B N 1
ATOM 5878 C CA . ASN B 1 304 ? -7.397 2.985 46.300 1.00 26.30 303 ASN B CA 1
ATOM 5879 C C . ASN B 1 304 ? -7.495 2.209 44.975 1.00 26.60 303 ASN B C 1
ATOM 5880 O O . ASN B 1 304 ? -6.543 2.228 44.198 1.00 25.46 303 ASN B O 1
ATOM 5885 N N . ASN B 1 305 ? -8.617 1.507 44.771 1.00 25.68 304 ASN B N 1
ATOM 5886 C CA . ASN B 1 305 ? -9.021 0.945 43.477 1.00 25.90 304 ASN B CA 1
ATOM 5887 C C . ASN B 1 305 ? -9.729 2.064 42.730 1.00 25.64 304 ASN B C 1
ATOM 5888 O O . ASN B 1 305 ? -10.856 2.427 43.061 1.00 24.37 304 ASN B O 1
ATOM 5893 N N . ILE B 1 306 ? -9.046 2.625 41.751 1.00 25.87 305 ILE B N 1
ATOM 5894 C CA . ILE B 1 306 ? -9.485 3.853 41.083 1.00 26.48 305 ILE B CA 1
ATOM 5895 C C . ILE B 1 306 ? -9.478 3.660 39.576 1.00 26.19 305 ILE B C 1
ATOM 5896 O O . ILE B 1 306 ? -8.532 3.116 39.034 1.00 26.18 305 ILE B O 1
ATOM 5901 N N . TRP B 1 307 ? -10.553 4.086 38.922 1.00 26.25 306 TRP B N 1
ATOM 5902 C CA . TRP B 1 307 ? -10.686 3.986 37.459 1.00 26.55 306 TRP B CA 1
ATOM 5903 C C . TRP B 1 307 ? -10.554 5.375 36.896 1.00 26.15 306 TRP B C 1
ATOM 5904 O O . TRP B 1 307 ? -11.227 6.278 37.386 1.00 25.88 306 TRP B O 1
ATOM 5915 N N . ILE B 1 308 ? -9.734 5.506 35.851 1.00 25.98 307 ILE B N 1
ATOM 5916 C CA . ILE B 1 308 ? -9.412 6.781 35.188 1.00 26.26 307 ILE B CA 1
ATOM 5917 C C . ILE B 1 308 ? -9.743 6.696 33.695 1.00 26.15 307 ILE B C 1
ATOM 5918 O O . ILE B 1 308 ? -9.396 5.716 33.037 1.00 25.11 307 ILE B O 1
ATOM 5923 N N . ASN B 1 309 ? -10.438 7.719 33.184 1.00 25.59 308 ASN B N 1
ATOM 5924 C CA . ASN B 1 309 ? -10.587 7.918 31.764 1.00 26.08 308 ASN B CA 1
ATOM 5925 C C . ASN B 1 309 ? -9.342 8.635 31.256 1.00 26.15 308 ASN B C 1
ATOM 5926 O O . ASN B 1 309 ? -9.030 9.775 31.642 1.00 24.99 308 ASN B O 1
ATOM 5931 N N . LEU B 1 310 ? -8.620 7.935 30.392 1.00 27.05 309 LEU B N 1
ATOM 5932 C CA . LEU B 1 310 ? -7.356 8.432 29.841 1.00 26.50 309 LEU B CA 1
ATOM 5933 C C . LEU B 1 310 ? -7.506 9.674 28.939 1.00 26.43 309 LEU B C 1
ATOM 5934 O O . LEU B 1 310 ? -6.633 10.532 28.949 1.00 25.06 309 LEU B O 1
ATOM 5939 N N . MET B 1 311 ? -8.597 9.761 28.157 1.00 26.82 310 MET B N 1
ATOM 5940 C CA . MET B 1 311 ? -8.889 10.940 27.312 1.00 28.44 310 MET B CA 1
ATOM 5941 C C . MET B 1 311 ? -9.174 12.175 28.154 1.00 27.13 310 MET B C 1
ATOM 5942 O O . MET B 1 311 ? -8.641 13.243 27.905 1.00 26.32 310 MET B O 1
ATOM 5947 N N . GLU B 1 312 ? -10.020 11.996 29.160 1.00 27.20 311 GLU B N 1
ATOM 5948 C CA . GLU B 1 312 ? -10.198 12.966 30.235 1.00 25.91 311 GLU B CA 1
ATOM 5949 C C . GLU B 1 312 ? -8.899 13.383 30.932 1.00 25.41 311 GLU B C 1
ATOM 5950 O O . GLU B 1 312 ? -8.620 14.578 31.066 1.00 24.98 311 GLU B O 1
ATOM 5956 N N . LEU B 1 313 ? -8.125 12.408 31.393 1.00 24.72 312 LEU B N 1
ATOM 5957 C CA . LEU B 1 313 ? -6.808 12.698 31.962 1.00 24.64 312 LEU B CA 1
ATOM 5958 C C . LEU B 1 313 ? -5.888 13.488 31.002 1.00 24.45 312 LEU B C 1
ATOM 5959 O O . LEU B 1 313 ? -5.287 14.488 31.407 1.00 24.00 312 LEU B O 1
ATOM 5964 N N . LYS B 1 314 ? -5.796 13.062 29.740 1.00 24.21 313 LYS B N 1
ATOM 5965 C CA . LYS B 1 314 ? -5.058 13.845 28.713 1.00 24.50 313 LYS B CA 1
ATOM 5966 C C . LYS B 1 314 ? -5.541 15.301 28.565 1.00 25.08 313 LYS B C 1
ATOM 5967 O O . LYS B 1 314 ? -4.715 16.227 28.549 1.00 25.13 313 LYS B O 1
ATOM 5973 N N . LYS B 1 315 ? -6.860 15.508 28.439 1.00 25.24 314 LYS B N 1
ATOM 5974 C CA . LYS B 1 315 ? -7.443 16.869 28.355 1.00 25.90 314 LYS B CA 1
ATOM 5975 C C . LYS B 1 315 ? -7.092 17.736 29.573 1.00 26.25 314 LYS B C 1
ATOM 5976 O O . LYS B 1 315 ? -6.648 18.877 29.435 1.00 26.29 314 LYS B O 1
ATOM 5982 N N . MET B 1 316 ? -7.338 17.190 30.764 1.00 27.42 315 MET B N 1
ATOM 5983 C CA . MET B 1 316 ? -7.031 17.869 32.022 1.00 28.52 315 MET B CA 1
ATOM 5984 C C . MET B 1 316 ? -5.546 18.263 32.079 1.00 28.15 315 MET B C 1
ATOM 5985 O O . MET B 1 316 ? -5.234 19.415 32.340 1.00 28.18 315 MET B O 1
ATOM 5990 N N . MET B 1 317 ? -4.656 17.311 31.790 1.00 28.19 316 MET B N 1
ATOM 5991 C CA . MET B 1 317 ? -3.205 17.545 31.789 1.00 28.25 316 MET B CA 1
ATOM 5992 C C . MET B 1 317 ? -2.778 18.619 30.797 1.00 28.84 316 MET B C 1
ATOM 5993 O O . MET B 1 317 ? -2.000 19.508 31.149 1.00 28.58 316 MET B O 1
ATOM 5998 N N . ASP B 1 318 ? -3.303 18.551 29.571 1.00 29.22 317 ASP B N 1
ATOM 5999 C CA . ASP B 1 318 ? -3.005 19.555 28.557 1.00 29.14 317 ASP B CA 1
ATOM 6000 C C . ASP B 1 318 ? -3.397 20.951 29.022 1.00 29.63 317 ASP B C 1
ATOM 6001 O O . ASP B 1 318 ? -2.627 21.909 28.859 1.00 30.46 317 ASP B O 1
ATOM 6006 N N . GLU B 1 319 ? -4.602 21.065 29.584 1.00 29.46 318 GLU B N 1
ATOM 6007 C 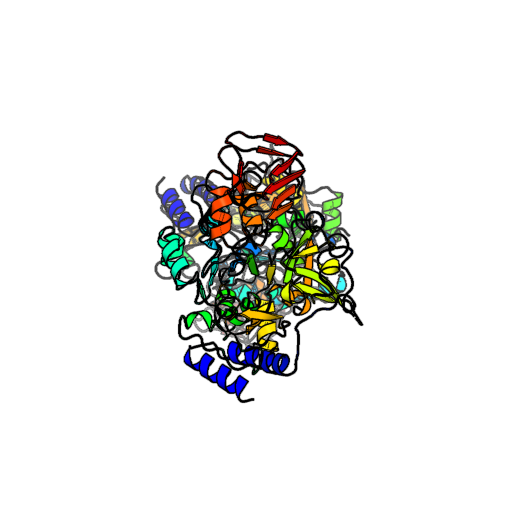CA A GLU B 1 319 ? -5.142 22.369 29.925 0.50 29.17 318 GLU B CA 1
ATOM 6008 C CA B GLU B 1 319 ? -5.163 22.368 29.934 0.50 28.96 318 GLU B CA 1
ATOM 6009 C C . GLU B 1 319 ? -4.499 22.969 31.177 1.00 28.90 318 GLU B C 1
ATOM 6010 O O . GLU B 1 319 ? -4.433 24.184 31.320 1.00 28.17 318 GLU B O 1
ATOM 6021 N N . GLN B 1 320 ? -4.002 22.101 32.053 1.00 28.39 319 GLN B N 1
ATOM 6022 C CA . GLN B 1 320 ? -3.324 22.507 33.290 1.00 27.99 319 GLN B CA 1
ATOM 6023 C C . GLN B 1 320 ? -1.811 22.639 33.087 1.00 27.60 319 GLN B C 1
ATOM 6024 O O . GLN B 1 320 ? -1.049 22.848 34.045 1.00 26.74 319 GLN B O 1
ATOM 6030 N N . LEU B 1 321 ? -1.394 22.517 31.828 1.00 27.20 320 LEU B N 1
ATOM 6031 C CA . LEU B 1 321 ? 0.016 22.525 31.431 1.00 27.51 320 LEU B CA 1
ATOM 6032 C C . LEU B 1 321 ? 0.926 21.555 32.226 1.00 27.03 320 LEU B C 1
ATOM 6033 O O . LEU B 1 321 ? 2.050 21.893 32.583 1.00 26.69 320 LEU B O 1
ATOM 6038 N N . GLY B 1 322 ? 0.434 20.344 32.473 1.00 26.76 321 GLY B N 1
ATOM 6039 C CA . GLY B 1 322 ? 1.209 19.313 33.182 1.00 26.87 321 GLY B CA 1
ATOM 6040 C C . GLY B 1 322 ? 1.229 19.416 34.713 1.00 27.28 321 GLY B C 1
ATOM 6041 O O . GLY B 1 322 ? 1.852 18.594 35.378 1.00 26.79 321 GLY B O 1
ATOM 6042 N N . VAL B 1 323 ? 0.551 20.425 35.265 1.00 27.83 322 VAL B N 1
ATOM 6043 C CA . VAL B 1 323 ? 0.582 20.725 36.711 1.00 27.89 322 VAL B CA 1
ATOM 6044 C C . VAL B 1 323 ? -0.788 20.532 37.382 1.00 28.82 322 VAL B C 1
ATOM 6045 O O . VAL B 1 323 ? -1.636 21.438 37.384 1.00 28.58 322 VAL B O 1
ATOM 6049 N N . LEU B 1 324 ? -0.994 19.343 37.952 1.00 29.39 323 LEU B N 1
ATOM 6050 C CA . LEU B 1 324 ? -2.238 19.020 38.642 1.00 29.67 323 LEU B CA 1
ATOM 6051 C C . LEU B 1 324 ? -2.149 19.649 40.027 1.00 30.42 323 LEU B C 1
ATOM 6052 O O . LEU B 1 324 ? -1.048 19.777 40.575 1.00 30.27 323 LEU B O 1
ATOM 6057 N N . ARG B 1 325 ? -3.284 20.101 40.565 1.00 30.48 324 ARG B N 1
ATOM 6058 C CA . ARG B 1 325 ? -3.286 20.803 41.851 1.00 30.33 324 ARG B CA 1
ATOM 6059 C C . ARG B 1 325 ? -3.724 19.856 42.931 1.00 29.43 324 ARG B C 1
ATOM 6060 O O . ARG B 1 325 ? -4.696 20.115 43.647 1.00 29.82 324 ARG B O 1
ATOM 6068 N N . LEU B 1 326 ? -3.012 18.737 43.025 1.00 28.58 325 LEU B N 1
ATOM 6069 C CA . LEU B 1 326 ? -3.224 17.784 44.088 1.00 27.69 325 LEU B CA 1
ATOM 6070 C C . LEU B 1 326 ? -2.689 18.437 45.372 1.00 28.04 325 LEU B C 1
ATOM 6071 O O . LEU B 1 326 ? -1.643 19.100 45.371 1.00 28.26 325 LEU B O 1
ATOM 6076 N N . PRO B 1 327 ? -3.399 18.248 46.483 1.00 27.51 326 PRO B N 1
ATOM 6077 C CA . PRO B 1 327 ? -2.877 18.857 47.702 1.00 28.03 326 PRO B CA 1
ATOM 6078 C C . PRO B 1 327 ? -1.608 18.135 48.217 1.00 28.64 326 PRO B C 1
ATOM 6079 O O . PRO B 1 327 ? -1.564 16.878 48.320 1.00 29.17 326 PRO B O 1
ATOM 6083 N N . VAL B 1 328 ? -0.568 18.917 48.512 1.00 29.63 327 VAL B N 1
ATOM 6084 C CA . VAL B 1 328 ? 0.659 18.351 49.092 1.00 29.44 327 VAL B CA 1
ATOM 6085 C C . VAL B 1 328 ? 0.386 17.940 50.539 1.00 29.24 327 VAL B C 1
ATOM 6086 O O . VAL B 1 328 ? -0.351 18.618 51.267 1.00 29.10 327 VAL B O 1
ATOM 6090 N N . MET B 1 329 ? 0.927 16.785 50.902 1.00 28.61 328 MET B N 1
ATOM 6091 C CA . MET B 1 329 ? 0.855 16.275 52.239 1.00 28.89 328 MET B CA 1
ATOM 6092 C C . MET B 1 329 ? 2.271 16.374 52.776 1.00 28.99 328 MET B C 1
ATOM 6093 O O . MET B 1 329 ? 3.208 15.980 52.107 1.00 29.63 328 MET B O 1
ATOM 6098 N N . ARG B 1 330 ? 2.413 16.986 53.943 1.00 28.68 329 ARG B N 1
ATOM 6099 C CA . ARG B 1 330 ? 3.709 17.205 54.558 1.00 28.30 329 ARG B CA 1
ATOM 6100 C C . ARG B 1 330 ? 3.838 16.078 55.564 1.00 28.25 329 ARG B C 1
ATOM 6101 O O . ARG B 1 330 ? 3.311 16.151 56.671 1.00 27.96 329 ARG B O 1
ATOM 6109 N N . ASN B 1 331 ? 4.521 15.017 55.146 1.00 28.02 330 ASN B N 1
ATOM 6110 C CA . ASN B 1 331 ? 4.580 13.760 55.892 1.00 27.94 330 ASN B CA 1
ATOM 6111 C C . ASN B 1 331 ? 5.902 13.652 56.723 1.00 27.39 330 ASN B C 1
ATOM 6112 O O . ASN B 1 331 ? 6.990 13.513 56.171 1.00 27.17 330 ASN B O 1
ATOM 6117 N N . PRO B 1 332 ? 5.812 13.813 58.056 1.00 26.92 331 PRO B N 1
ATOM 6118 C CA . PRO B 1 332 ? 7.040 13.806 58.865 1.00 27.13 331 PRO B CA 1
ATOM 6119 C C . PRO B 1 332 ? 7.664 12.410 59.048 1.00 27.92 331 PRO B C 1
ATOM 6120 O O . PRO B 1 332 ? 6.945 11.414 59.311 1.00 27.65 331 PRO B O 1
ATOM 6124 N N . LYS B 1 333 ? 8.987 12.343 58.875 1.00 27.60 332 LYS B N 1
ATOM 6125 C CA . LYS B 1 333 ? 9.749 11.099 59.023 1.00 27.85 332 LYS B CA 1
ATOM 6126 C C . LYS B 1 333 ? 11.155 11.403 59.560 1.00 27.68 332 LYS B C 1
ATOM 6127 O O . LYS B 1 333 ? 11.522 12.549 59.716 1.00 28.02 332 LYS B O 1
ATOM 6133 N N . THR B 1 334 ? 11.931 10.369 59.870 1.00 27.74 333 THR B N 1
ATOM 6134 C CA . THR B 1 334 ? 13.364 10.542 60.091 1.00 27.44 333 THR B CA 1
ATOM 6135 C C . THR B 1 334 ? 14.050 10.048 58.830 1.00 27.89 333 THR B C 1
ATOM 6136 O O . THR B 1 334 ? 13.501 9.213 58.111 1.00 28.19 333 THR B O 1
ATOM 6140 N N . VAL B 1 335 ? 15.249 10.547 58.552 1.00 28.41 334 VAL B N 1
ATOM 6141 C CA . VAL B 1 335 ? 15.856 10.329 57.226 1.00 28.01 334 VAL B CA 1
ATOM 6142 C C . VAL B 1 335 ? 16.164 8.844 56.996 1.00 28.82 334 VAL B C 1
ATOM 6143 O O . VAL B 1 335 ? 16.146 8.341 55.879 1.00 29.04 334 VAL B O 1
ATOM 6147 N N . ASN B 1 336 ? 16.428 8.154 58.088 1.00 29.44 335 ASN B N 1
ATOM 6148 C CA . ASN B 1 336 ? 16.451 6.720 58.086 1.00 30.85 335 ASN B CA 1
ATOM 6149 C C . ASN B 1 336 ? 15.253 6.279 58.903 1.00 31.38 335 ASN B C 1
ATOM 6150 O O . ASN B 1 336 ? 15.239 6.464 60.123 1.00 32.00 335 ASN B O 1
ATOM 6155 N N . PRO B 1 337 ? 14.239 5.706 58.230 1.00 32.45 336 PRO B N 1
ATOM 6156 C CA . PRO B 1 337 ? 13.007 5.271 58.884 1.00 33.36 336 PRO B CA 1
ATOM 6157 C C . PRO B 1 337 ? 13.283 4.352 60.080 1.00 34.18 336 PRO B C 1
ATOM 6158 O O . PRO B 1 337 ? 12.692 4.530 61.143 1.00 35.11 336 PRO B O 1
ATOM 6162 N N . GLN B 1 338 ? 14.222 3.428 59.902 1.00 34.59 337 GLN B N 1
ATOM 6163 C CA . GLN B 1 338 ? 14.559 2.404 60.875 1.00 34.87 337 GLN B CA 1
ATOM 6164 C C . GLN B 1 338 ? 15.335 2.912 62.094 1.00 34.60 337 GLN B C 1
ATOM 6165 O O . GLN B 1 338 ? 15.571 2.143 63.029 1.00 34.79 337 GLN B O 1
ATOM 6171 N N . ASP B 1 339 ? 15.723 4.191 62.069 1.00 33.88 338 ASP B N 1
ATOM 6172 C CA . ASP B 1 339 ? 16.448 4.840 63.165 1.00 32.84 338 ASP B CA 1
ATOM 6173 C C . ASP B 1 339 ? 15.737 6.129 63.580 1.00 32.55 338 ASP B C 1
ATOM 6174 O O . ASP B 1 339 ? 15.806 7.141 62.882 1.00 32.54 338 ASP B O 1
ATOM 6179 N N . SER B 1 340 ? 15.081 6.085 64.738 1.00 32.07 339 SER B N 1
ATOM 6180 C CA . SER B 1 340 ? 14.308 7.211 65.278 1.00 31.27 339 SER B CA 1
ATOM 6181 C C . SER B 1 340 ? 15.138 8.431 65.732 1.00 30.61 339 SER B C 1
ATOM 6182 O O . SER B 1 340 ? 14.567 9.496 65.994 1.00 30.78 339 SER B O 1
ATOM 6185 N N . GLN B 1 341 ? 16.461 8.273 65.847 1.00 29.50 340 GLN B N 1
ATOM 6186 C CA . GLN B 1 341 ? 17.360 9.381 66.221 1.00 28.47 340 GLN B CA 1
ATOM 6187 C C . GLN B 1 341 ? 18.128 9.948 65.007 1.00 27.15 340 GLN B C 1
ATOM 6188 O O . GLN B 1 341 ? 19.064 10.732 65.153 1.00 27.57 340 GLN B O 1
ATOM 6194 N N . SER B 1 342 ? 17.740 9.547 63.809 1.00 26.13 341 SER B N 1
ATOM 6195 C CA . SER B 1 342 ? 18.275 10.210 62.610 1.00 25.31 341 SER B CA 1
ATOM 6196 C C . SER B 1 342 ? 17.534 11.539 62.338 1.00 24.92 341 SER B C 1
ATOM 6197 O O . SER B 1 342 ? 16.440 11.788 62.881 1.00 24.04 341 SER B O 1
ATOM 6200 N N . THR B 1 343 ? 18.133 12.377 61.484 1.00 24.29 342 THR B N 1
ATOM 6201 C CA . THR B 1 343 ? 17.600 13.697 61.144 1.00 23.25 342 THR B CA 1
ATOM 6202 C C . THR B 1 343 ? 16.105 13.653 60.833 1.00 22.66 342 THR B C 1
ATOM 6203 O O . THR B 1 343 ? 15.659 12.818 60.050 1.00 23.08 342 THR B O 1
ATOM 6207 N N . LYS B 1 344 ? 15.341 14.560 61.441 1.00 22.07 343 LYS B N 1
ATOM 6208 C CA . LYS B 1 344 ? 13.897 14.654 61.202 1.00 21.75 343 LYS B CA 1
ATOM 6209 C C . LYS B 1 344 ? 13.675 15.368 59.877 1.00 21.84 343 LYS B C 1
ATOM 6210 O O . LYS B 1 344 ? 14.232 16.461 59.668 1.00 22.13 343 LYS B O 1
ATOM 6216 N N . VAL B 1 345 ? 12.888 14.744 58.994 1.00 20.96 344 VAL B N 1
ATOM 6217 C CA . VAL B 1 345 ? 12.647 15.240 57.618 1.00 20.34 344 VAL B CA 1
ATOM 6218 C C . VAL B 1 345 ? 11.148 15.308 57.250 1.00 21.14 344 VAL B C 1
ATOM 6219 O O . VAL B 1 345 ? 10.293 14.704 57.920 1.00 21.98 344 VAL B O 1
ATOM 6223 N N . TYR B 1 346 ? 10.839 16.023 56.174 1.00 20.69 345 TYR B N 1
ATOM 6224 C CA . TYR B 1 346 ? 9.534 15.925 55.585 1.00 21.81 345 TYR B CA 1
ATOM 6225 C C . TYR B 1 346 ? 9.669 15.299 54.226 1.00 22.22 345 TYR B C 1
ATOM 6226 O O . TYR B 1 346 ? 10.610 15.573 53.492 1.00 21.84 345 TYR B O 1
ATOM 6235 N N . GLN B 1 347 ? 8.697 14.462 53.907 1.00 23.26 346 GLN B N 1
ATOM 6236 C CA . GLN B 1 347 ? 8.530 13.936 52.566 1.00 24.04 346 GLN B CA 1
ATOM 6237 C C . GLN B 1 347 ? 7.327 14.661 52.027 1.00 24.64 346 GLN B C 1
ATOM 6238 O O . GLN B 1 347 ? 6.289 14.646 52.652 1.00 25.06 346 GLN B O 1
ATOM 6244 N N . LEU B 1 348 ? 7.485 15.369 50.911 1.00 25.17 347 LEU B N 1
ATOM 6245 C CA . LEU B 1 348 ? 6.344 16.068 50.294 1.00 26.71 347 LEU B CA 1
ATOM 6246 C C . LEU B 1 348 ? 5.667 15.095 49.326 1.00 26.81 347 LEU B C 1
ATOM 6247 O O . LEU B 1 348 ? 6.296 14.631 48.370 1.00 26.37 347 LEU B O 1
ATOM 6252 N N . GLU B 1 349 ? 4.399 14.772 49.596 1.00 27.09 348 GLU B N 1
ATOM 6253 C CA . GLU B 1 349 ? 3.679 13.729 48.854 1.00 27.50 348 GLU B CA 1
ATOM 6254 C C . GLU B 1 349 ? 2.296 14.177 48.327 1.00 27.41 348 GLU B C 1
ATOM 6255 O O . GLU B 1 349 ? 1.649 15.047 48.915 1.00 26.30 348 GLU B O 1
ATOM 6261 N N . VAL B 1 350 ? 1.870 13.570 47.211 1.00 27.26 349 VAL B N 1
ATOM 6262 C CA . VAL B 1 350 ? 0.468 13.619 46.761 1.00 27.40 349 VAL B CA 1
ATOM 6263 C C . VAL B 1 350 ? -0.165 12.200 46.620 1.00 26.91 349 VAL B C 1
ATOM 6264 O O . VAL B 1 350 ? 0.529 11.176 46.488 1.00 26.68 349 VAL B O 1
ATOM 6268 N N . ALA B 1 351 ? -1.493 12.166 46.687 1.00 28.04 350 ALA B N 1
ATOM 6269 C CA . ALA B 1 351 ? -2.274 10.920 46.642 1.00 27.81 350 ALA B CA 1
ATOM 6270 C C . ALA B 1 351 ? -3.177 10.884 45.427 1.00 27.46 350 ALA B C 1
ATOM 6271 O O . ALA B 1 351 ? -3.839 11.863 45.100 1.00 27.64 350 ALA B O 1
ATOM 6273 N N . MET B 1 352 ? -3.251 9.728 44.783 1.00 27.58 351 MET B N 1
ATOM 6274 C CA . MET B 1 352 ? -3.952 9.651 43.522 1.00 26.65 351 MET B CA 1
ATOM 6275 C C . MET B 1 352 ? -5.471 9.853 43.678 1.00 26.40 351 MET B C 1
ATOM 6276 O O . MET B 1 352 ? -6.145 10.299 42.740 1.00 25.90 351 MET B O 1
ATOM 6281 N N . GLY B 1 353 ? -5.987 9.578 44.887 1.00 26.34 352 GLY B N 1
ATOM 6282 C CA . GLY B 1 353 ? -7.416 9.723 45.190 1.00 25.26 352 GLY B CA 1
ATOM 6283 C C . GLY B 1 353 ? -7.863 11.158 45.333 1.00 24.79 352 GLY B C 1
ATOM 6284 O O . GLY B 1 353 ? -9.038 11.443 45.244 1.00 24.67 352 GLY B O 1
ATOM 6285 N N . ALA B 1 354 ? -6.919 12.065 45.593 1.00 24.73 353 ALA B N 1
ATOM 6286 C CA . ALA B 1 354 ? -7.202 13.492 45.691 1.00 23.86 353 ALA B CA 1
ATOM 6287 C C . ALA B 1 354 ? -7.561 14.140 44.351 1.00 23.91 353 ALA B C 1
ATOM 6288 O O . ALA B 1 354 ? -7.987 15.305 44.303 1.00 24.06 353 ALA B O 1
ATOM 6290 N N . ALA B 1 355 ? -7.367 13.412 43.250 1.00 23.98 354 ALA B N 1
ATOM 6291 C CA . ALA B 1 355 ? -7.911 13.850 41.940 1.00 23.29 354 ALA B CA 1
ATOM 6292 C C . ALA B 1 355 ? -9.442 13.786 41.895 1.00 23.28 354 ALA B C 1
ATOM 6293 O O . ALA B 1 355 ? -10.050 14.254 40.930 1.00 22.87 354 ALA B O 1
ATOM 6295 N N . ILE B 1 356 ? -10.061 13.213 42.938 1.00 23.88 355 ILE B N 1
ATOM 6296 C CA . ILE B 1 356 ? -11.528 13.080 42.982 1.00 24.38 355 ILE B CA 1
ATOM 6297 C C . ILE B 1 356 ? -12.200 14.462 42.835 1.00 24.99 355 ILE B C 1
ATOM 6298 O O . ILE B 1 356 ? -13.256 14.556 42.240 1.00 25.41 355 ILE B O 1
ATOM 6303 N N . SER B 1 357 ? -11.533 15.519 43.309 1.00 25.73 356 SER B N 1
ATOM 6304 C CA . SER B 1 357 ? -12.071 16.886 43.280 1.00 26.91 356 SER B CA 1
ATOM 6305 C C . SER B 1 357 ? -11.737 17.625 41.991 1.00 26.74 356 SER B C 1
ATOM 6306 O O . SER B 1 357 ? -12.343 18.663 41.691 1.00 26.19 356 SER B O 1
ATOM 6309 N N . LEU B 1 358 ? -10.801 17.075 41.219 1.00 26.75 357 LEU B N 1
ATOM 6310 C CA . LEU B 1 358 ? -10.216 17.803 40.080 1.00 26.60 357 LEU B CA 1
ATOM 6311 C C . LEU B 1 358 ? -10.830 17.422 38.739 1.00 26.26 357 LEU B C 1
ATOM 6312 O O . LEU B 1 358 ? -10.850 18.239 37.808 1.00 25.58 357 LEU B O 1
ATOM 6317 N N . PHE B 1 359 ? -11.302 16.182 38.620 1.00 25.62 358 PHE B N 1
ATOM 6318 C CA . PHE B 1 359 ? -11.921 15.738 37.382 1.00 25.46 358 PHE B CA 1
ATOM 6319 C C . PHE B 1 359 ? -13.311 16.387 37.340 1.00 25.99 358 PHE B C 1
ATOM 6320 O O . PHE B 1 359 ? -14.003 16.472 38.377 1.00 25.50 358 PHE B O 1
ATOM 6328 N N . ASP B 1 360 ? -13.700 16.864 36.156 1.00 26.05 359 ASP B N 1
ATOM 6329 C CA . ASP B 1 360 ? -15.051 17.384 35.921 1.00 26.49 359 ASP B CA 1
ATOM 6330 C C . ASP B 1 360 ? -16.106 16.394 36.409 1.00 26.43 359 ASP B C 1
ATOM 6331 O O . ASP B 1 360 ? -17.059 16.791 37.084 1.00 26.67 359 ASP B O 1
ATOM 6336 N N . ARG B 1 361 ? -15.947 15.115 36.056 1.00 26.99 360 ARG B N 1
ATOM 6337 C CA . ARG B 1 361 ? -16.904 14.058 36.452 1.00 27.41 360 ARG B CA 1
ATOM 6338 C C . ARG B 1 361 ? -16.239 12.923 37.233 1.00 28.21 360 ARG B C 1
ATOM 6339 O O . ARG B 1 361 ? -15.484 12.109 36.686 1.00 27.02 360 ARG B O 1
ATOM 6347 N N . SER B 1 362 ? -16.523 12.940 38.539 1.00 28.51 361 SER B N 1
ATOM 6348 C CA . SER B 1 362 ? -15.995 12.033 39.546 1.00 29.35 361 SER B CA 1
ATOM 6349 C C . SER B 1 362 ? -17.132 11.374 40.320 1.00 28.80 361 SER B C 1
ATOM 6350 O O . SER B 1 362 ? -18.107 12.024 40.689 1.00 29.18 361 SER B O 1
ATOM 6353 N N . GLU B 1 363 ? -17.008 10.084 40.587 1.00 28.70 362 GLU B N 1
ATOM 6354 C CA . GLU B 1 363 ? -17.875 9.465 41.571 1.00 28.11 362 GLU B CA 1
ATOM 6355 C C . GLU B 1 363 ? -17.090 8.579 42.545 1.00 27.11 362 GLU B C 1
ATOM 6356 O O . GLU B 1 363 ? -15.987 8.099 42.251 1.00 25.85 362 GLU B O 1
ATOM 6362 N N . ALA B 1 364 ? -17.671 8.397 43.729 1.00 26.64 363 ALA B N 1
ATOM 6363 C CA . ALA B 1 364 ? -17.277 7.315 44.625 1.00 25.77 363 ALA B CA 1
ATOM 6364 C C . ALA B 1 364 ? -18.445 6.322 44.759 1.00 26.04 363 ALA B C 1
ATOM 6365 O O . ALA B 1 364 ? -19.611 6.726 44.842 1.00 25.93 363 ALA B O 1
ATOM 6367 N N . VAL B 1 365 ? -18.110 5.035 44.758 1.00 25.93 364 VAL B N 1
ATOM 6368 C CA . VAL B 1 365 ? -19.067 3.939 44.823 1.00 26.37 364 VAL B CA 1
ATOM 6369 C C . VAL B 1 365 ? -18.618 2.918 45.889 1.00 26.42 364 VAL B C 1
ATOM 6370 O O . VAL B 1 365 ? -17.421 2.632 46.024 1.00 25.42 364 VAL B O 1
ATOM 6374 N N . VAL B 1 366 ? -19.576 2.390 46.653 1.00 25.89 365 VAL B N 1
ATOM 6375 C CA . VAL B 1 366 ? -19.274 1.428 47.693 1.00 25.56 365 VAL B CA 1
ATOM 6376 C C . VAL B 1 366 ? -19.226 0.019 47.089 1.00 25.57 365 VAL B C 1
ATOM 6377 O O . VAL B 1 366 ? -20.138 -0.403 46.356 1.00 26.15 365 VAL B O 1
ATOM 6381 N N . VAL B 1 367 ? -18.144 -0.697 47.381 1.00 25.54 366 VAL B N 1
ATOM 6382 C CA . VAL B 1 367 ? -17.959 -2.055 46.873 1.00 25.55 366 VAL B CA 1
ATOM 6383 C C . VAL B 1 367 ? -17.795 -3.049 48.036 1.00 25.58 366 VAL B C 1
ATOM 6384 O O . VAL B 1 367 ? -17.361 -2.664 49.138 1.00 24.68 366 VAL B O 1
ATOM 6388 N N . PRO B 1 368 ? -18.197 -4.322 47.822 1.00 25.96 367 PRO B N 1
ATOM 6389 C CA . PRO B 1 368 ? -18.001 -5.283 48.896 1.00 26.05 367 PRO B CA 1
ATOM 6390 C C . PRO B 1 368 ? -16.535 -5.348 49.338 1.00 26.05 367 PRO B C 1
ATOM 6391 O O . PRO B 1 368 ? -15.620 -5.141 48.516 1.00 23.82 367 PRO B O 1
ATOM 6395 N N . ARG B 1 369 ? -16.348 -5.608 50.629 1.00 26.64 368 ARG B N 1
ATOM 6396 C CA . ARG B 1 369 ? -15.034 -5.917 51.229 1.00 28.04 368 ARG B CA 1
ATOM 6397 C C . ARG B 1 369 ? -14.141 -6.841 50.415 1.00 28.25 368 ARG B C 1
ATOM 6398 O O . ARG B 1 369 ? -12.940 -6.762 50.547 1.00 28.76 368 ARG B O 1
ATOM 6406 N N . GLU B 1 370 ? -14.711 -7.757 49.635 1.00 29.44 369 GLU B N 1
ATOM 6407 C CA . GLU B 1 370 ? -13.893 -8.729 48.888 1.00 30.17 369 GLU B CA 1
ATOM 6408 C C . GLU B 1 370 ? -12.887 -8.034 47.952 1.00 29.25 369 GLU B C 1
ATOM 6409 O O . GLU B 1 370 ? -11.899 -8.636 47.544 1.00 29.29 369 GLU B O 1
ATOM 6415 N N . ARG B 1 371 ? -13.144 -6.766 47.622 1.00 28.67 370 ARG B N 1
ATOM 6416 C CA . ARG B 1 371 ? -12.284 -6.010 46.699 1.00 28.20 370 ARG B CA 1
ATOM 6417 C C . ARG B 1 371 ? -11.157 -5.230 47.407 1.00 27.40 370 ARG B C 1
ATOM 6418 O O . ARG B 1 371 ? -10.494 -4.397 46.793 1.00 26.46 370 ARG B O 1
ATOM 6426 N N . PHE B 1 372 ? -10.954 -5.516 48.698 1.00 26.88 371 PHE B N 1
ATOM 6427 C CA . PHE B 1 372 ? -10.078 -4.731 49.551 1.00 26.31 371 PHE B CA 1
ATOM 6428 C C . PHE B 1 372 ? -9.525 -5.615 50.669 1.00 26.50 371 PHE B C 1
ATOM 6429 O O . PHE B 1 372 ? -10.240 -5.986 51.616 1.00 25.64 371 PHE B O 1
ATOM 6437 N N . ALA B 1 373 ? -8.241 -5.944 50.524 1.00 26.03 372 ALA B N 1
ATOM 6438 C CA . ALA B 1 373 ? -7.471 -6.759 51.465 1.00 25.70 372 ALA B CA 1
ATOM 6439 C C . ALA B 1 373 ? -6.088 -6.075 51.660 1.00 25.03 372 ALA B C 1
ATOM 6440 O O . ALA B 1 373 ? -5.051 -6.548 51.187 1.00 23.85 372 ALA B O 1
ATOM 6442 N N . PRO B 1 374 ? -6.093 -4.931 52.366 1.00 25.39 373 PRO B N 1
ATOM 6443 C CA . PRO B 1 374 ? -4.931 -4.058 52.518 1.00 25.01 373 PRO B CA 1
ATOM 6444 C C . PRO B 1 374 ? -3.824 -4.573 53.460 1.00 24.94 373 PRO B C 1
ATOM 6445 O O . PRO B 1 374 ? -4.111 -5.275 54.430 1.00 24.29 373 PRO B O 1
ATOM 6449 N N . VAL B 1 375 ? -2.580 -4.196 53.159 1.00 24.36 374 VAL B N 1
ATOM 6450 C CA . VAL B 1 375 ? -1.417 -4.446 54.038 1.00 24.75 374 VAL B CA 1
ATOM 6451 C C . VAL B 1 375 ? -0.650 -3.125 54.124 1.00 24.99 374 VAL B C 1
ATOM 6452 O O . VAL B 1 375 ? 0.164 -2.825 53.255 1.00 25.28 374 VAL B O 1
ATOM 6456 N N . LYS B 1 376 ? -0.989 -2.325 55.141 1.00 25.17 375 LYS B N 1
ATOM 6457 C CA . LYS B 1 376 ? -0.291 -1.072 55.475 1.00 25.42 375 LYS B CA 1
ATOM 6458 C C . LYS B 1 376 ? 0.760 -1.358 56.573 1.00 25.36 375 LYS B C 1
ATOM 6459 O O . LYS B 1 376 ? 1.785 -0.686 56.656 1.00 25.97 375 LYS B O 1
ATOM 6465 N N . THR B 1 377 ? 0.482 -2.354 57.408 1.00 25.81 376 THR B N 1
ATOM 6466 C CA . THR B 1 377 ? 1.328 -2.688 58.568 1.00 25.57 376 THR B CA 1
ATOM 6467 C C . THR B 1 377 ? 1.585 -4.181 58.684 1.00 25.61 376 THR B C 1
ATOM 6468 O O . THR B 1 377 ? 0.879 -4.986 58.074 1.00 25.67 376 THR B O 1
ATOM 6472 N N . CYS B 1 378 ? 2.565 -4.548 59.522 1.00 26.45 377 CYS B N 1
ATOM 6473 C CA . CYS B 1 378 ? 2.838 -5.950 59.830 1.00 26.81 377 CYS B CA 1
ATOM 6474 C C . CYS B 1 378 ? 1.589 -6.605 60.453 1.00 26.88 377 CYS B C 1
ATOM 6475 O O . CYS B 1 378 ? 1.375 -7.810 60.296 1.00 26.87 377 CYS B O 1
ATOM 6478 N N . SER B 1 379 ? 0.750 -5.799 61.121 1.00 27.57 378 SER B N 1
ATOM 6479 C CA . SER B 1 379 ? -0.525 -6.281 61.678 1.00 27.40 378 SER B CA 1
ATOM 6480 C C . SER B 1 379 ? -1.475 -6.775 60.571 1.00 26.66 378 SER B C 1
ATOM 6481 O O . SER B 1 379 ? -2.081 -7.834 60.691 1.00 26.47 378 SER B O 1
ATOM 6484 N N . ASP B 1 380 ? -1.587 -5.991 59.501 1.00 26.99 379 ASP B N 1
ATOM 6485 C CA . ASP B 1 380 ? -2.311 -6.389 58.287 1.00 27.28 379 ASP B CA 1
ATOM 6486 C C . ASP B 1 380 ? -1.696 -7.624 57.650 1.00 26.87 379 ASP B C 1
ATOM 6487 O O . ASP B 1 380 ? -2.405 -8.474 57.088 1.00 27.24 379 ASP B O 1
ATOM 6492 N N . LEU B 1 381 ? -0.363 -7.690 57.694 1.00 26.55 380 LEU B N 1
ATOM 6493 C CA . LEU B 1 381 ? 0.387 -8.775 57.070 1.00 25.12 380 LEU B CA 1
ATOM 6494 C C . LEU B 1 381 ? 0.104 -10.073 57.794 1.00 24.62 380 LEU B C 1
ATOM 6495 O O . LEU B 1 381 ? -0.090 -11.112 57.159 1.00 22.78 380 LEU B O 1
ATOM 6500 N N . LEU B 1 382 ? 0.074 -9.996 59.130 1.00 24.33 381 LEU B N 1
ATOM 6501 C CA . LEU B 1 382 ? -0.288 -11.132 59.960 1.00 24.91 381 LEU B CA 1
ATOM 6502 C C . LEU B 1 382 ? -1.653 -11.700 59.592 1.00 24.99 381 LEU B C 1
ATOM 6503 O O . LEU B 1 382 ? -1.801 -12.927 59.506 1.00 23.60 381 LEU B O 1
ATOM 6508 N N . ALA B 1 383 ? -2.626 -10.821 59.337 1.00 24.83 382 ALA B N 1
ATOM 6509 C CA . ALA B 1 383 ? -3.961 -11.306 59.055 1.00 26.10 382 ALA B CA 1
ATOM 6510 C C . ALA B 1 383 ? -4.028 -11.925 57.643 1.00 26.13 382 ALA B C 1
ATOM 6511 O O . ALA B 1 383 ? -4.634 -13.001 57.469 1.00 26.63 382 ALA B O 1
ATOM 6513 N N . LEU B 1 384 ? -3.372 -11.294 56.663 1.00 26.91 383 LEU B N 1
ATOM 6514 C CA . LEU B 1 384 ? -3.361 -11.809 55.291 1.00 27.72 383 LEU B CA 1
ATOM 6515 C C . LEU B 1 384 ? -2.643 -13.170 55.190 1.00 28.31 383 LEU B C 1
ATOM 6516 O O . LEU B 1 384 ? -3.061 -14.063 54.418 1.00 29.35 383 LEU B O 1
ATOM 6521 N N . ARG B 1 385 ? -1.559 -13.293 55.957 1.00 27.23 384 ARG B N 1
ATOM 6522 C CA . ARG B 1 385 ? -0.733 -14.495 56.025 1.00 27.26 384 ARG B CA 1
ATOM 6523 C C . ARG B 1 385 ? -1.445 -15.623 56.758 1.00 26.97 384 ARG B C 1
ATOM 6524 O O . ARG B 1 385 ? -1.182 -16.794 56.490 1.00 26.43 384 ARG B O 1
ATOM 6532 N N . SER B 1 386 ? -2.341 -15.250 57.673 1.00 26.10 385 SER B N 1
ATOM 6533 C CA . SER B 1 386 ? -3.120 -16.194 58.478 1.00 26.04 385 SER B CA 1
ATOM 6534 C C . SER B 1 386 ? -4.284 -16.751 57.653 1.00 25.40 385 SER B C 1
ATOM 6535 O O . SER B 1 386 ? -4.546 -16.286 56.543 1.00 24.78 385 SER B O 1
ATOM 6538 N N . ASP B 1 387 ? -4.989 -17.724 58.208 1.00 25.19 386 ASP B N 1
ATOM 6539 C CA . ASP B 1 387 ? -6.127 -18.350 57.527 1.00 24.97 386 ASP B CA 1
ATOM 6540 C C . ASP B 1 387 ? -7.412 -17.503 57.567 1.00 25.03 386 ASP B C 1
ATOM 6541 O O . ASP B 1 387 ? -8.481 -18.000 57.212 1.00 24.34 386 ASP B O 1
ATOM 6546 N N . ALA B 1 388 ? -7.305 -16.251 58.024 1.00 25.40 387 ALA B N 1
ATOM 6547 C CA . ALA B 1 388 ? -8.415 -15.307 57.945 1.00 26.00 387 ALA B CA 1
ATOM 6548 C C . ALA B 1 388 ? -8.670 -14.897 56.499 1.00 26.11 387 ALA B C 1
ATOM 6549 O O . ALA B 1 388 ? -9.737 -14.345 56.191 1.00 26.67 387 ALA B O 1
ATOM 6551 N N . TYR B 1 389 ? -7.692 -15.160 55.625 1.00 25.92 388 TYR B N 1
ATOM 6552 C CA . TYR B 1 389 ? -7.786 -14.837 54.186 1.00 25.88 388 TYR B CA 1
ATOM 6553 C C . TYR B 1 389 ? -7.577 -16.059 53.286 1.00 25.80 388 TYR B C 1
ATOM 6554 O O . TYR B 1 389 ? -6.647 -16.851 53.493 1.00 26.63 388 TYR B O 1
ATOM 6563 N N . GLN B 1 390 ? -8.429 -16.166 52.270 1.00 25.21 389 GLN B N 1
ATOM 6564 C CA . GLN B 1 390 ? -8.507 -17.319 51.386 1.00 25.46 389 GLN B CA 1
ATOM 6565 C C . GLN B 1 390 ? -7.973 -16.882 50.033 1.00 24.48 389 GLN B C 1
ATOM 6566 O O . GLN B 1 390 ? -8.221 -15.736 49.634 1.00 24.63 389 GLN B O 1
ATOM 6572 N N . VAL B 1 391 ? -7.200 -17.747 49.358 1.00 23.24 390 VAL B N 1
ATOM 6573 C CA . VAL B 1 391 ? -6.998 -17.639 47.916 1.00 22.64 390 VAL B CA 1
ATOM 6574 C C . VAL B 1 391 ? -8.253 -18.134 47.204 1.00 22.93 390 VAL B C 1
ATOM 6575 O O . VAL B 1 391 ? -8.737 -19.245 47.456 1.00 22.65 390 VAL B O 1
ATOM 6579 N N . THR B 1 392 ? -8.766 -17.301 46.304 1.00 23.20 391 THR B N 1
ATOM 6580 C CA . THR B 1 392 ? -9.906 -17.651 45.472 1.00 23.54 391 THR B CA 1
ATOM 6581 C C . THR B 1 392 ? -9.499 -18.347 44.177 1.00 24.04 391 THR B C 1
ATOM 6582 O O . THR B 1 392 ? -8.311 -18.437 43.833 1.00 23.64 391 THR B O 1
ATOM 6586 N N . GLU B 1 393 ? -10.519 -18.817 43.462 1.00 24.61 392 GLU B N 1
ATOM 6587 C CA . GLU B 1 393 ? -10.378 -19.419 42.145 1.00 25.48 392 GLU B CA 1
ATOM 6588 C C . GLU B 1 393 ? -9.733 -18.461 41.129 1.00 25.85 392 GLU B C 1
ATOM 6589 O O . GLU B 1 393 ? -8.920 -18.881 40.299 1.00 25.97 392 GLU B O 1
ATOM 6595 N N . ASP B 1 394 ? -10.069 -17.174 41.207 1.00 26.10 393 ASP B N 1
ATOM 6596 C CA . ASP B 1 394 ? -9.441 -16.190 40.306 1.00 26.61 393 ASP B CA 1
ATOM 6597 C C . ASP B 1 394 ? -8.162 -15.528 40.904 1.00 26.68 393 ASP B C 1
ATOM 6598 O O . ASP B 1 394 ? -7.770 -14.415 40.525 1.00 26.39 393 ASP B O 1
ATOM 6603 N N . GLN B 1 395 ? -7.519 -16.262 41.819 1.00 26.27 394 GLN B N 1
ATOM 6604 C CA . GLN B 1 395 ? -6.220 -15.922 42.433 1.00 26.69 394 GLN B CA 1
ATOM 6605 C C . GLN B 1 395 ? -6.221 -14.668 43.320 1.00 26.93 394 GLN B C 1
ATOM 6606 O O . GLN B 1 395 ? -5.155 -14.078 43.587 1.00 26.83 394 GLN B O 1
ATOM 6612 N N . ARG B 1 396 ? -7.407 -14.264 43.776 1.00 26.67 395 ARG B N 1
ATOM 6613 C CA . ARG B 1 396 ? -7.520 -13.184 44.745 1.00 27.30 395 ARG B CA 1
ATOM 6614 C C . ARG B 1 396 ? -7.354 -13.715 46.158 1.00 26.58 395 ARG B C 1
ATOM 6615 O O . ARG B 1 396 ? -7.530 -14.911 46.407 1.00 26.41 395 ARG B O 1
ATOM 6623 N N . LEU B 1 397 ? -6.987 -12.816 47.064 1.00 26.61 396 LEU B N 1
ATOM 6624 C CA . LEU B 1 397 ? -7.101 -13.066 48.494 1.00 27.37 396 LEU B CA 1
ATOM 6625 C C . LEU B 1 397 ? -8.288 -12.279 49.039 1.00 27.94 396 LEU B C 1
ATOM 6626 O O . LEU B 1 397 ? -8.386 -11.054 48.858 1.00 28.15 396 LEU B O 1
ATOM 6631 N N . VAL B 1 398 ? -9.208 -13.009 49.665 1.00 27.45 397 VAL B N 1
ATOM 6632 C CA . VAL B 1 398 ? -10.446 -12.452 50.161 1.00 27.65 397 VAL B CA 1
ATOM 6633 C C . VAL B 1 398 ? -10.643 -12.906 51.610 1.00 27.68 397 VAL B C 1
ATOM 6634 O O . VAL B 1 398 ? -10.233 -14.005 51.988 1.00 27.39 397 VAL B O 1
ATOM 6638 N N . LEU B 1 399 ? -11.236 -12.038 52.420 1.00 27.71 398 LEU B N 1
ATOM 6639 C CA . LEU B 1 399 ? -11.597 -12.358 53.795 1.00 27.92 398 LEU B CA 1
ATOM 6640 C C . LEU B 1 399 ? -12.513 -13.585 53.836 1.00 28.10 398 LEU B C 1
ATOM 6641 O O . LEU B 1 399 ? -13.379 -13.740 52.974 1.00 28.17 398 LEU B O 1
ATOM 6646 N N . CYS B 1 400 ? -12.314 -14.455 54.828 1.00 28.16 399 CYS B N 1
ATOM 6647 C CA . CYS B 1 400 ? -13.087 -15.689 54.920 1.00 28.47 399 CYS B CA 1
ATOM 6648 C C . CYS B 1 400 ? -14.584 -15.371 55.105 1.00 28.61 399 CYS B C 1
ATOM 6649 O O . CYS B 1 400 ? -14.944 -14.272 55.554 1.00 28.64 399 CYS B O 1
ATOM 6652 N N . GLU B 1 401 ? -15.445 -16.310 54.710 1.00 29.02 400 GLU B N 1
ATOM 6653 C CA . GLU B 1 401 ? -16.893 -16.097 54.721 1.00 29.10 400 GLU B CA 1
ATOM 6654 C C . GLU B 1 401 ? -17.402 -15.861 56.133 1.00 29.04 400 GLU B C 1
ATOM 6655 O O . GLU B 1 401 ? -18.328 -15.086 56.338 1.00 28.88 400 GLU B O 1
ATOM 6661 N N . GLU B 1 402 ? -16.774 -16.529 57.096 1.00 29.12 401 GLU B N 1
ATOM 6662 C CA . GLU B 1 402 ? -17.258 -16.578 58.479 1.00 29.30 401 GLU B CA 1
ATOM 6663 C C . GLU B 1 402 ? -16.980 -15.314 59.297 1.00 29.40 401 GLU B C 1
ATOM 6664 O O . GLU B 1 402 ? -17.601 -15.120 60.341 1.00 28.98 401 GLU B O 1
ATOM 6670 N N . ARG B 1 403 ? -16.023 -14.489 58.858 1.00 29.35 402 ARG B N 1
ATOM 6671 C CA . ARG B 1 403 ? -15.819 -13.169 59.465 1.00 29.86 402 ARG B CA 1
ATOM 6672 C C . ARG B 1 403 ? -16.821 -12.185 58.853 1.00 29.99 402 ARG B C 1
ATOM 6673 O O . ARG B 1 403 ? -17.010 -11.080 59.360 1.00 29.83 402 ARG B O 1
ATOM 6681 N N . ASN B 1 404 ? -17.485 -12.641 57.789 1.00 30.16 403 ASN B N 1
ATOM 6682 C CA . ASN B 1 404 ? -18.285 -11.819 56.882 1.00 30.30 403 ASN B CA 1
ATOM 6683 C C . ASN B 1 404 ? -17.427 -10.801 56.116 1.00 30.53 403 ASN B C 1
ATOM 6684 O O . ASN B 1 404 ? -16.676 -11.167 55.201 1.00 30.21 403 ASN B O 1
ATOM 6689 N N . GLY B 1 405 ? -17.551 -9.536 56.510 1.00 30.82 404 GLY B N 1
ATOM 6690 C CA . GLY B 1 405 ? -16.876 -8.423 55.863 1.00 30.98 404 GLY B CA 1
ATOM 6691 C C . GLY B 1 405 ? -16.025 -7.639 56.838 1.00 31.25 404 GLY B C 1
ATOM 6692 O O . GLY B 1 405 ? -15.509 -6.570 56.499 1.00 32.18 404 GLY B O 1
ATOM 6693 N N . LYS B 1 406 ? -15.864 -8.177 58.045 1.00 30.63 405 LYS B N 1
ATOM 6694 C CA . LYS B 1 406 ? -15.024 -7.560 59.059 1.00 30.28 405 LYS B CA 1
ATOM 6695 C C . LYS B 1 406 ? -13.726 -8.357 59.262 1.00 30.29 405 LYS B C 1
ATOM 6696 O O . LYS B 1 406 ? -13.774 -9.505 59.733 1.00 30.19 405 LYS B O 1
ATOM 6702 N N . PRO B 1 407 ? -12.562 -7.769 58.903 1.00 29.95 406 PRO B N 1
ATOM 6703 C CA . PRO B 1 407 ? -11.287 -8.407 59.246 1.00 29.80 406 PRO B CA 1
ATOM 6704 C C . PRO B 1 407 ? -11.078 -8.526 60.757 1.00 29.72 406 PRO B C 1
ATOM 6705 O O . PRO B 1 407 ? -11.701 -7.776 61.518 1.00 29.48 406 PRO B O 1
ATOM 6709 N N . PRO B 1 408 ? -10.216 -9.477 61.197 1.00 29.30 407 PRO B N 1
ATOM 6710 C CA . PRO B 1 408 ? -9.888 -9.512 62.618 1.00 29.00 407 PRO B CA 1
ATOM 6711 C C . PRO B 1 408 ? -9.261 -8.171 63.028 1.00 28.95 407 PRO B C 1
ATOM 6712 O O . PRO B 1 408 ? -8.479 -7.596 62.270 1.00 28.67 407 PRO B O 1
ATOM 6716 N N . ALA B 1 409 ? -9.634 -7.656 64.194 1.00 28.95 408 ALA B N 1
ATOM 6717 C CA . ALA B 1 409 ? -9.050 -6.416 64.695 1.00 29.25 408 ALA B CA 1
ATOM 6718 C C . ALA B 1 409 ? -7.737 -6.709 65.423 1.00 29.36 408 ALA B C 1
ATOM 6719 O O . ALA B 1 409 ? -7.724 -7.145 66.581 1.00 29.29 408 ALA B O 1
ATOM 6721 N N . ILE B 1 410 ? -6.629 -6.455 64.741 1.00 29.78 409 ILE B N 1
ATOM 6722 C CA . ILE B 1 410 ? -5.313 -6.802 65.251 1.00 29.79 409 ILE B CA 1
ATOM 6723 C C . ILE B 1 410 ? -4.517 -5.563 65.704 1.00 30.22 409 ILE B C 1
ATOM 6724 O O . ILE B 1 410 ? -4.211 -4.675 64.911 1.00 29.54 409 ILE B O 1
ATOM 6729 N N . ASP B 1 411 ? -4.188 -5.530 66.993 1.00 29.98 410 ASP B N 1
ATOM 6730 C CA . ASP B 1 411 ? -3.304 -4.509 67.563 1.00 30.34 410 ASP B CA 1
ATOM 6731 C C . ASP B 1 411 ? -1.991 -5.156 68.082 1.00 30.02 410 ASP B C 1
ATOM 6732 O O . ASP B 1 411 ? -2.012 -5.960 69.000 1.00 29.73 410 ASP B O 1
ATOM 6737 N N . LEU B 1 412 ? -0.870 -4.801 67.442 1.00 29.75 411 LEU B N 1
ATOM 6738 C CA . LEU B 1 412 ? 0.473 -5.288 67.779 1.00 29.24 411 LEU B CA 1
ATOM 6739 C C . LEU B 1 412 ? 1.323 -4.183 68.392 1.00 29.18 411 LEU B C 1
ATOM 6740 O O . LEU B 1 412 ? 1.395 -3.083 67.837 1.00 28.00 411 LEU B O 1
ATOM 6745 N N . ASP B 1 413 ? 1.971 -4.486 69.523 1.00 29.12 412 ASP B N 1
ATOM 6746 C CA . ASP B 1 413 ? 2.874 -3.548 70.209 1.00 29.58 412 ASP B CA 1
ATOM 6747 C C . ASP B 1 413 ? 3.760 -2.789 69.220 1.00 30.17 412 ASP B C 1
ATOM 6748 O O . ASP B 1 413 ? 4.427 -3.397 68.383 1.00 30.53 412 ASP B O 1
ATOM 6753 N N . GLY B 1 414 ? 3.769 -1.462 69.326 1.00 30.28 413 GLY B N 1
ATOM 6754 C CA . GLY B 1 414 ? 4.525 -0.627 68.382 1.00 30.20 413 GLY B CA 1
ATOM 6755 C C . GLY B 1 414 ? 6.024 -0.666 68.621 1.00 30.00 413 GLY B C 1
ATOM 6756 O O . GLY B 1 414 ? 6.828 -0.412 67.713 1.00 30.15 413 GLY B O 1
ATOM 6757 N N . GLU B 1 415 ? 6.396 -0.993 69.853 1.00 29.87 414 GLU B N 1
ATOM 6758 C CA . GLU B 1 415 ? 7.798 -1.065 70.252 1.00 29.92 414 GLU B CA 1
ATOM 6759 C C . GLU B 1 415 ? 8.540 -2.249 69.643 1.00 29.55 414 GLU B C 1
ATOM 6760 O O . GLU B 1 415 ? 9.763 -2.203 69.510 1.00 29.74 414 GLU B O 1
ATOM 6766 N N . HIS B 1 416 ? 7.812 -3.289 69.249 1.00 29.06 415 HIS B N 1
ATOM 6767 C CA . HIS B 1 416 ? 8.464 -4.520 68.812 1.00 29.29 415 HIS B CA 1
ATOM 6768 C C . HIS B 1 416 ? 8.097 -5.005 67.418 1.00 29.02 415 HIS B C 1
ATOM 6769 O O . HIS B 1 416 ? 8.893 -5.699 66.790 1.00 29.23 415 HIS B O 1
ATOM 6776 N N . TYR B 1 417 ? 6.906 -4.639 66.941 1.00 28.94 416 TYR B N 1
ATOM 6777 C CA . TYR B 1 417 ? 6.340 -5.250 65.722 1.00 28.54 416 TYR B CA 1
ATOM 6778 C C . TYR B 1 417 ? 6.001 -4.278 64.589 1.00 28.14 416 TYR B C 1
ATOM 6779 O O . TYR B 1 417 ? 5.350 -4.648 63.608 1.00 28.23 416 TYR B O 1
ATOM 6788 N N . LYS B 1 418 ? 6.482 -3.046 64.715 1.00 27.70 417 LYS B N 1
ATOM 6789 C CA . LYS B 1 418 ? 6.297 -2.034 63.693 1.00 27.00 417 LYS B CA 1
ATOM 6790 C C . LYS B 1 418 ? 7.223 -2.370 62.524 1.00 27.02 417 LYS B C 1
ATOM 6791 O O . LYS B 1 418 ? 6.802 -2.417 61.363 1.00 26.86 417 LYS B O 1
ATOM 6797 N N . MET B 1 419 ? 8.474 -2.657 62.852 1.00 26.74 418 MET B N 1
ATOM 6798 C CA . MET B 1 419 ? 9.480 -3.049 61.874 1.00 26.95 418 MET B CA 1
ATOM 6799 C C . MET B 1 419 ? 9.298 -4.514 61.477 1.00 26.66 418 MET B C 1
ATOM 6800 O O . MET B 1 419 ? 9.077 -5.378 62.332 1.00 25.78 418 MET B O 1
ATOM 6805 N N . ILE B 1 420 ? 9.400 -4.784 60.176 1.00 27.35 419 ILE B N 1
ATOM 6806 C CA . ILE B 1 420 ? 9.284 -6.146 59.647 1.00 27.74 419 ILE B CA 1
ATOM 6807 C C . ILE B 1 420 ? 10.213 -7.072 60.428 1.00 28.18 419 ILE B C 1
ATOM 6808 O O . ILE B 1 420 ? 9.813 -8.177 60.799 1.00 28.50 419 ILE B O 1
ATOM 6813 N N . ASP B 1 421 ? 11.418 -6.571 60.729 1.00 28.37 420 ASP B N 1
ATOM 6814 C CA . ASP B 1 421 ? 12.449 -7.292 61.458 1.00 28.58 420 ASP B CA 1
ATOM 6815 C C . ASP B 1 421 ? 12.025 -7.779 62.855 1.00 28.65 420 ASP B C 1
ATOM 6816 O O . ASP B 1 421 ? 12.466 -8.835 63.306 1.00 28.47 420 ASP B O 1
ATOM 6821 N N . GLY B 1 422 ? 11.184 -7.001 63.534 1.00 28.29 421 GLY B N 1
ATOM 6822 C CA . GLY B 1 422 ? 10.541 -7.437 64.777 1.00 28.18 421 GLY B CA 1
ATOM 6823 C C . GLY B 1 422 ? 9.337 -8.364 64.610 1.00 27.83 421 GLY B C 1
ATOM 6824 O O . GLY B 1 422 ? 9.108 -9.234 65.438 1.00 27.42 421 GLY B O 1
ATOM 6825 N N . PHE B 1 423 ? 8.553 -8.164 63.548 1.00 28.27 422 PHE B N 1
ATOM 6826 C CA . PHE B 1 423 ? 7.356 -8.982 63.300 1.00 28.12 422 PHE B CA 1
ATOM 6827 C C . PHE B 1 423 ? 7.734 -10.422 62.962 1.00 27.91 422 PHE B C 1
ATOM 6828 O O . PHE B 1 423 ? 7.076 -11.368 63.407 1.00 27.59 422 PHE B O 1
ATOM 6836 N N . GLU B 1 424 ? 8.807 -10.577 62.191 1.00 27.83 423 GLU B N 1
ATOM 6837 C CA . GLU B 1 424 ? 9.322 -11.894 61.830 1.00 27.46 423 GLU B CA 1
ATOM 6838 C C . GLU B 1 424 ? 9.561 -12.810 63.032 1.00 27.10 423 GLU B C 1
ATOM 6839 O O . GLU B 1 424 ? 9.594 -14.036 62.870 1.00 27.22 423 GLU B O 1
ATOM 6845 N N . LYS B 1 425 ? 9.745 -12.220 64.217 1.00 26.50 424 LYS B N 1
ATOM 6846 C CA . LYS B 1 425 ? 9.923 -12.980 65.463 1.00 25.30 424 LYS B CA 1
ATOM 6847 C C . LYS B 1 425 ? 8.581 -13.411 66.068 1.00 24.32 424 LYS B C 1
ATOM 6848 O O . LYS B 1 425 ? 8.446 -14.531 66.552 1.00 23.18 424 LYS B O 1
ATOM 6850 N N . LEU B 1 426 ? 7.591 -12.522 66.020 1.00 23.51 425 LEU B N 1
ATOM 6851 C CA . LEU B 1 426 ? 6.203 -12.865 66.364 1.00 23.14 425 LEU B CA 1
ATOM 6852 C C . LEU B 1 426 ? 5.725 -14.188 65.734 1.00 22.66 425 LEU B C 1
ATOM 6853 O O . LEU B 1 426 ? 5.146 -15.032 66.412 1.00 22.13 425 LEU B O 1
ATOM 6858 N N . VAL B 1 427 ? 5.992 -14.365 64.439 1.00 22.60 426 VAL B N 1
ATOM 6859 C CA . VAL B 1 427 ? 5.565 -15.553 63.706 1.00 22.33 426 VAL B CA 1
ATOM 6860 C C . VAL B 1 427 ? 6.734 -16.527 63.455 1.00 23.11 426 VAL B C 1
ATOM 6861 O O . VAL B 1 427 ? 6.641 -17.437 62.624 1.00 22.97 426 VAL B O 1
ATOM 6865 N N . LYS B 1 428 ? 7.822 -16.322 64.199 1.00 23.34 427 LYS B N 1
ATOM 6866 C CA . LYS B 1 428 ? 9.056 -17.128 64.114 1.00 23.95 427 LYS B CA 1
ATOM 6867 C C . LYS B 1 428 ? 8.817 -18.630 63.911 1.00 24.74 427 LYS B C 1
ATOM 6868 O O . LYS B 1 428 ? 9.436 -19.253 63.039 1.00 25.08 427 LYS B O 1
ATOM 6872 N N . GLY B 1 429 ? 7.927 -19.210 64.715 1.00 25.39 428 GLY B N 1
ATOM 6873 C CA . GLY B 1 429 ? 7.636 -20.644 64.626 1.00 25.58 428 GLY B CA 1
ATOM 6874 C C . GLY B 1 429 ? 6.467 -20.969 63.716 1.00 25.72 428 GLY B C 1
ATOM 6875 O O . GLY B 1 429 ? 6.238 -22.128 63.382 1.00 25.30 428 GLY B O 1
ATOM 6876 N N . GLY B 1 430 ? 5.716 -19.941 63.328 1.00 26.40 429 GLY B N 1
ATOM 6877 C CA . GLY B 1 430 ? 4.574 -20.102 62.423 1.00 27.07 429 GLY B CA 1
ATOM 6878 C C . GLY B 1 430 ? 3.547 -18.994 62.568 1.00 27.48 429 GLY B C 1
ATOM 6879 O O . GLY B 1 430 ? 3.752 -18.037 63.325 1.00 28.45 429 GLY B O 1
ATOM 6880 N N . VAL B 1 431 ? 2.433 -19.123 61.851 1.00 27.37 430 VAL B N 1
ATOM 6881 C CA . VAL B 1 431 ? 1.378 -18.095 61.865 1.00 27.31 430 VAL B CA 1
ATOM 6882 C C . VAL B 1 431 ? 0.073 -18.642 62.452 1.00 27.50 430 VAL B C 1
ATOM 6883 O O . VAL B 1 431 ? -0.491 -19.592 61.900 1.00 27.60 430 VAL B O 1
ATOM 6887 N N . PRO B 1 432 ? -0.425 -18.033 63.556 1.00 27.71 431 PRO B N 1
ATOM 6888 C CA . PRO B 1 432 ? -1.617 -18.602 64.213 1.00 27.71 431 PRO B CA 1
ATOM 6889 C C . PRO B 1 432 ? -2.836 -18.561 63.297 1.00 27.18 431 PRO B C 1
ATOM 6890 O O . PRO B 1 432 ? -2.856 -17.779 62.350 1.00 27.70 431 PRO B O 1
ATOM 6894 N N . SER B 1 433 ? -3.822 -19.415 63.556 1.00 26.69 432 SER B N 1
ATOM 6895 C CA . SER B 1 433 ? -5.116 -19.284 62.897 1.00 26.66 432 SER B CA 1
ATOM 6896 C C . SER B 1 433 ? -5.849 -18.077 63.452 1.00 26.48 432 SER B C 1
ATOM 6897 O O . SER B 1 433 ? -5.969 -17.931 64.675 1.00 26.57 432 SER B O 1
ATOM 6900 N N . LEU B 1 434 ? -6.350 -17.227 62.556 1.00 26.01 433 LEU B N 1
ATOM 6901 C CA . LEU B 1 434 ? -7.092 -16.035 62.951 1.00 26.13 433 LEU B CA 1
ATOM 6902 C C . LEU B 1 434 ? -8.498 -15.944 62.332 1.00 26.51 433 LEU B C 1
ATOM 6903 O O . LEU B 1 434 ? -9.209 -14.937 62.521 1.00 25.59 433 LEU B O 1
ATOM 6908 N N . ARG B 1 435 ? -8.900 -16.996 61.613 1.00 26.53 434 ARG B N 1
ATOM 6909 C CA . ARG B 1 435 ? -10.261 -17.072 61.045 1.00 27.16 434 ARG B CA 1
ATOM 6910 C C . ARG B 1 435 ? -11.397 -16.926 62.083 1.00 27.60 434 ARG B C 1
ATOM 6911 O O . ARG B 1 435 ? -12.432 -16.314 61.787 1.00 27.90 434 ARG B O 1
ATOM 6919 N N . GLN B 1 436 ? -11.189 -17.461 63.286 1.00 28.24 435 GLN B N 1
ATOM 6920 C CA . GLN B 1 436 ? -12.154 -17.343 64.388 1.00 28.67 435 GLN B CA 1
ATOM 6921 C C . GLN B 1 436 ? -11.972 -16.066 65.214 1.00 28.59 435 GLN B C 1
ATOM 6922 O O . GLN B 1 436 ? -12.783 -15.781 66.111 1.00 28.53 435 GLN B O 1
ATOM 6928 N N . CYS B 1 437 ? -10.913 -15.311 64.903 1.00 28.74 436 CYS B N 1
ATOM 6929 C CA . CYS B 1 437 ? -10.487 -14.124 65.673 1.00 28.79 436 CYS B CA 1
ATOM 6930 C C . CYS B 1 437 ? -11.271 -12.829 65.361 1.00 28.71 436 CYS B C 1
ATOM 6931 O O . CYS B 1 437 ? -11.346 -12.401 64.206 1.00 28.15 436 CYS B O 1
ATOM 6934 N N . THR B 1 438 ? -11.853 -12.221 66.403 1.00 28.66 437 THR B N 1
ATOM 6935 C CA . THR B 1 438 ? -12.519 -10.924 66.269 1.00 28.70 437 THR B CA 1
ATOM 6936 C C . THR B 1 438 ? -11.557 -9.777 66.618 1.00 28.48 437 THR B C 1
ATOM 6937 O O . THR B 1 438 ? -11.591 -8.719 65.977 1.00 28.67 437 THR B O 1
ATOM 6940 N N . SER B 1 439 ? -10.718 -9.991 67.635 1.00 28.04 438 SER B N 1
ATOM 6941 C CA A SER B 1 439 ? -9.674 -9.031 68.004 0.50 28.12 438 SER B CA 1
ATOM 6942 C CA B SER B 1 439 ? -9.678 -9.031 68.018 0.50 27.78 438 SER B CA 1
ATOM 6943 C C . SER B 1 439 ? -8.442 -9.735 68.573 1.00 27.82 438 SER B C 1
ATOM 6944 O O . SER B 1 439 ? -8.545 -10.824 69.160 1.00 28.42 438 SER B O 1
ATOM 6949 N N . LEU B 1 440 ? -7.279 -9.111 68.400 1.00 27.68 439 LEU B N 1
ATOM 6950 C CA . LEU B 1 440 ? -6.033 -9.626 68.959 1.00 27.18 439 LEU B CA 1
ATOM 6951 C C . LEU B 1 440 ? -5.117 -8.485 69.411 1.00 27.26 439 LEU B C 1
ATOM 6952 O O . LEU B 1 440 ? -4.672 -7.694 68.586 1.00 27.13 439 LEU B O 1
ATOM 6957 N N . THR B 1 441 ? -4.863 -8.389 70.725 1.00 27.33 440 THR B N 1
ATOM 6958 C CA . THR B 1 441 ? -3.926 -7.392 71.277 1.00 27.48 440 THR B CA 1
ATOM 6959 C C . THR B 1 441 ? -2.648 -8.075 71.821 1.00 27.57 440 THR B C 1
ATOM 6960 O O . THR B 1 441 ? -2.738 -9.021 72.592 1.00 27.71 440 THR B O 1
ATOM 6964 N N . VAL B 1 442 ? -1.470 -7.604 71.399 1.00 27.74 441 VAL B N 1
ATOM 6965 C CA . VAL B 1 442 ? -0.178 -8.169 71.830 1.00 27.72 441 VAL B CA 1
ATOM 6966 C C . VAL B 1 442 ? 0.806 -7.123 72.415 1.00 27.44 441 VAL B C 1
ATOM 6967 O O . VAL B 1 442 ? 1.055 -6.088 71.787 1.00 27.43 441 VAL B O 1
ATOM 6971 N N . ARG B 1 443 ? 1.390 -7.419 73.594 1.00 27.56 442 ARG B N 1
ATOM 6972 C CA . ARG B 1 443 ? 2.393 -6.520 74.220 1.00 28.09 442 ARG B CA 1
ATOM 6973 C C . ARG B 1 443 ? 3.583 -7.290 74.875 1.00 28.65 442 ARG B C 1
ATOM 6974 O O . ARG B 1 443 ? 3.412 -8.377 75.346 1.00 28.81 442 ARG B O 1
ATOM 6980 N N . GLY B 1 444 ? 4.779 -6.695 74.742 1.00 28.66 443 GLY B N 1
ATOM 6981 C CA . GLY B 1 444 ? 6.018 -7.352 75.182 1.00 28.30 443 GLY B CA 1
ATOM 6982 C C . GLY B 1 444 ? 6.573 -8.190 74.033 1.00 28.51 443 GLY B C 1
ATOM 6983 O O . GLY B 1 444 ? 5.978 -8.232 72.951 1.00 27.88 443 GLY B O 1
ATOM 6984 N N . LEU B 1 445 ? 7.706 -8.859 74.268 1.00 28.68 444 LEU B N 1
ATOM 6985 C CA . LEU B 1 445 ? 8.294 -9.753 73.262 1.00 29.06 444 LEU B CA 1
ATOM 6986 C C . LEU B 1 445 ? 7.681 -11.160 73.326 1.00 29.34 444 LEU B C 1
ATOM 6987 O O . LEU B 1 445 ? 7.902 -11.902 74.286 1.00 29.42 444 LEU B O 1
ATOM 6992 N N . VAL B 1 446 ? 6.911 -11.514 72.296 1.00 29.83 445 VAL B N 1
ATOM 6993 C CA . VAL B 1 446 ? 6.312 -12.853 72.175 1.00 30.14 445 VAL B CA 1
ATOM 6994 C C . VAL B 1 446 ? 6.497 -13.460 70.779 1.00 30.43 445 VAL B C 1
ATOM 6995 O O . VAL B 1 446 ? 6.566 -12.739 69.773 1.00 30.20 445 VAL B O 1
ATOM 6999 N N . GLU B 1 447 ? 6.602 -14.789 70.733 1.00 30.64 446 GLU B N 1
ATOM 7000 C CA . GLU B 1 447 ? 6.658 -15.509 69.463 1.00 30.82 446 GLU B CA 1
ATOM 7001 C C . GLU B 1 447 ? 5.880 -16.811 69.465 1.00 31.01 446 GLU B C 1
ATOM 7002 O O . GLU B 1 447 ? 6.125 -17.698 70.298 1.00 30.96 446 GLU B O 1
ATOM 7008 N N . PHE B 1 448 ? 4.970 -16.916 68.495 1.00 30.74 447 PHE B N 1
ATOM 7009 C CA . PHE B 1 448 ? 4.177 -18.113 68.257 1.00 30.44 447 PHE B CA 1
ATOM 7010 C C . PHE B 1 448 ? 5.008 -19.262 67.692 1.00 30.07 447 PHE B C 1
ATOM 7011 O O . PHE B 1 448 ? 5.941 -19.054 66.909 1.00 29.62 447 PHE B O 1
ATOM 7019 N N . GLY B 1 449 ? 4.647 -20.475 68.102 1.00 29.50 448 GLY B N 1
ATOM 7020 C CA . GLY B 1 449 ? 5.105 -21.687 67.436 1.00 29.07 448 GLY B CA 1
ATOM 7021 C C . GLY B 1 449 ? 4.120 -22.055 66.339 1.00 28.46 448 GLY B C 1
ATOM 7022 O O . GLY B 1 449 ? 3.526 -21.173 65.704 1.00 27.78 448 GLY B O 1
ATOM 7023 N N . ALA B 1 450 ? 3.957 -23.361 66.122 1.00 27.77 449 ALA B N 1
ATOM 7024 C CA . ALA B 1 450 ? 2.995 -23.892 65.156 1.00 27.33 449 ALA B CA 1
ATOM 7025 C C . ALA B 1 450 ? 1.641 -24.207 65.798 1.00 27.01 449 ALA B C 1
ATOM 7026 O O . ALA B 1 450 ? 1.525 -24.291 67.036 1.00 26.57 449 ALA B O 1
ATOM 7028 N N . ASP B 1 451 ? 0.627 -24.335 64.935 1.00 26.75 450 ASP B N 1
ATOM 7029 C CA . ASP B 1 451 ? -0.717 -24.839 65.271 1.00 26.86 450 ASP B CA 1
ATOM 7030 C C . ASP B 1 451 ? -1.458 -24.179 66.438 1.00 27.03 450 ASP B C 1
ATOM 7031 O O . ASP B 1 451 ? -2.365 -24.771 67.026 1.00 27.24 450 ASP B O 1
ATOM 7036 N N . VAL B 1 452 ? -1.089 -22.936 66.739 1.00 27.50 451 VAL B N 1
ATOM 7037 C CA . VAL B 1 452 ? -1.787 -22.152 67.751 1.00 27.19 451 VAL B CA 1
ATOM 7038 C C . VAL B 1 452 ? -3.050 -21.551 67.127 1.00 26.86 451 VAL B C 1
ATOM 7039 O O . VAL B 1 452 ? -3.057 -21.187 65.947 1.00 26.57 451 VAL B O 1
ATOM 7043 N N . SER B 1 453 ? -4.128 -21.499 67.902 1.00 26.60 452 SER B N 1
ATOM 7044 C CA . SER B 1 453 ? -5.413 -20.991 67.412 1.00 27.06 452 SER B CA 1
ATOM 7045 C C . SER B 1 453 ? -5.869 -19.766 68.211 1.00 27.31 452 SER B C 1
ATOM 7046 O O . SER B 1 453 ? -5.797 -19.771 69.443 1.00 27.34 452 SER B O 1
ATOM 7049 N N . VAL B 1 454 ? -6.335 -18.730 67.511 1.00 27.69 453 VAL B N 1
ATOM 7050 C CA . VAL B 1 454 ? -6.880 -17.536 68.172 1.00 27.81 453 VAL B CA 1
ATOM 7051 C C . VAL B 1 454 ? -8.373 -17.359 67.843 1.00 28.06 453 VAL B C 1
ATOM 7052 O O . VAL B 1 454 ? -8.744 -17.202 66.676 1.00 27.97 453 VAL B O 1
ATOM 7056 N N . ARG B 1 455 ? -9.215 -17.400 68.879 1.00 27.74 454 ARG B N 1
ATOM 7057 C CA . ARG B 1 455 ? -10.672 -17.310 68.716 1.00 27.94 454 ARG B CA 1
ATOM 7058 C C . ARG B 1 455 ? -11.266 -16.222 69.599 1.00 27.98 454 ARG B C 1
ATOM 7059 O O . ARG B 1 455 ? -10.953 -16.147 70.783 1.00 27.85 454 ARG B O 1
ATOM 7067 N N . GLY B 1 456 ? -12.141 -15.409 69.009 1.00 28.41 455 GLY B N 1
ATOM 7068 C CA . GLY B 1 456 ? -12.808 -14.298 69.696 1.00 28.79 455 GLY B CA 1
ATOM 7069 C C . GLY B 1 456 ? -11.914 -13.107 69.998 1.00 28.90 455 GLY B C 1
ATOM 7070 O O . GLY B 1 456 ? -11.171 -12.629 69.123 1.00 28.72 455 GLY B O 1
ATOM 7071 N N . ASN B 1 457 ? -12.010 -12.621 71.242 1.00 29.32 456 ASN B N 1
ATOM 7072 C CA . ASN B 1 457 ? -11.191 -11.505 71.731 1.00 29.43 456 ASN B CA 1
ATOM 7073 C C . ASN B 1 457 ? -10.093 -11.987 72.690 1.00 29.75 456 ASN B C 1
ATOM 7074 O O . ASN B 1 457 ? -10.377 -12.378 73.834 1.00 29.79 456 ASN B O 1
ATOM 7079 N N . VAL B 1 458 ? -8.850 -11.972 72.204 1.00 30.34 457 VAL B N 1
ATOM 7080 C CA . VAL B 1 458 ? -7.675 -12.482 72.930 1.00 30.75 457 VAL B CA 1
ATOM 7081 C C . VAL B 1 458 ? -6.659 -11.352 73.200 1.00 31.26 457 VAL B C 1
ATOM 7082 O O . VAL B 1 458 ? -6.395 -10.522 72.324 1.00 32.10 457 VAL B O 1
ATOM 7086 N N . VAL B 1 459 ? -6.119 -11.323 74.426 1.00 31.74 458 VAL B N 1
ATOM 7087 C CA . VAL B 1 459 ? -5.135 -10.296 74.868 1.00 32.19 458 VAL B CA 1
ATOM 7088 C C . VAL B 1 459 ? -3.913 -10.993 75.464 1.00 31.96 458 VAL B C 1
ATOM 7089 O O . VAL B 1 459 ? -4.066 -11.898 76.330 1.00 32.15 458 VAL B O 1
ATOM 7093 N N . ILE B 1 460 ? -2.708 -10.579 74.949 1.00 32.14 459 ILE B N 1
ATOM 7094 C CA . ILE B 1 460 ? -1.454 -11.186 75.463 1.00 32.08 459 ILE B CA 1
ATOM 7095 C C . ILE B 1 460 ? -0.434 -10.140 75.934 1.00 32.07 459 ILE B C 1
ATOM 7096 O O . ILE B 1 460 ? 0.000 -9.263 75.145 1.00 32.64 459 ILE B O 1
ATOM 7101 N N . LYS B 1 461 ? -0.062 -10.241 77.221 1.00 32.26 460 LYS B N 1
ATOM 7102 C CA . LYS B 1 461 ? 0.938 -9.343 77.810 1.00 32.30 460 LYS B CA 1
ATOM 7103 C C . LYS B 1 461 ? 2.130 -10.086 78.395 1.00 32.00 460 LYS B C 1
ATOM 7104 O O . LYS B 1 461 ? 1.991 -10.880 79.238 1.00 32.13 460 LYS B O 1
ATOM 7110 N N . ASN B 1 462 ? 3.302 -9.824 77.831 1.00 31.93 461 ASN B N 1
ATOM 7111 C CA . ASN B 1 462 ? 4.595 -10.215 78.375 1.00 31.55 461 ASN B CA 1
ATOM 7112 C C . ASN B 1 462 ? 5.286 -8.911 78.875 1.00 31.45 461 ASN B C 1
ATOM 7113 O O . ASN B 1 462 ? 5.440 -7.917 78.095 1.00 31.34 461 ASN B O 1
ATOM 7118 N N . LEU B 1 463 ? 5.673 -8.914 80.183 1.00 31.44 462 LEU B N 1
ATOM 7119 C CA . LEU B 1 463 ? 6.318 -7.719 80.798 1.00 31.19 462 LEU B CA 1
ATOM 7120 C C . LEU B 1 463 ? 7.763 -7.964 81.271 1.00 30.98 462 LEU B C 1
ATOM 7121 O O . LEU B 1 463 ? 8.544 -6.992 81.627 1.00 31.28 462 LEU B O 1
ATOM 7126 N N . LYS B 1 464 ? 8.085 -9.344 81.447 1.00 30.45 463 LYS B N 1
ATOM 7127 C CA . LYS B 1 464 ? 9.505 -9.740 81.630 1.00 29.80 463 LYS B CA 1
ATOM 7128 C C . LYS B 1 464 ? 10.317 -9.425 80.363 1.00 29.39 463 LYS B C 1
ATOM 7129 O O . LYS B 1 464 ? 9.746 -9.198 79.296 1.00 29.24 463 LYS B O 1
ATOM 7131 N N . GLU B 1 465 ? 11.643 -9.406 80.482 1.00 28.87 464 GLU B N 1
ATOM 7132 C CA . GLU B 1 465 ? 12.517 -9.084 79.346 1.00 28.40 464 GLU B CA 1
ATOM 7133 C C . GLU B 1 465 ? 12.638 -10.247 78.356 1.00 28.06 464 GLU B C 1
ATOM 7134 O O . GLU B 1 465 ? 12.854 -10.039 77.155 1.00 27.96 464 GLU B O 1
ATOM 7136 N N . GLU B 1 466 ? 12.483 -11.466 78.873 1.00 27.53 465 GLU B N 1
ATOM 7137 C CA . GLU B 1 466 ? 12.601 -12.687 78.081 1.00 26.76 465 GLU B CA 1
ATOM 7138 C C . GLU B 1 466 ? 11.438 -12.853 77.100 1.00 26.23 465 GLU B C 1
ATOM 7139 O O . GLU B 1 466 ? 10.270 -12.741 77.496 1.00 26.23 465 GLU B O 1
ATOM 7141 N N . PRO B 1 467 ? 11.762 -13.087 75.809 1.00 25.57 466 PRO B N 1
ATOM 7142 C CA . PRO B 1 467 ? 10.793 -13.444 74.768 1.00 25.07 466 PRO B CA 1
ATOM 7143 C C . PRO B 1 467 ? 9.890 -14.609 75.162 1.00 24.40 466 PRO B C 1
ATOM 7144 O O . PRO B 1 467 ? 10.366 -15.717 75.416 1.00 24.37 466 PRO B O 1
ATOM 7148 N N . LEU B 1 468 ? 8.592 -14.334 75.215 1.00 23.71 467 LEU B N 1
ATOM 7149 C CA . LEU B 1 468 ? 7.586 -15.333 75.546 1.00 23.14 467 LEU B CA 1
ATOM 7150 C C . LEU B 1 468 ? 7.272 -16.256 74.361 1.00 23.05 467 LEU B C 1
ATOM 7151 O O . LEU B 1 468 ? 6.621 -15.849 73.394 1.00 23.12 467 LEU B O 1
ATOM 7156 N N . ILE B 1 469 ? 7.737 -17.499 74.446 1.00 22.81 468 ILE B N 1
ATOM 7157 C CA . ILE B 1 469 ? 7.353 -18.535 73.489 1.00 22.59 468 ILE B CA 1
ATOM 7158 C C . ILE B 1 469 ? 5.928 -19.015 73.816 1.00 22.42 468 ILE B C 1
ATOM 7159 O O . ILE B 1 469 ? 5.679 -19.515 74.914 1.00 22.31 468 ILE B O 1
ATOM 7164 N N . ILE B 1 470 ? 4.994 -18.829 72.882 1.00 22.17 469 ILE B N 1
ATOM 7165 C CA . ILE B 1 470 ? 3.655 -19.433 73.004 1.00 22.13 469 ILE B CA 1
ATOM 7166 C C . ILE B 1 470 ? 3.727 -20.904 72.560 1.00 22.11 469 ILE B C 1
ATOM 7167 O O . ILE B 1 470 ? 4.003 -21.194 71.388 1.00 22.10 469 ILE B O 1
ATOM 7172 N N . GLY B 1 471 ? 3.482 -21.818 73.503 1.00 21.75 470 GLY B N 1
ATOM 7173 C CA . GLY B 1 471 ? 3.566 -23.262 73.253 1.00 21.21 470 GLY B CA 1
ATOM 7174 C C . GLY B 1 471 ? 2.709 -23.719 72.083 1.00 20.74 470 GLY B C 1
ATOM 7175 O O . GLY B 1 471 ? 1.560 -23.316 71.964 1.00 20.47 470 GLY B O 1
ATOM 7176 N N . SER B 1 472 ? 3.279 -24.567 71.227 1.00 20.42 471 SER B N 1
ATOM 7177 C CA . SER B 1 472 ? 2.599 -25.047 70.019 1.00 19.77 471 SER B CA 1
ATOM 7178 C C . SER B 1 472 ? 1.383 -25.907 70.341 1.00 19.49 471 SER B C 1
ATOM 7179 O O . SER B 1 472 ? 1.398 -26.708 71.281 1.00 19.12 471 SER B O 1
ATOM 7182 N N . GLY B 1 473 ? 0.329 -25.721 69.556 1.00 19.16 472 GLY B N 1
ATOM 7183 C CA . GLY B 1 473 ? -0.968 -26.309 69.853 1.00 19.11 472 GLY B CA 1
ATOM 7184 C C . GLY B 1 473 ? -1.877 -25.414 70.681 1.00 19.27 472 GLY B C 1
ATOM 7185 O O . GLY B 1 473 ? -3.077 -25.672 70.784 1.00 19.49 472 GLY B O 1
ATOM 7186 N N . ARG B 1 474 ? -1.320 -24.345 71.250 1.00 19.21 473 ARG B N 1
ATOM 7187 C CA . ARG B 1 474 ? -2.063 -23.504 72.190 1.00 19.10 473 ARG B CA 1
ATOM 7188 C C . ARG B 1 474 ? -3.287 -22.881 71.545 1.00 19.34 473 ARG B C 1
ATOM 7189 O O . ARG B 1 474 ? -3.166 -22.036 70.660 1.00 19.24 473 ARG B O 1
ATOM 7197 N N . VAL B 1 475 ? -4.461 -23.331 71.972 1.00 19.51 474 VAL B N 1
ATOM 7198 C CA . VAL B 1 475 ? -5.713 -22.708 71.566 1.00 19.61 474 VAL B CA 1
ATOM 7199 C C . VAL B 1 475 ? -6.048 -21.611 72.565 1.00 19.72 474 VAL B C 1
ATOM 7200 O O . VAL B 1 475 ? -6.347 -21.877 73.730 1.00 19.75 474 VAL B O 1
ATOM 7204 N N . LEU B 1 476 ? -5.946 -20.370 72.107 1.00 19.85 475 LEU B N 1
ATOM 7205 C CA . LEU B 1 476 ? -6.350 -19.223 72.900 1.00 19.65 475 LEU B CA 1
ATOM 7206 C C . LEU B 1 476 ? -7.781 -18.876 72.506 1.00 19.62 475 LEU B C 1
ATOM 7207 O O . LEU B 1 476 ? -8.088 -18.687 71.332 1.00 19.86 475 LEU B O 1
ATOM 7212 N N . ASP B 1 477 ? -8.665 -18.848 73.495 1.00 19.55 476 ASP B N 1
ATOM 7213 C CA . ASP B 1 477 ? -10.093 -18.695 73.258 1.00 19.21 476 ASP B CA 1
ATOM 7214 C C . ASP B 1 477 ? -10.657 -17.753 74.305 1.00 19.05 476 ASP B C 1
ATOM 7215 O O . ASP B 1 477 ? -10.914 -18.156 75.445 1.00 18.76 476 ASP B O 1
ATOM 7220 N N . ASN B 1 478 ? -10.821 -16.491 73.907 1.00 18.89 477 ASN B N 1
ATOM 7221 C CA . ASN B 1 478 ? -11.274 -15.413 74.797 1.00 18.52 477 ASN B CA 1
ATOM 7222 C C . ASN B 1 478 ? -10.531 -15.331 76.140 1.00 18.43 477 ASN B C 1
ATOM 7223 O O . ASN B 1 478 ? -11.141 -15.426 77.212 1.00 18.28 477 ASN B O 1
ATOM 7228 N N . GLU B 1 479 ? -9.212 -15.164 76.066 1.00 18.27 478 GLU B N 1
ATOM 7229 C CA . GLU B 1 479 ? -8.379 -15.163 77.266 1.00 18.17 478 GLU B CA 1
ATOM 7230 C C . GLU B 1 479 ? -7.294 -14.090 77.291 1.00 18.08 478 GLU B C 1
ATOM 7231 O O . GLU B 1 479 ? -6.755 -13.694 76.237 1.00 17.97 478 GLU B O 1
ATOM 7237 N N . VAL B 1 480 ? -7.002 -13.626 78.513 1.00 17.60 479 VAL B N 1
ATOM 7238 C CA . VAL B 1 480 ? -5.986 -12.604 78.783 1.00 17.53 479 VAL B CA 1
ATOM 7239 C C . VAL B 1 480 ? -4.746 -13.283 79.374 1.00 17.40 479 VAL B C 1
ATOM 7240 O O . VAL B 1 480 ? -4.835 -13.968 80.407 1.00 17.43 479 VAL B O 1
ATOM 7244 N N . VAL B 1 481 ? -3.597 -13.083 78.722 1.00 17.62 480 VAL B N 1
ATOM 7245 C CA . VAL B 1 481 ? -2.335 -13.705 79.140 1.00 17.81 480 VAL B CA 1
ATOM 7246 C C . VAL B 1 481 ? -1.361 -12.636 79.643 1.00 17.90 480 VAL B C 1
ATOM 7247 O O . VAL B 1 481 ? -0.975 -11.762 78.879 1.00 18.17 480 VAL B O 1
ATOM 7251 N N . VAL B 1 482 ? -0.974 -12.694 80.922 1.00 17.84 481 VAL B N 1
ATOM 7252 C CA . VAL B 1 482 ? 0.097 -11.804 81.437 1.00 17.76 481 VAL B CA 1
ATOM 7253 C C . VAL B 1 482 ? 1.271 -12.602 82.041 1.00 17.71 481 VAL B C 1
ATOM 7254 O O . VAL B 1 482 ? 1.061 -13.583 82.767 1.00 17.72 481 VAL B O 1
ATOM 7258 N N . VAL B 1 483 ? 2.498 -12.174 81.723 1.00 17.73 482 VAL B N 1
ATOM 7259 C CA . VAL B 1 483 ? 3.722 -12.781 82.272 1.00 17.65 482 VAL B CA 1
ATOM 7260 C C . VAL B 1 483 ? 4.659 -11.711 82.846 1.00 17.67 482 VAL B C 1
ATOM 7261 O O . VAL B 1 483 ? 5.031 -11.756 84.029 1.00 17.40 482 VAL B O 1
#

Sequence (925 aa):
SGAALACLEKMQASGVEEKCIHIFLIQHALVRKGETGYIPEKSISPVESLPFLQGIETKGENTALLRQAVVLKLNGGLGTGMGLNGPKSLLQVKNGQTFLDFTALQLEHFRQVRNCNVPFMLMNSFSTSGETKNFLRKYPTLYEVFDSDIELMQNRVPKIRQDNFFPVTYEADPTCEWVPPGHGDVYTVLYSSSGKLDYLLGKGYRYMFISNGDNLGATLDVRLLDYMHEKQLGFLMEVCRRTESDKKGGHLAYKDTRRRFVLRESAQCPKEDEDSFQNIAKHCFFNTNNIWINLMELKKMMDEQLGVLRLPVMRNPKTVNPQDSQSTKVYQLEVAMGAAISLFDRSEAVVVPREERFAPVKTCSDLLALRSDAYQVTEDQRLVLCEERNNGKPPAIDLDGEHYKMIDGFEKLVKGGVPSLRQCTSLTVRGLVEFGADVSVRGNVVIKNLKEEPLIIGSGRVLDNEVVVVESGAALACLEKMQASSGVEEKCIHIFLIQHALVRKGETGYIPEKSISPVESLPFLALLRQAVVLKLNGGLGTGMGLNGPKSLLQVKNGQTFLDFTALQLEHFRQVRNVPFMLMNSFSTSGETKNFLRKYPTLYEVFDSDIELMQNRVPKIRQDNFFPVTYEADPTCEWVPPGHGDVYTVLYSSGKLDYLLGKGYRYMFISNGDNLGATLDVRLLDYMHEKQLGFLMEVCRRTESSDKKGGHLAYKDVIDRRRFVLRESAQCPKEDEDSFQNIAKHCFFNTNNIWINLMELKKMMDEEQLGVLRLPVMRNPKTVNPQDSQSTKVYQLEVAMGAAISLFDRSEAVVVPRERFAPVKTCSDLLALRSDAYQVTEDQRLVLCEERNGKPPAIDLDGEHYKMIDGFEKLVKGGVPSLRQCTSSLTVRGLVEFGADVSVRGNVVIKNLKEEPLIIGSGRVLDNEVVVV

InterPro domains:
  IPR002618 UDPGP family [PF01704] (46-456)
  IPR016267 UTP--glucose-1-phosphate uridylyltransferase [PIRSF000806] (64-483)
  IPR016267 UTP--glucose-1-phosphate uridylyltransferase [PTHR43511] (48-482)
  IPR016267 UTP--glucose-1-phosphate uridylyltransferase [cd00897] (75-392)
  IPR029044 Nucleotide-diphospho-sugar transferases [G3DSA:3.90.550.10] (3-376)
  IPR029044 Nucleotide-diphospho-sugar transferases [SSF53448] (55-471)

Radius of gyration: 35.37 Å; Cα contacts (8 Å, |Δi|>4): 2036; chains: 2; bounding box: 77×60×117 Å

B-factor: mean 28.16, std 4.78, range [14.2, 62.26]

Solvent-accessible surface area: 39155 Å² total; per-residue (Å²): 82,49,8,13,98,29,0,46,105,48,0,114,92,49,69,18,44,122,52,6,12,84,31,4,34,75,16,0,29,83,1,72,148,46,72,46,10,86,28,62,25,211,50,19,37,51,2,139,75,22,58,118,12,140,65,39,32,47,172,18,50,0,51,6,0,3,145,13,0,0,21,0,9,12,12,6,50,24,16,39,26,2,39,27,108,6,8,39,9,37,23,109,5,33,138,44,42,10,0,2,0,5,7,4,39,25,12,88,49,38,43,132,104,89,142,29,125,3,29,8,4,3,2,0,0,64,25,0,17,52,101,0,59,90,50,0,137,114,35,75,103,6,54,143,60,1,98,77,68,4,26,2,89,13,20,61,2,0,6,0,82,44,99,72,38,80,18,2,103,45,90,92,52,75,65,18,17,16,4,10,12,17,60,2,5,0,1,13,8,0,50,45,68,31,36,0,73,114,9,19,56,111,20,49,58,8,0,6,0,1,15,13,17,0,0,0,9,32,14,16,2,113,0,0,3,16,0,22,66,81,130,4,2,0,0,0,0,0,1,138,4,14,107,28,4,98,90,22,3,0,2,0,39,100,99,150,163,105,129,34,14,8,0,23,48,27,4,19,6,184,141,22,85,126,32,2,50,66,53,74,80,2,10,14,5,13,1,10,0,0,0,0,19,0,77,54,0,52,114,19,0,68,137,44,134,1,26,14,160,21,60,11,18,36,31,74,75,23,1,33,60,94,60,94,168,14,48,136,0,30,14,1,22,16,3,0,0,10,0,3,58,24,9,136,111,28,36,2,0,5,5,77,22,59,29,9,2,21,0,54,30,2,23,28,0,0,7,2,59,3,55,0,13,91,62,35,160,51,52,41,0,16,5,3,169,79,24,99,29,130,12,3,11,21,59,20,15,54,156,53,4,95,74,26,92,18,0,82,89,0,18,133,39,18,60,1,27,0,92,59,0,62,28,0,32,0,66,10,62,2,28,3,11,41,127,0,15,1,78,12,76,1,44,0,80,10,117,95,158,117,58,24,120,0,39,85,46,86,67,0,82,98,59,97,16,64,41,143,118,41,6,15,90,25,0,49,109,51,0,95,95,57,62,15,58,99,72,7,1,82,30,3,38,86,20,0,30,86,1,78,170,48,76,42,9,87,20,58,24,195,40,19,56,33,4,147,83,21,70,124,65,100,35,42,182,58,0,0,22,0,6,14,14,4,48,26,19,22,30,1,6,16,101,12,12,38,7,46,30,90,0,37,138,54,58,10,0,4,2,0,8,2,46,15,35,90,60,50,61,76,113,45,122,56,43,19,5,2,2,0,0,64,24,0,14,48,83,0,60,104,50,1,141,118,22,94,104,24,60,123,44,0,52,3,41,6,30,3,91,10,16,53,2,0,2,0,76,49,106,73,30,82,16,0,107,42,93,87,57,77,90,21,13,24,4,9,14,19,57,1,5,0,0,14,5,1,66,51,44,24,13,1,61,15,13,23,23,57,30,49,71,14,0,2,0,1,14,12,14,0,0,0,5,30,26,17,81,140,2,0,62,56,1,77,125,79,121,5,2,0,0,0,0,0,1,131,7,15,104,29,4,96,123,15,2,0,2,0,44,79,116,51,177,174,89,73,71,32,18,8,0,24,38,23,4,9,15,184,147,12,63,128,30,2,70,66,63,88,82,2,24,8,4,13,0,8,0,0,0,0,23,0,100,45,0,69,117,27,0,53,147,73,142,3,29,14,172,21,63,12,14,42,28,72,65,26,0,30,35,102,59,93,173,12,44,141,0,21,6,1,20,15,3,0,0,11,0,4,35,54,12,136,116,25,29,2,5,4,4,67,24,81,9,9,2,23,0,40,58,1,20,30,0,1,7,2,47,3,62,0,17,75,56,20,147,52,48,19,0,17,19,13,148,76,39,109,25,127,15,3,6,14,73,18,25,45,152,61,6,114,54,24,127,22,0,78,34,0,15,106,45,22,59,2,30,0,103,77,0,49,29,0,42,3,87,10,64,1,32,2,13,46,127,3,18,0,92,18,87,2,45,0,84,2,116,56,97,68,73,34,134,4,44,81,42,92,67,0,73,98,53,112,20,90,96

Foldseek 3Di:
DVQLVLQLVVQVVVPFFPVVSVLVSVVLVCVQVPNALADEPVQFAADPDAAAPVVQFDPDFDVVQQLQEAEEAEFAAQLVQQPGRETQQCDQFEPSAGLVNLVLLLQVLVCVVVVHNHFEAYEYEPRYLPVVLVVCVVPCVCNVCVVPGHYQYFGKGFWAFSPRRHQDQDPVCRVLRIGRFEPLRVLLSCQRVCVLVVSVVVPHFKYWYAYSQALLADDDSRVSVSCVVLVAQKEFEWAFDAQQPQFFWFWTWGDVDIAIAIQGPLNHDPVCSVVRNPCNRRGTGTLRRMMGGSVLSNVLCVVVVSHDPFRWRWAWAASNNVDPPHGITTRTHGYNCRCQRVGPGYGYHYYQLSNHQGDSFLQSSLQSSAPQWDADPSSGIGGDVQLVRHGAREAEAPVQCSHPVSVCQAAVQHREHCNQHNYEYEEAAEHEHAHEHEHYHEYAYEPDNDYHYDDHPHYHHNDYHYHD/DVQLVLQLVVCVVVVFDDVVNVQVSVVLVCVLVPDQLADEPVFFAADPDAAAFVLQVQEAEEAEWAFPLLLQLDQATQQQDDLAPPAGLVNLVVLLVVLCCPVVVHHAAYEHEPRYLVVVLVVCVVPVVCNVCHVPGHYQYFGKGFWAFSPNRHQDQDPVDRVLRMGGQEPLSVLLSCVVVCVLVVSVVVNHFKYWYAYSQALLADDDVGVSVVCVVQVAQKEFEWAFDAQQQQFFWFWTQGDDDCVNFIAIDGPLNHDPVCSVVRNPCVRRGTGTLRGMMGGSVQSNVLCVVCVSHDPFRWRFHWAASNSVDPPHGITTRTHGYNCSCQRVRPGHGYHYYALSNHQGDSFLQSSLQSNAPQWDQDPSSGTGGDCQCPNHGAAEAEDSVQGSHVVRSCQQQVQHREHCNQHNYEAEEAAEHEHEQEYEHYHEAEEEDDNDYHYDDHNHYDYPDHHYD